Protein AF-A0A813T4E8-F1 (afdb_monomer_lite)

pLDDT: mean 73.03, std 14.96, range [23.84, 95.69]

Organism: NCBI:txid433720

Foldseek 3Di:
DPPVVVVVLVVLVVLLVVQLPDPPNVPDLVSVVSNLVSLLVCVVVPVVCVVSSLVSLLVLLLVLVVCLLVVHDDDPSSLVSLVVVLVSLLVVLLVDLVSLLVLLVSLLVSLLVSLVVCVPDPSNVVCPDPVSLLVSQVPRSSNVSSLSSNLSSLQRDDVSVLSSVVVNLVSLLPDPPSNLSSVLSSCVRNPLSNLLSLVVSLLPPDDPVCLVVSLSSCVSNVVSVVVVCVVPVPSNLVSLLVVLLVLLPDLDLSSLVSVVSVLVSLLPPDDDPVLQSNLVSVLVSDDPSSLLSSLVSVVVVPPDDPVVSLVSVLVSLQPHQAPNVVSLVRLVVLADPDDDPDDDPSSVVSNVSSLVSLVVSLVVLVVVQVVDPDDDQDDRRSLNNCPVVLVVLLVCLVPDPDPSVNVSSLSSLVSSLLRPDLVSVLVNLLSPLQDADDLVSLVCCVPRVCVRHNCSNLVSVVVNLVVPDLSSVLSNLVSLLSSLVVQPDDDDDDDDDSLNSVLVCLVSVLVCLVVLRPPVVSVLSSLLSHDDDDDDDDPVSLLSVLLSLLSQLLSLLQVPDPCSLVSLVSSLSSVLSVLVVPDLSSLLNNLLNNLVPQQPAAWQLDPPPPPPDPDDDDDDDDDDDDDDDDDPDDDDDDDPDDPPPPDPPPVRHRYDPNVCPVVVLVSVLVSNVSSLPDDPVSSLVSLLSNLVSLCCSLPVDDPDDLAQDPVCLADQPPSLVSNLVSVNRDVSSLSSLLSSLQDLVSNSSCSSSLNSPLSVLLVVLVVVPDQDALVVVVSSLVSLLSSLCSCVSSVVDDPPLSVCSVCRRQFGSVLSSLSSVLVSVSCNVCVVVSPDPPPVDDPPPPPDPSSVVSVLVRCVVRCVRCVVCLVVSLCRNVVDPVVPPPDDPVVLQLQQEEEEEALAQVSQQVLQVVLQCCPVPVCVVPVPRQHAYEYAHLAPWGHVVFDPVLRVVLVVVQVVDPRYHYHYNKHFPDDDCQWTAIPVRDIGGHSYYHYDDADAADPVLQPDQFDADPPRSAFEDALLQFGHNDPPDGDLPHGDFAPRHAHPVDGDDRDPLRRVQSVVLVVVQVPDPVSVVPPDDDPPVPPRDGRDRDDQWDKHDNHPCWIWTGGPVDTDIGNVSSVVVLVVVLVPDPDPVVSVVVVVQVVCCVPPNHDPSVD

Radius of gyration: 67.16 Å; chains: 1; bounding box: 134×65×212 Å

InterPro domains:
  IPR023753 FAD/NAD(P)-binding domain [PF07992] (893-1063)
  IPR029444 Integrator complex subunit 5, C-terminal [PF14838] (235-865)
  IPR029445 Integrator complex subunit 5, N-terminal [PF14837] (9-205)
  IPR036188 FAD/NAD(P)-binding domain superfamily [SSF51905] (895-1069)
  IPR045024 Alternative NADH dehydrogenase [PTHR43706] (884-1159)
  IPR054585 External alternative NADH-ubiquinone oxidoreductase-like, C-terminal domain [PF22366] (1096-1155)

Sequence (1159 aa):
MTSSSSNQLAQDFAFFIHHSTDSRTLTTPANIERTCSICLNLLTTFPSAREAIFDYFNSLISIGVHCFIQNVSLVASVSDLLITIESKLTSLAMQSNSWANILAHWSIDQLFDLTVRFANEANIKKCETLEDRIQLWTQCQAAMTLIKICSACILHDSTAADNALNKYLGASILSRPSFDWVTVSLTLRCGQTLISRLIQLSLQETNQSQIVHGVRRIYAVWSSLEVIAEQEPQIFSQVLMEQIQSLLISDDIQKHVSIISLIQMIFVVVTGPLCDIVYYSLYRSLNTLSLRRLCSSIRQTNTIDIEQLTNEFISGLMRIRTDAFQIIQFILSFIHDEISTDPDEIELTLRNCCKYVLQQLCHECHCKFRLHKDNQKPTIPILSALRTSFDHLLDLLNYTKSSEKIHLINDLCFNVALYNGDDTMIKYIQYIFTNKTSLDILQDIHLEFEYYHPNCLHDALNLIFEQNNSSKISICLENLLQLVLVDERPSLSNNHSIQSIIWSLIDHFSRLLSENCLHYDIILQIFLQLKCYEILPTYEQILQIASSFTDIHIKIIEDNENNLIENLLLWRDTLLNFIHFNNYDFHLFVIITLMDFLIPKLSPFDKVDDTNLTRRPIDNSGSLLEQNVNFNALNSNRVLSRSFRKTLTNDRFIKIPPEYIDQYTMLMTDVFNELIYNDNSQKQQLLICLVTTLIDNILPDSTVDVQFDDDQCKTPNERNLALIRRLDEQPLVWILLEIIATDNNAFQLCLPIIRCLLSALIVQWENVRGEDRATTYLKQLTLSTNLIILLKKARYLPLPLNEIYELFPFVTCYDCFTLLSNIWNYLKQNQQLLTTKLLTQQQTIIRDPLYFDPIRFVIQKNIANVGHIAEHFLHLQLQPTGSIAFISDDERKALTTFVIVGGGPTSIEFSGELHDFIVEDVAKWFPDVKTRVIVVESTDHILGTFDSKLTDYAMNILKSRSEITLKTNTHVKRVDENEVLLSNGEVIPCGLTVWSTGLSPTELTSTLSFLKEKRSGRIYTNDHLQVLIDDKTAINNIFALGDCATPIEHSIPATAQAAAQQAKYLAKRFNQKTFFLANSNEITNDKYPAFNFSNLGMLAYLGGYGGLADLKQTKISGFLSWLLWRSVYMTRLVSFKNRLLVAMFWFKSFVFGRDISRF

Structure (mmCIF, N/CA/C/O backbone):
data_AF-A0A813T4E8-F1
#
_entry.id   AF-A0A813T4E8-F1
#
loop_
_atom_site.group_PDB
_atom_site.id
_atom_site.type_symbol
_atom_site.label_atom_id
_atom_site.label_alt_id
_atom_site.label_comp_id
_atom_site.label_asym_id
_atom_site.label_entity_id
_atom_site.label_seq_id
_atom_site.pdbx_PDB_ins_code
_atom_site.Cartn_x
_atom_site.Cartn_y
_atom_site.Cartn_z
_atom_site.occupancy
_atom_site.B_iso_or_equiv
_atom_site.auth_seq_id
_atom_site.auth_comp_id
_atom_site.auth_asym_id
_atom_site.auth_atom_id
_atom_site.pdbx_PDB_model_num
ATOM 1 N N . MET A 1 1 ? -51.954 -5.482 122.987 1.00 41.09 1 MET A N 1
ATOM 2 C CA . MET A 1 1 ? -53.032 -4.491 123.182 1.00 41.09 1 MET A CA 1
ATOM 3 C C . MET A 1 1 ? -53.123 -4.165 124.664 1.00 41.09 1 MET A C 1
ATOM 5 O O . MET A 1 1 ? -53.452 -5.042 125.450 1.00 41.09 1 MET A O 1
ATOM 9 N N . THR A 1 2 ? -52.744 -2.950 125.052 1.00 39.12 2 THR A N 1
ATOM 10 C CA . THR A 1 2 ? -52.978 -2.378 126.389 1.00 39.12 2 THR A CA 1
ATOM 11 C C . THR A 1 2 ? -54.323 -1.645 126.371 1.00 39.12 2 THR A C 1
ATOM 13 O O . THR A 1 2 ? -54.705 -1.090 125.341 1.00 39.12 2 THR A O 1
ATOM 16 N N . SER A 1 3 ? -55.067 -1.650 127.476 1.00 46.97 3 SER A N 1
ATOM 17 C CA . SER A 1 3 ? -56.459 -1.165 127.575 1.00 46.97 3 SER A CA 1
ATOM 18 C C . SER A 1 3 ? -56.691 0.310 127.192 1.00 46.97 3 SER A C 1
ATOM 20 O O . SER A 1 3 ? -57.832 0.706 126.970 1.00 46.97 3 SER A O 1
ATOM 22 N N . SER A 1 4 ? -55.636 1.121 127.058 1.00 45.47 4 SER A N 1
ATOM 23 C CA . SER A 1 4 ? -55.697 2.485 126.509 1.00 45.47 4 SER A CA 1
ATOM 24 C C . SER A 1 4 ? -55.762 2.522 124.975 1.00 45.47 4 SER A C 1
ATOM 26 O O . SER A 1 4 ? -56.402 3.405 124.412 1.00 45.47 4 SER A O 1
ATOM 28 N N . SER A 1 5 ? -55.171 1.534 124.293 1.00 53.44 5 SER A N 1
ATOM 29 C CA . SER A 1 5 ? -55.161 1.437 122.825 1.00 53.44 5 SER A CA 1
ATOM 30 C C . SER A 1 5 ? -56.487 0.939 122.237 1.00 53.44 5 SER A C 1
ATOM 32 O O . SER A 1 5 ? -56.858 1.354 121.144 1.00 53.44 5 SER A O 1
ATOM 34 N N . SER A 1 6 ? -57.247 0.107 122.962 1.00 55.56 6 SER A N 1
ATOM 35 C CA . SER A 1 6 ? -58.536 -0.426 122.491 1.00 55.56 6 SER A CA 1
ATOM 36 C C . SER A 1 6 ? -59.653 0.621 122.488 1.00 55.56 6 SER A C 1
ATOM 38 O O . SER A 1 6 ? -60.474 0.621 121.578 1.00 55.56 6 SER A O 1
ATOM 40 N N . ASN A 1 7 ? -59.668 1.538 123.462 1.00 61.06 7 ASN A N 1
ATOM 41 C CA . ASN A 1 7 ? -60.633 2.644 123.483 1.00 61.06 7 ASN A CA 1
ATOM 42 C C . ASN A 1 7 ? -60.341 3.674 122.391 1.00 61.06 7 ASN A C 1
ATOM 44 O O . ASN A 1 7 ? -61.275 4.185 121.782 1.00 61.06 7 ASN A O 1
ATOM 48 N N . GLN A 1 8 ? -59.063 3.945 122.119 1.00 63.31 8 GLN A N 1
ATOM 49 C CA . GLN A 1 8 ? -58.662 4.858 121.053 1.00 63.31 8 GLN A CA 1
ATOM 50 C C . GLN A 1 8 ? -58.957 4.259 119.669 1.00 63.31 8 GLN A C 1
ATOM 52 O O . GLN A 1 8 ? -59.561 4.930 118.846 1.00 63.31 8 GLN A O 1
ATOM 57 N N . LEU A 1 9 ? -58.693 2.961 119.459 1.00 66.38 9 LEU A N 1
ATOM 58 C CA . LEU A 1 9 ? -59.090 2.243 118.238 1.00 66.38 9 LEU A CA 1
ATOM 59 C C . LEU A 1 9 ? -60.614 2.178 118.046 1.00 66.38 9 LEU A C 1
ATOM 61 O O . LEU A 1 9 ? -61.089 2.335 116.927 1.00 66.38 9 LEU A O 1
ATOM 65 N N . ALA A 1 10 ? -61.396 1.974 119.113 1.00 66.81 10 ALA A N 1
ATOM 66 C CA . ALA A 1 10 ? -62.859 1.989 119.032 1.00 66.81 10 ALA A CA 1
ATOM 67 C C . ALA A 1 10 ? -63.408 3.389 118.704 1.00 66.81 10 ALA A C 1
ATOM 69 O O . ALA A 1 10 ? -64.374 3.506 117.952 1.00 66.81 10 ALA A O 1
ATOM 70 N N . GLN A 1 11 ? -62.780 4.447 119.230 1.00 68.06 11 GLN A N 1
ATOM 71 C CA . GLN A 1 11 ? -63.108 5.838 118.908 1.00 68.06 11 GLN A CA 1
ATOM 72 C C . GLN A 1 11 ? -62.719 6.198 117.472 1.00 68.06 11 GLN A C 1
ATOM 74 O O . GLN A 1 11 ? -63.521 6.804 116.769 1.00 68.06 11 GLN A O 1
ATOM 79 N N . ASP A 1 12 ? -61.542 5.773 117.018 1.00 69.62 12 ASP A N 1
ATOM 80 C CA . ASP A 1 12 ? -61.061 5.964 115.650 1.00 69.62 12 ASP A CA 1
ATOM 81 C C . ASP A 1 12 ? -61.944 5.207 114.640 1.00 69.62 12 ASP A C 1
ATOM 83 O O . ASP A 1 12 ? -62.321 5.752 113.602 1.00 69.62 12 ASP A O 1
ATOM 87 N N . PHE A 1 13 ? -62.370 3.983 114.969 1.00 70.62 13 PHE A N 1
ATOM 88 C CA . PHE A 1 13 ? -63.276 3.186 114.139 1.00 70.62 13 PHE A CA 1
ATOM 89 C C . PHE A 1 13 ? -64.706 3.751 114.112 1.00 70.62 13 PHE A C 1
ATOM 91 O O . PHE A 1 13 ? -65.315 3.837 113.046 1.00 70.62 13 PHE A O 1
ATOM 98 N N . ALA A 1 14 ? -65.238 4.207 115.252 1.00 69.94 14 ALA A N 1
ATOM 99 C CA . ALA A 1 14 ? -66.534 4.888 115.309 1.00 69.94 14 ALA A CA 1
ATOM 100 C C . ALA A 1 14 ? -66.514 6.226 114.550 1.00 69.94 14 ALA A C 1
ATOM 102 O O . ALA A 1 14 ? -67.480 6.566 113.866 1.00 69.94 14 ALA A O 1
ATOM 103 N N . PHE A 1 15 ? -65.401 6.963 114.624 1.00 71.06 15 PHE A N 1
ATOM 104 C CA . PHE A 1 15 ? -65.196 8.197 113.870 1.00 71.06 15 PHE A CA 1
ATOM 105 C C . PHE A 1 15 ? -65.159 7.929 112.360 1.00 71.06 15 PHE A C 1
ATOM 107 O O . PHE A 1 15 ? -65.822 8.645 111.608 1.00 71.06 15 PHE A O 1
ATOM 114 N N . PHE A 1 16 ? -64.465 6.868 111.931 1.00 74.38 16 PHE A N 1
ATOM 115 C CA . PHE A 1 16 ? -64.435 6.423 110.538 1.00 74.38 16 PHE A CA 1
ATOM 116 C C . PHE A 1 16 ? -65.825 6.021 110.023 1.00 74.38 16 PHE A C 1
ATOM 118 O O . PHE A 1 16 ? -66.230 6.502 108.970 1.00 74.38 16 PHE A O 1
ATOM 125 N N . ILE A 1 17 ? -66.602 5.217 110.762 1.00 69.25 17 ILE A N 1
ATOM 126 C CA . ILE A 1 17 ? -67.960 4.816 110.340 1.00 69.25 17 ILE A CA 1
ATOM 127 C C . ILE A 1 17 ? -68.881 6.034 110.199 1.00 69.25 17 ILE A C 1
ATOM 129 O O . ILE A 1 17 ? -69.584 6.153 109.201 1.00 69.25 17 ILE A O 1
ATOM 133 N N . HIS A 1 18 ? -68.848 6.970 111.152 1.00 68.06 18 HIS A N 1
ATOM 134 C CA . HIS A 1 18 ? -69.711 8.154 111.103 1.00 68.06 18 HIS A CA 1
ATOM 135 C C . HIS A 1 18 ? -69.398 9.108 109.943 1.00 68.06 18 HIS A C 1
ATOM 137 O O . HIS A 1 18 ? -70.306 9.776 109.455 1.00 68.06 18 HIS A O 1
ATOM 143 N N . HIS A 1 19 ? -68.138 9.190 109.509 1.00 65.38 19 HIS A N 1
ATOM 144 C CA . HIS A 1 19 ? -67.709 10.146 108.481 1.00 65.38 19 HIS A CA 1
ATOM 145 C C . HIS A 1 19 ? -67.512 9.518 107.094 1.00 65.38 19 HIS A C 1
ATOM 147 O O . HIS A 1 19 ? -67.410 10.252 106.118 1.00 65.38 19 HIS A O 1
ATOM 153 N N . SER A 1 20 ? -67.493 8.185 106.982 1.00 60.28 20 SER A N 1
ATOM 154 C CA . SER A 1 20 ? -67.378 7.477 105.696 1.00 60.28 20 SER A CA 1
ATOM 155 C C . SER A 1 20 ? -68.718 7.284 104.976 1.00 60.28 20 SER A C 1
ATOM 157 O O . SER A 1 20 ? -68.725 7.152 103.756 1.00 60.28 20 SER A O 1
ATOM 159 N N . THR A 1 21 ? -69.856 7.296 105.685 1.00 57.22 21 THR A N 1
ATOM 160 C CA . THR A 1 21 ? -71.179 7.009 105.092 1.00 57.22 21 THR A CA 1
ATOM 161 C C . THR A 1 21 ? -71.963 8.241 104.628 1.00 57.22 21 THR A C 1
ATOM 163 O O . THR A 1 21 ? -72.899 8.100 103.842 1.00 57.22 21 THR A O 1
ATOM 166 N N . ASP A 1 22 ? -71.620 9.446 105.095 1.00 55.69 22 ASP A N 1
ATOM 167 C CA . ASP A 1 22 ? -72.389 10.667 104.816 1.00 55.69 22 ASP A CA 1
ATOM 168 C C . ASP A 1 22 ? -71.788 11.481 103.657 1.00 55.69 22 ASP A C 1
ATOM 170 O O . ASP A 1 22 ? -70.799 12.195 103.794 1.00 55.69 22 ASP A O 1
ATOM 174 N N . SER A 1 23 ? -72.444 11.448 102.494 1.00 51.09 23 SER A N 1
ATOM 175 C CA . SER A 1 23 ? -72.014 12.173 101.282 1.00 51.09 23 SER A CA 1
ATOM 176 C C . SER A 1 23 ? -72.004 13.708 101.413 1.00 51.09 23 SER A C 1
ATOM 178 O O . SER A 1 23 ? -71.457 14.399 100.556 1.00 51.09 23 SER A O 1
ATOM 180 N N . ARG A 1 24 ? -72.591 14.269 102.483 1.00 50.66 24 ARG A N 1
ATOM 181 C CA . ARG A 1 24 ? -72.700 15.722 102.727 1.00 50.66 24 ARG A CA 1
ATOM 182 C C . ARG A 1 24 ? -71.615 16.296 103.649 1.00 50.66 24 ARG A C 1
ATOM 184 O O . ARG A 1 24 ? -71.453 17.515 103.689 1.00 50.66 24 ARG A O 1
ATOM 191 N N . THR A 1 25 ? -70.861 15.462 104.369 1.00 50.25 25 THR A N 1
ATOM 192 C CA . THR A 1 25 ? -69.839 15.894 105.351 1.00 50.25 25 THR A CA 1
ATOM 193 C C . THR A 1 25 ? -68.425 15.998 104.768 1.00 50.25 25 THR A C 1
ATOM 195 O O . THR A 1 25 ? -67.516 16.480 105.440 1.00 50.25 25 THR A O 1
ATOM 198 N N . LEU A 1 26 ? -68.255 15.669 103.484 1.00 53.25 26 LEU A N 1
ATOM 199 C CA . LEU A 1 26 ? -67.022 15.813 102.694 1.00 53.25 26 LEU A CA 1
ATOM 200 C C . LEU A 1 26 ? -66.663 17.272 102.330 1.00 53.25 26 LEU A C 1
ATOM 202 O O . LEU A 1 26 ? -65.854 17.509 101.439 1.00 53.25 26 LEU A O 1
ATOM 206 N N . THR A 1 27 ? -67.265 18.271 102.978 1.00 52.09 27 THR A N 1
ATOM 207 C CA . THR A 1 27 ? -67.125 19.690 102.600 1.00 52.09 27 THR A CA 1
ATOM 208 C C . THR A 1 27 ? -66.197 20.494 103.511 1.00 52.09 27 THR A C 1
ATOM 210 O O . THR A 1 27 ? -65.829 21.614 103.157 1.00 52.09 27 THR A O 1
ATOM 213 N N . THR A 1 28 ? -65.764 19.948 104.655 1.00 58.53 28 THR A N 1
ATOM 214 C CA . THR A 1 28 ? -64.854 20.645 105.578 1.00 58.53 28 THR A CA 1
ATOM 215 C C . THR A 1 28 ? -63.428 20.063 105.525 1.00 58.53 28 THR A C 1
ATOM 217 O O . THR A 1 28 ? -63.228 18.897 105.874 1.00 58.53 28 THR A O 1
ATOM 220 N N . PRO A 1 29 ? -62.402 20.863 105.157 1.00 60.47 29 PRO A N 1
ATOM 221 C CA . PRO A 1 29 ? -61.014 20.403 104.988 1.00 60.47 29 PRO A CA 1
ATOM 222 C C . PRO A 1 29 ? -60.453 19.654 106.207 1.00 60.47 29 PRO A C 1
ATOM 224 O O . PRO A 1 29 ? -59.838 18.599 106.076 1.00 60.47 29 PRO A O 1
ATOM 227 N N . ALA A 1 30 ? -60.753 20.153 107.411 1.00 60.59 30 ALA A N 1
ATOM 228 C CA . ALA A 1 30 ? -60.254 19.605 108.671 1.00 60.59 30 ALA A CA 1
ATOM 229 C C . ALA A 1 30 ? -60.796 18.198 109.003 1.00 60.59 30 ALA A C 1
ATOM 231 O O . ALA A 1 30 ? -60.115 17.409 109.660 1.00 60.59 30 ALA A O 1
ATOM 232 N N . ASN A 1 31 ? -62.010 17.858 108.552 1.00 65.62 31 ASN A N 1
ATOM 233 C CA . ASN A 1 31 ? -62.593 16.533 108.791 1.00 65.62 31 ASN A CA 1
ATOM 234 C C . ASN A 1 31 ? -62.020 15.485 107.834 1.00 65.62 31 ASN A C 1
ATOM 236 O O . ASN A 1 31 ? -61.825 14.336 108.232 1.00 65.62 31 ASN A O 1
ATOM 240 N N . ILE A 1 32 ? -61.698 15.882 106.602 1.00 67.06 32 ILE A N 1
ATOM 241 C CA . ILE A 1 32 ? -61.084 15.002 105.604 1.00 67.06 32 ILE A CA 1
ATOM 242 C C . ILE A 1 32 ? -59.659 14.634 106.043 1.00 67.06 32 ILE A C 1
ATOM 244 O O . ILE A 1 32 ? -59.306 13.457 106.038 1.00 67.06 32 ILE A O 1
ATOM 248 N N . GLU A 1 33 ? -58.869 15.603 106.521 1.00 67.56 33 GLU A N 1
ATOM 249 C CA . GLU A 1 33 ? -57.507 15.353 107.025 1.00 67.56 33 GLU A CA 1
ATOM 250 C C . GLU A 1 33 ? -57.485 14.405 108.231 1.00 67.56 33 GLU A C 1
ATOM 252 O O . GLU A 1 33 ? -56.694 13.453 108.300 1.00 67.56 33 GLU A O 1
ATOM 257 N N . ARG A 1 34 ? -58.407 14.618 109.174 1.00 69.75 34 ARG A N 1
ATOM 258 C CA . ARG A 1 34 ? -58.539 13.771 110.361 1.00 69.75 34 ARG A CA 1
ATOM 259 C C . ARG A 1 34 ? -59.015 12.360 110.011 1.00 69.75 34 ARG A C 1
ATOM 261 O O . ARG A 1 34 ? -58.497 11.390 110.552 1.00 69.75 34 ARG A O 1
ATOM 268 N N . THR A 1 35 ? -59.945 12.226 109.068 1.00 71.88 35 THR A N 1
ATOM 269 C CA . THR A 1 35 ? -60.442 10.914 108.625 1.00 71.88 35 THR A CA 1
ATOM 270 C C . THR A 1 35 ? -59.377 10.148 107.835 1.00 71.88 35 THR A C 1
ATOM 272 O O . THR A 1 35 ? -59.191 8.959 108.071 1.00 71.88 35 THR A O 1
ATOM 275 N N . CYS A 1 36 ? -58.599 10.813 106.973 1.00 72.19 36 CYS A N 1
ATOM 276 C CA . CYS A 1 36 ? -57.500 10.189 106.227 1.00 72.19 36 CYS A CA 1
ATOM 277 C C . CYS A 1 36 ? -56.364 9.687 107.132 1.00 72.19 36 CYS A C 1
ATOM 279 O O . CYS A 1 36 ? -55.873 8.575 106.940 1.00 72.19 36 CYS A O 1
ATOM 281 N N . SER A 1 37 ? -55.959 10.469 108.139 1.00 71.81 37 SER A N 1
ATOM 282 C CA . SER A 1 37 ? -54.934 10.039 109.105 1.00 71.81 37 SER A CA 1
ATOM 283 C C . SER A 1 37 ? -55.394 8.844 109.951 1.00 71.81 37 SER A C 1
ATOM 285 O O . SER A 1 37 ? -54.611 7.922 110.187 1.00 71.81 37 SER A O 1
ATOM 287 N N . ILE A 1 38 ? -56.679 8.797 110.318 1.00 75.44 38 ILE A N 1
ATOM 288 C CA . ILE A 1 38 ? -57.302 7.642 110.980 1.00 75.44 38 ILE A CA 1
ATOM 289 C C . ILE A 1 38 ? -57.354 6.422 110.045 1.00 75.44 38 ILE A C 1
ATOM 291 O O . ILE A 1 38 ? -56.965 5.331 110.455 1.00 75.44 38 ILE A O 1
ATOM 295 N N . CYS A 1 39 ? -57.733 6.588 108.773 1.00 75.31 39 CYS A N 1
ATOM 296 C CA . CYS A 1 39 ? -57.749 5.508 107.776 1.00 75.31 39 CYS A CA 1
ATOM 297 C C . CYS A 1 39 ? -56.367 4.864 107.581 1.00 75.31 39 CYS A C 1
ATOM 299 O O . CYS A 1 39 ? -56.246 3.640 107.545 1.00 75.31 39 CYS A O 1
ATOM 301 N N . LEU A 1 40 ? -55.309 5.679 107.494 1.00 75.25 40 LEU A N 1
ATOM 302 C CA . LEU A 1 40 ? -53.932 5.196 107.337 1.00 75.25 40 LEU A CA 1
ATOM 303 C C . LEU A 1 40 ? -53.426 4.442 108.580 1.00 75.25 40 LEU A C 1
ATOM 305 O O . LEU A 1 40 ? -52.662 3.485 108.442 1.00 75.25 40 LEU A O 1
ATOM 309 N N . ASN A 1 41 ? -53.873 4.829 109.779 1.00 73.81 41 ASN A N 1
ATOM 310 C CA . ASN A 1 41 ? -53.575 4.114 111.025 1.00 73.81 41 ASN A CA 1
ATOM 311 C C . ASN A 1 41 ? -54.422 2.837 111.191 1.00 73.81 41 ASN A C 1
ATOM 313 O O . ASN A 1 41 ? -53.940 1.846 111.739 1.00 73.81 41 ASN A O 1
ATOM 317 N N . LEU A 1 42 ? -55.663 2.815 110.694 1.00 76.38 42 LEU A N 1
ATOM 318 C CA . LEU A 1 42 ? -56.525 1.628 110.714 1.00 76.38 42 LEU A CA 1
ATOM 319 C C . LEU A 1 42 ? -56.060 0.555 109.718 1.00 76.38 42 LEU A C 1
ATOM 321 O O . LEU A 1 42 ? -56.123 -0.628 110.039 1.00 76.38 42 LEU A O 1
ATOM 325 N N . LEU A 1 43 ? -55.503 0.938 108.563 1.00 76.06 43 LEU A N 1
ATOM 326 C CA . LEU A 1 43 ? -54.945 -0.008 107.582 1.00 76.06 43 LEU A CA 1
ATOM 327 C C . LEU A 1 43 ? -53.799 -0.868 108.136 1.00 76.06 43 LEU A C 1
ATOM 329 O O . LEU A 1 43 ? -53.643 -2.016 107.722 1.00 76.06 43 LEU A O 1
ATOM 333 N N . THR A 1 44 ? -53.003 -0.335 109.068 1.00 70.31 44 THR A N 1
ATOM 334 C CA . THR A 1 44 ? -51.880 -1.056 109.696 1.00 70.31 44 THR A CA 1
ATOM 335 C C . THR A 1 44 ? -52.298 -1.853 110.930 1.00 70.31 44 THR A C 1
ATOM 337 O O . THR A 1 44 ? -51.621 -2.814 111.291 1.00 70.31 44 THR A O 1
ATOM 340 N N . THR A 1 45 ? -53.401 -1.473 111.582 1.00 70.50 45 THR A N 1
ATOM 341 C CA . THR A 1 45 ? -53.827 -2.036 112.873 1.00 70.50 45 THR A CA 1
ATOM 342 C C . THR A 1 45 ? -55.020 -2.990 112.775 1.00 70.50 45 THR A C 1
ATOM 344 O O . THR A 1 45 ? -55.147 -3.867 113.631 1.00 70.50 45 THR A O 1
ATOM 347 N N . PHE A 1 46 ? -55.869 -2.877 111.743 1.00 75.31 46 PHE A N 1
ATOM 348 C CA . PHE A 1 46 ? -57.095 -3.669 111.599 1.00 75.31 46 PHE A CA 1
ATOM 349 C C . PHE A 1 46 ? -57.380 -4.098 110.137 1.00 75.31 46 PHE A C 1
ATOM 351 O O . PHE A 1 46 ? -58.045 -3.381 109.385 1.00 75.31 46 PHE A O 1
ATOM 358 N N . PRO A 1 47 ? -56.939 -5.304 109.721 1.00 68.31 47 PRO A N 1
ATOM 359 C CA . PRO A 1 47 ? -57.065 -5.782 108.338 1.00 68.31 47 PRO A CA 1
ATOM 360 C C . PRO A 1 47 ? -58.506 -5.916 107.827 1.00 68.31 47 PRO A C 1
ATOM 362 O O . PRO A 1 47 ? -58.744 -5.763 106.633 1.00 68.31 47 PRO A O 1
ATOM 365 N N . SER A 1 48 ? -59.479 -6.180 108.704 1.00 72.56 48 SER A N 1
ATOM 366 C CA . SER A 1 48 ? -60.877 -6.402 108.307 1.00 72.56 48 SER A CA 1
ATOM 367 C C . SER A 1 48 ? -61.599 -5.126 107.849 1.00 72.56 48 SER A C 1
ATOM 369 O O . SER A 1 48 ? -62.648 -5.222 107.227 1.00 72.56 48 SER A O 1
ATOM 371 N N . ALA A 1 49 ? -61.050 -3.935 108.128 1.00 72.25 49 ALA A N 1
ATOM 372 C CA . ALA A 1 49 ? -61.592 -2.656 107.649 1.00 72.25 49 ALA A CA 1
ATOM 373 C C . ALA A 1 49 ? -61.049 -2.241 106.271 1.00 72.25 49 ALA A C 1
ATOM 375 O O . ALA A 1 49 ? -61.404 -1.185 105.754 1.00 72.25 49 ALA A O 1
ATOM 376 N N . ARG A 1 50 ? -60.172 -3.053 105.675 1.00 79.06 50 ARG A N 1
ATOM 377 C CA . ARG A 1 50 ? -59.416 -2.710 104.470 1.00 79.06 50 ARG A CA 1
ATOM 378 C C . ARG A 1 50 ? -60.285 -2.346 103.268 1.00 79.06 50 ARG A C 1
ATOM 380 O O . ARG A 1 50 ? -59.982 -1.357 102.613 1.00 79.06 50 ARG A O 1
ATOM 387 N N . GLU A 1 51 ? -61.325 -3.125 102.977 1.00 77.44 51 GLU A N 1
ATOM 388 C CA . GLU A 1 51 ? -62.206 -2.871 101.825 1.00 77.44 51 GLU A CA 1
ATOM 389 C C . GLU A 1 51 ? -62.941 -1.538 101.980 1.00 77.44 51 GLU A C 1
ATOM 391 O O . GLU A 1 51 ? -62.866 -0.694 101.095 1.00 77.44 51 GLU A O 1
ATOM 396 N N . ALA A 1 52 ? -63.516 -1.284 103.157 1.00 75.31 52 ALA A N 1
ATOM 397 C CA . ALA A 1 52 ? -64.189 -0.021 103.451 1.00 75.31 52 ALA A CA 1
ATOM 398 C C . ALA A 1 52 ? -63.240 1.192 103.380 1.00 75.31 52 ALA A C 1
ATOM 400 O O . ALA A 1 52 ? -63.632 2.270 102.934 1.00 75.31 52 ALA A O 1
ATOM 401 N N . ILE A 1 53 ? -61.980 1.034 103.803 1.00 79.88 53 ILE A N 1
ATOM 402 C CA . ILE A 1 53 ? -60.971 2.100 103.707 1.00 79.88 53 ILE A CA 1
ATOM 403 C C . ILE A 1 53 ? -60.558 2.337 102.249 1.00 79.88 53 ILE A C 1
ATOM 405 O O . ILE A 1 53 ? -60.387 3.486 101.839 1.00 79.88 53 ILE A O 1
ATOM 409 N N . PHE A 1 54 ? -60.421 1.277 101.451 1.00 82.50 54 PHE A N 1
ATOM 410 C CA . PHE A 1 54 ? -60.168 1.412 100.020 1.00 82.50 54 PHE A CA 1
ATOM 411 C C . PHE A 1 54 ? -61.346 2.049 99.287 1.00 82.50 54 PHE A C 1
ATOM 413 O O . PHE A 1 54 ? -61.101 2.921 98.465 1.00 82.50 54 PHE A O 1
ATOM 420 N N . ASP A 1 55 ? -62.594 1.740 99.637 1.00 80.19 55 ASP A N 1
ATOM 421 C CA . ASP A 1 55 ? -63.770 2.423 99.083 1.00 80.19 55 ASP A CA 1
ATOM 422 C C . ASP A 1 55 ? -63.797 3.914 99.434 1.00 80.19 55 ASP A C 1
ATOM 424 O O . ASP A 1 55 ? -64.093 4.760 98.584 1.00 80.19 55 ASP A O 1
ATOM 428 N N . TYR A 1 56 ? -63.398 4.266 100.658 1.00 80.69 56 TYR A N 1
ATOM 429 C CA . TYR A 1 56 ? -63.221 5.663 101.042 1.00 80.69 56 TYR A CA 1
ATOM 430 C C . TYR A 1 56 ? -62.120 6.346 100.209 1.00 80.69 56 TYR A C 1
ATOM 432 O O . TYR A 1 56 ? -62.347 7.432 99.668 1.00 80.69 56 TYR A O 1
ATOM 440 N N . PHE A 1 57 ? -60.962 5.707 100.010 1.00 81.12 57 PHE A N 1
ATOM 441 C CA . PHE A 1 57 ? -59.915 6.234 99.124 1.00 81.12 57 PHE A CA 1
ATOM 442 C C . PHE A 1 57 ? -60.365 6.328 97.659 1.00 81.12 57 PHE A C 1
ATOM 444 O O . PHE A 1 57 ? -60.062 7.328 97.011 1.00 81.12 57 PHE A O 1
ATOM 451 N N . ASN A 1 58 ? -61.150 5.371 97.158 1.00 82.56 58 ASN A N 1
ATOM 452 C CA . ASN A 1 58 ? -61.737 5.408 95.816 1.00 82.56 58 ASN A CA 1
ATOM 453 C C . ASN A 1 58 ? -62.639 6.638 95.653 1.00 82.56 58 ASN A C 1
ATOM 455 O O . ASN A 1 58 ? -62.552 7.346 94.650 1.00 82.56 58 ASN A O 1
ATOM 459 N N . SER A 1 59 ? -63.464 6.939 96.662 1.00 79.06 59 SER A N 1
ATOM 460 C CA . SER A 1 59 ? -64.341 8.114 96.648 1.00 79.06 59 SER A CA 1
ATOM 461 C C . SER A 1 59 ? -63.550 9.429 96.626 1.00 79.06 59 SER A C 1
ATOM 463 O O . SER A 1 59 ? -63.849 10.309 95.819 1.00 79.06 59 SER A O 1
ATOM 465 N N . LEU A 1 60 ? -62.480 9.539 97.424 1.00 77.19 60 LEU A N 1
ATOM 466 C CA . LEU A 1 60 ? -61.601 10.713 97.444 1.00 77.19 60 LEU A CA 1
ATOM 467 C C . LEU A 1 60 ? -60.864 10.913 96.117 1.00 77.19 60 LEU A C 1
ATOM 469 O O . LEU A 1 60 ? -60.776 12.035 95.617 1.00 77.19 60 LEU A O 1
ATOM 473 N N . ILE A 1 61 ? -60.355 9.830 95.530 1.00 80.12 61 ILE A N 1
ATOM 474 C CA . ILE A 1 61 ? -59.659 9.874 94.242 1.00 80.12 61 ILE A CA 1
ATOM 475 C C . ILE A 1 61 ? -60.644 10.240 93.125 1.00 80.12 61 ILE A C 1
ATOM 477 O O . ILE A 1 61 ? -60.333 11.103 92.306 1.00 80.12 61 ILE A O 1
ATOM 481 N N . SER A 1 62 ? -61.854 9.671 93.124 1.00 78.50 62 SER A N 1
ATOM 482 C CA . SER A 1 62 ? -62.903 10.009 92.156 1.00 78.50 62 SER A CA 1
ATOM 483 C C . SER A 1 62 ? -63.319 11.480 92.239 1.00 78.50 62 SER A C 1
ATOM 485 O O . SER A 1 62 ? -63.553 12.093 91.201 1.00 78.50 62 SER A O 1
ATOM 487 N N . ILE A 1 63 ? -63.389 12.063 93.441 1.00 77.56 63 ILE A N 1
ATOM 488 C CA . ILE A 1 63 ? -63.646 13.501 93.627 1.00 77.56 63 ILE A CA 1
ATOM 489 C C . ILE A 1 63 ? -62.487 14.325 93.053 1.00 77.56 63 ILE A C 1
ATOM 491 O O . ILE A 1 63 ? -62.720 15.279 92.313 1.00 77.56 63 ILE A O 1
ATOM 495 N N . GLY A 1 64 ? -61.240 13.931 93.334 1.00 73.69 64 GLY A N 1
ATOM 496 C CA . GLY A 1 64 ? -60.054 14.603 92.799 1.00 73.69 64 GLY A CA 1
ATOM 497 C C . GLY A 1 64 ? -59.987 14.590 91.268 1.00 73.69 64 GLY A C 1
ATOM 498 O O . GLY A 1 64 ? -59.664 15.610 90.660 1.00 73.69 64 GLY A O 1
ATOM 499 N N . VAL A 1 65 ? -60.352 13.470 90.639 1.00 77.25 65 VAL A N 1
ATOM 500 C CA . VAL A 1 65 ? -60.436 13.348 89.174 1.00 77.25 65 VAL A CA 1
ATOM 501 C C . VAL A 1 65 ? -61.594 14.179 88.611 1.00 77.25 65 VAL A C 1
ATOM 503 O O . VAL A 1 65 ? -61.406 14.896 87.632 1.00 77.25 65 VAL A O 1
ATOM 506 N N . HIS A 1 66 ? -62.766 14.162 89.250 1.00 77.38 66 HIS A N 1
ATOM 507 C CA . HIS A 1 66 ? -63.929 14.932 88.797 1.00 77.38 66 HIS A CA 1
ATOM 508 C C . HIS A 1 66 ? -63.692 16.451 88.850 1.00 77.38 66 HIS A C 1
ATOM 510 O O . HIS A 1 66 ? -64.006 17.159 87.893 1.00 77.38 66 HIS A O 1
ATOM 516 N N . CYS A 1 67 ? -63.070 16.956 89.925 1.00 74.50 67 CYS A N 1
ATOM 517 C CA . CYS A 1 67 ? -62.679 18.365 90.023 1.00 74.50 67 CYS A CA 1
ATOM 518 C C . CYS A 1 67 ? -61.678 18.761 88.929 1.00 74.50 67 CYS A C 1
ATOM 520 O O . CYS A 1 67 ? -61.805 19.841 88.352 1.00 74.50 67 CYS A O 1
ATOM 522 N N . PHE A 1 68 ? -60.722 17.881 88.614 1.00 77.19 68 PHE A N 1
ATOM 523 C CA . PHE A 1 68 ? -59.749 18.107 87.548 1.00 77.19 68 PHE A CA 1
ATOM 524 C C . PHE A 1 68 ? -60.416 18.177 86.164 1.00 77.19 68 PHE A C 1
ATOM 526 O O . PHE A 1 68 ? -60.192 19.136 85.433 1.00 77.19 68 PHE A O 1
ATOM 533 N N . ILE A 1 69 ? -61.295 17.228 85.819 1.00 74.56 69 ILE A N 1
ATOM 534 C CA . ILE A 1 69 ? -61.937 17.192 84.492 1.00 74.56 69 ILE A CA 1
ATOM 535 C C . ILE A 1 69 ? -62.916 18.363 84.293 1.00 74.56 69 ILE A C 1
ATOM 537 O O . ILE A 1 69 ? -63.038 18.880 83.179 1.00 74.56 69 ILE A O 1
ATOM 541 N N . GLN A 1 70 ? -63.582 18.827 85.356 1.00 72.69 70 GLN A N 1
ATOM 542 C CA . GLN A 1 70 ? -64.483 19.987 85.308 1.00 72.69 70 GLN A CA 1
ATOM 543 C C . GLN A 1 70 ? -63.771 21.349 85.438 1.00 72.69 70 GLN A C 1
ATOM 545 O O . GLN A 1 70 ? -64.449 22.377 85.443 1.00 72.69 70 GLN A O 1
ATOM 550 N N . ASN A 1 71 ? -62.431 21.390 85.518 1.00 65.88 71 ASN A N 1
ATOM 551 C CA . ASN A 1 71 ? -61.639 22.606 85.771 1.00 65.88 71 ASN A CA 1
ATOM 552 C C . ASN A 1 71 ? -62.083 23.381 87.031 1.00 65.88 71 ASN A C 1
ATOM 554 O O . ASN A 1 71 ? -62.025 24.612 87.078 1.00 65.88 71 ASN A O 1
ATOM 558 N N . VAL A 1 72 ? -62.535 22.668 88.064 1.00 68.31 72 VAL A N 1
ATOM 559 C CA . VAL A 1 72 ? -62.899 23.259 89.357 1.00 68.31 72 VAL A CA 1
ATOM 560 C C . VAL A 1 72 ? -61.666 23.268 90.259 1.00 68.31 72 VAL A C 1
ATOM 562 O O . VAL A 1 72 ? -60.995 22.248 90.408 1.00 68.31 72 VAL A O 1
ATOM 565 N N . SER A 1 73 ? -61.366 24.413 90.883 1.00 57.19 73 SER A N 1
ATOM 566 C CA . SER A 1 73 ? -60.238 24.545 91.812 1.00 57.19 73 SER A CA 1
ATOM 567 C C . SER A 1 73 ? -60.347 23.523 92.945 1.00 57.19 73 SER A C 1
ATOM 569 O O . SER A 1 73 ? -61.237 23.627 93.796 1.00 57.19 73 SER A O 1
ATOM 571 N N . LEU A 1 74 ? -59.431 22.552 92.961 1.00 59.84 74 LEU A N 1
ATOM 572 C CA . LEU A 1 74 ? -59.285 21.628 94.077 1.00 59.84 74 LEU A CA 1
ATOM 573 C C . LEU A 1 74 ? -58.983 22.429 95.343 1.00 59.84 74 LEU A C 1
ATOM 575 O O . LEU A 1 74 ? -58.179 23.363 95.338 1.00 59.84 74 LEU A O 1
ATOM 579 N N . VAL A 1 75 ? -59.614 22.044 96.446 1.00 60.09 75 VAL A N 1
ATOM 580 C CA . VAL A 1 75 ? -59.240 22.558 97.762 1.00 60.09 75 VAL A CA 1
ATOM 581 C C . VAL A 1 75 ? -57.813 22.080 98.047 1.00 60.09 75 VAL A C 1
ATOM 583 O O . VAL A 1 75 ? -57.557 20.878 97.973 1.00 60.09 75 VAL A O 1
ATOM 586 N N . ALA A 1 76 ? -56.894 22.997 98.373 1.00 57.75 76 ALA A N 1
ATOM 587 C CA . ALA A 1 76 ? -55.469 22.703 98.600 1.00 57.75 76 ALA A CA 1
ATOM 588 C C . ALA A 1 76 ? -55.218 21.543 99.591 1.00 57.75 76 ALA A C 1
ATOM 590 O O . ALA A 1 76 ? -54.242 20.811 99.467 1.00 57.75 76 ALA A O 1
ATOM 591 N N . SER A 1 77 ? -56.147 21.300 100.521 1.00 63.16 77 SER A N 1
ATOM 592 C CA . SER A 1 77 ? -56.081 20.180 101.465 1.00 63.16 77 SER A CA 1
ATOM 593 C C . SER A 1 77 ? -56.161 18.799 100.798 1.00 63.16 77 SER A C 1
ATOM 595 O O . SER A 1 77 ? -55.569 17.843 101.285 1.00 63.16 77 SER A O 1
ATOM 597 N N . VAL A 1 78 ? -56.885 18.643 99.683 1.00 66.69 78 VAL A N 1
ATOM 598 C CA . VAL A 1 78 ? -57.080 17.331 99.033 1.00 66.69 78 VAL A CA 1
ATOM 599 C C . VAL A 1 78 ? -55.830 16.902 98.258 1.00 66.69 78 VAL A C 1
ATOM 601 O O . VAL A 1 78 ? -55.481 15.722 98.272 1.00 66.69 78 VAL A O 1
ATOM 604 N N . SER A 1 79 ? -55.106 17.836 97.632 1.00 68.19 79 SER A N 1
ATOM 605 C CA . SER A 1 79 ? -53.837 17.536 96.952 1.00 68.19 79 SER A CA 1
ATOM 606 C C . SER A 1 79 ? -52.746 17.091 97.926 1.00 68.19 79 SER A C 1
ATOM 608 O O . SER A 1 79 ? -52.056 16.106 97.655 1.00 68.19 79 SER A O 1
ATOM 610 N N . ASP A 1 80 ? -52.637 17.753 99.079 1.00 71.31 80 ASP A N 1
ATOM 611 C CA . ASP A 1 80 ? -51.652 17.413 100.114 1.00 71.31 80 ASP A CA 1
ATOM 612 C C . ASP A 1 80 ? -51.966 16.051 100.761 1.00 71.31 80 ASP A C 1
ATOM 614 O O . ASP A 1 80 ? -51.072 15.247 101.058 1.00 71.31 80 ASP A O 1
ATOM 618 N N . LEU A 1 81 ? -53.255 15.724 100.890 1.00 75.25 81 LEU A N 1
ATOM 619 C CA . LEU A 1 81 ? -53.705 14.414 101.354 1.00 75.25 81 LEU A CA 1
ATOM 620 C C . LEU A 1 81 ? -53.407 13.289 100.365 1.00 75.25 81 LEU A C 1
ATOM 622 O O . LEU A 1 81 ? -52.978 12.219 100.792 1.00 75.25 81 LEU A O 1
ATOM 626 N N . LEU A 1 82 ? -53.572 13.514 99.060 1.00 78.00 82 LEU A N 1
ATOM 627 C CA . LEU A 1 82 ? -53.224 12.520 98.039 1.00 78.00 82 LEU A CA 1
ATOM 628 C C . LEU A 1 82 ? -51.724 12.180 98.060 1.00 78.00 82 LEU A C 1
ATOM 630 O O . LEU A 1 82 ? -51.367 11.009 97.940 1.00 78.00 82 LEU A O 1
ATOM 634 N N . ILE A 1 83 ? -50.853 13.167 98.296 1.00 78.00 83 ILE A N 1
ATOM 635 C CA . ILE A 1 83 ? -49.401 12.958 98.463 1.00 78.00 83 ILE A CA 1
ATOM 636 C C . ILE A 1 83 ? -49.106 12.156 99.743 1.00 78.00 83 ILE A C 1
ATOM 638 O O . ILE A 1 83 ? -48.261 11.255 99.760 1.00 78.00 83 ILE A O 1
ATOM 642 N N . THR A 1 84 ? -49.837 12.441 100.821 1.00 78.94 84 THR A N 1
ATOM 643 C CA . THR A 1 84 ? -49.709 11.712 102.091 1.00 78.94 84 THR A CA 1
ATOM 644 C C . THR A 1 84 ? -50.152 10.249 101.947 1.00 78.94 84 THR A C 1
ATOM 646 O O . THR A 1 84 ? -49.462 9.343 102.417 1.00 78.94 84 THR A O 1
ATOM 649 N N . ILE A 1 85 ? -51.257 9.997 101.239 1.00 80.06 85 ILE A N 1
ATOM 650 C CA . ILE A 1 85 ? -51.750 8.649 100.920 1.00 80.06 85 ILE A CA 1
ATOM 651 C C . ILE A 1 85 ? -50.736 7.902 100.047 1.00 80.06 85 ILE A C 1
ATOM 653 O O . ILE A 1 85 ? -50.389 6.761 100.353 1.00 80.06 85 ILE A O 1
ATOM 657 N N . GLU A 1 86 ? -50.211 8.551 99.006 1.00 81.44 86 GLU A N 1
ATOM 658 C CA . GLU A 1 86 ? -49.192 7.985 98.121 1.00 81.44 86 GLU A CA 1
ATOM 659 C C . GLU A 1 86 ? -47.948 7.537 98.903 1.00 81.44 86 GLU A C 1
ATOM 661 O O . GLU A 1 86 ? -47.557 6.371 98.827 1.00 81.44 86 GLU A O 1
ATOM 666 N N . SER A 1 87 ? -47.348 8.426 99.701 1.00 80.88 87 SER A N 1
ATOM 667 C CA . SER A 1 87 ? -46.128 8.122 100.468 1.00 80.88 87 SER A CA 1
ATOM 668 C C . SER A 1 87 ? -46.329 6.995 101.489 1.00 80.88 87 SER A C 1
ATOM 670 O O . SER A 1 87 ? -45.453 6.148 101.679 1.00 80.88 87 SER A O 1
ATOM 672 N N . LYS A 1 88 ? -47.505 6.921 102.127 1.00 79.62 88 LYS A N 1
ATOM 673 C CA . LYS A 1 88 ? -47.776 5.887 103.127 1.00 79.62 88 LYS A CA 1
ATOM 674 C C . LYS A 1 88 ? -48.101 4.533 102.499 1.00 79.62 88 LYS A C 1
ATOM 676 O O . LYS A 1 88 ? -47.573 3.523 102.965 1.00 79.62 88 LYS A O 1
ATOM 681 N N . LEU A 1 89 ? -48.902 4.489 101.435 1.00 81.50 89 LEU A N 1
ATOM 682 C CA . LEU A 1 89 ? -49.224 3.241 100.734 1.00 81.50 89 LEU A CA 1
ATOM 683 C C . LEU A 1 89 ? -48.009 2.662 100.001 1.00 81.50 89 LEU A C 1
ATOM 685 O O . LEU A 1 89 ? -47.799 1.453 100.044 1.00 81.50 89 LEU A O 1
ATOM 689 N N . THR A 1 90 ? -47.160 3.505 99.409 1.00 80.94 90 THR A N 1
ATOM 690 C CA . THR A 1 90 ? -45.879 3.057 98.830 1.00 80.94 90 THR A CA 1
ATOM 691 C C . THR A 1 90 ? -44.955 2.475 99.899 1.00 80.94 90 THR A C 1
ATOM 693 O O . THR A 1 90 ? -44.392 1.403 99.692 1.00 80.94 90 THR A O 1
ATOM 696 N N . SER A 1 91 ? -44.873 3.091 101.087 1.00 80.25 91 SER A N 1
ATOM 697 C CA . SER A 1 91 ? -44.107 2.519 102.205 1.00 80.25 91 SER A CA 1
ATOM 698 C C . SER A 1 91 ? -44.635 1.152 102.670 1.00 80.25 91 SER A C 1
ATOM 700 O O . SER A 1 91 ? -43.844 0.309 103.079 1.00 80.25 91 SER A O 1
ATOM 702 N N . LEU A 1 92 ? -45.948 0.903 102.571 1.00 79.94 92 LEU A N 1
ATOM 703 C CA . LEU A 1 92 ? -46.566 -0.388 102.905 1.00 79.94 92 LEU A CA 1
ATOM 704 C C . LEU A 1 92 ? -46.325 -1.447 101.825 1.00 79.94 92 LEU A C 1
ATOM 706 O O . LEU A 1 92 ? -46.075 -2.607 102.154 1.00 79.94 92 LEU A O 1
ATOM 710 N N . ALA A 1 93 ? -46.355 -1.053 100.551 1.00 76.25 93 ALA A N 1
ATOM 711 C CA . ALA A 1 93 ? -45.999 -1.932 99.440 1.00 76.25 93 ALA A CA 1
ATOM 712 C C . ALA A 1 93 ? -44.559 -2.460 99.581 1.00 76.25 93 ALA A C 1
ATOM 714 O O . ALA A 1 93 ? -44.324 -3.646 99.371 1.00 76.25 93 ALA A O 1
ATOM 715 N N . MET A 1 94 ? -43.628 -1.608 100.028 1.00 77.19 94 MET A N 1
ATOM 716 C CA . MET A 1 94 ? -42.218 -1.964 100.257 1.00 77.19 94 MET A CA 1
ATOM 717 C C . MET A 1 94 ? -41.991 -2.866 101.485 1.00 77.19 94 MET A C 1
ATOM 719 O O . MET A 1 94 ? -40.914 -3.424 101.655 1.00 77.19 94 MET A O 1
ATOM 723 N N . GLN A 1 95 ? -42.974 -3.003 102.382 1.00 77.25 95 GLN A N 1
ATOM 724 C CA . GLN A 1 95 ? -42.825 -3.807 103.603 1.00 77.25 95 GLN A CA 1
ATOM 725 C C . GLN A 1 95 ? -43.159 -5.291 103.399 1.00 77.25 95 GLN A C 1
ATOM 727 O O . GLN A 1 95 ? -42.678 -6.123 104.166 1.00 77.25 95 GLN A O 1
ATOM 732 N N . SER A 1 96 ? -43.995 -5.650 102.413 1.00 76.06 96 SER A N 1
ATOM 733 C CA . SER A 1 96 ? -44.328 -7.059 102.141 1.00 76.06 96 SER A CA 1
ATOM 734 C C . SER A 1 96 ? -44.925 -7.303 100.750 1.00 76.06 96 SER A C 1
ATOM 736 O O . SER A 1 96 ? -45.731 -6.517 100.246 1.00 76.06 96 SER A O 1
ATOM 738 N N . ASN A 1 97 ? -44.624 -8.472 100.175 1.00 73.38 97 ASN A N 1
ATOM 739 C CA . ASN A 1 97 ? -45.051 -8.841 98.818 1.00 73.38 97 ASN A CA 1
ATOM 740 C C . ASN A 1 97 ? -46.571 -9.067 98.702 1.00 73.38 97 ASN A C 1
ATOM 742 O O . ASN A 1 97 ? -47.147 -8.910 97.624 1.00 73.38 97 ASN A O 1
ATOM 746 N N . SER A 1 98 ? -47.252 -9.405 99.802 1.00 76.31 98 SER A N 1
ATOM 747 C CA . SER A 1 98 ? -48.716 -9.524 99.829 1.00 76.31 98 SER A CA 1
ATOM 748 C C . SER A 1 98 ? -49.398 -8.157 99.727 1.00 76.31 98 SER A C 1
ATOM 750 O O . SER A 1 98 ? -50.386 -8.017 99.005 1.00 76.31 98 SER A O 1
ATOM 752 N N . TRP A 1 99 ? -48.855 -7.126 100.382 1.00 79.56 99 TRP A N 1
ATOM 753 C CA . TRP A 1 99 ? -49.339 -5.753 100.234 1.00 79.56 99 TRP A CA 1
ATOM 754 C C . TRP A 1 99 ? -49.040 -5.192 98.843 1.00 79.56 99 TRP A C 1
ATOM 756 O O . TRP A 1 99 ? -49.937 -4.587 98.261 1.00 79.56 99 TRP A O 1
ATOM 766 N N . ALA A 1 100 ? -47.860 -5.464 98.273 1.00 78.75 100 ALA A N 1
ATOM 767 C CA . ALA A 1 100 ? -47.527 -5.071 96.901 1.00 78.75 100 ALA A CA 1
ATOM 768 C C . ALA A 1 100 ? -48.508 -5.655 95.863 1.00 78.75 100 ALA A C 1
ATOM 770 O O . ALA A 1 100 ? -49.042 -4.916 95.040 1.00 78.75 100 ALA A O 1
ATOM 771 N N . ASN A 1 101 ? -48.825 -6.955 95.950 1.00 79.56 101 ASN A N 1
ATOM 772 C CA . ASN A 1 101 ? -49.795 -7.611 95.063 1.00 79.56 101 ASN A CA 1
ATOM 773 C C . ASN A 1 101 ? -51.179 -6.957 95.119 1.00 79.56 101 ASN A C 1
ATOM 775 O O . ASN A 1 101 ? -51.786 -6.659 94.090 1.00 79.56 101 ASN A O 1
ATOM 779 N N . ILE A 1 102 ? -51.686 -6.727 96.329 1.00 81.19 102 ILE A N 1
ATOM 780 C CA . ILE A 1 102 ? -53.056 -6.247 96.506 1.00 81.19 102 ILE A CA 1
ATOM 781 C C . ILE A 1 102 ? -53.164 -4.754 96.179 1.00 81.19 102 ILE A C 1
ATOM 783 O O . ILE A 1 102 ? -54.159 -4.338 95.596 1.00 81.19 102 ILE A O 1
ATOM 787 N N . LEU A 1 103 ? -52.146 -3.949 96.504 1.00 81.88 103 LEU A N 1
ATOM 788 C CA . LEU A 1 103 ? -52.110 -2.534 96.129 1.00 81.88 103 LEU A CA 1
ATOM 789 C C . LEU A 1 103 ? -51.979 -2.352 94.614 1.00 81.88 103 LEU A C 1
ATOM 791 O O . LEU A 1 103 ? -52.620 -1.454 94.079 1.00 81.88 103 LEU A O 1
ATOM 795 N N . ALA A 1 104 ? -51.231 -3.220 93.924 1.00 79.88 104 ALA A N 1
ATOM 796 C CA . ALA A 1 104 ? -51.169 -3.228 92.463 1.00 79.88 104 ALA A CA 1
ATOM 797 C C . ALA A 1 104 ? -52.508 -3.642 91.824 1.00 79.88 104 ALA A C 1
ATOM 799 O O . ALA A 1 104 ? -52.956 -3.023 90.864 1.00 79.88 104 ALA A O 1
ATOM 800 N N . HIS A 1 105 ? -53.189 -4.652 92.378 1.00 82.12 105 HIS A N 1
ATOM 801 C CA . HIS A 1 105 ? -54.518 -5.053 91.901 1.00 82.12 105 HIS A CA 1
ATOM 802 C C . HIS A 1 105 ? -55.557 -3.950 92.101 1.00 82.12 105 HIS A C 1
ATOM 804 O O . HIS A 1 105 ? -56.355 -3.698 91.202 1.00 82.12 105 HIS A O 1
ATOM 810 N N . TRP A 1 106 ? -55.540 -3.307 93.269 1.00 86.00 106 TRP A N 1
ATOM 811 C CA . TRP A 1 106 ? -56.445 -2.214 93.600 1.00 86.00 106 TRP A CA 1
ATOM 812 C C . TRP A 1 106 ? -56.186 -0.983 92.725 1.00 86.00 106 TRP A C 1
ATOM 814 O O . TRP A 1 106 ? -57.130 -0.420 92.180 1.00 86.00 106 TRP A O 1
ATOM 824 N N . SER A 1 107 ? -54.924 -0.590 92.525 1.00 84.25 107 SER A N 1
ATOM 825 C CA . SER A 1 107 ? -54.598 0.588 91.717 1.00 84.25 107 SER A CA 1
ATOM 826 C C . SER A 1 107 ? -54.979 0.418 90.246 1.00 84.25 107 SER A C 1
ATOM 828 O O . SER A 1 107 ? -55.508 1.358 89.656 1.00 84.25 107 SER A O 1
ATOM 830 N N . ILE A 1 108 ? -54.781 -0.772 89.665 1.00 82.25 108 ILE A N 1
ATOM 831 C CA . ILE A 1 108 ? -55.180 -1.073 88.281 1.00 82.25 108 ILE A CA 1
ATOM 832 C C . ILE A 1 108 ? -56.706 -1.090 88.138 1.00 82.25 108 ILE A C 1
ATOM 834 O O . ILE A 1 108 ? -57.217 -0.490 87.194 1.00 82.25 108 ILE A O 1
ATOM 838 N N . ASP A 1 109 ? -57.438 -1.707 89.074 1.00 82.75 109 ASP A N 1
ATOM 839 C CA . ASP A 1 109 ? -58.909 -1.725 89.042 1.00 82.75 109 ASP A CA 1
ATOM 840 C C . ASP A 1 109 ? -59.492 -0.316 89.129 1.00 82.75 109 ASP A C 1
ATOM 842 O O . ASP A 1 109 ? -60.421 0.020 88.398 1.00 82.75 109 ASP A O 1
ATOM 846 N N . GLN A 1 110 ? -58.926 0.530 89.991 1.00 84.88 110 GLN A N 1
ATOM 847 C CA . GLN A 1 110 ? -59.375 1.912 90.127 1.00 84.88 110 GLN A CA 1
ATOM 848 C C . GLN A 1 110 ? -59.013 2.760 88.913 1.00 84.88 110 GLN A C 1
ATOM 850 O O . GLN A 1 110 ? -59.844 3.532 88.446 1.00 84.88 110 GLN A O 1
ATOM 855 N N . LEU A 1 111 ? -57.814 2.604 88.346 1.00 83.50 111 LEU A N 1
ATOM 856 C CA . LEU A 1 111 ? -57.460 3.266 87.089 1.00 83.50 111 LEU A CA 1
ATOM 857 C C . LEU A 1 111 ? -58.405 2.837 85.957 1.00 83.50 111 LEU A C 1
ATOM 859 O O . LEU A 1 111 ? -58.840 3.677 85.170 1.00 83.50 111 LEU A O 1
ATOM 863 N N . PHE A 1 112 ? -58.757 1.553 85.882 1.00 82.06 112 PHE A N 1
ATOM 864 C CA . PHE A 1 112 ? -59.703 1.039 84.894 1.00 82.06 112 PHE A CA 1
ATOM 865 C C . PHE A 1 112 ? -61.106 1.624 85.092 1.00 82.06 112 PHE A C 1
ATOM 867 O O . PHE A 1 112 ? -61.693 2.155 84.155 1.00 82.06 112 PHE A O 1
ATOM 874 N N . ASP A 1 113 ? -61.627 1.605 86.315 1.00 81.75 113 ASP A N 1
ATOM 875 C CA . ASP A 1 113 ? -62.959 2.129 86.615 1.00 81.75 113 ASP A CA 1
ATOM 876 C C . ASP A 1 113 ? -63.044 3.649 86.379 1.00 81.75 113 ASP A C 1
ATOM 878 O O . ASP A 1 113 ? -63.982 4.133 85.747 1.00 81.75 113 ASP A O 1
ATOM 882 N N . LEU A 1 114 ? -62.023 4.417 86.779 1.00 79.69 114 LEU A N 1
ATOM 883 C CA . LEU A 1 114 ? -61.951 5.861 86.526 1.00 79.69 114 LEU A CA 1
ATOM 884 C C . LEU A 1 114 ? -61.905 6.173 85.027 1.00 79.69 114 LEU A C 1
ATOM 886 O O . LEU A 1 114 ? -62.650 7.025 84.547 1.00 79.69 114 LEU A O 1
ATOM 890 N N . THR A 1 115 ? -61.059 5.474 84.271 1.00 77.50 115 THR A N 1
ATOM 891 C CA . THR A 1 115 ? -60.954 5.704 82.824 1.00 77.50 115 THR A CA 1
ATOM 892 C C . THR A 1 115 ? -62.246 5.355 82.099 1.00 77.50 115 THR A C 1
ATOM 894 O O . THR A 1 115 ? -62.662 6.126 81.243 1.00 77.50 115 THR A O 1
ATOM 897 N N . VAL A 1 116 ? -62.932 4.272 82.477 1.00 79.81 116 VAL A N 1
ATOM 898 C CA . VAL A 1 116 ? -64.223 3.886 81.886 1.00 79.81 116 VAL A CA 1
ATOM 899 C C . VAL A 1 116 ? -65.339 4.866 82.266 1.00 79.81 116 VAL A C 1
ATOM 901 O O . VAL A 1 116 ? -66.100 5.288 81.393 1.00 79.81 116 VAL A O 1
ATOM 904 N N . ARG A 1 117 ? -65.433 5.274 83.539 1.00 77.38 117 ARG A N 1
ATOM 905 C CA . ARG A 1 117 ? -66.459 6.221 84.017 1.00 77.38 117 ARG A CA 1
ATOM 906 C C . ARG A 1 117 ? -66.338 7.591 83.356 1.00 77.38 117 ARG A C 1
ATOM 908 O O . ARG A 1 117 ? -67.351 8.176 82.981 1.00 77.38 117 ARG A O 1
ATOM 915 N N . PHE A 1 118 ? -65.112 8.081 83.188 1.00 72.31 118 PHE A N 1
ATOM 916 C CA . PHE A 1 118 ? -64.847 9.417 82.658 1.00 72.31 118 PHE A CA 1
ATOM 917 C C . PHE A 1 118 ? -64.587 9.446 81.139 1.00 72.31 118 PHE A C 1
ATOM 919 O O . PHE A 1 118 ? -64.588 10.524 80.549 1.00 72.31 118 PHE A O 1
ATOM 926 N N . ALA A 1 119 ? -64.463 8.294 80.460 1.00 67.88 119 ALA A N 1
ATOM 927 C CA . ALA A 1 119 ? -64.219 8.209 79.010 1.00 67.88 119 ALA A CA 1
ATOM 928 C C . ALA A 1 119 ? -65.239 8.975 78.147 1.00 67.88 119 ALA A C 1
ATOM 930 O O . ALA A 1 119 ? -64.903 9.452 77.064 1.00 67.88 119 ALA A O 1
ATOM 931 N N . ASN A 1 120 ? -66.487 9.096 78.610 1.00 66.50 120 ASN A N 1
ATOM 932 C CA . ASN A 1 120 ? -67.579 9.697 77.843 1.00 66.50 120 ASN A CA 1
ATOM 933 C C . ASN A 1 120 ? -67.797 11.200 78.105 1.00 66.50 120 ASN A C 1
ATOM 935 O O . ASN A 1 120 ? -68.682 11.792 77.475 1.00 66.50 120 ASN A O 1
ATOM 939 N N . GLU A 1 121 ? -67.012 11.825 78.990 1.00 71.56 121 GLU A N 1
ATOM 940 C CA . GLU A 1 121 ? -67.143 13.248 79.317 1.00 71.56 121 GLU A CA 1
ATOM 941 C C . GLU A 1 121 ? -66.601 14.174 78.208 1.00 71.56 121 GLU A C 1
ATOM 943 O O . GLU A 1 121 ? -65.669 13.854 77.467 1.00 71.56 121 GLU A O 1
ATOM 948 N N . ALA A 1 122 ? -67.208 15.359 78.078 1.00 56.47 122 ALA A N 1
ATOM 949 C CA . ALA A 1 122 ? -67.031 16.252 76.928 1.00 56.47 122 ALA A CA 1
ATOM 950 C C . ALA A 1 122 ? -65.597 16.786 76.732 1.00 56.47 122 ALA A C 1
ATOM 952 O O . ALA A 1 122 ? -65.214 17.075 75.599 1.00 56.47 122 ALA A O 1
ATOM 953 N N . ASN A 1 123 ? -64.802 16.907 77.801 1.00 63.25 123 ASN A N 1
ATOM 954 C CA . ASN A 1 123 ? -63.411 17.368 77.718 1.00 63.25 123 ASN A CA 1
ATOM 955 C C . ASN A 1 123 ? -62.455 16.276 77.219 1.00 63.25 123 ASN A C 1
ATOM 957 O O . ASN A 1 123 ? -61.490 16.591 76.533 1.00 63.25 123 ASN A O 1
ATOM 961 N N . ILE A 1 124 ? -62.760 15.003 77.480 1.00 63.94 124 ILE A N 1
ATOM 962 C CA . ILE A 1 124 ? -61.941 13.863 77.042 1.00 63.94 124 ILE A CA 1
ATOM 963 C C . ILE A 1 124 ? -62.246 13.505 75.578 1.00 63.94 124 ILE A C 1
ATOM 965 O O . ILE A 1 124 ? -61.346 13.115 74.841 1.00 63.94 124 ILE A O 1
ATOM 969 N N . LYS A 1 125 ? -63.478 13.748 75.104 1.00 61.47 125 LYS A N 1
ATOM 970 C CA . LYS A 1 125 ? -63.852 13.605 73.681 1.00 61.47 125 LYS A CA 1
ATOM 971 C C . LYS A 1 125 ? -63.127 14.563 72.726 1.00 61.47 125 LYS A C 1
ATOM 973 O O . LYS A 1 125 ? -63.131 14.303 71.529 1.00 61.47 125 LYS A O 1
ATOM 978 N N . LYS A 1 126 ? -62.546 15.663 73.221 1.00 62.41 126 LYS A N 1
ATOM 979 C CA . LYS A 1 126 ? -61.783 16.627 72.402 1.00 62.41 126 LYS A CA 1
ATOM 980 C C . LYS A 1 126 ? -60.356 16.167 72.089 1.00 62.41 126 LYS A C 1
ATOM 982 O O . LYS A 1 126 ? -59.736 16.734 71.199 1.00 62.41 126 LYS A O 1
ATOM 987 N N . CYS A 1 127 ? -59.838 15.174 72.808 1.00 63.84 127 CYS A N 1
ATOM 988 C CA . CYS A 1 127 ? -58.510 14.620 72.572 1.00 63.84 127 CYS A CA 1
ATOM 989 C C . CYS A 1 127 ? -58.591 13.550 71.473 1.00 63.84 127 CYS A C 1
ATOM 991 O O . CYS A 1 127 ? -58.932 12.397 71.750 1.00 63.84 127 CYS A O 1
ATOM 993 N N . GLU A 1 128 ? -58.304 13.928 70.226 1.00 60.81 128 GLU A N 1
ATOM 994 C CA . GLU A 1 128 ? -58.304 12.987 69.097 1.00 60.81 128 GLU A CA 1
ATOM 995 C C . GLU A 1 128 ? -57.095 12.040 69.167 1.00 60.81 128 GLU A C 1
ATOM 997 O O . GLU A 1 128 ? -57.236 10.830 68.961 1.00 60.81 128 GLU A O 1
ATOM 1002 N N . THR A 1 129 ? -55.926 12.556 69.561 1.00 69.25 129 THR A N 1
ATOM 1003 C CA . THR A 1 129 ? -54.679 11.781 69.607 1.00 69.25 129 THR A CA 1
ATOM 1004 C C . THR A 1 129 ? -54.436 11.109 70.966 1.00 69.25 129 THR A C 1
ATOM 1006 O O . THR A 1 129 ? -55.057 11.426 71.988 1.00 69.25 129 THR A O 1
ATOM 1009 N N . LEU A 1 130 ? -53.546 10.113 70.978 1.00 69.38 130 LEU A N 1
ATOM 1010 C CA . LEU A 1 130 ? -53.087 9.452 72.204 1.00 69.38 130 LEU A CA 1
ATOM 1011 C C . LEU A 1 130 ? -52.193 10.383 73.045 1.00 69.38 130 LEU A C 1
ATOM 1013 O O . LEU A 1 130 ? -52.277 10.352 74.273 1.00 69.38 130 LEU A O 1
ATOM 1017 N N . GLU A 1 131 ? -51.400 11.245 72.404 1.00 67.00 131 GLU A N 1
ATOM 1018 C CA . GLU A 1 131 ? -50.529 12.223 73.072 1.00 67.00 131 GLU A CA 1
ATOM 1019 C C . GLU A 1 131 ? -51.332 13.242 73.885 1.00 67.00 131 GLU A C 1
ATOM 1021 O O . GLU A 1 131 ? -51.036 13.452 75.063 1.00 67.00 131 GLU A O 1
ATOM 1026 N N . ASP A 1 132 ? -52.417 13.776 73.314 1.00 72.06 132 ASP A N 1
ATOM 1027 C CA . ASP A 1 132 ? -53.313 14.708 74.009 1.00 72.06 132 ASP A CA 1
ATOM 1028 C C . ASP A 1 132 ? -53.909 14.078 75.279 1.00 72.06 132 ASP A C 1
ATOM 1030 O O . ASP A 1 132 ? -54.040 14.724 76.322 1.00 72.06 132 ASP A O 1
ATOM 1034 N N . ARG A 1 133 ? -54.245 12.780 75.215 1.00 73.88 133 ARG A N 1
ATOM 1035 C CA . ARG A 1 133 ? -54.769 12.025 76.363 1.00 73.88 133 ARG A CA 1
ATOM 1036 C C . ARG A 1 133 ? -53.702 11.801 77.428 1.00 73.88 133 ARG A C 1
ATOM 1038 O O . ARG A 1 133 ? -53.996 11.963 78.611 1.00 73.88 133 ARG A O 1
ATOM 1045 N N . ILE A 1 134 ? -52.477 11.454 77.036 1.00 72.69 134 ILE A N 1
ATOM 1046 C CA . ILE A 1 134 ? -51.356 11.304 77.974 1.00 72.69 134 ILE A CA 1
ATOM 1047 C C . ILE A 1 134 ? -51.084 12.638 78.675 1.00 72.69 134 ILE A C 1
ATOM 1049 O O . ILE A 1 134 ? -50.974 12.675 79.902 1.00 72.69 134 ILE A O 1
ATOM 1053 N N . GLN A 1 135 ? -51.036 13.747 77.934 1.00 76.62 135 GLN A N 1
ATOM 1054 C CA . GLN A 1 135 ? -50.793 15.070 78.506 1.00 76.62 135 GLN A CA 1
ATOM 1055 C C . GLN A 1 135 ? -51.895 15.483 79.493 1.00 76.62 135 GLN A C 1
ATOM 1057 O O . GLN A 1 135 ? -51.596 16.008 80.565 1.00 76.62 135 GLN A O 1
ATOM 1062 N N . LEU A 1 136 ? -53.160 15.195 79.178 1.00 79.69 136 LEU A N 1
ATOM 1063 C CA . LEU A 1 136 ? -54.288 15.499 80.059 1.00 79.69 136 LEU A CA 1
ATOM 1064 C C . LEU A 1 136 ? -54.228 14.694 81.365 1.00 79.69 136 LEU A C 1
ATOM 1066 O O . LEU A 1 136 ? -54.333 15.259 82.452 1.00 79.69 136 LEU A O 1
ATOM 1070 N N . TRP A 1 137 ? -54.038 13.376 81.286 1.00 78.88 137 TRP A N 1
ATOM 1071 C CA . TRP A 1 137 ? -54.066 12.519 82.474 1.00 78.88 137 TRP A CA 1
ATOM 1072 C C . TRP A 1 137 ? -52.810 12.638 83.341 1.00 78.88 137 TRP A C 1
ATOM 1074 O O . TRP A 1 137 ? -52.904 12.518 84.562 1.00 78.88 137 TRP A O 1
ATOM 1084 N N . THR A 1 138 ? -51.650 12.944 82.751 1.00 77.56 138 THR A N 1
ATOM 1085 C CA . THR A 1 138 ? -50.413 13.194 83.515 1.00 77.56 138 THR A CA 1
ATOM 1086 C C . THR A 1 138 ? -50.475 14.467 84.360 1.00 77.56 138 THR A C 1
ATOM 1088 O O . THR A 1 138 ? -49.815 14.539 85.397 1.00 77.56 138 THR A O 1
ATOM 1091 N N . GLN A 1 139 ? -51.307 15.442 83.981 1.00 79.25 139 GLN A N 1
ATOM 1092 C CA . GLN A 1 139 ? -51.592 16.639 84.781 1.00 79.25 139 GLN A CA 1
ATOM 1093 C C . GLN A 1 139 ? -52.560 16.365 85.950 1.00 79.25 139 GLN A C 1
ATOM 1095 O O . GLN A 1 139 ? -52.630 17.156 86.894 1.00 79.25 139 GLN A O 1
ATOM 1100 N N . CYS A 1 140 ? -53.285 15.241 85.936 1.00 82.31 140 CYS A N 1
ATOM 1101 C CA . CYS A 1 140 ? -54.211 14.874 87.003 1.00 82.31 140 CYS A CA 1
ATOM 1102 C C . CYS A 1 140 ? -53.471 14.226 88.183 1.00 82.31 140 CYS A C 1
ATOM 1104 O O . CYS A 1 140 ? -53.151 13.036 88.167 1.00 82.31 140 CYS A O 1
ATOM 1106 N N . GLN A 1 141 ? -53.267 14.983 89.264 1.00 79.69 141 GLN A N 1
ATOM 1107 C CA . GLN A 1 141 ? -52.573 14.489 90.462 1.00 79.69 141 GLN A CA 1
ATOM 1108 C C . GLN A 1 141 ? -53.202 13.206 91.041 1.00 79.69 141 GLN A C 1
ATOM 1110 O O . GLN A 1 141 ? -52.476 12.306 91.452 1.00 79.69 141 GLN A O 1
ATOM 1115 N N . ALA A 1 142 ? -54.536 13.095 91.048 1.00 79.94 142 ALA A N 1
ATOM 1116 C CA . ALA A 1 142 ? -55.261 11.952 91.613 1.00 79.94 142 ALA A CA 1
ATOM 1117 C C . ALA A 1 142 ? -55.098 10.657 90.795 1.00 79.94 142 ALA A C 1
ATOM 1119 O O . ALA A 1 142 ? -54.997 9.575 91.365 1.00 79.94 142 ALA A O 1
ATOM 1120 N N . ALA A 1 143 ? -55.029 10.755 89.467 1.00 81.31 143 ALA A N 1
ATOM 1121 C CA . ALA A 1 143 ? -54.733 9.606 88.614 1.00 81.31 143 ALA A CA 1
ATOM 1122 C C . ALA A 1 143 ? -53.244 9.224 88.705 1.00 81.31 143 ALA A C 1
ATOM 1124 O O . ALA A 1 143 ? -52.882 8.044 88.744 1.00 81.31 143 ALA A O 1
ATOM 1125 N N . MET A 1 144 ? -52.371 10.228 88.822 1.00 84.25 144 MET A N 1
ATOM 1126 C CA . MET A 1 144 ? -50.935 10.010 88.943 1.00 84.25 144 MET A CA 1
ATOM 1127 C C . MET A 1 144 ? -50.528 9.371 90.269 1.00 84.25 144 MET A C 1
ATOM 1129 O O . MET A 1 144 ? -49.582 8.588 90.257 1.00 84.25 144 MET A O 1
ATOM 1133 N N . THR A 1 145 ? -51.220 9.617 91.387 1.00 82.81 145 THR A N 1
ATOM 1134 C CA . THR A 1 145 ? -50.934 8.923 92.659 1.00 82.81 145 THR A CA 1
ATOM 1135 C C . THR A 1 145 ? -51.152 7.412 92.547 1.00 82.81 145 THR A C 1
ATOM 1137 O O . THR A 1 145 ? -50.302 6.641 92.995 1.00 82.81 145 THR A O 1
ATOM 1140 N N . LEU A 1 146 ? -52.220 6.972 91.871 1.00 84.62 146 LEU A N 1
ATOM 1141 C CA . LEU A 1 146 ? -52.470 5.554 91.584 1.00 84.62 146 LEU A CA 1
ATOM 1142 C C . LEU A 1 146 ? -51.369 4.947 90.706 1.00 84.62 146 LEU A C 1
ATOM 1144 O O . LEU A 1 146 ? -50.882 3.854 91.000 1.00 84.62 146 LEU A O 1
ATOM 1148 N N . ILE A 1 147 ? -50.916 5.676 89.681 1.00 83.88 147 ILE A N 1
ATOM 1149 C CA . ILE A 1 147 ? -49.786 5.260 88.837 1.00 83.88 147 ILE A CA 1
ATOM 1150 C C . ILE A 1 147 ? -48.494 5.166 89.651 1.00 83.88 147 ILE A C 1
ATOM 1152 O O . ILE A 1 147 ? -47.753 4.196 89.490 1.00 83.88 147 ILE A O 1
ATOM 1156 N N . LYS A 1 148 ? -48.219 6.119 90.554 1.00 82.31 148 LYS A N 1
ATOM 1157 C CA . LYS A 1 148 ? -47.022 6.084 91.414 1.00 82.31 148 LYS A CA 1
ATOM 1158 C C . LYS A 1 148 ? -47.041 4.845 92.312 1.00 82.31 148 LYS A C 1
ATOM 1160 O O . LYS A 1 148 ? -46.051 4.117 92.349 1.00 82.31 148 LYS A O 1
ATOM 1165 N N . ILE A 1 149 ? -48.176 4.556 92.954 1.00 82.31 149 ILE A N 1
ATOM 1166 C CA . ILE A 1 149 ? -48.357 3.363 93.796 1.00 82.31 149 ILE A CA 1
ATOM 1167 C C . ILE A 1 149 ? -48.169 2.085 92.969 1.00 82.31 149 ILE A C 1
ATOM 1169 O O . ILE A 1 149 ? -47.414 1.202 93.373 1.00 82.31 149 ILE A O 1
ATOM 1173 N N . CYS A 1 150 ? -48.796 2.000 91.791 1.00 82.69 150 CYS A N 1
ATOM 1174 C CA . CYS A 1 150 ? -48.664 0.852 90.895 1.00 82.69 150 CYS A CA 1
ATOM 1175 C C . CYS A 1 150 ? -47.211 0.639 90.439 1.00 82.69 150 CYS A C 1
ATOM 1177 O O . CYS A 1 150 ? -46.698 -0.475 90.520 1.00 82.69 150 CYS A O 1
ATOM 1179 N N . SER A 1 151 ? -46.520 1.707 90.027 1.00 79.69 151 SER A N 1
ATOM 1180 C CA . SER A 1 151 ? -45.119 1.641 89.588 1.00 79.69 151 SER A CA 1
ATOM 1181 C C . SER A 1 151 ? -44.176 1.189 90.708 1.00 79.69 151 SER A C 1
ATOM 1183 O O . SER A 1 151 ? -43.324 0.333 90.489 1.00 79.69 151 SER A O 1
ATOM 1185 N N . ALA A 1 152 ? -44.385 1.674 91.937 1.00 79.56 152 ALA A N 1
ATOM 1186 C CA . ALA A 1 152 ? -43.616 1.252 93.103 1.00 79.56 152 ALA A CA 1
ATOM 1187 C C . ALA A 1 152 ? -43.821 -0.240 93.427 1.00 79.56 152 ALA A C 1
ATOM 1189 O O . ALA A 1 152 ? -42.876 -0.908 93.840 1.00 79.56 152 ALA A O 1
ATOM 1190 N N . CYS A 1 153 ? -45.027 -0.777 93.204 1.00 79.06 153 CYS A N 1
ATOM 1191 C CA . CYS A 1 153 ? -45.312 -2.201 93.401 1.00 79.06 153 CYS A CA 1
ATOM 1192 C C . CYS A 1 153 ? -44.648 -3.083 92.330 1.00 79.06 153 CYS A C 1
ATOM 1194 O O . CYS A 1 153 ? -44.100 -4.131 92.665 1.00 79.06 153 CYS A O 1
ATOM 1196 N N . ILE A 1 154 ? -44.661 -2.655 91.061 1.00 76.25 154 ILE A N 1
ATOM 1197 C CA . ILE A 1 154 ? -44.057 -3.389 89.932 1.00 76.25 154 ILE A CA 1
ATOM 1198 C C . ILE A 1 154 ? -42.527 -3.474 90.068 1.00 76.25 154 ILE A C 1
ATOM 1200 O O . ILE A 1 154 ? -41.931 -4.504 89.743 1.00 76.25 154 ILE A O 1
ATOM 1204 N N . LEU A 1 155 ? -41.896 -2.408 90.571 1.00 76.38 155 LEU A N 1
ATOM 1205 C CA . LEU A 1 155 ? -40.445 -2.338 90.766 1.00 76.38 155 LEU A CA 1
ATOM 1206 C C . LEU A 1 155 ? -39.944 -3.159 91.969 1.00 76.38 155 LEU A C 1
ATOM 1208 O O . LEU A 1 155 ? -38.769 -3.514 91.998 1.00 76.38 155 LEU A O 1
ATOM 1212 N N . HIS A 1 156 ? -40.801 -3.468 92.950 1.00 71.94 156 HIS A N 1
ATOM 1213 C CA . HIS A 1 156 ? -40.392 -4.119 94.201 1.00 71.94 156 HIS A CA 1
ATOM 1214 C C . HIS A 1 156 ? -40.214 -5.647 94.090 1.00 71.94 156 HIS A C 1
ATOM 1216 O O . HIS A 1 156 ? -39.249 -6.176 94.634 1.00 71.94 156 HIS A O 1
ATOM 1222 N N . ASP A 1 157 ? -41.113 -6.371 93.404 1.00 68.69 157 ASP A N 1
ATOM 1223 C CA . ASP A 1 157 ? -41.013 -7.837 93.254 1.00 68.69 157 ASP A CA 1
ATOM 1224 C C . ASP A 1 157 ? -41.558 -8.352 91.906 1.00 68.69 157 ASP A C 1
ATOM 1226 O O . ASP A 1 157 ? -42.536 -7.843 91.361 1.00 68.69 157 ASP A O 1
ATOM 1230 N N . SER A 1 158 ? -40.921 -9.405 91.386 1.00 64.06 158 SER A N 1
ATOM 1231 C CA . SER A 1 158 ? -41.239 -10.088 90.123 1.00 64.06 158 SER A CA 1
ATOM 1232 C C . SER A 1 158 ? -42.612 -10.764 90.126 1.00 64.06 158 SER A C 1
ATOM 1234 O O . SER A 1 158 ? -43.418 -10.516 89.237 1.00 64.06 158 SER A O 1
ATOM 1236 N N . THR A 1 159 ? -42.931 -11.531 91.172 1.00 67.69 159 THR A N 1
ATOM 1237 C CA . THR A 1 159 ? -44.201 -12.275 91.250 1.00 67.69 159 THR A CA 1
ATOM 1238 C C . THR A 1 159 ? -45.414 -11.354 91.372 1.00 67.69 159 THR A C 1
ATOM 1240 O O . THR A 1 159 ? -46.482 -11.629 90.822 1.00 67.69 159 THR A O 1
ATOM 1243 N N . ALA A 1 160 ? -45.245 -10.230 92.077 1.00 62.53 160 ALA A N 1
ATOM 1244 C CA . ALA A 1 160 ? -46.280 -9.218 92.212 1.00 62.53 160 ALA A CA 1
ATOM 1245 C C . ALA A 1 160 ? -46.493 -8.429 90.918 1.00 62.53 160 ALA A C 1
ATOM 1247 O O . ALA A 1 160 ? -47.629 -8.083 90.586 1.00 62.53 160 ALA A O 1
ATOM 1248 N N . ALA A 1 161 ? -45.417 -8.194 90.167 1.00 65.31 161 ALA A N 1
ATOM 1249 C CA . ALA A 1 161 ? -45.491 -7.579 88.854 1.00 65.31 161 ALA A CA 1
ATOM 1250 C C . ALA A 1 161 ? -46.212 -8.474 87.840 1.00 65.31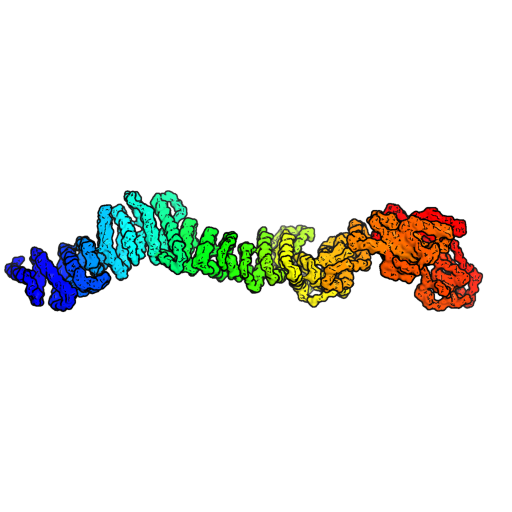 161 ALA A C 1
ATOM 1252 O O . ALA A 1 161 ? -47.073 -7.966 87.137 1.00 65.31 161 ALA A O 1
ATOM 1253 N N . ASP A 1 162 ? -45.941 -9.780 87.794 1.00 68.25 162 ASP A N 1
ATOM 1254 C CA . ASP A 1 162 ? -46.558 -10.672 86.800 1.00 68.25 162 ASP A CA 1
ATOM 1255 C C . ASP A 1 162 ? -48.078 -10.789 86.991 1.00 68.25 162 ASP A C 1
ATOM 1257 O O . ASP A 1 162 ? -48.850 -10.691 86.034 1.00 68.25 162 ASP A O 1
ATOM 1261 N N . ASN A 1 163 ? -48.540 -10.904 88.241 1.00 70.81 163 ASN A N 1
ATOM 1262 C CA . ASN A 1 163 ? -49.975 -10.931 88.538 1.00 70.81 163 ASN A CA 1
ATOM 1263 C C . ASN A 1 163 ? -50.649 -9.580 88.247 1.00 70.81 163 ASN A C 1
ATOM 1265 O O . ASN A 1 163 ? -51.757 -9.543 87.707 1.00 70.81 163 ASN A O 1
ATOM 1269 N N . ALA A 1 164 ? -49.983 -8.467 88.571 1.00 70.25 164 ALA A N 1
ATOM 1270 C CA . ALA A 1 164 ? -50.476 -7.130 88.251 1.00 70.25 164 ALA A CA 1
ATOM 1271 C C . ALA A 1 164 ? -50.538 -6.893 86.732 1.00 70.25 164 ALA A C 1
ATOM 1273 O O . ALA A 1 164 ? -51.536 -6.380 86.230 1.00 70.25 164 ALA A O 1
ATOM 1274 N N . LEU A 1 165 ? -49.515 -7.318 85.988 1.00 71.69 165 LEU A N 1
ATOM 1275 C CA . LEU A 1 165 ? -49.422 -7.178 84.535 1.00 71.69 165 LEU A CA 1
ATOM 1276 C C . LEU A 1 165 ? -50.449 -8.054 83.805 1.00 71.69 165 LEU A C 1
ATOM 1278 O O . LEU A 1 165 ? -51.067 -7.588 82.851 1.00 71.69 165 LEU A O 1
ATOM 1282 N N . ASN A 1 166 ? -50.721 -9.274 84.276 1.00 70.50 166 ASN A N 1
ATOM 1283 C CA . ASN A 1 166 ? -51.790 -10.112 83.720 1.00 70.50 166 ASN A CA 1
ATOM 1284 C C . ASN A 1 166 ? -53.173 -9.470 83.882 1.00 70.50 166 ASN A C 1
ATOM 1286 O O . ASN A 1 166 ? -53.989 -9.480 82.957 1.00 70.50 166 ASN A O 1
ATOM 1290 N N . LYS A 1 167 ? -53.432 -8.857 85.039 1.00 71.81 167 LYS A N 1
ATOM 1291 C CA . LYS A 1 167 ? -54.681 -8.131 85.280 1.00 71.81 167 LYS A CA 1
ATOM 1292 C C . LYS A 1 167 ? -54.771 -6.848 84.451 1.00 71.81 167 LYS A C 1
ATOM 1294 O O . LYS A 1 167 ? -55.823 -6.550 83.889 1.00 71.81 167 LYS A O 1
ATOM 1299 N N . TYR A 1 168 ? -53.653 -6.142 84.310 1.00 76.00 168 TYR A N 1
ATOM 1300 C CA . TYR A 1 168 ? -53.508 -4.991 83.428 1.00 76.00 168 TYR A CA 1
ATOM 1301 C C . TYR A 1 168 ? -53.809 -5.333 81.957 1.00 76.00 168 TYR A C 1
ATOM 1303 O O . TYR A 1 168 ? -54.578 -4.622 81.315 1.00 76.00 168 TYR A O 1
ATOM 1311 N N . LEU A 1 169 ? -53.273 -6.445 81.439 1.00 70.12 169 LEU A N 1
ATOM 1312 C CA . LEU A 1 169 ? -53.550 -6.931 80.081 1.00 70.12 169 LEU A CA 1
ATOM 1313 C C . LEU A 1 169 ? -55.029 -7.299 79.892 1.00 70.12 169 LEU A C 1
ATOM 1315 O O . LEU A 1 169 ? -55.605 -7.042 78.838 1.00 70.12 169 LEU A O 1
ATOM 1319 N N . GLY A 1 170 ? -55.671 -7.871 80.915 1.00 69.38 170 GLY A N 1
ATOM 1320 C CA . GLY A 1 170 ? -57.116 -8.111 80.904 1.00 69.38 170 GLY A CA 1
ATOM 1321 C C . GLY A 1 170 ? -57.928 -6.814 80.808 1.00 69.38 170 GLY A C 1
ATOM 1322 O O . GLY A 1 170 ? -58.889 -6.740 80.043 1.00 69.38 170 GLY A O 1
ATOM 1323 N N . ALA A 1 171 ? -57.509 -5.777 81.537 1.00 69.75 171 ALA A N 1
ATOM 1324 C CA . ALA A 1 171 ? -58.134 -4.458 81.525 1.00 69.75 171 ALA A CA 1
ATOM 1325 C C . ALA A 1 171 ? -57.927 -3.714 80.189 1.00 69.75 171 ALA A C 1
ATOM 1327 O O . ALA A 1 171 ? -58.883 -3.156 79.651 1.00 69.75 171 ALA A O 1
ATOM 1328 N N . SER A 1 172 ? -56.724 -3.756 79.602 1.00 71.25 172 SER A N 1
ATOM 1329 C CA . SER A 1 172 ? -56.420 -3.070 78.335 1.00 71.25 172 SER A CA 1
ATOM 1330 C C . SER A 1 172 ? -57.197 -3.626 77.140 1.00 71.25 172 SER A C 1
ATOM 1332 O O . SER A 1 172 ? -57.590 -2.867 76.256 1.00 71.25 172 SER A O 1
ATOM 1334 N N . ILE A 1 173 ? -57.494 -4.929 77.130 1.00 68.88 173 ILE A N 1
ATOM 1335 C CA . ILE A 1 173 ? -58.334 -5.551 76.094 1.00 68.88 173 ILE A CA 1
ATOM 1336 C C . ILE A 1 173 ? -59.774 -5.015 76.141 1.00 68.88 173 ILE A C 1
ATOM 1338 O O . ILE A 1 173 ? -60.407 -4.880 75.096 1.00 68.88 173 ILE A O 1
ATOM 1342 N N . LEU A 1 174 ? -60.302 -4.719 77.334 1.00 68.12 174 LEU A N 1
ATOM 1343 C CA . LEU A 1 174 ? -61.715 -4.381 77.538 1.00 68.12 174 LEU A CA 1
ATOM 1344 C C . LEU A 1 174 ? -62.048 -2.896 77.316 1.00 68.12 174 LEU A C 1
ATOM 1346 O O . LEU A 1 174 ? -63.188 -2.594 76.969 1.00 68.12 174 LEU A O 1
ATOM 1350 N N . SER A 1 175 ? -61.102 -1.970 77.513 1.00 66.44 175 SER A N 1
ATOM 1351 C CA . SER A 1 175 ? -61.374 -0.515 77.549 1.00 66.44 175 SER A CA 1
ATOM 1352 C C . SER A 1 175 ? -60.514 0.331 76.600 1.00 66.44 175 SER A C 1
ATOM 1354 O O . SER A 1 175 ? -60.275 1.523 76.829 1.00 66.44 175 SER A O 1
ATOM 1356 N N . ARG A 1 176 ? -60.059 -0.255 75.492 1.00 65.69 176 ARG A N 1
ATOM 1357 C CA . ARG A 1 176 ? -59.377 0.474 74.415 1.00 65.69 176 ARG A CA 1
ATOM 1358 C C . ARG A 1 176 ? -60.334 1.328 73.582 1.00 65.69 176 ARG A C 1
ATOM 1360 O O . ARG A 1 176 ? -61.440 0.872 73.297 1.00 65.69 176 ARG A O 1
ATOM 1367 N N . PRO A 1 177 ? -59.929 2.544 73.152 1.00 61.66 177 PRO A N 1
ATOM 1368 C CA . PRO A 1 177 ? -58.607 3.194 73.271 1.00 61.66 177 PRO A CA 1
ATOM 1369 C C . PRO A 1 177 ? -58.437 4.104 74.511 1.00 61.66 177 PRO A C 1
ATOM 1371 O O . PRO A 1 177 ? -57.489 4.881 74.608 1.00 61.66 177 PRO A O 1
ATOM 1374 N N . SER A 1 178 ? -59.381 4.101 75.456 1.00 66.94 178 SER A N 1
ATOM 1375 C CA . SER A 1 178 ? -59.376 5.019 76.612 1.00 66.94 178 SER A CA 1
ATOM 1376 C C . SER A 1 178 ? -58.341 4.686 77.693 1.00 66.94 178 SER A C 1
ATOM 1378 O O . SER A 1 178 ? -58.025 5.554 78.504 1.00 66.94 178 SER A O 1
ATOM 1380 N N . PHE A 1 179 ? -57.797 3.466 77.702 1.00 75.69 179 PHE A N 1
ATOM 1381 C CA . PHE A 1 179 ? -56.866 2.980 78.732 1.00 75.69 179 PHE A CA 1
ATOM 1382 C C . PHE A 1 179 ? -55.383 2.981 78.312 1.00 75.69 179 PHE A C 1
ATOM 1384 O O . PHE A 1 179 ? -54.509 2.773 79.151 1.00 75.69 179 PHE A O 1
ATOM 1391 N N . ASP A 1 180 ? -55.075 3.267 77.040 1.00 71.25 180 ASP A N 1
ATOM 1392 C CA . ASP A 1 180 ? -53.711 3.176 76.483 1.00 71.25 180 ASP A CA 1
ATOM 1393 C C . ASP A 1 180 ? -52.722 4.183 77.116 1.00 71.25 180 ASP A C 1
ATOM 1395 O O . ASP A 1 180 ? -51.522 3.920 77.217 1.00 71.25 180 ASP A O 1
ATOM 1399 N N . TRP A 1 181 ? -53.207 5.319 77.636 1.00 77.81 181 TRP A N 1
ATOM 1400 C CA . TRP A 1 181 ? -52.363 6.298 78.340 1.00 77.81 181 TRP A CA 1
ATOM 1401 C C . TRP A 1 181 ? -51.753 5.728 79.633 1.00 77.81 181 TRP A C 1
ATOM 1403 O O . TRP A 1 181 ? -50.655 6.131 80.027 1.00 77.81 181 TRP A O 1
ATOM 1413 N N . VAL A 1 182 ? -52.429 4.767 80.279 1.00 76.56 182 VAL A N 1
ATOM 1414 C CA . VAL A 1 182 ? -51.924 4.080 81.478 1.00 76.56 182 VAL A CA 1
ATOM 1415 C C . VAL A 1 182 ? -50.718 3.218 81.113 1.00 76.56 182 VAL A C 1
ATOM 1417 O O . VAL A 1 182 ? -49.752 3.192 81.875 1.00 76.56 182 VAL A O 1
ATOM 1420 N N . THR A 1 183 ? -50.726 2.578 79.933 1.00 71.88 183 THR A N 1
ATOM 1421 C CA . THR A 1 183 ? -49.573 1.813 79.425 1.00 71.88 183 THR A CA 1
ATOM 1422 C C . THR A 1 183 ? -48.345 2.701 79.330 1.00 71.88 183 THR A C 1
ATOM 1424 O O . THR A 1 183 ? -47.295 2.386 79.891 1.00 71.88 183 THR A O 1
ATOM 1427 N N . VAL A 1 184 ? -48.485 3.830 78.633 1.00 71.25 184 VAL A N 1
ATOM 1428 C CA . VAL A 1 184 ? -47.368 4.729 78.340 1.00 71.25 184 VAL A CA 1
ATOM 1429 C C . VAL A 1 184 ? -46.850 5.354 79.635 1.00 71.25 184 VAL A C 1
ATOM 1431 O O . VAL A 1 184 ? -45.649 5.353 79.888 1.00 71.25 184 VAL A O 1
ATOM 1434 N N . SER A 1 185 ? -47.751 5.766 80.531 1.00 73.69 185 SER A N 1
ATOM 1435 C CA . SER A 1 185 ? -47.394 6.377 81.817 1.00 73.69 185 SER A CA 1
ATOM 1436 C C . SER A 1 185 ? -46.699 5.411 82.783 1.00 73.69 185 SER A C 1
ATOM 1438 O O . SER A 1 185 ? -45.788 5.815 83.510 1.00 73.69 185 SER A O 1
ATOM 1440 N N . LEU A 1 186 ? -47.110 4.137 82.811 1.00 74.75 186 LEU A N 1
ATOM 1441 C CA . LEU A 1 186 ? -46.426 3.099 83.588 1.00 74.75 186 LEU A CA 1
ATOM 1442 C C . LEU A 1 186 ? -45.064 2.758 82.980 1.00 74.75 186 LEU A C 1
ATOM 1444 O O . LEU A 1 186 ? -44.103 2.576 83.728 1.00 74.75 186 LEU A O 1
ATOM 1448 N N . THR A 1 187 ? -44.961 2.720 81.650 1.00 67.88 187 THR A N 1
ATOM 1449 C CA . THR A 1 187 ? -43.706 2.396 80.960 1.00 67.88 187 THR A CA 1
ATOM 1450 C C . THR A 1 187 ? -42.660 3.492 81.138 1.00 67.88 187 THR A C 1
ATOM 1452 O O . THR A 1 187 ? -41.535 3.179 81.511 1.00 67.88 187 THR A O 1
ATOM 1455 N N . LEU A 1 188 ? -43.042 4.770 81.028 1.00 72.19 188 LEU A N 1
ATOM 1456 C CA . LEU A 1 188 ? -42.160 5.916 81.302 1.00 72.19 188 LEU A CA 1
ATOM 1457 C C . LEU A 1 188 ? -41.572 5.911 82.726 1.00 72.19 188 LEU A C 1
ATOM 1459 O O . LEU A 1 188 ? -40.540 6.525 82.976 1.00 72.19 188 LEU A O 1
ATOM 1463 N N . ARG A 1 189 ? -42.227 5.238 83.682 1.00 70.94 189 ARG A N 1
ATOM 1464 C CA . ARG A 1 189 ? -41.797 5.169 85.090 1.00 70.94 189 ARG A CA 1
ATOM 1465 C C . ARG A 1 189 ? -41.063 3.881 85.451 1.00 70.94 189 ARG A C 1
ATOM 1467 O O . ARG A 1 189 ? -40.183 3.916 86.303 1.00 70.94 189 ARG A O 1
ATOM 1474 N N . CYS A 1 190 ? -41.439 2.754 84.850 1.00 68.81 190 CYS A N 1
ATOM 1475 C CA . CYS A 1 190 ? -40.839 1.444 85.131 1.00 68.81 190 CYS A CA 1
ATOM 1476 C C . CYS A 1 190 ? -39.702 1.086 84.151 1.00 68.81 190 CYS A C 1
ATOM 1478 O O . CYS A 1 190 ? -38.935 0.153 84.409 1.00 68.81 190 CYS A O 1
ATOM 1480 N N . GLY A 1 191 ? -39.586 1.814 83.035 1.00 68.31 191 GLY A N 1
ATOM 1481 C CA . GLY A 1 191 ? -38.544 1.664 82.021 1.00 68.31 191 GLY A CA 1
ATOM 1482 C C . GLY A 1 191 ? -38.453 0.246 81.447 1.00 68.31 191 GLY A C 1
ATOM 1483 O O . GLY A 1 191 ? -39.458 -0.403 81.145 1.00 68.31 191 GLY A O 1
ATOM 1484 N N . GLN A 1 192 ? -37.218 -0.256 81.354 1.00 64.94 192 GLN A N 1
ATOM 1485 C CA . GLN A 1 192 ? -36.858 -1.569 80.799 1.00 64.94 192 GLN A CA 1
ATOM 1486 C C . GLN A 1 192 ? -37.571 -2.760 81.448 1.00 64.94 192 GLN A C 1
ATOM 1488 O O . GLN A 1 192 ? -37.845 -3.750 80.773 1.00 64.94 192 GLN A O 1
ATOM 1493 N N . THR A 1 193 ? -37.878 -2.683 82.747 1.00 66.75 193 THR A N 1
ATOM 1494 C CA . THR A 1 193 ? -38.437 -3.818 83.505 1.00 66.75 193 THR A CA 1
ATOM 1495 C C . THR A 1 193 ? -39.860 -4.178 83.087 1.00 66.75 193 THR A C 1
ATOM 1497 O O . THR A 1 193 ? -40.246 -5.342 83.159 1.00 66.75 193 THR A O 1
ATOM 1500 N N . LEU A 1 194 ? -40.639 -3.195 82.629 1.00 69.44 194 LEU A N 1
ATOM 1501 C CA . LEU A 1 194 ? -42.012 -3.407 82.184 1.00 69.44 194 LEU A CA 1
ATOM 1502 C C . LEU A 1 194 ? -42.050 -3.860 80.722 1.00 69.44 194 LEU A C 1
ATOM 1504 O O . LEU A 1 194 ? -42.801 -4.771 80.396 1.00 69.44 194 LEU A O 1
ATOM 1508 N N . ILE A 1 195 ? -41.185 -3.299 79.870 1.00 66.75 195 ILE A N 1
ATOM 1509 C CA . ILE A 1 195 ? -41.045 -3.709 78.464 1.00 66.75 195 ILE A CA 1
ATOM 1510 C C . ILE A 1 195 ? -40.587 -5.171 78.378 1.00 66.75 195 ILE A C 1
ATOM 1512 O O . ILE A 1 195 ? -41.218 -5.969 77.687 1.00 66.75 195 ILE A O 1
ATOM 1516 N N . SER A 1 196 ? -39.544 -5.551 79.127 1.00 66.44 196 SER A N 1
ATOM 1517 C CA . SER A 1 196 ? -39.022 -6.924 79.120 1.00 66.44 196 SER A CA 1
ATOM 1518 C C . SER A 1 196 ? -40.053 -7.936 79.615 1.00 66.44 196 SER A C 1
ATOM 1520 O O . SER A 1 196 ? -40.238 -8.974 78.985 1.00 66.44 196 SER A O 1
ATOM 1522 N N . ARG A 1 197 ? -40.785 -7.615 80.689 1.00 67.50 197 ARG A N 1
ATOM 1523 C CA . ARG A 1 197 ? -41.813 -8.498 81.259 1.00 67.50 197 ARG A CA 1
ATOM 1524 C C . ARG A 1 197 ? -43.081 -8.571 80.417 1.00 67.50 197 ARG A C 1
ATOM 1526 O O . ARG A 1 197 ? -43.650 -9.650 80.307 1.00 67.50 197 ARG A O 1
ATOM 1533 N N . LEU A 1 198 ? -43.513 -7.476 79.788 1.00 66.44 198 LEU A N 1
ATOM 1534 C CA . LEU A 1 198 ? -44.636 -7.502 78.844 1.00 66.44 198 LEU A CA 1
ATOM 1535 C C . LEU A 1 198 ? -44.319 -8.391 77.639 1.00 66.44 198 LEU A C 1
ATOM 1537 O O . LEU A 1 198 ? -45.152 -9.213 77.261 1.00 66.44 198 LEU A O 1
ATOM 1541 N N . ILE A 1 199 ? -43.106 -8.279 77.085 1.00 65.19 199 ILE A N 1
ATOM 1542 C CA . ILE A 1 199 ? -42.638 -9.158 76.007 1.00 65.19 199 ILE A CA 1
ATOM 1543 C C . ILE A 1 199 ? -42.567 -10.608 76.512 1.00 65.19 199 ILE A C 1
ATOM 1545 O O . ILE A 1 199 ? -43.114 -11.503 75.875 1.00 65.19 199 ILE A O 1
ATOM 1549 N N . GLN A 1 200 ? -41.992 -10.855 77.688 1.00 64.25 200 GLN A N 1
ATOM 1550 C CA . GLN A 1 200 ? -41.850 -12.203 78.244 1.00 64.25 200 GLN A CA 1
ATOM 1551 C C . GLN A 1 200 ? -43.199 -12.886 78.538 1.00 64.25 200 GLN A C 1
ATOM 1553 O O . GLN A 1 200 ? -43.398 -14.033 78.144 1.00 64.25 200 GLN A O 1
ATOM 1558 N N . LEU A 1 201 ? -44.150 -12.193 79.171 1.00 62.44 201 LEU A N 1
ATOM 1559 C CA . LEU A 1 201 ? -45.497 -12.712 79.450 1.00 62.44 201 LEU A CA 1
ATOM 1560 C C . LEU A 1 201 ? -46.274 -12.990 78.165 1.00 62.44 201 LEU A C 1
ATOM 1562 O O . LEU A 1 201 ? -47.020 -13.963 78.081 1.00 62.44 201 LEU A O 1
ATOM 1566 N N . SER A 1 202 ? -46.061 -12.167 77.140 1.00 59.66 202 SER A N 1
ATOM 1567 C CA . SER A 1 202 ? -46.676 -12.384 75.837 1.00 59.66 202 SER A CA 1
ATOM 1568 C C . SER A 1 202 ? -46.171 -13.642 75.118 1.00 59.66 202 SER A C 1
ATOM 1570 O O . SER A 1 202 ? -46.871 -14.187 74.267 1.00 59.66 202 SER A O 1
ATOM 1572 N N . LEU A 1 203 ? -44.992 -14.137 75.512 1.00 57.69 203 LEU A N 1
ATOM 1573 C CA . LEU A 1 203 ? -44.338 -15.322 74.958 1.00 57.69 203 LEU A CA 1
ATOM 1574 C C . LEU A 1 203 ? -44.553 -16.598 75.789 1.00 57.69 203 LEU A C 1
ATOM 1576 O O . LEU A 1 203 ? -44.280 -17.688 75.293 1.00 57.69 203 LEU A O 1
ATOM 1580 N N . GLN A 1 204 ? -45.029 -16.494 77.037 1.00 56.56 204 GLN A N 1
ATOM 1581 C CA . GLN A 1 204 ? -45.155 -17.629 77.966 1.00 56.56 204 GLN A CA 1
ATOM 1582 C C . GLN A 1 204 ? -46.422 -18.493 77.777 1.00 56.56 204 GLN A C 1
ATOM 1584 O O . GLN A 1 204 ? -46.448 -19.625 78.257 1.00 56.56 204 GLN A O 1
ATOM 1589 N N . GLU A 1 205 ? -47.460 -18.030 77.071 1.00 52.47 205 GLU A N 1
ATOM 1590 C CA . GLU A 1 205 ? -48.694 -18.807 76.826 1.00 52.47 205 GLU A CA 1
ATOM 1591 C C . GLU A 1 205 ? -48.683 -19.487 75.441 1.00 52.47 205 GLU A C 1
ATOM 1593 O O . GLU A 1 205 ? -49.347 -19.052 74.501 1.00 52.47 205 GLU A O 1
ATOM 1598 N N . THR A 1 206 ? -47.928 -20.581 75.295 1.00 50.06 206 THR A N 1
ATOM 1599 C CA . THR A 1 206 ? -47.767 -21.312 74.020 1.00 50.06 206 THR A CA 1
ATOM 1600 C C . THR A 1 206 ? -48.399 -22.706 74.033 1.00 50.06 206 THR A C 1
ATOM 1602 O O . THR A 1 206 ? -47.738 -23.725 73.855 1.00 50.06 206 THR A O 1
ATOM 1605 N N . ASN A 1 207 ? -49.729 -22.757 74.162 1.00 50.47 207 ASN A N 1
ATOM 1606 C CA . ASN A 1 207 ? -50.520 -23.886 73.657 1.00 50.47 207 ASN A CA 1
ATOM 1607 C C . ASN A 1 207 ? -51.208 -23.482 72.342 1.00 50.47 207 ASN A C 1
ATOM 1609 O O . ASN A 1 207 ? -51.722 -22.371 72.226 1.00 50.47 207 ASN A O 1
ATOM 1613 N N . GLN A 1 208 ? -51.241 -24.385 71.351 1.00 46.22 208 GLN A N 1
ATOM 1614 C CA . GLN A 1 208 ? -51.681 -24.115 69.966 1.00 46.22 208 GLN A CA 1
ATOM 1615 C C . GLN A 1 208 ? -53.069 -23.447 69.841 1.00 46.22 208 GLN A C 1
ATOM 1617 O O . GLN A 1 208 ? -53.304 -22.699 68.897 1.00 46.22 208 GLN A O 1
ATOM 1622 N N . SER A 1 209 ? -53.979 -23.643 70.803 1.00 46.09 209 SER A N 1
ATOM 1623 C CA . SER A 1 209 ? -55.311 -23.015 70.818 1.00 46.09 209 SER A CA 1
ATOM 1624 C C . SER A 1 209 ? -55.347 -21.589 71.395 1.00 46.09 209 SER A C 1
ATOM 1626 O O . SER A 1 209 ? -56.387 -20.937 71.343 1.00 46.09 209 SER A O 1
ATOM 1628 N N . GLN A 1 210 ? -54.239 -21.092 71.954 1.00 48.62 210 GLN A N 1
ATOM 1629 C CA . GLN A 1 210 ? -54.133 -19.788 72.626 1.00 48.62 210 GLN A CA 1
ATOM 1630 C C . GLN A 1 210 ? -53.191 -18.796 71.924 1.00 48.62 210 GLN A C 1
ATOM 1632 O O . GLN A 1 210 ? -53.146 -17.637 72.328 1.00 48.62 210 GLN A O 1
ATOM 1637 N N . ILE A 1 211 ? -52.536 -19.175 70.817 1.00 50.56 211 ILE A N 1
ATOM 1638 C CA . ILE A 1 211 ? -51.688 -18.262 70.018 1.00 50.56 211 ILE A CA 1
ATOM 1639 C C . ILE A 1 211 ? -52.485 -17.018 69.585 1.00 50.56 211 ILE A C 1
ATOM 1641 O O . ILE A 1 211 ? -52.000 -15.897 69.693 1.00 50.56 211 ILE A O 1
ATOM 1645 N N . VAL A 1 212 ? -53.761 -17.185 69.217 1.00 48.91 212 VAL A N 1
ATOM 1646 C CA . VAL A 1 212 ? -54.672 -16.070 68.889 1.00 48.91 212 VAL A CA 1
ATOM 1647 C C . VAL A 1 212 ? -54.910 -15.141 70.089 1.00 48.91 212 VAL A C 1
ATOM 1649 O O . VAL A 1 212 ? -55.048 -13.931 69.915 1.00 48.91 212 VAL A O 1
ATOM 1652 N N . HIS A 1 213 ? -54.948 -15.676 71.314 1.00 50.28 213 HIS A N 1
ATOM 1653 C CA . HIS A 1 213 ? -55.077 -14.877 72.536 1.00 50.28 213 HIS A CA 1
ATOM 1654 C C . HIS A 1 213 ? -53.782 -14.123 72.870 1.00 50.28 213 HIS A C 1
ATOM 1656 O O . HIS A 1 213 ? -53.869 -12.960 73.265 1.00 50.28 213 HIS A O 1
ATOM 1662 N N . GLY A 1 214 ? -52.612 -14.725 72.634 1.00 52.66 214 GLY A N 1
ATOM 1663 C CA . GLY A 1 214 ? -51.306 -14.059 72.721 1.00 52.66 214 GLY A CA 1
ATOM 1664 C C . GLY A 1 214 ? -51.156 -12.922 71.704 1.00 52.66 214 GLY A C 1
ATOM 1665 O O . GLY A 1 214 ? -50.853 -11.792 72.085 1.00 52.66 214 GLY A O 1
ATOM 1666 N N . VAL A 1 215 ? -51.502 -13.167 70.433 1.00 52.69 215 VAL A N 1
ATOM 1667 C CA . VAL A 1 215 ? -51.498 -12.144 69.367 1.00 52.69 215 VAL A CA 1
ATOM 1668 C C . VAL A 1 215 ? -52.460 -11.003 69.700 1.00 52.69 215 VAL A C 1
ATOM 1670 O O . VAL A 1 215 ? -52.099 -9.838 69.573 1.00 52.69 215 VAL A O 1
ATOM 1673 N N . ARG A 1 216 ? -53.667 -11.303 70.204 1.00 56.00 216 ARG A N 1
ATOM 1674 C CA . ARG A 1 216 ? -54.624 -10.275 70.656 1.00 56.00 216 ARG A CA 1
ATOM 1675 C C . ARG A 1 216 ? -54.126 -9.486 71.868 1.00 56.00 216 ARG A C 1
ATOM 1677 O O . ARG A 1 216 ? -54.430 -8.301 71.950 1.00 56.00 216 ARG A O 1
ATOM 1684 N N . ARG A 1 217 ? -53.368 -10.101 72.785 1.00 58.38 217 ARG A N 1
ATOM 1685 C CA . ARG A 1 217 ? -52.739 -9.434 73.943 1.00 58.38 217 ARG A CA 1
ATOM 1686 C C . ARG A 1 217 ? -51.557 -8.552 73.551 1.00 58.38 217 ARG A C 1
ATOM 1688 O O . ARG A 1 217 ? -51.374 -7.521 74.175 1.00 58.38 217 ARG A O 1
ATOM 1695 N N . ILE A 1 218 ? -50.787 -8.905 72.526 1.00 56.78 218 ILE A N 1
ATOM 1696 C CA . ILE A 1 218 ? -49.700 -8.051 72.018 1.00 56.78 218 ILE A CA 1
ATOM 1697 C C . ILE A 1 218 ? -50.266 -6.940 71.151 1.00 56.78 218 ILE A C 1
ATOM 1699 O O . ILE A 1 218 ? -49.923 -5.783 71.361 1.00 56.78 218 ILE A O 1
ATOM 1703 N N . TYR A 1 219 ? -51.219 -7.251 70.268 1.00 57.53 219 TYR A N 1
ATOM 1704 C CA . TYR A 1 219 ? -52.016 -6.241 69.572 1.00 57.53 219 TYR A CA 1
ATOM 1705 C C . TYR A 1 219 ? -52.646 -5.282 70.592 1.00 57.53 219 TYR A C 1
ATOM 1707 O O . TYR A 1 219 ? -52.608 -4.071 70.389 1.00 57.53 219 TYR A O 1
ATOM 1715 N N . ALA A 1 220 ? -53.103 -5.842 71.728 1.00 60.16 220 ALA A N 1
ATOM 1716 C CA . ALA A 1 220 ? -53.391 -5.287 73.067 1.00 60.16 220 ALA A CA 1
ATOM 1717 C C . ALA A 1 220 ? -52.574 -4.070 73.543 1.00 60.16 220 ALA A C 1
ATOM 1719 O O . ALA A 1 220 ? -53.062 -3.191 74.245 1.00 60.16 220 ALA A O 1
ATOM 1720 N N . VAL A 1 221 ? -51.295 -4.073 73.192 1.00 61.06 221 VAL A N 1
ATOM 1721 C CA . VAL A 1 221 ? -50.275 -3.158 73.713 1.00 61.06 221 VAL A CA 1
ATOM 1722 C C . VAL A 1 221 ? -49.466 -2.546 72.559 1.00 61.06 221 VAL A C 1
ATOM 1724 O O . VAL A 1 221 ? -48.698 -1.621 72.774 1.00 61.06 221 VAL A O 1
ATOM 1727 N N . TRP A 1 222 ? -49.670 -3.008 71.319 1.00 65.56 222 TRP A N 1
ATOM 1728 C CA . TRP A 1 222 ? -48.881 -2.655 70.137 1.00 65.56 222 TRP A CA 1
ATOM 1729 C C . TRP A 1 222 ? -48.851 -1.152 69.852 1.00 65.56 222 TRP A C 1
ATOM 1731 O O . TRP A 1 222 ? -47.774 -0.577 69.771 1.00 65.56 222 TRP A O 1
ATOM 1741 N N . SER A 1 223 ? -50.018 -0.499 69.801 1.00 61.66 223 SER A N 1
ATOM 1742 C CA . SER A 1 223 ? -50.118 0.961 69.621 1.00 61.66 223 SER A CA 1
ATOM 1743 C C . SER A 1 223 ? -49.375 1.739 70.710 1.00 61.66 223 SER A C 1
ATOM 1745 O O . SER A 1 223 ? -48.844 2.815 70.469 1.00 61.66 223 SER A O 1
ATOM 1747 N N . SER A 1 224 ? -49.331 1.190 71.922 1.00 65.12 224 SER A N 1
ATOM 1748 C CA . SER A 1 224 ? -48.628 1.778 73.055 1.00 65.12 224 SER A CA 1
ATOM 1749 C C . SER A 1 224 ? -47.116 1.556 72.944 1.00 65.12 224 SER A C 1
ATOM 1751 O O . SER A 1 224 ? -46.346 2.472 73.215 1.00 65.12 224 SER A O 1
ATOM 1753 N N . LEU A 1 225 ? -46.688 0.358 72.523 1.00 66.00 225 LEU A N 1
ATOM 1754 C CA . LEU A 1 225 ? -45.286 0.010 72.257 1.00 66.00 225 LEU A CA 1
ATOM 1755 C C . LEU A 1 225 ? -44.707 0.810 71.087 1.00 66.00 225 LEU A C 1
ATOM 1757 O O . LEU A 1 225 ? -43.521 1.113 71.109 1.00 66.00 225 LEU A O 1
ATOM 1761 N N . GLU A 1 226 ? -45.530 1.186 70.110 1.00 64.12 226 GLU A N 1
ATOM 1762 C CA . GLU A 1 226 ? -45.146 2.049 68.990 1.00 64.12 226 GLU A CA 1
ATOM 1763 C C . GLU A 1 226 ? -44.734 3.445 69.456 1.00 64.12 226 GLU A C 1
ATOM 1765 O O . GLU A 1 226 ? -43.615 3.868 69.176 1.00 64.12 226 GLU A O 1
ATOM 1770 N N . VAL A 1 227 ? -45.549 4.090 70.296 1.00 66.31 227 VAL A N 1
ATOM 1771 C CA . VAL A 1 227 ? -45.191 5.379 70.916 1.00 66.31 227 VAL A CA 1
ATOM 1772 C C . VAL A 1 227 ? -43.930 5.263 71.783 1.00 66.31 227 VAL A C 1
ATOM 1774 O O . VAL A 1 227 ? -43.093 6.163 71.799 1.00 66.31 227 VAL A O 1
ATOM 1777 N N . ILE A 1 228 ? -43.754 4.144 72.494 1.00 65.81 228 ILE A N 1
ATOM 1778 C CA . ILE A 1 228 ? -42.561 3.905 73.325 1.00 65.81 228 ILE A CA 1
ATOM 1779 C C . ILE A 1 228 ? -41.310 3.726 72.458 1.00 65.81 228 ILE A C 1
ATOM 1781 O O . ILE A 1 228 ? -40.252 4.258 72.787 1.00 65.81 228 ILE A O 1
ATOM 1785 N N . ALA A 1 229 ? -41.415 2.987 71.358 1.00 64.19 229 ALA A N 1
ATOM 1786 C CA . ALA A 1 229 ? -40.301 2.766 70.451 1.00 64.19 229 ALA A CA 1
ATOM 1787 C C . ALA A 1 229 ? -39.904 4.032 69.681 1.00 64.19 229 ALA A C 1
ATOM 1789 O O . ALA A 1 229 ? -38.730 4.180 69.351 1.00 64.19 229 ALA A O 1
ATOM 1790 N N . GLU A 1 230 ? -40.837 4.956 69.439 1.00 65.75 230 GLU A N 1
ATOM 1791 C CA . GLU A 1 230 ? -40.521 6.291 68.918 1.00 65.75 230 GLU A CA 1
ATOM 1792 C C . GLU A 1 230 ? -39.784 7.163 69.949 1.00 65.75 230 GLU A C 1
ATOM 1794 O O . GLU A 1 230 ? -38.865 7.894 69.581 1.00 65.75 230 GLU A O 1
ATOM 1799 N N . GLN A 1 231 ? -40.132 7.067 71.239 1.00 67.19 231 GLN A N 1
ATOM 1800 C CA . GLN A 1 231 ? -39.512 7.869 72.304 1.00 67.19 231 GLN A CA 1
ATOM 1801 C C . GLN A 1 231 ? -38.146 7.329 72.774 1.00 67.19 231 GLN A C 1
ATOM 1803 O O . GLN A 1 231 ? -37.225 8.117 72.988 1.00 67.19 231 GLN A O 1
ATOM 1808 N N . GLU A 1 232 ? -37.982 6.005 72.916 1.00 67.56 232 GLU A N 1
ATOM 1809 C CA . GLU A 1 232 ? -36.733 5.349 73.353 1.00 67.56 232 GLU A CA 1
ATOM 1810 C C . GLU A 1 232 ? -36.369 4.103 72.500 1.00 67.56 232 GLU A C 1
ATOM 1812 O O . GLU A 1 232 ? -36.351 2.967 72.996 1.00 67.56 232 GLU A O 1
ATOM 1817 N N . PRO A 1 233 ? -36.003 4.275 71.213 1.00 66.31 233 PRO A N 1
ATOM 1818 C CA . PRO A 1 233 ? -35.753 3.162 70.286 1.00 66.31 233 PRO A CA 1
ATOM 1819 C C . PRO A 1 233 ? -34.577 2.264 70.702 1.00 66.31 233 PRO A C 1
ATOM 1821 O O . PRO A 1 233 ? -34.607 1.049 70.504 1.00 66.31 233 PRO A O 1
ATOM 1824 N N . GLN A 1 234 ? -33.536 2.845 71.308 1.00 67.56 234 GLN A N 1
ATOM 1825 C CA . GLN A 1 234 ? -32.325 2.117 71.706 1.00 67.56 234 GLN A CA 1
ATOM 1826 C C . GLN A 1 234 ? -32.616 1.101 72.813 1.00 67.56 234 GLN A C 1
ATOM 1828 O O . GLN A 1 234 ? -32.236 -0.064 72.701 1.00 67.56 234 GLN A O 1
ATOM 1833 N N . ILE A 1 235 ? -33.345 1.525 73.845 1.00 69.19 235 ILE A N 1
ATOM 1834 C CA . ILE A 1 235 ? -33.711 0.680 74.982 1.00 69.19 235 ILE A CA 1
ATOM 1835 C C . ILE A 1 235 ? -34.649 -0.442 74.535 1.00 69.19 235 ILE A C 1
ATOM 1837 O O . ILE A 1 235 ? -34.440 -1.598 74.906 1.00 69.19 235 ILE A O 1
ATOM 1841 N N . PHE A 1 236 ? -35.631 -0.122 73.690 1.00 69.94 236 PHE A N 1
ATOM 1842 C CA . PHE A 1 236 ? -36.530 -1.119 73.121 1.00 69.94 236 PHE A CA 1
ATOM 1843 C C . PHE A 1 236 ? -35.764 -2.172 72.305 1.00 69.94 236 PHE A C 1
ATOM 1845 O O . PHE A 1 236 ? -35.947 -3.370 72.519 1.00 69.94 236 PHE A O 1
ATOM 1852 N N . SER A 1 237 ? -34.840 -1.739 71.437 1.00 68.69 237 SER A N 1
ATOM 1853 C CA . SER A 1 237 ? -34.017 -2.647 70.627 1.00 68.69 237 SER A CA 1
ATOM 1854 C C . SER A 1 237 ? -33.124 -3.560 71.475 1.00 68.69 237 SER A C 1
ATOM 1856 O O . SER A 1 237 ? -33.032 -4.753 71.191 1.00 68.69 237 SER A O 1
ATOM 1858 N N . GLN A 1 238 ? -32.513 -3.037 72.545 1.00 71.56 238 GLN A N 1
ATOM 1859 C CA . GLN A 1 238 ? -31.633 -3.808 73.422 1.00 71.56 238 GLN A CA 1
ATOM 1860 C C . GLN A 1 238 ? -32.410 -4.885 74.186 1.00 71.56 238 GLN A C 1
ATOM 1862 O O . GLN A 1 238 ? -31.991 -6.041 74.220 1.00 71.56 238 GLN A O 1
ATOM 1867 N N . VAL A 1 239 ? -33.568 -4.531 74.749 1.00 68.88 239 VAL A N 1
ATOM 1868 C CA . VAL A 1 239 ? -34.422 -5.484 75.470 1.00 68.88 239 VAL A CA 1
ATOM 1869 C C . VAL A 1 239 ? -34.946 -6.567 74.526 1.00 68.88 239 VAL A C 1
ATOM 1871 O O . VAL A 1 239 ? -34.935 -7.746 74.881 1.00 68.88 239 VAL A O 1
ATOM 1874 N N . LEU A 1 240 ? -35.366 -6.196 73.312 1.00 69.75 240 LEU A N 1
ATOM 1875 C CA . LEU A 1 240 ? -35.831 -7.158 72.312 1.00 69.75 240 LEU A CA 1
ATOM 1876 C C . LEU A 1 240 ? -34.703 -8.119 71.896 1.00 69.75 240 LEU A C 1
ATOM 1878 O O . LEU A 1 240 ? -34.916 -9.328 71.845 1.00 69.75 240 LEU A O 1
ATOM 1882 N N . MET A 1 241 ? -33.490 -7.598 71.677 1.00 69.69 241 MET A N 1
ATOM 1883 C CA . MET A 1 241 ? -32.291 -8.388 71.374 1.00 69.69 241 MET A CA 1
ATOM 1884 C C . MET A 1 241 ? -31.961 -9.398 72.475 1.00 69.69 241 MET A C 1
ATOM 1886 O O . MET A 1 241 ? -31.764 -10.575 72.177 1.00 69.69 241 MET A O 1
ATOM 1890 N N . GLU A 1 242 ? -31.913 -8.959 73.735 1.00 71.50 242 GLU A N 1
ATOM 1891 C CA . GLU A 1 242 ? -31.613 -9.826 74.881 1.00 71.50 242 GLU A CA 1
ATOM 1892 C C . GLU A 1 242 ? -32.656 -10.947 75.021 1.00 71.50 242 GLU A C 1
ATOM 1894 O O . GLU A 1 242 ? -32.300 -12.106 75.247 1.00 71.50 242 GLU A O 1
ATOM 1899 N N . GLN A 1 243 ? -33.940 -10.635 74.811 1.00 69.38 243 GLN A N 1
ATOM 1900 C CA . GLN A 1 243 ? -35.016 -11.629 74.844 1.00 69.38 243 GLN A CA 1
ATOM 1901 C C . GLN A 1 243 ? -34.907 -12.626 73.684 1.00 69.38 243 GLN A C 1
ATOM 1903 O O . GLN A 1 243 ? -34.921 -13.834 73.927 1.00 69.38 243 GLN A O 1
ATOM 1908 N N . ILE A 1 244 ? -34.725 -12.159 72.444 1.00 67.25 244 ILE A N 1
ATOM 1909 C CA . ILE A 1 244 ? -34.572 -13.038 71.274 1.00 67.25 244 ILE A CA 1
ATOM 1910 C C . ILE A 1 244 ? -33.342 -13.942 71.436 1.00 67.25 244 ILE A C 1
ATOM 1912 O O . ILE A 1 244 ? -33.437 -15.151 71.231 1.00 67.25 244 ILE A O 1
ATOM 1916 N N . GLN A 1 245 ? -32.205 -13.400 71.880 1.00 67.62 245 GLN A N 1
ATOM 1917 C CA . GLN A 1 245 ? -31.004 -14.196 72.144 1.00 67.62 245 GLN A CA 1
ATOM 1918 C C . GLN A 1 245 ? -31.233 -15.239 73.243 1.00 67.62 245 GLN A C 1
ATOM 1920 O O . GLN A 1 245 ? -30.823 -16.388 73.080 1.00 67.62 245 GLN A O 1
ATOM 1925 N N . SER A 1 246 ? -31.928 -14.885 74.330 1.00 70.38 246 SER A N 1
ATOM 1926 C CA . SER A 1 246 ? -32.239 -15.837 75.405 1.00 70.38 246 SER A CA 1
ATOM 1927 C C . SER A 1 246 ? -33.084 -17.026 74.922 1.00 70.38 246 SER A C 1
ATOM 1929 O O . SER A 1 246 ? -32.864 -18.156 75.361 1.00 70.38 246 SER A O 1
ATOM 1931 N N . LEU A 1 247 ? -33.993 -16.792 73.968 1.00 65.75 247 LEU A N 1
ATOM 1932 C CA . LEU A 1 247 ? -34.829 -17.827 73.353 1.00 65.75 247 LEU A CA 1
ATOM 1933 C C . LEU A 1 247 ? -34.042 -18.689 72.359 1.00 65.75 247 LEU A C 1
ATOM 1935 O O . LEU A 1 247 ? -34.265 -19.894 72.275 1.00 65.75 247 LEU A O 1
ATOM 1939 N N . LEU A 1 248 ? -33.109 -18.089 71.616 1.00 64.25 248 LEU A N 1
ATOM 1940 C CA . LEU A 1 248 ? -32.275 -18.786 70.630 1.00 64.25 248 LEU A CA 1
ATOM 1941 C C . LEU A 1 248 ? -31.219 -19.706 71.268 1.00 64.25 248 LEU A C 1
ATOM 1943 O O . LEU A 1 248 ? -30.761 -20.654 70.628 1.00 64.25 248 LEU A O 1
ATOM 1947 N N . ILE A 1 249 ? -30.812 -19.431 72.512 1.00 64.50 249 ILE A N 1
ATOM 1948 C CA . ILE A 1 249 ? -29.771 -20.192 73.221 1.00 64.50 249 ILE A CA 1
ATOM 1949 C C . ILE A 1 249 ? -30.321 -21.476 73.868 1.00 64.50 249 ILE A C 1
ATOM 1951 O O . ILE A 1 249 ? -29.560 -22.431 74.030 1.00 64.50 249 ILE A O 1
ATOM 1955 N N . SER A 1 250 ? -31.607 -21.524 74.230 1.00 60.94 250 SER A N 1
ATOM 1956 C CA . SER A 1 250 ? -32.212 -22.668 74.928 1.00 60.94 250 SER A CA 1
ATOM 1957 C C . SER A 1 250 ? -32.540 -23.846 74.005 1.00 60.94 250 SER A C 1
ATOM 1959 O O . SER A 1 250 ? -33.090 -23.613 72.938 1.00 60.94 250 SER A O 1
ATOM 1961 N N . ASP A 1 251 ? -32.317 -25.086 74.459 1.00 56.22 251 ASP A N 1
ATOM 1962 C CA . ASP A 1 251 ? -32.627 -26.328 73.715 1.00 56.22 251 ASP A CA 1
ATOM 1963 C C . ASP A 1 251 ? -34.095 -26.814 73.878 1.00 56.22 251 ASP A C 1
ATOM 1965 O O . ASP A 1 251 ? -34.458 -27.903 73.429 1.00 56.22 251 ASP A O 1
ATOM 1969 N N . ASP A 1 252 ? -34.966 -26.036 74.537 1.00 59.53 252 ASP A N 1
ATOM 1970 C CA . ASP A 1 252 ? -36.370 -26.411 74.769 1.00 59.53 252 ASP A CA 1
ATOM 1971 C C . ASP A 1 252 ? -37.220 -26.256 73.494 1.00 59.53 252 ASP A C 1
ATOM 1973 O O . ASP A 1 252 ? -37.416 -25.150 72.985 1.00 59.53 252 ASP A O 1
ATOM 1977 N N . ILE A 1 253 ? -37.855 -27.346 73.050 1.00 56.94 253 ILE A N 1
ATOM 1978 C CA . ILE A 1 253 ? -38.750 -27.373 71.873 1.00 56.94 253 ILE A CA 1
ATOM 1979 C C . ILE A 1 253 ? -39.891 -26.342 71.996 1.00 56.94 253 ILE A C 1
ATOM 1981 O O . ILE A 1 253 ? -40.236 -25.676 71.021 1.00 56.94 253 ILE A O 1
ATOM 1985 N N . GLN A 1 254 ? -40.443 -26.143 73.200 1.00 56.72 254 GLN A N 1
ATOM 1986 C CA . GLN A 1 254 ? -41.490 -25.139 73.450 1.00 56.72 254 GLN A CA 1
ATOM 1987 C C . GLN A 1 254 ? -40.997 -23.700 73.237 1.00 56.72 254 GLN A C 1
ATOM 1989 O O . GLN A 1 254 ? -41.755 -22.871 72.734 1.00 56.72 254 GLN A O 1
ATOM 1994 N N . LYS A 1 255 ? -39.724 -23.413 73.549 1.00 58.56 255 LYS A N 1
ATOM 1995 C CA . LYS A 1 255 ? -39.119 -22.089 73.343 1.00 58.56 255 LYS A CA 1
ATOM 1996 C C . LYS A 1 255 ? -38.847 -21.808 71.860 1.00 58.56 255 LYS A C 1
ATOM 1998 O O . LYS A 1 255 ? -38.985 -20.668 71.410 1.00 58.56 255 LYS A O 1
ATOM 2003 N N . HIS A 1 256 ? -38.574 -22.844 71.069 1.00 58.38 256 HIS A N 1
ATOM 2004 C CA . HIS A 1 256 ? -38.447 -22.733 69.613 1.00 58.38 256 HIS A CA 1
ATOM 2005 C C . HIS A 1 256 ? -39.789 -22.509 68.897 1.00 58.38 256 HIS A C 1
ATOM 2007 O O . HIS A 1 256 ? -39.851 -21.711 67.963 1.00 58.38 256 HIS A O 1
ATOM 2013 N N . VAL A 1 257 ? -40.888 -23.110 69.373 1.00 56.97 257 VAL A N 1
ATOM 2014 C CA . VAL A 1 257 ? -42.244 -22.812 68.864 1.00 56.97 257 VAL A CA 1
ATOM 2015 C C . VAL A 1 257 ? -42.633 -21.354 69.137 1.00 56.97 257 VAL A C 1
ATOM 2017 O O . VAL A 1 257 ? -43.204 -20.706 68.259 1.00 56.97 257 VAL A O 1
ATOM 2020 N N . SER A 1 258 ? -42.253 -20.793 70.293 1.00 58.03 258 SER A N 1
ATOM 2021 C CA . SER A 1 258 ? -42.435 -19.357 70.553 1.00 58.03 258 SER A CA 1
ATOM 2022 C C . SER A 1 258 ? -41.680 -18.476 69.558 1.00 58.03 258 SER A C 1
ATOM 2024 O O . SER A 1 258 ? -42.253 -17.485 69.124 1.00 58.03 258 SER A O 1
ATOM 2026 N N . ILE A 1 259 ? -40.465 -18.839 69.124 1.00 58.50 259 ILE A N 1
ATOM 2027 C CA . ILE A 1 259 ? -39.705 -18.075 68.112 1.00 58.50 259 ILE A CA 1
ATOM 2028 C C . ILE A 1 259 ? -40.436 -18.058 66.764 1.00 58.50 259 ILE A C 1
ATOM 2030 O O . ILE A 1 259 ? -40.548 -17.006 66.143 1.00 58.50 259 ILE A O 1
ATOM 2034 N N . ILE A 1 260 ? -40.992 -19.192 66.337 1.00 57.34 260 ILE A N 1
ATOM 2035 C CA . ILE A 1 260 ? -41.767 -19.288 65.089 1.00 57.34 260 ILE A CA 1
ATOM 2036 C C . ILE A 1 260 ? -43.032 -18.427 65.178 1.00 57.34 260 ILE A C 1
ATOM 2038 O O . ILE A 1 260 ? -43.339 -17.685 64.248 1.00 57.34 260 ILE A O 1
ATOM 2042 N N . SER A 1 261 ? -43.727 -18.456 66.320 1.00 56.66 261 SER A N 1
ATOM 2043 C CA . SER A 1 261 ? -44.884 -17.584 66.551 1.00 56.66 261 SER A CA 1
ATOM 2044 C C . SER A 1 261 ? -44.507 -16.099 66.642 1.00 56.66 261 SER A C 1
ATOM 2046 O O . SER A 1 261 ? -45.296 -15.251 66.240 1.00 56.66 261 SER A O 1
ATOM 2048 N N . LEU A 1 262 ? -43.291 -15.780 67.105 1.00 59.00 262 LEU A N 1
ATOM 2049 C CA . LEU A 1 262 ? -42.717 -14.431 67.120 1.00 59.00 262 LEU A CA 1
ATOM 2050 C C . LEU A 1 262 ? -42.464 -13.941 65.689 1.00 59.00 262 LEU A C 1
ATOM 2052 O O . LEU A 1 262 ? -42.865 -12.834 65.353 1.00 59.00 262 LEU A O 1
ATOM 2056 N N . ILE A 1 263 ? -41.878 -14.786 64.834 1.00 57.97 263 ILE A N 1
ATOM 2057 C CA . ILE A 1 263 ? -41.625 -14.493 63.415 1.00 57.97 263 ILE A CA 1
ATOM 2058 C C . ILE A 1 263 ? -42.949 -14.288 62.666 1.00 57.97 263 ILE A C 1
ATOM 2060 O O . ILE A 1 263 ? -43.114 -13.266 62.007 1.00 57.97 263 ILE A O 1
ATOM 2064 N N . GLN A 1 264 ? -43.927 -15.184 62.843 1.00 55.84 264 GLN A N 1
ATOM 2065 C CA . GLN A 1 264 ? -45.265 -15.042 62.251 1.00 55.84 264 GLN A CA 1
ATOM 2066 C C . GLN A 1 264 ? -46.012 -13.800 62.782 1.00 55.84 264 GLN A C 1
ATOM 2068 O O . GLN A 1 264 ? -46.695 -13.113 62.025 1.00 55.84 264 GLN A O 1
ATOM 2073 N N . MET A 1 265 ? -45.864 -13.449 64.068 1.00 55.06 265 MET A N 1
ATOM 2074 C CA . MET A 1 265 ? -46.460 -12.231 64.639 1.00 55.06 265 MET A CA 1
ATOM 2075 C C . MET A 1 265 ? -45.835 -10.936 64.125 1.00 55.06 265 MET A C 1
ATOM 2077 O O . MET A 1 265 ? -46.566 -9.990 63.829 1.00 55.06 265 MET A O 1
ATOM 2081 N N . ILE A 1 266 ? -44.505 -10.888 64.013 1.00 57.03 266 ILE A N 1
ATOM 2082 C CA . ILE A 1 266 ? -43.769 -9.747 63.443 1.00 57.03 266 ILE A CA 1
ATOM 2083 C C . ILE A 1 266 ? -44.172 -9.530 61.979 1.00 57.03 266 ILE A C 1
ATOM 2085 O O . ILE A 1 266 ? -44.126 -8.414 61.465 1.00 57.03 266 ILE A O 1
ATOM 2089 N N . PHE A 1 267 ? -44.639 -10.583 61.320 1.00 54.19 267 PHE A N 1
ATOM 2090 C CA . PHE A 1 267 ? -45.072 -10.519 59.941 1.00 54.19 267 PHE A CA 1
ATOM 2091 C C . PHE A 1 267 ? -46.490 -9.963 59.748 1.00 54.19 267 PHE A C 1
ATOM 2093 O O . PHE A 1 267 ? -46.727 -9.154 58.851 1.00 54.19 267 PHE A O 1
ATOM 2100 N N . VAL A 1 268 ? -47.432 -10.357 60.613 1.00 54.31 268 VAL A N 1
ATOM 2101 C CA . VAL A 1 268 ? -48.857 -9.995 60.491 1.00 54.31 268 VAL A CA 1
ATOM 2102 C C . VAL A 1 268 ? -49.176 -8.602 61.055 1.00 54.31 268 VAL A C 1
ATOM 2104 O O . VAL A 1 268 ? -50.107 -7.956 60.579 1.00 54.31 268 VAL A O 1
ATOM 2107 N N . VAL A 1 269 ? -48.440 -8.128 62.069 1.00 53.50 269 VAL A N 1
ATOM 2108 C CA . VAL A 1 269 ? -48.841 -6.947 62.867 1.00 53.50 269 VAL A CA 1
ATOM 2109 C C . VAL A 1 269 ? -48.086 -5.661 62.499 1.00 53.50 269 VAL A C 1
ATOM 2111 O O . VAL A 1 269 ? -48.584 -4.564 62.746 1.00 53.50 269 VAL A O 1
ATOM 2114 N N . VAL A 1 270 ? -46.897 -5.752 61.901 1.00 57.25 270 VAL A N 1
ATOM 2115 C CA . VAL A 1 270 ? -45.967 -4.614 61.849 1.00 57.25 270 VAL A CA 1
ATOM 2116 C C . VAL A 1 270 ? -46.110 -3.840 60.532 1.00 57.25 270 VAL A C 1
ATOM 2118 O O . VAL A 1 270 ? -45.583 -4.217 59.484 1.00 57.25 270 VAL A O 1
ATOM 2121 N N . THR A 1 271 ? -46.833 -2.722 60.587 1.00 52.38 271 THR A N 1
ATOM 2122 C CA . THR A 1 271 ? -46.875 -1.699 59.531 1.00 52.38 271 THR A CA 1
ATOM 2123 C C . THR A 1 271 ? -46.467 -0.353 60.130 1.00 52.38 271 THR A C 1
ATOM 2125 O O . THR A 1 271 ? -47.322 0.367 60.629 1.00 52.38 271 THR A O 1
ATOM 2128 N N . GLY A 1 272 ? -45.171 -0.016 60.122 1.00 59.84 272 GLY A N 1
ATOM 2129 C CA . GLY A 1 272 ? -44.690 1.252 60.693 1.00 59.84 272 GLY A CA 1
ATOM 2130 C C . GLY A 1 272 ? -43.162 1.352 60.846 1.00 59.84 272 GLY A C 1
ATOM 2131 O O . GLY A 1 272 ? -42.454 0.418 60.461 1.00 59.84 272 GLY A O 1
ATOM 2132 N N . PRO A 1 273 ? -42.632 2.458 61.412 1.00 57.88 273 PRO A N 1
ATOM 2133 C CA . PRO A 1 273 ? -41.193 2.680 61.659 1.00 57.88 273 PRO A CA 1
ATOM 2134 C C . PRO A 1 273 ? -40.567 1.645 62.612 1.00 57.88 273 PRO A C 1
ATOM 2136 O O . PRO A 1 273 ? -39.366 1.386 62.568 1.00 57.88 273 PRO A O 1
ATOM 2139 N N . LEU A 1 274 ? -41.397 0.981 63.419 1.00 62.59 274 LEU A N 1
ATOM 2140 C CA . LEU A 1 274 ? -41.026 -0.154 64.263 1.00 62.59 274 LEU A CA 1
ATOM 2141 C C . LEU A 1 274 ? -40.532 -1.387 63.485 1.00 62.59 274 LEU A C 1
ATOM 2143 O O . LEU A 1 274 ? -39.758 -2.171 64.036 1.00 62.59 274 LEU A O 1
ATOM 2147 N N . CYS A 1 275 ? -40.947 -1.556 62.220 1.00 63.72 275 CYS A N 1
ATOM 2148 C CA . CYS A 1 275 ? -40.474 -2.638 61.348 1.00 63.72 275 CYS A CA 1
ATOM 2149 C C . CYS A 1 275 ? -38.954 -2.698 61.317 1.00 63.72 275 CYS A C 1
ATOM 2151 O O . CYS A 1 275 ? -38.385 -3.761 61.543 1.00 63.72 275 CYS A O 1
ATOM 2153 N N . ASP A 1 276 ? -38.304 -1.564 61.063 1.00 61.00 276 ASP A N 1
ATOM 2154 C CA . ASP A 1 276 ? -36.858 -1.530 60.873 1.00 61.00 276 ASP A CA 1
ATOM 2155 C C . ASP A 1 276 ? -36.129 -1.977 62.142 1.00 61.00 276 ASP A C 1
ATOM 2157 O O . ASP A 1 276 ? -35.225 -2.798 62.059 1.00 61.00 276 ASP A O 1
ATOM 2161 N N . ILE A 1 277 ? -36.575 -1.533 63.323 1.00 65.69 277 ILE A N 1
ATOM 2162 C CA . ILE A 1 277 ? -35.957 -1.884 64.613 1.00 65.69 277 ILE A CA 1
ATOM 2163 C C . ILE A 1 277 ? -36.120 -3.379 64.916 1.00 65.69 277 ILE A C 1
ATOM 2165 O O . ILE A 1 277 ? -35.175 -4.034 65.367 1.00 65.69 277 ILE A O 1
ATOM 2169 N N . VAL A 1 278 ? -37.307 -3.933 64.664 1.00 67.50 278 VAL A N 1
ATOM 2170 C CA . VAL A 1 278 ? -37.624 -5.341 64.942 1.00 67.50 278 VAL A CA 1
ATOM 2171 C C . VAL A 1 278 ? -36.920 -6.276 63.959 1.00 67.50 278 VAL A C 1
ATOM 2173 O O . VAL A 1 278 ? -36.299 -7.251 64.377 1.00 67.50 278 VAL A O 1
ATOM 2176 N N . TYR A 1 279 ? -36.947 -5.968 62.661 1.00 66.69 279 TYR A N 1
ATOM 2177 C CA . TYR A 1 279 ? -36.202 -6.739 61.668 1.00 66.69 279 TYR A CA 1
ATOM 2178 C C . TYR A 1 279 ? -34.697 -6.642 61.929 1.00 66.69 279 TYR A C 1
ATOM 2180 O O . TYR A 1 279 ? -34.026 -7.667 61.987 1.00 66.69 279 TYR A O 1
ATOM 2188 N N . TYR A 1 280 ? -34.167 -5.444 62.181 1.00 65.88 280 TYR A N 1
ATOM 2189 C CA . TYR A 1 280 ? -32.751 -5.244 62.491 1.00 65.88 280 TYR A CA 1
ATOM 2190 C C . TYR A 1 280 ? -32.276 -6.077 63.691 1.00 65.88 280 TYR A C 1
ATOM 2192 O O . TYR A 1 280 ? -31.239 -6.740 63.626 1.00 65.88 280 TYR A O 1
ATOM 2200 N N . SER A 1 281 ? -33.051 -6.096 64.777 1.00 67.19 281 SER A N 1
ATOM 2201 C CA . SER A 1 281 ? -32.730 -6.883 65.975 1.00 67.19 281 SER A CA 1
ATOM 2202 C C . SER A 1 281 ? -32.881 -8.396 65.756 1.00 67.19 281 SER A C 1
ATOM 2204 O O . SER A 1 281 ? -32.034 -9.184 66.184 1.00 67.19 281 SER A O 1
ATOM 2206 N N . LEU A 1 282 ? -33.885 -8.843 65.001 1.00 68.31 282 LEU A N 1
ATOM 2207 C CA . LEU A 1 282 ? -33.956 -10.242 64.574 1.00 68.31 282 LEU A CA 1
ATOM 2208 C C . LEU A 1 282 ? -32.709 -10.651 63.779 1.00 68.31 282 LEU A C 1
ATOM 2210 O O . LEU A 1 282 ? -32.051 -11.628 64.124 1.00 68.31 282 LEU A O 1
ATOM 2214 N N . TYR A 1 283 ? -32.330 -9.888 62.755 1.00 67.75 283 TYR A N 1
ATOM 2215 C CA . TYR A 1 283 ? -31.204 -10.257 61.897 1.00 67.75 283 TYR A CA 1
ATOM 2216 C C . TYR A 1 283 ? -29.862 -10.242 62.630 1.00 67.75 283 TYR A C 1
ATOM 2218 O O . TYR A 1 283 ? -29.032 -11.114 62.391 1.00 67.75 283 TYR A O 1
ATOM 2226 N N . ARG A 1 284 ? -29.662 -9.320 63.578 1.00 68.38 284 ARG A N 1
ATOM 2227 C CA . ARG A 1 284 ? -28.431 -9.249 64.380 1.00 68.38 284 ARG A CA 1
ATOM 2228 C C . ARG A 1 284 ? -28.318 -10.350 65.440 1.00 68.38 284 ARG A C 1
ATOM 2230 O O . ARG A 1 284 ? -27.222 -10.612 65.933 1.00 68.38 284 ARG A O 1
ATOM 2237 N N . SER A 1 285 ? -29.430 -10.967 65.836 1.00 69.12 285 SER A N 1
ATOM 2238 C CA . SER A 1 285 ? -29.444 -12.064 66.816 1.00 69.12 285 SER A CA 1
ATOM 2239 C C . SER A 1 285 ? -29.325 -13.454 66.176 1.00 69.12 285 SER A C 1
ATOM 2241 O O . SER A 1 285 ? -29.009 -14.428 66.868 1.00 69.12 285 SER A O 1
ATOM 2243 N N . LEU A 1 286 ? -29.521 -13.556 64.857 1.00 67.88 286 LEU A N 1
ATOM 2244 C CA . LEU A 1 286 ? -29.344 -14.785 64.090 1.00 67.88 286 LEU A CA 1
ATOM 2245 C C . LEU A 1 286 ? -27.859 -15.040 63.797 1.00 67.88 286 LEU A C 1
ATOM 2247 O O . LEU A 1 286 ? -27.235 -14.337 63.012 1.00 67.88 286 LEU A O 1
ATOM 2251 N N . ASN A 1 287 ? -27.317 -16.112 64.378 1.00 67.56 287 ASN A N 1
ATOM 2252 C CA . ASN A 1 287 ? -25.974 -16.618 64.102 1.00 67.56 287 ASN A CA 1
ATOM 2253 C C . ASN A 1 287 ? -26.061 -18.043 63.525 1.00 67.56 287 ASN A C 1
ATOM 2255 O O . ASN A 1 287 ? -27.094 -18.714 63.605 1.00 67.56 287 ASN A O 1
ATOM 2259 N N . THR A 1 288 ? -24.949 -18.542 62.981 1.00 65.12 288 THR A N 1
ATOM 2260 C CA . THR A 1 288 ? -24.822 -19.889 62.386 1.00 65.12 288 THR A CA 1
ATOM 2261 C C . THR A 1 288 ? -25.312 -21.010 63.312 1.00 65.12 288 THR A C 1
ATOM 2263 O O . THR A 1 288 ? -26.060 -21.892 62.891 1.00 65.12 288 THR A O 1
ATOM 2266 N N . LEU A 1 289 ? -24.950 -20.953 64.595 1.00 64.62 289 LEU A N 1
ATOM 2267 C CA . LEU A 1 289 ? -25.375 -21.914 65.618 1.00 64.62 289 LEU A CA 1
ATOM 2268 C C . LEU A 1 289 ? -26.877 -21.827 65.928 1.00 64.62 289 LEU A C 1
ATOM 2270 O O . LEU A 1 289 ? -27.527 -22.861 66.080 1.00 64.62 289 LEU A O 1
ATOM 2274 N N . SER A 1 290 ? -27.437 -20.616 65.987 1.00 66.81 290 SER A N 1
ATOM 2275 C CA . SER A 1 290 ? -28.861 -20.388 66.259 1.00 66.81 290 SER A CA 1
ATOM 2276 C C . SER A 1 290 ? -29.737 -20.922 65.125 1.00 66.81 290 SER A C 1
ATOM 2278 O O . SER A 1 290 ? -30.740 -21.585 65.382 1.00 66.81 290 SER A O 1
ATOM 2280 N N . LEU A 1 291 ? -29.331 -20.703 63.869 1.00 66.50 291 LEU A N 1
ATOM 2281 C CA . LEU A 1 291 ? -30.047 -21.206 62.692 1.00 66.50 291 LEU A CA 1
ATOM 2282 C C . LEU A 1 291 ? -30.026 -22.734 62.595 1.00 66.50 291 LEU A C 1
ATOM 2284 O O . LEU A 1 291 ? -31.052 -23.333 62.279 1.00 66.50 291 LEU A O 1
ATOM 2288 N N . ARG A 1 292 ? -28.896 -23.380 62.919 1.00 66.56 292 ARG A N 1
ATOM 2289 C CA . ARG A 1 292 ? -28.810 -24.851 62.953 1.00 66.56 292 ARG A CA 1
ATOM 2290 C C . ARG A 1 292 ? -29.772 -25.452 63.987 1.00 66.56 292 ARG A C 1
ATOM 2292 O O . ARG A 1 292 ? -30.469 -26.413 63.670 1.00 66.56 292 ARG A O 1
ATOM 2299 N N . ARG A 1 293 ? -29.859 -24.858 65.184 1.00 67.56 293 ARG A N 1
ATOM 2300 C CA . ARG A 1 293 ? -30.791 -25.277 66.255 1.00 67.56 293 ARG A CA 1
ATOM 2301 C C . ARG A 1 293 ? -32.261 -25.015 65.910 1.00 67.56 293 ARG A C 1
ATOM 2303 O O . ARG A 1 293 ? -33.136 -25.821 66.225 1.00 67.56 293 ARG A O 1
ATOM 2310 N N . LEU A 1 294 ? -32.548 -23.914 65.218 1.00 66.06 294 LEU A N 1
ATOM 2311 C CA . LEU A 1 294 ? -33.892 -23.642 64.704 1.00 66.06 294 LEU A CA 1
ATOM 2312 C C . LEU A 1 294 ? -34.298 -24.643 63.616 1.00 66.06 294 LEU A C 1
ATOM 2314 O O . LEU A 1 294 ? -35.397 -25.184 63.656 1.00 66.06 294 LEU A O 1
ATOM 2318 N N . CYS A 1 295 ? -33.409 -24.955 62.673 1.00 63.56 295 CYS A N 1
ATOM 2319 C CA . CYS A 1 295 ? -33.714 -25.907 61.604 1.00 63.56 295 CYS A CA 1
ATOM 2320 C C . CYS A 1 295 ? -33.942 -27.330 62.132 1.00 63.56 295 CYS A C 1
ATOM 2322 O O . CYS A 1 295 ? -34.839 -28.025 61.649 1.00 63.56 295 CYS A O 1
ATOM 2324 N N . SER A 1 296 ? -33.172 -27.768 63.135 1.00 64.25 296 SER A N 1
ATOM 2325 C CA . SER A 1 296 ? -33.365 -29.087 63.749 1.00 64.25 296 SER A CA 1
ATOM 2326 C C . SER A 1 296 ? -34.688 -29.190 64.515 1.00 64.25 296 SER A C 1
ATOM 2328 O O . SER A 1 296 ? -35.350 -30.225 64.440 1.00 64.25 296 SER A O 1
ATOM 2330 N N . SER A 1 297 ? -35.114 -28.122 65.195 1.00 60.22 297 SER A N 1
ATOM 2331 C CA . SER A 1 297 ? -36.387 -28.084 65.929 1.00 60.22 297 SER A CA 1
ATOM 2332 C C . SER A 1 297 ? -37.612 -27.954 65.013 1.00 60.22 297 SER A C 1
ATOM 2334 O O . SER A 1 297 ? -38.626 -28.599 65.271 1.00 60.22 297 SER A O 1
ATOM 2336 N N . ILE A 1 298 ? -37.522 -27.213 63.900 1.00 61.91 298 ILE A N 1
ATOM 2337 C CA . ILE A 1 298 ? -38.605 -27.097 62.901 1.00 61.91 298 ILE A CA 1
ATOM 2338 C C . ILE A 1 298 ? -38.875 -28.438 62.196 1.00 61.91 298 ILE A C 1
ATOM 2340 O O . ILE A 1 298 ? -40.031 -28.805 61.992 1.00 61.91 298 ILE A O 1
ATOM 2344 N N . ARG A 1 299 ? -37.836 -29.226 61.877 1.00 59.88 299 ARG A N 1
ATOM 2345 C CA . ARG A 1 299 ? -38.022 -30.570 61.287 1.00 59.88 299 ARG A CA 1
ATOM 2346 C C . ARG A 1 299 ? -38.763 -31.538 62.220 1.00 59.88 299 ARG A C 1
ATOM 2348 O O . ARG A 1 299 ? -39.417 -32.456 61.740 1.00 59.88 299 ARG A O 1
ATOM 2355 N N . GLN A 1 300 ? -38.681 -31.346 63.537 1.00 58.66 300 GLN A N 1
ATOM 2356 C CA . GLN A 1 300 ? -39.383 -32.193 64.508 1.00 58.66 300 GLN A CA 1
ATOM 2357 C C . GLN A 1 300 ? -40.875 -31.853 64.634 1.00 58.66 300 GLN A C 1
ATOM 2359 O O . GLN A 1 300 ? -41.646 -32.701 65.081 1.00 58.66 300 GLN A O 1
ATOM 2364 N N . THR A 1 301 ? -41.297 -30.644 64.247 1.00 56.56 301 THR A N 1
ATOM 2365 C CA . THR A 1 301 ? -42.682 -30.185 64.426 1.00 56.56 301 THR A CA 1
ATOM 2366 C C . THR A 1 301 ? -43.577 -30.411 63.206 1.00 56.56 301 THR A C 1
ATOM 2368 O O . THR A 1 301 ? -44.784 -30.429 63.392 1.00 56.56 301 THR A O 1
ATOM 2371 N N . ASN A 1 302 ? -43.038 -30.665 62.001 1.00 51.53 302 ASN A N 1
ATOM 2372 C CA . ASN A 1 302 ? -43.750 -31.105 60.776 1.00 51.53 302 ASN A CA 1
ATOM 2373 C C . ASN A 1 302 ? -45.015 -30.308 60.354 1.00 51.53 302 ASN A C 1
ATOM 2375 O O . ASN A 1 302 ? -45.769 -30.766 59.498 1.00 51.53 302 ASN A O 1
ATOM 2379 N N . THR A 1 303 ? -45.273 -29.127 60.924 1.00 49.69 303 THR A N 1
ATOM 2380 C CA . THR A 1 303 ? -46.568 -28.423 60.806 1.00 49.69 303 THR A CA 1
ATOM 2381 C C . THR A 1 303 ? -46.506 -27.072 60.087 1.00 49.69 303 THR A C 1
ATOM 2383 O O . THR A 1 303 ? -47.477 -26.325 60.158 1.00 49.69 303 THR A O 1
ATOM 2386 N N . ILE A 1 304 ? -45.387 -26.700 59.453 1.00 57.34 304 ILE A N 1
ATOM 2387 C CA . ILE A 1 304 ? -45.189 -25.335 58.930 1.00 57.34 304 ILE A CA 1
ATOM 2388 C C . ILE A 1 304 ? -44.750 -25.362 57.462 1.00 57.34 304 ILE A C 1
ATOM 2390 O O . ILE A 1 304 ? -43.739 -25.981 57.133 1.00 57.34 304 ILE A O 1
ATOM 2394 N N . ASP A 1 305 ? -45.488 -24.649 56.604 1.00 59.75 305 ASP A N 1
ATOM 2395 C CA . ASP A 1 305 ? -45.141 -24.438 55.195 1.00 59.75 305 ASP A CA 1
ATOM 2396 C C . ASP A 1 305 ? -43.900 -23.542 55.079 1.00 59.75 305 ASP A C 1
ATOM 2398 O O . ASP A 1 305 ? -43.945 -22.328 55.298 1.00 59.75 305 ASP A O 1
ATOM 2402 N N . ILE A 1 306 ? -42.773 -24.156 54.717 1.00 60.25 306 ILE A N 1
ATOM 2403 C CA . ILE A 1 306 ? -41.480 -23.479 54.542 1.00 60.25 306 ILE A CA 1
ATOM 2404 C C . ILE A 1 306 ? -41.569 -22.420 53.432 1.00 60.25 306 ILE A C 1
ATOM 2406 O O . ILE A 1 306 ? -40.992 -21.347 53.576 1.00 60.25 306 ILE A O 1
ATOM 2410 N N . GLU A 1 307 ? -42.339 -22.672 52.368 1.00 60.25 307 GLU A N 1
ATOM 2411 C CA . GLU A 1 307 ? -42.502 -21.733 51.248 1.00 60.25 307 GLU A CA 1
ATOM 2412 C C . GLU A 1 307 ? -43.179 -20.421 51.665 1.00 60.25 307 GLU A C 1
ATOM 2414 O O . GLU A 1 307 ? -42.715 -19.340 51.292 1.00 60.25 307 GLU A O 1
ATOM 2419 N N . GLN A 1 308 ? -44.234 -20.496 52.484 1.00 65.12 308 GLN A N 1
ATOM 2420 C CA . GLN A 1 308 ? -44.900 -19.301 53.007 1.00 65.12 308 GLN A CA 1
ATOM 2421 C C . GLN A 1 308 ? -43.929 -18.485 53.856 1.00 65.12 308 GLN A C 1
ATOM 2423 O O . GLN A 1 308 ? -43.738 -17.306 53.577 1.00 65.12 308 GLN A O 1
ATOM 2428 N N . LEU A 1 309 ? -43.215 -19.123 54.787 1.00 64.38 309 LEU A N 1
ATOM 2429 C CA . LEU A 1 309 ? -42.195 -18.444 55.589 1.00 64.38 309 LEU A CA 1
ATOM 2430 C C . LEU A 1 309 ? -41.078 -17.825 54.738 1.00 64.38 309 LEU A C 1
ATOM 2432 O O . LEU A 1 309 ? -40.608 -16.739 55.065 1.00 64.38 309 LEU A O 1
ATOM 2436 N N . THR A 1 310 ? -40.644 -18.474 53.651 1.00 64.44 310 THR A N 1
ATOM 2437 C CA . THR A 1 310 ? -39.615 -17.903 52.766 1.00 64.44 310 THR A CA 1
ATOM 2438 C C . THR A 1 310 ? -40.115 -16.686 51.994 1.00 64.44 310 THR A C 1
ATOM 2440 O O . THR A 1 310 ? -39.395 -15.693 51.916 1.00 64.44 310 THR A O 1
ATOM 2443 N N . ASN A 1 311 ? -41.347 -16.714 51.478 1.00 66.00 311 ASN A N 1
ATOM 2444 C CA . ASN A 1 311 ? -41.946 -15.570 50.783 1.00 66.00 311 ASN A CA 1
ATOM 2445 C C . ASN A 1 311 ? -42.198 -14.411 51.748 1.00 66.00 311 ASN A C 1
ATOM 2447 O O . ASN A 1 311 ? -41.963 -13.247 51.419 1.00 66.00 311 ASN A O 1
ATOM 2451 N N . GLU A 1 312 ? -42.621 -14.734 52.969 1.00 66.81 312 GLU A N 1
ATOM 2452 C CA . GLU A 1 312 ? -42.748 -13.761 54.038 1.00 66.81 312 GLU A CA 1
ATOM 2453 C C . GLU A 1 312 ? -41.377 -13.119 54.326 1.00 66.81 312 GLU A C 1
ATOM 2455 O O . GLU A 1 312 ? -41.198 -11.906 54.194 1.00 66.81 312 GLU A O 1
ATOM 2460 N N . PHE A 1 313 ? -40.354 -13.932 54.577 1.00 70.06 313 PHE A N 1
ATOM 2461 C CA . PHE A 1 313 ? -38.986 -13.471 54.808 1.00 70.06 313 PHE A CA 1
ATOM 2462 C C . PHE A 1 313 ? -38.454 -12.547 53.696 1.00 70.06 313 PHE A C 1
ATOM 2464 O O . PHE A 1 313 ? -37.900 -11.487 53.998 1.00 70.06 313 PHE A O 1
ATOM 2471 N N . ILE A 1 314 ? -38.683 -12.886 52.420 1.00 70.50 314 ILE A N 1
ATOM 2472 C CA . ILE A 1 314 ? -38.308 -12.051 51.265 1.00 70.50 314 ILE A CA 1
ATOM 2473 C C . ILE A 1 314 ? -39.011 -10.687 51.325 1.00 70.50 314 ILE A C 1
ATOM 2475 O O . ILE A 1 314 ? -38.360 -9.647 51.205 1.00 70.50 314 ILE A O 1
ATOM 2479 N N . SER A 1 315 ? -40.318 -10.655 51.598 1.00 68.81 315 SER A N 1
ATOM 2480 C CA . SER A 1 315 ? -41.054 -9.391 51.714 1.00 68.81 315 SER A CA 1
ATOM 2481 C C . SER A 1 315 ? -40.575 -8.534 52.901 1.00 68.81 315 SER A C 1
ATOM 2483 O O . SER A 1 315 ? -40.573 -7.303 52.815 1.00 68.81 315 SER A O 1
ATOM 2485 N N . GLY A 1 316 ? -40.136 -9.172 53.994 1.00 67.94 316 GLY A N 1
ATOM 2486 C CA . GLY A 1 316 ? -39.515 -8.504 55.139 1.00 67.94 316 GLY A CA 1
ATOM 2487 C C . GLY A 1 316 ? -38.174 -7.863 54.773 1.00 67.94 316 GLY A C 1
ATOM 2488 O O . GLY A 1 316 ? -37.959 -6.686 55.061 1.00 67.94 316 GLY A O 1
ATOM 2489 N N . LEU A 1 317 ? -37.307 -8.596 54.065 1.00 70.94 317 LEU A N 1
ATOM 2490 C CA . LEU A 1 317 ? -36.035 -8.071 53.553 1.00 70.94 317 LEU A CA 1
ATOM 2491 C C . LEU A 1 317 ? -36.240 -6.848 52.646 1.00 70.94 317 LEU A C 1
ATOM 2493 O O . LEU A 1 317 ? -35.527 -5.856 52.784 1.00 70.94 317 LEU A O 1
ATOM 2497 N N . MET A 1 318 ? -37.266 -6.861 51.789 1.00 70.75 318 MET A N 1
ATOM 2498 C CA . MET A 1 318 ? -37.587 -5.740 50.894 1.00 70.75 318 MET A CA 1
ATOM 2499 C C . MET A 1 318 ? -37.925 -4.425 51.621 1.00 70.75 318 MET A C 1
ATOM 2501 O O . MET A 1 318 ? -37.917 -3.367 50.990 1.00 70.75 318 MET A O 1
ATOM 2505 N N . ARG A 1 319 ? -38.227 -4.460 52.928 1.00 71.00 319 ARG A N 1
ATOM 2506 C CA . ARG A 1 319 ? -38.612 -3.282 53.726 1.00 71.00 319 ARG A CA 1
ATOM 2507 C C . ARG A 1 319 ? -37.464 -2.653 54.522 1.00 71.00 319 ARG A C 1
ATOM 2509 O O . ARG A 1 319 ? -37.654 -1.546 55.016 1.00 71.00 319 ARG A O 1
ATOM 2516 N N . ILE A 1 320 ? -36.304 -3.307 54.613 1.00 70.94 320 ILE A N 1
ATOM 2517 C CA . ILE A 1 320 ? -35.176 -2.885 55.461 1.00 70.94 320 ILE A CA 1
ATOM 2518 C C . ILE A 1 320 ? -34.563 -1.566 54.978 1.00 70.94 320 ILE A C 1
ATOM 2520 O O . ILE A 1 320 ? -34.219 -1.433 53.803 1.00 70.94 320 ILE A O 1
ATOM 2524 N N . ARG A 1 321 ? -34.365 -0.615 55.903 1.00 64.50 321 ARG A N 1
ATOM 2525 C CA . ARG A 1 321 ? -33.741 0.697 55.628 1.00 64.50 321 ARG A CA 1
ATOM 2526 C C . ARG A 1 321 ? -32.290 0.858 56.094 1.00 64.50 321 ARG A C 1
ATOM 2528 O O . ARG A 1 321 ? -31.616 1.767 55.617 1.00 64.50 321 ARG A O 1
ATOM 2535 N N . THR A 1 322 ? -31.794 0.019 57.005 1.00 66.31 322 THR A N 1
ATOM 2536 C CA . THR A 1 322 ? -30.466 0.178 57.641 1.00 66.31 322 THR A CA 1
ATOM 2537 C C . THR A 1 322 ? -29.682 -1.136 57.698 1.00 66.31 322 THR A C 1
ATOM 2539 O O . THR A 1 322 ? -30.274 -2.195 57.882 1.00 66.31 322 THR A O 1
ATOM 2542 N N . ASP A 1 323 ? -28.349 -1.069 57.561 1.00 67.81 323 ASP A N 1
ATOM 2543 C CA . ASP A 1 323 ? -27.394 -2.192 57.693 1.00 67.81 323 ASP A CA 1
ATOM 2544 C C . ASP A 1 323 ? -27.654 -3.426 56.795 1.00 67.81 323 ASP A C 1
ATOM 2546 O O . ASP A 1 323 ? -27.172 -4.528 57.069 1.00 67.81 323 ASP A O 1
ATOM 2550 N N . ALA A 1 324 ? -28.350 -3.244 55.666 1.00 72.88 324 ALA A N 1
ATOM 2551 C CA . ALA A 1 324 ? -28.678 -4.314 54.714 1.00 72.88 324 ALA A CA 1
ATOM 2552 C C . ALA A 1 324 ? -27.448 -5.112 54.227 1.00 72.88 324 ALA A C 1
ATOM 2554 O O . ALA A 1 324 ? -27.544 -6.315 53.982 1.00 72.88 324 ALA A O 1
ATOM 2555 N N . PHE A 1 325 ? -26.276 -4.474 54.145 1.00 76.00 325 PHE A N 1
ATOM 2556 C CA . PHE A 1 325 ? -25.027 -5.120 53.738 1.00 76.00 325 PHE A CA 1
ATOM 2557 C C . PHE A 1 325 ? -24.587 -6.245 54.682 1.00 76.00 325 PHE A C 1
ATOM 2559 O O . PHE A 1 325 ? -24.217 -7.316 54.211 1.00 76.00 325 PHE A O 1
ATOM 2566 N N . GLN A 1 326 ? -24.667 -6.048 56.004 1.00 74.25 326 GLN A N 1
ATOM 2567 C CA . GLN A 1 326 ? -24.265 -7.075 56.979 1.00 74.25 326 GLN A CA 1
ATOM 2568 C C . GLN A 1 326 ? -25.170 -8.308 56.891 1.00 74.25 326 GLN A C 1
ATOM 2570 O O . GLN A 1 326 ? -24.706 -9.439 57.031 1.00 74.25 326 GLN A O 1
ATOM 2575 N N . ILE A 1 327 ? -26.453 -8.089 56.603 1.00 74.19 327 ILE A N 1
ATOM 2576 C CA . ILE A 1 327 ? -27.450 -9.149 56.433 1.00 74.19 327 ILE A CA 1
ATOM 2577 C C . ILE A 1 327 ? -27.159 -9.940 55.155 1.00 74.19 327 ILE A C 1
ATOM 2579 O O . ILE A 1 327 ? -27.108 -11.168 55.187 1.00 74.19 327 ILE A O 1
ATOM 2583 N N . ILE A 1 328 ? -26.899 -9.254 54.040 1.00 76.12 328 ILE A N 1
ATOM 2584 C CA . ILE A 1 328 ? -26.528 -9.908 52.780 1.00 76.12 328 ILE A CA 1
ATOM 2585 C C . ILE A 1 328 ? -25.201 -10.661 52.925 1.00 76.12 328 ILE A C 1
ATOM 2587 O O . ILE A 1 328 ? -25.108 -11.808 52.495 1.00 76.12 328 ILE A O 1
ATOM 2591 N N . GLN A 1 329 ? -24.205 -10.087 53.603 1.00 75.38 329 GLN A N 1
ATOM 2592 C CA . GLN A 1 329 ? -22.934 -10.754 53.891 1.00 75.38 329 GLN A CA 1
ATOM 2593 C C . GLN A 1 329 ? -23.130 -12.015 54.747 1.00 75.38 329 GLN A C 1
ATOM 2595 O O . GLN A 1 329 ? -22.507 -13.045 54.480 1.00 75.38 329 GLN A O 1
ATOM 2600 N N . PHE A 1 330 ? -24.023 -11.964 55.738 1.00 76.31 330 PHE A N 1
ATOM 2601 C CA . PHE A 1 330 ? -24.390 -13.125 56.542 1.00 76.31 330 PHE A CA 1
ATOM 2602 C C . PHE A 1 330 ? -25.054 -14.218 55.694 1.00 76.31 330 PHE A C 1
ATOM 2604 O O . PHE A 1 330 ? -24.634 -15.370 55.769 1.00 76.31 330 PHE A O 1
ATOM 2611 N N . ILE A 1 331 ? -26.010 -13.882 54.820 1.00 75.06 331 ILE A N 1
ATOM 2612 C CA . ILE A 1 331 ? -26.656 -14.861 53.924 1.00 75.06 331 ILE A CA 1
ATOM 2613 C C . ILE A 1 331 ? -25.635 -15.464 52.941 1.00 75.06 331 ILE A C 1
ATOM 2615 O O . ILE A 1 331 ? -25.594 -16.680 52.746 1.00 75.06 331 ILE A O 1
ATOM 2619 N N . LEU A 1 332 ? -24.744 -14.639 52.382 1.00 73.56 332 LEU A N 1
ATOM 2620 C CA . LEU A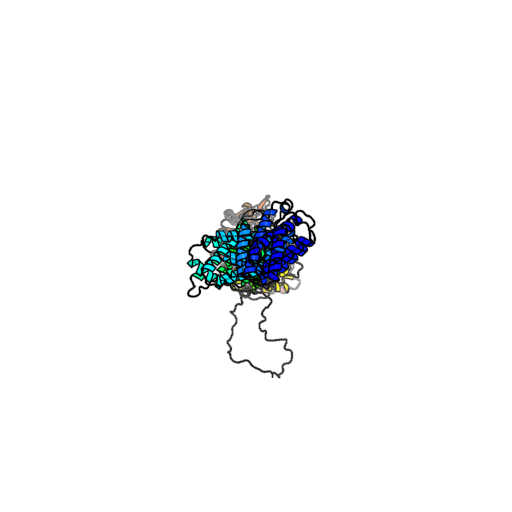 1 332 ? -23.662 -15.075 51.492 1.00 73.56 332 LEU A CA 1
ATOM 2621 C C . LEU A 1 332 ? -22.625 -15.967 52.193 1.00 73.56 332 LEU A C 1
ATOM 2623 O O . LEU A 1 332 ? -21.924 -16.722 51.512 1.00 73.56 332 LEU A O 1
ATOM 2627 N N . SER A 1 333 ? -22.509 -15.907 53.525 1.00 72.38 333 SER A N 1
ATOM 2628 C CA . SER A 1 333 ? -21.590 -16.753 54.298 1.00 72.38 333 SER A CA 1
ATOM 2629 C C . SER A 1 333 ? -21.997 -18.229 54.334 1.00 72.38 333 SER A C 1
ATOM 2631 O O . SER A 1 333 ? -21.146 -19.061 54.600 1.00 72.38 333 SER A O 1
ATOM 2633 N N . PHE A 1 334 ? -23.249 -18.575 54.011 1.00 71.56 334 PHE A N 1
ATOM 2634 C CA . PHE A 1 334 ? -23.716 -19.972 53.952 1.00 71.56 334 PHE A CA 1
ATOM 2635 C C . PHE A 1 334 ? -23.637 -20.594 52.556 1.00 71.56 334 PHE A C 1
ATOM 2637 O O . PHE A 1 334 ? -23.811 -21.800 52.388 1.00 71.56 334 PHE A O 1
ATOM 2644 N N . ILE A 1 335 ? -23.397 -19.777 51.536 1.00 67.25 335 ILE A N 1
ATOM 2645 C CA . ILE A 1 335 ? -23.216 -20.239 50.163 1.00 67.25 335 ILE A CA 1
ATOM 2646 C C . ILE A 1 335 ? -21.731 -20.598 50.035 1.00 67.25 335 ILE A C 1
ATOM 2648 O O . ILE A 1 335 ? -20.895 -19.772 50.360 1.00 67.25 335 ILE A O 1
ATOM 2652 N N . HIS A 1 336 ? -21.349 -21.800 49.617 1.00 65.44 336 HIS A N 1
ATOM 2653 C CA . HIS A 1 336 ? -19.941 -22.185 49.407 1.00 65.44 336 HIS A CA 1
ATOM 2654 C C . HIS A 1 336 ? -19.872 -23.276 48.344 1.00 65.44 336 HIS A C 1
ATOM 2656 O O . HIS A 1 336 ? -20.695 -24.175 48.397 1.00 65.44 336 HIS A O 1
ATOM 2662 N N . ASP A 1 337 ? -18.906 -23.244 47.422 1.00 52.59 337 ASP A N 1
ATOM 2663 C CA . ASP A 1 337 ? -18.828 -24.241 46.338 1.00 52.59 337 ASP A CA 1
ATOM 2664 C C . ASP A 1 337 ? -18.291 -25.606 46.812 1.00 52.59 337 ASP A C 1
ATOM 2666 O O . ASP A 1 337 ? -18.732 -26.643 46.318 1.00 52.59 337 ASP A O 1
ATOM 2670 N N . GLU A 1 338 ? -17.390 -25.629 47.801 1.00 49.78 338 GLU A N 1
ATOM 2671 C CA . GLU A 1 338 ? -16.777 -26.860 48.310 1.00 49.78 338 GLU A CA 1
ATOM 2672 C C . GLU A 1 338 ? -17.738 -27.628 49.227 1.00 49.78 338 GLU A C 1
ATOM 2674 O O . GLU A 1 338 ? -18.070 -27.199 50.331 1.00 49.78 338 GLU A O 1
ATOM 2679 N N . ILE A 1 339 ? -18.182 -28.792 48.751 1.00 50.91 339 ILE A N 1
ATOM 2680 C CA . ILE A 1 339 ? -18.858 -29.801 49.563 1.00 50.91 339 ILE A CA 1
ATOM 2681 C C . ILE A 1 339 ? -17.799 -30.378 50.507 1.00 50.91 339 ILE A C 1
ATOM 2683 O O . ILE A 1 339 ? -16.902 -31.099 50.066 1.00 50.91 339 ILE A O 1
ATOM 2687 N N . SER A 1 340 ? -17.874 -30.052 51.798 1.00 46.84 340 SER A N 1
ATOM 2688 C CA . SER A 1 340 ? -17.140 -30.798 52.820 1.00 46.84 340 SER A CA 1
ATOM 2689 C C . SER A 1 340 ? -17.523 -32.276 52.721 1.00 46.84 340 SER A C 1
ATOM 2691 O O . SER A 1 340 ? -18.679 -32.618 52.485 1.00 46.84 340 SER A O 1
ATOM 2693 N N . THR A 1 341 ? -16.542 -33.164 52.859 1.00 48.72 341 THR A N 1
ATOM 2694 C CA . THR A 1 341 ? -16.759 -34.613 52.928 1.00 48.72 341 THR A CA 1
ATOM 2695 C C . THR A 1 341 ? -17.767 -34.920 54.042 1.00 48.72 341 THR A C 1
ATOM 2697 O O . THR A 1 341 ? -17.451 -34.692 55.208 1.00 48.72 341 THR A O 1
ATOM 2700 N N . ASP A 1 342 ? -18.953 -35.387 53.640 1.00 49.00 342 ASP A N 1
ATOM 2701 C CA . ASP A 1 342 ? -20.201 -35.563 54.406 1.00 49.00 342 ASP A CA 1
ATOM 2702 C C . ASP A 1 342 ? -20.815 -34.267 54.985 1.00 49.00 342 ASP A C 1
ATOM 2704 O O . ASP A 1 342 ? -20.633 -33.963 56.165 1.00 49.00 342 ASP A O 1
ATOM 2708 N N . PRO A 1 343 ? -21.588 -33.494 54.190 1.00 53.84 343 PRO A N 1
ATOM 2709 C CA . PRO A 1 343 ? -22.355 -32.378 54.726 1.00 53.84 343 PRO A CA 1
ATOM 2710 C C . PRO A 1 343 ? -23.576 -32.906 55.490 1.00 53.84 343 PRO A C 1
ATOM 2712 O O . PRO A 1 343 ? -24.343 -33.723 54.970 1.00 53.84 343 PRO A O 1
ATOM 2715 N N . ASP A 1 344 ? -23.799 -32.403 56.706 1.00 60.56 344 ASP A N 1
ATOM 2716 C CA . ASP A 1 344 ? -25.060 -32.610 57.417 1.00 60.56 344 ASP A CA 1
ATOM 2717 C C . ASP A 1 344 ? -26.224 -32.196 56.497 1.00 60.56 344 ASP A C 1
ATOM 2719 O O . ASP A 1 344 ? -26.220 -31.114 55.907 1.00 60.56 344 ASP A O 1
ATOM 2723 N N . GLU A 1 345 ? -27.270 -33.020 56.394 1.00 61.34 345 GLU A N 1
ATOM 2724 C CA . GLU A 1 345 ? -28.441 -32.772 55.532 1.00 61.34 345 GLU A CA 1
ATOM 2725 C C . GLU A 1 345 ? -29.118 -31.408 55.822 1.00 61.34 345 GLU A C 1
ATOM 2727 O O . GLU A 1 345 ? -29.813 -30.838 54.980 1.00 61.34 345 GLU A O 1
ATOM 2732 N N . ILE A 1 346 ? -28.894 -30.864 57.024 1.00 61.44 346 ILE A N 1
ATOM 2733 C CA . ILE A 1 346 ? -29.338 -29.538 57.472 1.00 61.44 346 ILE A CA 1
ATOM 2734 C C . ILE A 1 346 ? -28.553 -28.414 56.772 1.00 61.44 346 ILE A C 1
ATOM 2736 O O . ILE A 1 346 ? -29.142 -27.407 56.374 1.00 61.44 346 ILE A O 1
ATOM 2740 N N . GLU A 1 347 ? -27.245 -28.582 56.584 1.00 67.25 347 GLU A N 1
ATOM 2741 C CA . GLU A 1 347 ? -26.363 -27.600 55.946 1.00 67.25 347 GLU A CA 1
ATOM 2742 C C . GLU A 1 347 ? -26.664 -27.467 54.448 1.00 67.25 347 GLU A C 1
ATOM 2744 O O . GLU A 1 347 ? -26.732 -26.352 53.928 1.00 67.25 347 GLU A O 1
ATOM 2749 N N . LEU A 1 348 ? -26.988 -28.583 53.783 1.00 68.50 348 LEU A N 1
ATOM 2750 C CA . LEU A 1 348 ? -27.458 -28.578 52.395 1.00 68.50 348 LEU A CA 1
ATOM 2751 C C . LEU A 1 348 ? -28.794 -27.826 52.247 1.00 68.50 348 LEU A C 1
ATOM 2753 O O . LEU A 1 348 ? -28.955 -27.017 51.331 1.00 68.50 348 LEU A O 1
ATOM 2757 N N . THR A 1 349 ? -29.747 -28.048 53.164 1.00 68.00 349 THR A N 1
ATOM 2758 C CA . THR A 1 349 ? -31.027 -27.321 53.136 1.00 68.00 349 THR A CA 1
ATOM 2759 C C . THR A 1 349 ? -30.860 -25.827 53.397 1.00 68.00 349 THR A C 1
ATOM 2761 O O . THR A 1 349 ? -31.473 -25.023 52.701 1.00 68.00 349 THR A O 1
ATOM 2764 N N . LEU A 1 350 ? -29.986 -25.438 54.332 1.00 71.38 350 LEU A N 1
ATOM 2765 C CA . LEU A 1 350 ? -29.681 -24.031 54.602 1.00 71.38 350 LEU A CA 1
ATOM 2766 C C . LEU A 1 350 ? -29.047 -23.349 53.386 1.00 71.38 350 LEU A C 1
ATOM 2768 O O . LEU A 1 350 ? -29.496 -22.274 52.991 1.00 71.38 350 LEU A O 1
ATOM 2772 N N . ARG A 1 351 ? -28.071 -24.000 52.742 1.00 72.12 351 ARG A N 1
ATOM 2773 C CA . ARG A 1 351 ? -27.431 -23.493 51.521 1.00 72.12 351 ARG A CA 1
ATOM 2774 C C . ARG A 1 351 ? -28.453 -23.240 50.407 1.00 72.12 351 ARG A C 1
ATOM 2776 O O . ARG A 1 351 ? -28.451 -22.162 49.813 1.00 72.12 351 ARG A O 1
ATOM 2783 N N . ASN A 1 352 ? -29.344 -24.200 50.150 1.00 72.75 352 ASN A N 1
ATOM 2784 C CA . ASN A 1 352 ? -30.360 -24.083 49.098 1.00 72.75 352 ASN A CA 1
ATOM 2785 C C . ASN A 1 352 ? -31.394 -22.988 49.403 1.00 72.75 352 ASN A C 1
ATOM 2787 O O . ASN A 1 352 ? -31.741 -22.215 48.510 1.00 72.75 352 ASN A O 1
ATOM 2791 N N . CYS A 1 353 ? -31.840 -22.867 50.656 1.00 72.94 353 CYS A N 1
ATOM 2792 C CA . CYS A 1 353 ? -32.771 -21.814 51.063 1.00 72.94 353 CYS A CA 1
ATOM 2793 C C . CYS A 1 353 ? -32.142 -20.418 50.961 1.00 72.94 353 CYS A C 1
ATOM 2795 O O . CYS A 1 353 ? -32.757 -19.517 50.398 1.00 72.94 353 CYS A O 1
ATOM 2797 N N . CYS A 1 354 ? -30.908 -20.227 51.441 1.00 75.25 354 CYS A N 1
ATOM 2798 C CA . CYS A 1 354 ? -30.203 -18.944 51.330 1.00 75.25 354 CYS A CA 1
ATOM 2799 C C . CYS A 1 354 ? -29.988 -18.530 49.866 1.00 75.25 354 CYS A C 1
ATOM 2801 O O . CYS A 1 354 ? -30.151 -17.355 49.531 1.00 75.25 354 CYS A O 1
ATOM 2803 N N . LYS A 1 355 ? -29.688 -19.495 48.985 1.00 75.94 355 LYS A N 1
ATOM 2804 C CA . LYS A 1 355 ? -29.603 -19.274 47.535 1.00 75.94 355 LYS A CA 1
ATOM 2805 C C . LYS A 1 355 ? -30.948 -18.826 46.954 1.00 75.94 355 LYS A C 1
ATOM 2807 O O . LYS A 1 355 ? -30.999 -17.797 46.286 1.00 75.94 355 LYS A O 1
ATOM 2812 N N . TYR A 1 356 ? -32.028 -19.551 47.249 1.00 79.50 356 TYR A N 1
ATOM 2813 C CA . TYR A 1 356 ? -33.375 -19.223 46.771 1.00 79.50 356 TYR A CA 1
ATOM 2814 C C . TYR A 1 356 ? -33.836 -17.834 47.232 1.00 79.50 356 TYR A C 1
ATOM 2816 O O . TYR A 1 356 ? -34.353 -17.058 46.432 1.00 79.50 356 TYR A O 1
ATOM 2824 N N . VAL A 1 357 ? -33.589 -17.485 48.499 1.00 78.94 357 VAL A N 1
ATOM 2825 C CA . VAL A 1 357 ? -33.954 -16.177 49.060 1.00 78.94 357 VAL A CA 1
ATOM 2826 C C . VAL A 1 357 ? -33.247 -15.035 48.329 1.00 78.94 357 VAL A C 1
ATOM 2828 O O . VAL A 1 357 ? -33.905 -14.064 47.970 1.00 78.94 357 VAL A O 1
ATOM 2831 N N . LEU A 1 358 ? -31.936 -15.138 48.070 1.00 80.12 358 LEU A N 1
ATOM 2832 C CA . LEU A 1 358 ? -31.212 -14.092 47.333 1.00 80.12 358 LEU A CA 1
ATOM 2833 C C . LEU A 1 358 ? -31.667 -13.988 45.873 1.00 80.12 358 LEU A C 1
ATOM 2835 O O . LEU A 1 358 ? -31.828 -12.875 45.375 1.00 80.12 358 LEU A O 1
ATOM 2839 N N . GLN A 1 359 ? -31.918 -15.119 45.207 1.00 81.56 359 GLN A N 1
ATOM 2840 C CA . GLN A 1 359 ? -32.432 -15.135 43.833 1.00 81.56 359 GLN A CA 1
ATOM 2841 C C . GLN A 1 359 ? -33.798 -14.457 43.735 1.00 81.56 359 GLN A C 1
ATOM 2843 O O . GLN A 1 359 ? -33.991 -13.574 42.901 1.00 81.56 359 GLN A O 1
ATOM 2848 N N . GLN A 1 360 ? -34.730 -14.822 44.616 1.00 81.31 360 GLN A N 1
ATOM 2849 C CA . GLN A 1 360 ? -36.060 -14.220 44.632 1.00 81.31 360 GLN A CA 1
ATOM 2850 C C . GLN A 1 360 ? -36.035 -12.755 45.059 1.00 81.31 360 GLN A C 1
ATOM 2852 O O . GLN A 1 360 ? -36.786 -11.955 44.514 1.00 81.31 360 GLN A O 1
ATOM 2857 N N . LEU A 1 361 ? -35.144 -12.365 45.973 1.00 81.56 361 LEU A N 1
ATOM 2858 C CA . LEU A 1 361 ? -34.972 -10.963 46.344 1.00 81.56 361 LEU A CA 1
ATOM 2859 C C . LEU A 1 361 ? -34.493 -10.119 45.157 1.00 81.56 361 LEU A C 1
ATOM 2861 O O . LEU A 1 361 ? -35.043 -9.044 44.922 1.00 81.56 361 LEU A O 1
ATOM 2865 N N . CYS A 1 362 ? -33.513 -10.605 44.389 1.00 80.56 362 CYS A N 1
ATOM 2866 C CA . CYS A 1 362 ? -33.055 -9.924 43.175 1.00 80.56 362 CYS A CA 1
ATOM 2867 C C . CYS A 1 362 ? -34.175 -9.864 42.126 1.00 80.56 362 CYS A C 1
ATOM 2869 O O . CYS A 1 362 ? -34.417 -8.805 41.548 1.00 80.56 362 CYS A O 1
ATOM 2871 N N . HIS A 1 363 ? -34.914 -10.962 41.940 1.00 81.94 363 HIS A N 1
ATOM 2872 C CA . HIS A 1 363 ? -36.050 -11.025 41.021 1.00 81.94 363 HIS A CA 1
ATOM 2873 C C . HIS A 1 363 ? -37.173 -10.048 41.405 1.00 81.94 363 HIS A C 1
ATOM 2875 O O . HIS A 1 363 ? -37.631 -9.279 40.564 1.00 81.94 363 HIS A O 1
ATOM 2881 N N . GLU A 1 364 ? -37.585 -10.002 42.675 1.00 78.19 364 GLU A N 1
ATOM 2882 C CA . GLU A 1 364 ? -38.609 -9.066 43.148 1.00 78.19 364 GLU A CA 1
ATOM 2883 C C . GLU A 1 364 ? -38.167 -7.604 43.041 1.00 78.19 364 GLU A C 1
ATOM 2885 O O . GLU A 1 364 ? -38.980 -6.753 42.664 1.00 78.19 364 GLU A O 1
ATOM 2890 N N . CYS A 1 365 ? -36.903 -7.298 43.365 1.00 78.44 365 CYS A N 1
ATOM 2891 C CA . CYS A 1 365 ? -36.324 -5.968 43.161 1.00 78.44 365 CYS A CA 1
ATOM 2892 C C . CYS A 1 365 ? -36.453 -5.545 41.695 1.00 78.44 365 CYS A C 1
ATOM 2894 O O . CYS A 1 365 ? -36.983 -4.473 41.396 1.00 78.44 365 CYS A O 1
ATOM 2896 N N . HIS A 1 366 ? -36.024 -6.425 40.794 1.00 78.06 366 HIS A N 1
ATOM 2897 C CA . HIS A 1 366 ? -36.018 -6.192 39.360 1.00 78.06 366 HIS A CA 1
ATOM 2898 C C . HIS A 1 366 ? -37.442 -6.046 38.783 1.00 78.06 366 HIS A C 1
ATOM 2900 O O . HIS A 1 366 ? -37.741 -5.098 38.054 1.00 78.06 366 HIS A O 1
ATOM 2906 N N . CYS A 1 367 ? -38.376 -6.923 39.172 1.00 76.88 367 CYS A N 1
ATOM 2907 C CA . CYS A 1 367 ? -39.779 -6.853 38.753 1.00 76.88 367 CYS A CA 1
ATOM 2908 C C . CYS A 1 367 ? -40.486 -5.589 39.259 1.00 76.88 367 CYS A C 1
ATOM 2910 O O . CYS A 1 367 ? -41.210 -4.953 38.490 1.00 76.88 367 CYS A O 1
ATOM 2912 N N . LYS A 1 368 ? -40.276 -5.190 40.523 1.00 73.38 368 LYS A N 1
ATOM 2913 C CA . LYS A 1 368 ? -40.851 -3.944 41.068 1.00 73.38 368 LYS A CA 1
ATOM 2914 C C . LYS A 1 368 ? -40.329 -2.707 40.349 1.00 73.38 368 LYS A C 1
ATOM 2916 O O . LYS A 1 368 ? -41.078 -1.744 40.208 1.00 73.38 368 LYS A O 1
ATOM 2921 N N . PHE A 1 369 ? -39.087 -2.741 39.876 1.00 71.69 369 PHE A N 1
ATOM 2922 C CA . PHE A 1 369 ? -38.525 -1.659 39.080 1.00 71.69 369 PHE A CA 1
ATOM 2923 C C . PHE A 1 369 ? -39.182 -1.570 37.689 1.00 71.69 369 PHE A C 1
ATOM 2925 O O . PHE A 1 369 ? -39.702 -0.517 37.330 1.00 71.69 369 PHE A O 1
ATOM 2932 N N . ARG A 1 370 ? -39.269 -2.683 36.940 1.00 69.50 370 ARG A N 1
ATOM 2933 C CA . ARG A 1 370 ? -39.839 -2.710 35.573 1.00 69.50 370 ARG A CA 1
ATOM 2934 C C . ARG A 1 370 ? -41.354 -2.470 35.493 1.00 69.50 370 ARG A C 1
ATOM 2936 O O . ARG A 1 370 ? -41.845 -2.002 34.465 1.00 69.50 370 ARG A O 1
ATOM 2943 N N . LEU A 1 371 ? -42.117 -2.810 36.536 1.00 63.84 371 LEU A N 1
ATOM 2944 C CA . LEU A 1 371 ? -43.578 -2.625 36.558 1.00 63.84 371 LEU A CA 1
ATOM 2945 C C . LEU A 1 371 ? -44.002 -1.143 36.611 1.00 63.84 371 LEU A C 1
ATOM 2947 O O . LEU A 1 371 ? -45.130 -0.827 36.231 1.00 63.84 371 LEU A O 1
ATOM 2951 N N . HIS A 1 372 ? -43.115 -0.232 37.024 1.00 61.81 372 HIS A N 1
ATOM 2952 C CA . HIS A 1 372 ? -43.379 1.206 37.044 1.00 61.81 372 HIS A CA 1
ATOM 2953 C C . HIS A 1 372 ? -42.824 1.884 35.781 1.00 61.81 372 HIS A C 1
ATOM 2955 O O . HIS A 1 372 ? -41.635 2.162 35.675 1.00 61.81 372 HIS A O 1
ATOM 2961 N N . LYS A 1 373 ? -43.710 2.151 34.811 1.00 51.75 373 LYS A N 1
ATOM 2962 C CA . LYS A 1 373 ? -43.398 2.818 33.529 1.00 51.75 373 LYS A CA 1
ATOM 2963 C C . LYS A 1 373 ? -43.475 4.357 33.558 1.00 51.75 373 LYS A C 1
ATOM 2965 O O . LYS A 1 373 ? -43.186 4.977 32.542 1.00 51.75 373 LYS A O 1
ATOM 2970 N N . ASP A 1 374 ? -43.837 4.967 34.688 1.00 45.44 374 ASP A N 1
ATOM 2971 C CA . ASP A 1 374 ? -44.028 6.420 34.821 1.00 45.44 374 ASP A CA 1
ATOM 2972 C C . ASP A 1 374 ? -42.987 7.057 35.760 1.00 45.44 374 ASP A C 1
ATOM 2974 O O . ASP A 1 374 ? -42.567 6.431 36.729 1.00 45.44 374 ASP A O 1
ATOM 2978 N N . ASN A 1 375 ? -42.621 8.317 35.479 1.00 51.06 375 ASN A N 1
ATOM 2979 C CA . ASN A 1 375 ? -41.539 9.173 36.024 1.00 51.06 375 ASN A CA 1
ATOM 2980 C C . ASN A 1 375 ? -41.371 9.313 37.567 1.00 51.06 375 ASN A C 1
ATOM 2982 O O . ASN A 1 375 ? -40.690 10.233 38.026 1.00 51.06 375 ASN A O 1
ATOM 2986 N N . GLN A 1 376 ? -41.956 8.454 38.402 1.00 55.91 376 GLN A N 1
ATOM 2987 C CA . GLN A 1 376 ? -41.755 8.432 39.854 1.00 55.91 376 GLN A CA 1
ATOM 2988 C C . GLN A 1 376 ? -41.001 7.162 40.267 1.00 55.91 376 GLN A C 1
ATOM 2990 O O . GLN A 1 376 ? -41.533 6.057 40.182 1.00 55.91 376 GLN A O 1
ATOM 2995 N N . LYS A 1 377 ? -39.752 7.324 40.732 1.00 60.25 377 LYS A N 1
ATOM 2996 C CA . LYS A 1 377 ? -38.900 6.216 41.200 1.00 60.25 377 LYS A CA 1
ATOM 2997 C C . LYS A 1 377 ? -39.612 5.440 42.328 1.00 60.25 377 LYS A C 1
ATOM 2999 O O . LYS A 1 377 ? -39.945 6.060 43.343 1.00 60.25 377 LYS A O 1
ATOM 3004 N N . PRO A 1 378 ? -39.841 4.118 42.200 1.00 64.94 378 PRO A N 1
ATOM 3005 C CA . PRO A 1 378 ? -40.498 3.337 43.248 1.00 64.94 378 PRO A CA 1
ATOM 3006 C C . PRO A 1 378 ? -39.608 3.292 44.488 1.00 64.94 378 PRO A C 1
ATOM 3008 O O . PRO A 1 378 ? -38.481 2.848 44.385 1.00 64.94 378 PRO A O 1
ATOM 3011 N N . THR A 1 379 ? -40.054 3.711 45.674 1.00 64.75 379 THR A N 1
ATOM 3012 C CA . THR A 1 379 ? -39.179 3.658 46.859 1.00 64.75 379 THR A CA 1
ATOM 3013 C C . THR A 1 379 ? -38.920 2.207 47.273 1.00 64.75 379 THR A C 1
ATOM 3015 O O . THR A 1 379 ? -39.777 1.604 47.918 1.00 64.75 379 THR A O 1
ATOM 3018 N N . ILE A 1 380 ? -37.756 1.655 46.914 1.00 74.81 380 ILE A N 1
ATOM 3019 C CA . ILE A 1 380 ? -37.271 0.337 47.348 1.00 74.81 380 ILE A CA 1
ATOM 3020 C C . ILE A 1 380 ? -36.246 0.546 48.483 1.00 74.81 380 ILE A C 1
ATOM 3022 O O . ILE A 1 380 ? -35.094 0.902 48.213 1.00 74.81 380 ILE A O 1
ATOM 3026 N N . PRO A 1 381 ? -36.640 0.347 49.760 1.00 72.81 381 PRO A N 1
ATOM 3027 C CA . PRO A 1 381 ? -35.804 0.620 50.931 1.00 72.81 381 PRO A CA 1
ATOM 3028 C C . PRO A 1 381 ? -34.452 -0.092 50.918 1.00 72.81 381 PRO A C 1
ATOM 3030 O O . PRO A 1 381 ? -33.423 0.555 51.111 1.00 72.81 381 PRO A O 1
ATOM 3033 N N . ILE A 1 382 ? -34.438 -1.392 50.607 1.00 77.25 382 ILE A N 1
ATOM 3034 C CA . ILE A 1 382 ? -33.216 -2.200 50.662 1.00 77.25 382 ILE A CA 1
ATOM 3035 C C . ILE A 1 382 ? -32.157 -1.724 49.658 1.00 77.25 382 ILE A C 1
ATOM 3037 O O . ILE A 1 382 ? -30.987 -1.597 50.011 1.00 77.25 382 ILE A O 1
ATOM 3041 N N . LEU A 1 383 ? -32.562 -1.368 48.434 1.00 78.06 383 LEU A N 1
ATOM 3042 C CA . LEU A 1 383 ? -31.642 -0.856 47.414 1.00 78.06 383 LEU A CA 1
ATOM 3043 C C . LEU A 1 383 ? -31.102 0.527 47.798 1.00 78.06 383 LEU A C 1
ATOM 3045 O O . LEU A 1 383 ? -29.920 0.797 47.591 1.00 78.06 383 LEU A O 1
ATOM 3049 N N . SER A 1 384 ? -31.927 1.375 48.427 1.00 78.06 384 SER A N 1
ATOM 3050 C CA . SER A 1 384 ? -31.474 2.674 48.945 1.00 78.06 384 SER A CA 1
ATOM 3051 C C . SER A 1 384 ? -30.483 2.539 50.108 1.00 78.06 384 SER A C 1
ATOM 3053 O O . SER A 1 384 ? -29.507 3.285 50.173 1.00 78.06 384 SER A O 1
ATOM 3055 N N . ALA A 1 385 ? -30.679 1.546 50.982 1.00 75.75 385 ALA A N 1
ATOM 3056 C CA . ALA A 1 385 ? -29.784 1.252 52.099 1.00 75.75 385 ALA A CA 1
ATOM 3057 C C . ALA A 1 385 ? -28.420 0.724 51.623 1.00 75.75 385 ALA A C 1
ATOM 3059 O O . ALA A 1 385 ? -27.387 1.018 52.222 1.00 75.75 385 ALA A O 1
ATOM 3060 N N . LEU A 1 386 ? -28.404 -0.030 50.520 1.00 79.06 386 LEU A N 1
ATOM 3061 C CA . LEU A 1 386 ? -27.182 -0.583 49.934 1.00 79.06 386 LEU A CA 1
ATOM 3062 C C . LEU A 1 386 ? -26.345 0.445 49.167 1.00 79.06 386 LEU A C 1
ATOM 3064 O O . LEU A 1 386 ? -25.184 0.176 48.870 1.00 79.06 386 LEU A O 1
ATOM 3068 N N . ARG A 1 387 ? -26.871 1.650 48.911 1.00 79.94 387 ARG A N 1
ATOM 3069 C CA . ARG A 1 387 ? -26.124 2.720 48.234 1.00 79.94 387 ARG A CA 1
ATOM 3070 C C . ARG A 1 387 ? -24.822 3.076 48.956 1.00 79.94 387 ARG A C 1
ATOM 3072 O O . ARG A 1 387 ? -23.796 3.254 48.310 1.00 79.94 387 ARG A O 1
ATOM 3079 N N . THR A 1 388 ? -24.849 3.179 50.286 1.00 79.75 388 THR A N 1
ATOM 3080 C CA . THR A 1 388 ? -23.680 3.569 51.102 1.00 79.75 388 THR A CA 1
ATOM 3081 C C . THR A 1 388 ? -22.626 2.470 51.213 1.00 79.75 388 THR A C 1
ATOM 3083 O O . THR A 1 388 ? -21.478 2.757 51.531 1.00 79.75 388 THR A O 1
ATOM 3086 N N . SER A 1 389 ? -23.005 1.220 50.943 1.00 80.38 389 SER A N 1
ATOM 3087 C CA . SER A 1 389 ? -22.144 0.033 51.017 1.00 80.38 389 SER A CA 1
ATOM 3088 C C . SER A 1 389 ? -21.824 -0.551 49.640 1.00 80.38 389 SER A C 1
ATOM 3090 O O . SER A 1 389 ? -21.244 -1.631 49.547 1.00 80.38 389 SER A O 1
ATOM 3092 N N . PHE A 1 390 ? -22.164 0.167 48.566 1.00 82.25 390 PHE A N 1
ATOM 3093 C CA . PHE A 1 390 ? -21.968 -0.294 47.197 1.00 82.25 390 PHE A CA 1
ATOM 3094 C C . PHE A 1 390 ? -20.495 -0.574 46.877 1.00 82.25 390 PHE A C 1
ATOM 3096 O O . PHE A 1 390 ? -20.184 -1.607 46.294 1.00 82.25 390 PHE A O 1
ATOM 3103 N N . ASP A 1 391 ? -19.579 0.277 47.349 1.00 78.56 391 ASP A N 1
ATOM 3104 C CA . ASP A 1 391 ? -18.138 0.071 47.154 1.00 78.56 391 ASP A CA 1
ATOM 3105 C C . ASP A 1 391 ? -17.665 -1.244 47.819 1.00 78.56 391 ASP A C 1
ATOM 3107 O O . ASP A 1 391 ? -16.911 -2.010 47.227 1.00 78.56 391 ASP A O 1
ATOM 3111 N N . HIS A 1 392 ? -18.208 -1.591 48.993 1.00 80.25 392 HIS A N 1
ATOM 3112 C CA . HIS A 1 392 ? -17.915 -2.865 49.661 1.00 80.25 392 HIS A CA 1
ATOM 3113 C C . HIS A 1 392 ? -18.526 -4.086 48.950 1.00 80.25 392 HIS A C 1
ATOM 3115 O O . HIS A 1 392 ? -17.974 -5.184 49.039 1.00 80.25 392 HIS A O 1
ATOM 3121 N N . LEU A 1 393 ? -19.652 -3.927 48.244 1.00 80.25 393 LEU A N 1
ATOM 3122 C CA . LEU A 1 393 ? -20.221 -4.987 47.400 1.00 80.25 393 LEU A CA 1
ATOM 3123 C C . LEU A 1 393 ? -19.345 -5.255 46.171 1.00 80.25 393 LEU A C 1
ATOM 3125 O O . LEU A 1 393 ? -19.115 -6.415 45.827 1.00 80.25 393 LEU A O 1
ATOM 3129 N N . LEU A 1 394 ? -18.811 -4.201 45.549 1.00 79.69 394 LEU A N 1
ATOM 3130 C CA . LEU A 1 394 ? -17.851 -4.326 44.450 1.00 79.69 394 LEU A CA 1
ATOM 3131 C C . LEU A 1 394 ? -16.542 -4.987 44.916 1.00 79.69 394 LEU A C 1
ATOM 3133 O O . LEU A 1 394 ? -16.008 -5.852 44.221 1.00 79.69 394 LEU A O 1
ATOM 3137 N N . ASP A 1 395 ? -16.060 -4.663 46.120 1.00 79.12 395 ASP A N 1
ATOM 3138 C CA . ASP A 1 395 ? -14.902 -5.342 46.716 1.00 79.12 395 ASP A CA 1
ATOM 3139 C C . ASP A 1 395 ? -15.164 -6.843 46.925 1.00 79.12 395 ASP A C 1
ATOM 3141 O O . ASP A 1 395 ? -14.307 -7.677 46.622 1.00 79.12 395 ASP A O 1
ATOM 3145 N N . LEU A 1 396 ? -16.360 -7.222 47.391 1.00 76.94 396 LEU A N 1
ATOM 3146 C CA . LEU A 1 396 ? -16.732 -8.632 47.553 1.00 76.94 396 LEU A CA 1
ATOM 3147 C C . LEU A 1 396 ? -16.706 -9.400 46.225 1.00 76.94 396 LEU A C 1
ATOM 3149 O O . LEU A 1 396 ? -16.287 -10.561 46.215 1.00 76.94 396 LEU A O 1
ATOM 3153 N N . LEU A 1 397 ? -17.090 -8.777 45.108 1.00 77.12 397 LEU A N 1
ATOM 3154 C CA . LEU A 1 397 ? -16.967 -9.398 43.784 1.00 77.12 397 LEU A CA 1
ATOM 3155 C C . LEU A 1 397 ? -15.501 -9.675 43.417 1.00 77.12 397 LEU A C 1
ATOM 3157 O O . LEU A 1 397 ? -15.198 -10.747 42.906 1.00 77.12 397 LEU A O 1
ATOM 3161 N N . ASN A 1 398 ? -14.571 -8.777 43.758 1.00 72.12 398 ASN A N 1
ATOM 3162 C CA . ASN A 1 398 ? -13.143 -8.973 43.475 1.00 72.12 398 ASN A CA 1
ATOM 3163 C C . ASN A 1 398 ? -12.503 -10.118 44.277 1.00 72.12 398 ASN A C 1
ATOM 3165 O O . ASN A 1 398 ? -11.597 -10.790 43.783 1.00 72.12 398 ASN A O 1
ATOM 3169 N N . TYR A 1 399 ? -12.935 -10.336 45.523 1.00 72.56 399 TYR A N 1
ATOM 3170 C CA . TYR A 1 399 ? -12.330 -11.339 46.412 1.00 72.56 399 TYR A CA 1
ATOM 3171 C C . TYR A 1 399 ? -13.016 -12.713 46.372 1.00 72.56 399 TYR A C 1
ATOM 3173 O O . TYR A 1 399 ? -12.459 -13.695 46.876 1.00 72.56 399 TYR A O 1
ATOM 3181 N N . THR A 1 400 ? -14.220 -12.815 45.803 1.00 71.00 400 THR A N 1
ATOM 3182 C CA . THR A 1 400 ? -14.978 -14.073 45.768 1.00 71.00 400 THR A CA 1
ATOM 3183 C C . THR A 1 400 ? -14.502 -14.981 44.633 1.00 71.00 400 THR A C 1
ATOM 3185 O O . THR A 1 400 ? -14.374 -14.569 43.490 1.00 71.00 400 THR A O 1
ATOM 3188 N N . LYS A 1 401 ? -14.224 -16.255 44.950 1.00 64.38 401 LYS A N 1
ATOM 3189 C CA . LYS A 1 401 ? -13.786 -17.270 43.966 1.00 64.38 401 LYS A CA 1
ATOM 3190 C C . LYS A 1 401 ? -14.909 -18.188 43.478 1.00 64.38 401 LYS A C 1
ATOM 3192 O O . LYS A 1 401 ? -14.721 -18.918 42.513 1.00 64.38 401 LYS A O 1
ATOM 3197 N N . SER A 1 402 ? -16.045 -18.195 44.171 1.00 72.44 402 SER A N 1
ATOM 3198 C CA . SER A 1 402 ? -17.159 -19.104 43.895 1.00 72.44 402 SER A CA 1
ATOM 3199 C C . SER A 1 402 ? -18.063 -18.565 42.792 1.00 72.44 402 SER A C 1
ATOM 3201 O O . SER A 1 402 ? -18.639 -17.485 42.960 1.00 72.44 402 SER A O 1
ATOM 3203 N N . SER A 1 403 ? -18.240 -19.340 41.723 1.00 71.12 403 SER A N 1
ATOM 3204 C CA . SER A 1 403 ? -19.027 -18.949 40.542 1.00 71.12 403 SER A CA 1
ATOM 3205 C C . SER A 1 403 ? -20.478 -18.589 40.888 1.00 71.12 403 SER A C 1
ATOM 3207 O O . SER A 1 403 ? -21.003 -17.590 40.399 1.00 71.12 403 SER A O 1
ATOM 3209 N N . GLU A 1 404 ? -21.099 -19.331 41.812 1.00 71.62 404 GLU A N 1
ATOM 3210 C CA . GLU A 1 404 ? -22.490 -19.102 42.217 1.00 71.62 404 GLU A CA 1
ATOM 3211 C C . GLU A 1 404 ? -22.674 -17.785 42.986 1.00 71.62 404 GLU A C 1
ATOM 3213 O O . GLU A 1 404 ? -23.672 -17.091 42.792 1.00 71.62 404 GLU A O 1
ATOM 3218 N N . LYS A 1 405 ? -21.717 -17.410 43.849 1.00 76.62 405 LYS A N 1
ATOM 3219 C CA . LYS A 1 405 ? -21.792 -16.122 44.561 1.00 76.62 405 LYS A CA 1
ATOM 3220 C C . LYS A 1 405 ? -21.573 -14.951 43.626 1.00 76.62 405 LYS A C 1
ATOM 3222 O O . LYS A 1 405 ? -22.231 -13.936 43.803 1.00 76.62 405 LYS A O 1
ATOM 3227 N N . ILE A 1 406 ? -20.659 -15.091 42.666 1.00 75.75 406 ILE A N 1
ATOM 3228 C CA . ILE A 1 406 ? -20.352 -14.023 41.713 1.00 75.75 406 ILE A CA 1
ATOM 3229 C C . ILE A 1 406 ? -21.622 -13.651 40.945 1.00 75.75 406 ILE A C 1
ATOM 3231 O O . ILE A 1 406 ? -21.957 -12.475 40.904 1.00 75.75 406 ILE A O 1
ATOM 3235 N N . HIS A 1 407 ? -22.385 -14.633 40.450 1.00 78.50 407 HIS A N 1
ATOM 3236 C CA . HIS A 1 407 ? -23.655 -14.373 39.760 1.00 78.50 407 HIS A CA 1
ATOM 3237 C C . HIS A 1 407 ? -24.665 -13.629 40.648 1.00 78.50 407 HIS A C 1
ATOM 3239 O O . HIS A 1 407 ? -25.191 -12.596 40.254 1.00 78.50 407 HIS A O 1
ATOM 3245 N N . LEU A 1 408 ? -24.906 -14.111 41.872 1.00 77.88 408 LEU A N 1
ATOM 3246 C CA . LEU A 1 408 ? -25.897 -13.511 42.778 1.00 77.88 408 LEU A CA 1
ATOM 3247 C C . LEU A 1 408 ? -25.512 -12.103 43.241 1.00 77.88 408 LEU A C 1
ATOM 3249 O O . LEU A 1 408 ? -26.367 -11.228 43.352 1.00 77.88 408 LEU A O 1
ATOM 3253 N N . ILE A 1 409 ? -24.230 -11.884 43.545 1.00 79.94 409 ILE A N 1
ATOM 3254 C CA . ILE A 1 409 ? -23.737 -10.561 43.934 1.00 79.94 409 ILE A CA 1
ATOM 3255 C C . ILE A 1 409 ? -23.797 -9.624 42.725 1.00 79.94 409 ILE A C 1
ATOM 3257 O O . ILE A 1 409 ? -24.148 -8.459 42.889 1.00 79.94 409 ILE A O 1
ATOM 3261 N N . ASN A 1 410 ? -23.521 -10.124 41.518 1.00 81.31 410 ASN A N 1
ATOM 3262 C CA . ASN A 1 410 ? -23.617 -9.331 40.303 1.00 81.31 410 ASN A CA 1
ATOM 3263 C C . ASN A 1 410 ? -25.063 -8.894 40.015 1.00 81.31 410 ASN A C 1
ATOM 3265 O O . ASN A 1 410 ? -25.280 -7.708 39.790 1.00 81.31 410 ASN A O 1
ATOM 3269 N N . ASP A 1 411 ? -26.049 -9.790 40.139 1.00 79.75 411 ASP A N 1
ATOM 3270 C CA . ASP A 1 411 ? -27.480 -9.456 40.004 1.00 79.75 411 ASP A CA 1
ATOM 3271 C C . ASP A 1 411 ? -27.925 -8.409 41.038 1.00 79.75 411 ASP A C 1
ATOM 3273 O O . ASP A 1 411 ? -28.729 -7.513 40.761 1.00 79.75 411 ASP A O 1
ATOM 3277 N N . LEU A 1 412 ? -27.397 -8.498 42.259 1.00 81.62 412 LEU A N 1
ATOM 3278 C CA . LEU A 1 412 ? -27.687 -7.538 43.316 1.00 81.62 412 LEU A CA 1
ATOM 3279 C C . LEU A 1 412 ? -27.043 -6.176 43.021 1.00 81.62 412 LEU A C 1
ATOM 3281 O O . LEU A 1 412 ? -27.720 -5.154 43.120 1.00 81.62 412 LEU A O 1
ATOM 3285 N N . CYS A 1 413 ? -25.777 -6.147 42.598 1.00 82.44 413 CYS A N 1
ATOM 3286 C CA . CYS A 1 413 ? -25.095 -4.926 42.167 1.00 82.44 413 CYS A CA 1
ATOM 3287 C C . CYS A 1 413 ? -25.792 -4.274 40.965 1.00 82.44 413 CYS A C 1
ATOM 3289 O O . CYS A 1 413 ? -25.983 -3.059 40.981 1.00 82.44 413 CYS A O 1
ATOM 3291 N N . PHE A 1 414 ? -26.239 -5.069 39.989 1.00 81.19 414 PHE A N 1
ATOM 3292 C CA . PHE A 1 414 ? -27.022 -4.625 38.834 1.00 81.19 414 PHE A CA 1
ATOM 3293 C C . PHE A 1 414 ? -28.290 -3.886 39.279 1.00 81.19 414 PHE A C 1
ATOM 3295 O O . PHE A 1 414 ? -28.518 -2.738 38.898 1.00 81.19 414 PHE A O 1
ATOM 3302 N N . ASN A 1 415 ? -29.082 -4.494 40.167 1.00 80.00 415 ASN A N 1
ATOM 3303 C CA . ASN A 1 415 ? -30.315 -3.884 40.672 1.00 80.00 415 ASN A CA 1
ATOM 3304 C C . ASN A 1 415 ? -30.055 -2.624 41.522 1.00 80.00 415 ASN A C 1
ATOM 3306 O O . ASN A 1 415 ? -30.816 -1.658 41.451 1.00 80.00 415 ASN A O 1
ATOM 3310 N N . VAL A 1 416 ? -28.977 -2.602 42.315 1.00 80.69 416 VAL A N 1
ATOM 3311 C CA . VAL A 1 416 ? -28.580 -1.431 43.120 1.00 80.69 416 VAL A CA 1
ATOM 3312 C C . VAL A 1 416 ? -28.128 -0.271 42.226 1.00 80.69 416 VAL A C 1
ATOM 3314 O O . VAL A 1 416 ? -28.515 0.873 42.485 1.00 80.69 416 VAL A O 1
ATOM 3317 N N . ALA A 1 417 ? -27.347 -0.558 41.181 1.00 80.38 417 ALA A N 1
ATOM 3318 C CA . ALA A 1 417 ? -26.857 0.422 40.215 1.00 80.38 417 ALA A CA 1
ATOM 3319 C C . ALA A 1 417 ? -27.999 1.025 39.384 1.00 80.38 417 ALA A C 1
ATOM 3321 O O . ALA A 1 417 ? -28.083 2.245 39.256 1.00 80.38 417 ALA A O 1
ATOM 3322 N N . LEU A 1 418 ? -28.927 0.187 38.909 1.00 79.00 418 LEU A N 1
ATOM 3323 C CA . LEU A 1 418 ? -30.111 0.613 38.159 1.00 79.00 418 LEU A CA 1
ATOM 3324 C C . LEU A 1 418 ? -31.002 1.575 38.970 1.00 79.00 418 LEU A C 1
ATOM 3326 O O . LEU A 1 418 ? -31.557 2.536 38.433 1.00 79.00 418 LEU A O 1
ATOM 3330 N N . TYR A 1 419 ? -31.107 1.343 40.282 1.00 78.94 419 TYR A N 1
ATOM 3331 C CA . TYR A 1 419 ? -32.012 2.067 41.172 1.00 78.94 419 TYR A CA 1
ATOM 3332 C C . TYR A 1 419 ? -31.466 3.407 41.707 1.00 78.94 419 TYR A C 1
ATOM 3334 O O . TYR A 1 419 ? -32.188 4.410 41.743 1.00 78.94 419 TYR A O 1
ATOM 3342 N N . ASN A 1 420 ? -30.205 3.443 42.154 1.00 73.38 420 ASN A N 1
ATOM 3343 C CA . ASN A 1 420 ? -29.657 4.559 42.941 1.00 73.38 420 ASN A CA 1
ATOM 3344 C C . ASN A 1 420 ? -29.157 5.763 42.116 1.00 73.38 420 ASN A C 1
ATOM 3346 O O . ASN A 1 420 ? -28.870 6.808 42.710 1.00 73.38 420 ASN A O 1
ATOM 3350 N N . GLY A 1 421 ? -29.144 5.657 40.782 1.00 74.56 421 GLY A N 1
ATOM 3351 C CA . GLY A 1 421 ? -28.816 6.733 39.837 1.00 74.56 421 GLY A CA 1
ATOM 3352 C C . GLY A 1 421 ? -27.424 6.633 39.205 1.00 74.56 421 GLY A C 1
ATOM 3353 O O . GLY A 1 421 ? -26.677 5.683 39.453 1.00 74.56 421 GLY A O 1
ATOM 3354 N N . ASP A 1 422 ? -27.097 7.650 38.409 1.00 76.81 422 ASP A N 1
ATOM 3355 C CA . ASP A 1 422 ? -25.959 7.702 37.481 1.00 76.81 422 ASP A CA 1
ATOM 3356 C C . ASP A 1 422 ? -24.608 7.421 38.165 1.00 76.81 422 ASP A C 1
ATOM 3358 O O . ASP A 1 422 ? -23.828 6.615 37.672 1.00 76.81 422 ASP A O 1
ATOM 3362 N N . ASP A 1 423 ? -24.356 7.967 39.364 1.00 79.44 423 ASP A N 1
ATOM 3363 C CA . ASP A 1 423 ? -23.086 7.769 40.094 1.00 79.44 423 ASP A CA 1
ATOM 3364 C C . ASP A 1 423 ? -22.780 6.290 40.394 1.00 79.44 423 ASP A C 1
ATOM 3366 O O . ASP A 1 423 ? -21.650 5.819 40.243 1.00 79.44 423 ASP A O 1
ATOM 3370 N N . THR A 1 424 ? -23.782 5.538 40.862 1.00 80.94 424 THR A N 1
ATOM 3371 C CA . THR A 1 424 ? -23.625 4.104 41.158 1.00 80.94 424 THR A CA 1
ATOM 3372 C C . THR A 1 424 ? -23.545 3.277 39.884 1.00 80.94 424 THR A C 1
ATOM 3374 O O . THR A 1 424 ? -22.843 2.267 39.855 1.00 80.94 424 THR A O 1
ATOM 3377 N N . MET A 1 425 ? -24.216 3.730 38.823 1.00 81.06 425 MET A N 1
ATOM 3378 C CA . MET A 1 425 ? -24.170 3.094 37.514 1.00 81.06 425 MET A CA 1
ATOM 3379 C C . MET A 1 425 ? -22.797 3.252 36.858 1.00 81.06 425 MET A C 1
ATOM 3381 O O . MET A 1 425 ? -22.225 2.256 36.423 1.00 81.06 425 MET A O 1
ATOM 3385 N N . ILE A 1 426 ? -22.212 4.450 36.883 1.00 82.19 426 ILE A N 1
ATOM 3386 C CA . ILE A 1 426 ? -20.860 4.713 36.378 1.00 82.19 426 ILE A CA 1
ATOM 3387 C C . ILE A 1 426 ? -19.839 3.815 37.086 1.00 82.19 426 ILE A C 1
ATOM 3389 O O . ILE A 1 426 ? -19.044 3.148 36.426 1.00 82.19 426 ILE A O 1
ATOM 3393 N N . LYS A 1 427 ? -19.899 3.718 38.421 1.00 82.19 427 LYS A N 1
ATOM 3394 C CA . LYS A 1 427 ? -19.013 2.836 39.205 1.00 82.19 427 LYS A CA 1
ATOM 3395 C C . LYS A 1 427 ? -19.166 1.355 38.844 1.00 82.19 427 LYS A C 1
ATOM 3397 O O . LYS A 1 427 ? -18.179 0.624 38.798 1.00 82.19 427 LYS A O 1
ATOM 3402 N N . TYR A 1 428 ? -20.393 0.902 38.595 1.00 84.25 428 TYR A N 1
ATOM 3403 C CA . TYR A 1 428 ? -20.659 -0.482 38.204 1.00 84.25 428 TYR A CA 1
ATOM 3404 C C . TYR A 1 428 ? -20.145 -0.792 36.794 1.00 84.25 428 TYR A C 1
ATOM 3406 O O . TYR A 1 428 ? -19.486 -1.808 36.588 1.00 84.25 428 TYR A O 1
ATOM 3414 N N . ILE A 1 429 ? -20.372 0.115 35.840 1.00 81.50 429 ILE A N 1
ATOM 3415 C CA . ILE A 1 429 ? -19.847 0.000 34.475 1.00 81.50 429 ILE A CA 1
ATOM 3416 C C . ILE A 1 429 ? -18.311 0.000 34.507 1.00 81.50 429 ILE A C 1
ATOM 3418 O O . ILE A 1 429 ? -17.691 -0.856 33.883 1.00 81.50 429 ILE A O 1
ATOM 3422 N N . GLN A 1 430 ? -17.683 0.865 35.311 1.00 81.94 430 GLN A N 1
ATOM 3423 C CA . GLN A 1 430 ? -16.232 0.842 35.535 1.00 81.94 430 GLN A CA 1
ATOM 3424 C C . GLN A 1 430 ? -15.738 -0.510 36.051 1.00 81.94 430 GLN A C 1
ATOM 3426 O O . GLN A 1 430 ? -14.730 -1.026 35.571 1.00 81.94 430 GLN A O 1
ATOM 3431 N N . TYR A 1 431 ? -16.447 -1.115 37.003 1.00 83.50 431 TYR A N 1
ATOM 3432 C CA . TYR A 1 431 ? -16.105 -2.439 37.511 1.00 83.50 431 TYR A CA 1
ATOM 3433 C C . TYR A 1 431 ? -16.182 -3.516 36.420 1.00 83.50 431 TYR A C 1
ATOM 3435 O O . TYR A 1 431 ? -15.242 -4.292 36.250 1.00 83.50 431 TYR A O 1
ATOM 3443 N N . ILE A 1 432 ? -17.281 -3.545 35.664 1.00 82.38 432 ILE A N 1
ATOM 3444 C CA . ILE A 1 432 ? -17.521 -4.543 34.616 1.00 82.38 432 ILE A CA 1
ATOM 3445 C C . ILE A 1 432 ? -16.492 -4.431 33.502 1.00 82.38 432 ILE A C 1
ATOM 3447 O O . ILE A 1 432 ? -15.915 -5.436 33.105 1.00 82.38 432 ILE A O 1
ATOM 3451 N N . PHE A 1 433 ? -16.224 -3.218 33.024 1.00 79.56 433 PHE A N 1
ATOM 3452 C CA . PHE A 1 433 ? -15.297 -3.023 31.916 1.00 79.56 433 PHE A CA 1
ATOM 3453 C C . PHE A 1 433 ? -13.836 -3.221 32.331 1.00 79.56 433 PHE A C 1
ATOM 3455 O O . PHE A 1 433 ? -13.023 -3.579 31.491 1.00 79.56 433 PHE A O 1
ATOM 3462 N N . THR A 1 434 ? -13.482 -3.072 33.611 1.00 82.25 434 THR A N 1
ATOM 3463 C CA . THR A 1 434 ? -12.102 -3.317 34.072 1.00 82.25 434 THR A CA 1
ATOM 3464 C C . THR A 1 434 ? -11.807 -4.772 34.450 1.00 82.25 434 THR A C 1
ATOM 3466 O O . THR A 1 434 ? -10.637 -5.117 34.622 1.00 82.25 434 THR A O 1
ATOM 3469 N N . ASN A 1 435 ? -12.828 -5.631 34.539 1.00 81.38 435 ASN A N 1
ATOM 3470 C CA . ASN A 1 435 ? -12.708 -7.045 34.899 1.00 81.38 435 ASN A CA 1
ATOM 3471 C C . ASN A 1 435 ? -13.225 -7.964 33.778 1.00 81.38 435 ASN A C 1
ATOM 3473 O O . ASN A 1 435 ? -13.994 -7.555 32.914 1.00 81.38 435 ASN A O 1
ATOM 3477 N N . LYS A 1 436 ? -12.804 -9.236 33.766 1.00 72.31 436 LYS A N 1
ATOM 3478 C CA . LYS A 1 436 ? -13.321 -10.208 32.786 1.00 72.31 436 LYS A CA 1
ATOM 3479 C C . LYS A 1 436 ? -14.784 -10.516 33.089 1.00 72.31 436 LYS A C 1
ATOM 3481 O O . LYS A 1 436 ? -15.084 -11.009 34.177 1.00 72.31 436 LYS A O 1
ATOM 3486 N N . THR A 1 437 ? -15.670 -10.253 32.135 1.00 72.19 437 THR A N 1
ATOM 3487 C CA . THR A 1 437 ? -17.120 -10.425 32.293 1.00 72.19 437 THR A CA 1
ATOM 3488 C C . THR A 1 437 ? -17.715 -11.279 31.173 1.00 72.19 437 THR A C 1
ATOM 3490 O O . THR A 1 437 ? -17.047 -11.571 30.182 1.00 72.19 437 THR A O 1
ATOM 3493 N N . SER A 1 438 ? -18.932 -11.794 31.380 1.00 73.44 438 SER A N 1
ATOM 3494 C CA . SER A 1 438 ? -19.646 -12.599 30.383 1.00 73.44 438 SER A CA 1
ATOM 3495 C C . SER A 1 438 ? -20.522 -11.729 29.480 1.00 73.44 438 SER A C 1
ATOM 3497 O O . SER A 1 438 ? -21.034 -10.688 29.894 1.00 73.44 438 SER A O 1
ATOM 3499 N N . LEU A 1 439 ? -20.731 -12.205 28.251 1.00 71.31 439 LEU A N 1
ATOM 3500 C CA . LEU A 1 439 ? -21.496 -11.521 27.206 1.00 71.31 439 LEU A CA 1
ATOM 3501 C C . LEU A 1 439 ? -22.950 -11.217 27.613 1.00 71.31 439 LEU A C 1
ATOM 3503 O O . LEU A 1 439 ? -23.467 -10.162 27.260 1.00 71.31 439 LEU A O 1
ATOM 3507 N N . ASP A 1 440 ? -23.584 -12.100 28.389 1.00 68.50 440 ASP A N 1
ATOM 3508 C CA . ASP A 1 440 ? -24.971 -11.928 28.851 1.00 68.50 440 ASP A CA 1
ATOM 3509 C C . ASP A 1 440 ? -25.128 -10.660 29.712 1.00 68.50 440 ASP A C 1
ATOM 3511 O O . ASP A 1 440 ? -26.039 -9.865 29.503 1.00 68.50 440 ASP A O 1
ATOM 3515 N N . ILE A 1 441 ? -24.165 -10.399 30.607 1.00 72.38 441 ILE A N 1
ATOM 3516 C CA . ILE A 1 441 ? -24.170 -9.215 31.483 1.00 72.38 441 ILE A CA 1
ATOM 3517 C C . ILE A 1 441 ? -23.982 -7.937 30.652 1.00 72.38 441 ILE A C 1
ATOM 3519 O O . ILE A 1 441 ? -24.623 -6.921 30.910 1.00 72.38 441 ILE A O 1
ATOM 3523 N N . LEU A 1 442 ? -23.112 -7.983 29.639 1.00 71.25 442 LEU A N 1
ATOM 3524 C CA . LEU A 1 442 ? -22.867 -6.857 28.732 1.00 71.25 442 LEU A CA 1
ATOM 3525 C C . LEU A 1 442 ? -24.101 -6.529 27.870 1.00 71.25 442 LEU A C 1
ATOM 3527 O O . LEU A 1 442 ? -24.363 -5.358 27.598 1.00 71.25 442 LEU A O 1
ATOM 3531 N N . GLN A 1 443 ? -24.885 -7.539 27.479 1.00 70.25 443 GLN A N 1
ATOM 3532 C CA . GLN A 1 443 ? -26.152 -7.350 26.763 1.00 70.25 443 GLN A CA 1
ATOM 3533 C C . GLN A 1 443 ? -27.232 -6.720 27.641 1.00 70.25 443 GLN A C 1
ATOM 3535 O O . GLN A 1 443 ? -27.909 -5.787 27.199 1.00 70.25 443 GLN A O 1
ATOM 3540 N N . ASP A 1 444 ? -27.365 -7.196 28.879 1.00 68.12 444 ASP A N 1
ATOM 3541 C CA . ASP A 1 444 ? -28.325 -6.653 29.842 1.00 68.12 444 ASP A CA 1
ATOM 3542 C C . ASP A 1 444 ? -28.011 -5.183 30.171 1.00 68.12 444 ASP A C 1
ATOM 3544 O O . ASP A 1 444 ? -28.922 -4.354 30.241 1.00 68.12 444 ASP A O 1
ATOM 3548 N N . ILE A 1 445 ? -26.721 -4.825 30.272 1.00 68.31 445 ILE A N 1
ATOM 3549 C CA . ILE A 1 445 ? -26.267 -3.430 30.391 1.00 68.31 445 ILE A CA 1
ATOM 3550 C C . ILE A 1 445 ? -26.784 -2.582 29.227 1.00 68.31 445 ILE A C 1
ATOM 3552 O O . ILE A 1 445 ? -27.401 -1.547 29.458 1.00 68.31 445 ILE A O 1
ATOM 3556 N N . HIS A 1 446 ? -26.543 -2.988 27.980 1.00 67.62 446 HIS A N 1
ATOM 3557 C CA . HIS A 1 446 ? -26.905 -2.160 26.828 1.00 67.62 446 HIS A CA 1
ATOM 3558 C C . HIS A 1 446 ? -28.427 -1.996 26.683 1.00 67.62 446 HIS A C 1
ATOM 3560 O O . HIS A 1 446 ? -28.915 -0.884 26.493 1.00 67.62 446 HIS A O 1
ATOM 3566 N N . LEU A 1 447 ? -29.196 -3.081 26.829 1.00 67.19 447 LEU A N 1
ATOM 3567 C CA . LEU A 1 447 ? -30.644 -3.049 26.605 1.00 67.19 447 LEU A CA 1
ATOM 3568 C C . LEU A 1 447 ? -31.412 -2.308 27.706 1.00 67.19 447 LEU A C 1
ATOM 3570 O O . LEU A 1 447 ? -32.399 -1.632 27.410 1.00 67.19 447 LEU A O 1
ATOM 3574 N N . GLU A 1 448 ? -31.003 -2.451 28.970 1.00 67.81 448 GLU A N 1
ATOM 3575 C CA . GLU A 1 448 ? -31.740 -1.871 30.096 1.00 67.81 448 GLU A CA 1
ATOM 3576 C C . GLU A 1 448 ? -31.143 -0.563 30.601 1.00 67.81 448 GLU A C 1
ATOM 3578 O O . GLU A 1 448 ? -31.894 0.359 30.915 1.00 67.81 448 GLU A O 1
ATOM 3583 N N . PHE A 1 449 ? -29.817 -0.436 30.689 1.00 71.75 449 PHE A N 1
ATOM 3584 C CA . PHE A 1 449 ? -29.224 0.746 31.320 1.00 71.75 449 PHE A CA 1
ATOM 3585 C C . PHE A 1 449 ? -29.336 1.979 30.440 1.00 71.75 449 PHE A C 1
ATOM 3587 O O . PHE A 1 449 ? -29.674 3.044 30.948 1.00 71.75 449 PHE A O 1
ATOM 3594 N N . GLU A 1 450 ? -29.152 1.834 29.129 1.00 66.50 450 GLU A N 1
ATOM 3595 C CA . GLU A 1 450 ? -29.254 2.951 28.186 1.00 66.50 450 GLU A CA 1
ATOM 3596 C C . GLU A 1 450 ? -30.697 3.468 28.052 1.00 66.50 450 GLU A C 1
ATOM 3598 O O . GLU A 1 450 ? -30.917 4.656 27.819 1.00 66.50 450 GLU A O 1
ATOM 3603 N N . TYR A 1 451 ? -31.692 2.604 28.296 1.00 70.00 451 TYR A N 1
ATOM 3604 C CA . TYR A 1 451 ? -33.103 2.994 28.335 1.00 70.00 451 TYR A CA 1
ATOM 3605 C C . TYR A 1 451 ? -33.445 3.874 29.548 1.00 70.00 451 TYR A C 1
ATOM 3607 O O . TYR A 1 451 ? -34.220 4.823 29.420 1.00 70.00 451 TYR A O 1
ATOM 3615 N N . TYR A 1 452 ? -32.896 3.560 30.729 1.00 69.25 452 TYR A N 1
ATOM 3616 C CA . TYR A 1 452 ? -33.236 4.255 31.977 1.00 69.25 452 TYR A CA 1
ATOM 3617 C C . TYR A 1 452 ? -32.299 5.424 32.316 1.00 69.25 452 TYR A C 1
ATOM 3619 O O . TYR A 1 452 ? -32.773 6.424 32.857 1.00 69.25 452 TYR A O 1
ATOM 3627 N N . HIS A 1 453 ? -31.005 5.320 31.999 1.00 73.31 453 HIS A N 1
ATOM 3628 C CA . HIS A 1 453 ? -29.986 6.336 32.286 1.00 73.31 453 HIS A CA 1
ATOM 3629 C C . HIS A 1 453 ? -29.109 6.576 31.042 1.00 73.31 453 HIS A C 1
ATOM 3631 O O . HIS A 1 453 ? -28.083 5.912 30.855 1.00 73.31 453 HIS A O 1
ATOM 3637 N N . PRO A 1 454 ? -29.497 7.516 30.160 1.00 68.50 454 PRO A N 1
ATOM 3638 C CA . PRO A 1 454 ? -28.737 7.802 28.948 1.00 68.50 454 PRO A CA 1
ATOM 3639 C C . PRO A 1 454 ? -27.345 8.367 29.285 1.00 68.50 454 PRO A C 1
ATOM 3641 O O . PRO A 1 454 ? -27.174 9.068 30.278 1.00 68.50 454 PRO A O 1
ATOM 3644 N N . ASN A 1 455 ? -26.351 8.088 28.437 1.00 74.25 455 ASN A N 1
ATOM 3645 C CA . ASN A 1 455 ? -24.954 8.560 28.519 1.00 74.25 455 ASN A CA 1
ATOM 3646 C C . ASN A 1 455 ? -24.079 8.029 29.674 1.00 74.25 455 ASN A C 1
ATOM 3648 O O . ASN A 1 455 ? -22.868 8.237 29.635 1.00 74.25 455 ASN A O 1
ATOM 3652 N N . CYS A 1 456 ? -24.606 7.267 30.638 1.00 78.25 456 CYS A N 1
ATOM 3653 C CA . CYS A 1 456 ? -23.783 6.706 31.723 1.00 78.25 456 CYS A CA 1
ATOM 3654 C C . CYS A 1 456 ? -22.646 5.796 31.218 1.00 78.25 456 CYS A C 1
ATOM 3656 O O . CYS A 1 456 ? -21.566 5.765 31.809 1.00 78.25 456 CYS A O 1
ATOM 3658 N N . LEU A 1 457 ? -22.864 5.075 30.109 1.00 79.12 457 LEU A N 1
ATOM 3659 C CA . LEU A 1 457 ? -21.827 4.271 29.453 1.00 79.12 457 LEU A CA 1
ATOM 3660 C C . LEU A 1 457 ? -20.690 5.149 28.905 1.00 79.12 457 LEU A C 1
ATOM 3662 O O . LEU A 1 457 ? -19.521 4.816 29.086 1.00 79.12 457 LEU A O 1
ATOM 3666 N N . HIS A 1 458 ? -21.024 6.284 28.287 1.00 80.75 458 HIS A N 1
ATOM 3667 C CA . HIS A 1 458 ? -20.045 7.242 27.771 1.00 80.75 458 HIS A CA 1
ATOM 3668 C C . HIS A 1 458 ? -19.191 7.835 28.901 1.00 80.75 458 HIS A C 1
ATOM 3670 O O . HIS A 1 458 ? -17.963 7.781 28.840 1.00 80.75 458 HIS A O 1
ATOM 3676 N N . ASP A 1 459 ? -19.831 8.329 29.964 1.00 81.00 459 ASP A N 1
ATOM 3677 C CA . ASP A 1 459 ? -19.142 8.957 31.098 1.00 81.00 459 ASP A CA 1
ATOM 3678 C C . ASP A 1 459 ? -18.244 7.963 31.849 1.00 81.00 459 ASP A C 1
ATOM 3680 O O . ASP A 1 459 ? -17.117 8.289 32.233 1.00 81.00 459 ASP A O 1
ATOM 3684 N N . ALA A 1 460 ? -18.704 6.718 32.011 1.00 81.56 460 ALA A N 1
ATOM 3685 C CA . ALA A 1 460 ? -17.906 5.662 32.617 1.00 81.56 460 ALA A CA 1
ATOM 3686 C C . ALA A 1 460 ? -16.667 5.324 31.783 1.00 81.56 460 ALA A C 1
ATOM 3688 O O . ALA A 1 460 ? -15.573 5.248 32.344 1.00 81.56 460 ALA A O 1
ATOM 3689 N N . LEU A 1 461 ? -16.817 5.158 30.464 1.00 82.31 461 LEU A N 1
ATOM 3690 C CA . LEU A 1 461 ? -15.702 4.862 29.565 1.00 82.31 461 LEU A CA 1
ATOM 3691 C C . LEU A 1 461 ? -14.686 6.012 29.526 1.00 82.31 461 LEU A C 1
ATOM 3693 O O . LEU A 1 461 ? -13.491 5.745 29.647 1.00 82.31 461 LEU A O 1
ATOM 3697 N N . ASN A 1 462 ? -15.132 7.274 29.462 1.00 83.31 462 ASN A N 1
ATOM 3698 C CA . ASN A 1 462 ? -14.246 8.445 29.549 1.00 83.31 462 ASN A CA 1
ATOM 3699 C C . ASN A 1 462 ? -13.375 8.402 30.810 1.00 83.31 462 ASN A C 1
ATOM 3701 O O . ASN A 1 462 ? -12.154 8.510 30.731 1.00 83.31 462 ASN A O 1
ATOM 3705 N N . LEU A 1 463 ? -13.984 8.163 31.974 1.00 82.06 463 LEU A N 1
ATOM 3706 C CA . LEU A 1 463 ? -13.250 8.084 33.238 1.00 82.06 463 LEU A CA 1
ATOM 3707 C C . LEU A 1 463 ? -12.260 6.908 33.286 1.00 82.06 463 LEU A C 1
ATOM 3709 O O . LEU A 1 463 ? -11.209 7.029 33.912 1.00 82.06 463 LEU A O 1
ATOM 3713 N N . ILE A 1 464 ? -12.566 5.770 32.649 1.00 81.69 464 ILE A N 1
ATOM 3714 C CA . ILE A 1 464 ? -11.625 4.639 32.553 1.00 81.69 464 ILE A CA 1
ATOM 3715 C C . ILE A 1 464 ? -10.422 5.028 31.694 1.00 81.69 464 ILE A C 1
ATOM 3717 O O . ILE A 1 464 ? -9.284 4.758 32.087 1.00 81.69 464 ILE A O 1
ATOM 3721 N N . PHE A 1 465 ? -10.665 5.667 30.547 1.00 79.00 465 PHE A N 1
ATOM 3722 C CA . PHE A 1 465 ? -9.605 6.083 29.636 1.00 79.00 465 PHE A CA 1
ATOM 3723 C C . PHE A 1 465 ? -8.742 7.216 30.208 1.00 79.00 465 PHE A C 1
ATOM 3725 O O . PHE A 1 465 ? -7.545 7.225 29.952 1.00 79.00 465 PHE A O 1
ATOM 3732 N N . GLU A 1 466 ? -9.277 8.104 31.053 1.00 79.50 466 GLU A N 1
ATOM 3733 C CA . GLU A 1 466 ? -8.480 9.122 31.763 1.00 79.50 466 GLU A CA 1
ATOM 3734 C C . GLU A 1 466 ? -7.576 8.542 32.872 1.00 79.50 466 GLU A C 1
ATOM 3736 O O . GLU A 1 466 ? -6.545 9.126 33.211 1.00 79.50 466 GLU A O 1
ATOM 3741 N N . GLN A 1 467 ? -7.933 7.392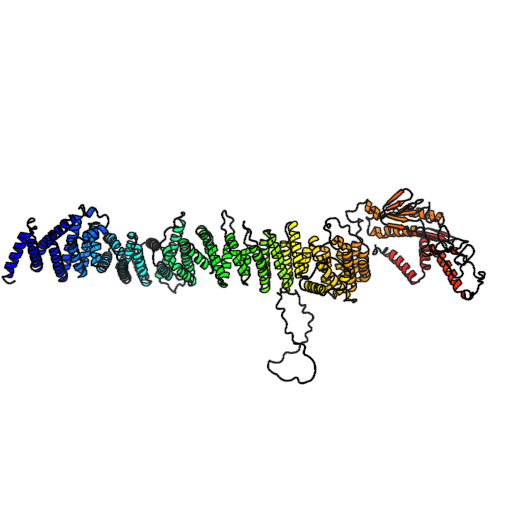 33.458 1.00 75.69 467 GLN A N 1
ATOM 3742 C CA . GLN A 1 467 ? -7.212 6.802 34.598 1.00 75.69 467 GLN A CA 1
ATOM 3743 C C . GLN A 1 467 ? -5.928 6.026 34.220 1.00 75.69 467 GLN A C 1
ATOM 3745 O O . GLN A 1 467 ? -5.232 5.556 35.122 1.00 75.69 467 GLN A O 1
ATOM 3750 N N . ASN A 1 468 ? -5.594 5.893 32.927 1.00 62.22 468 ASN A N 1
ATOM 3751 C CA . ASN A 1 468 ? -4.303 5.418 32.385 1.00 62.22 468 ASN A CA 1
ATOM 3752 C C . ASN A 1 468 ? -3.682 4.155 33.041 1.00 62.22 468 ASN A C 1
ATOM 3754 O O . ASN A 1 468 ? -2.471 4.075 33.249 1.00 62.22 468 ASN A O 1
ATOM 3758 N N . ASN A 1 469 ? -4.480 3.121 33.341 1.00 68.50 469 ASN A N 1
ATOM 3759 C CA . ASN A 1 469 ? -3.972 1.817 33.806 1.00 68.50 469 ASN A CA 1
ATOM 3760 C C . ASN A 1 469 ? -3.941 0.785 32.664 1.00 68.50 469 ASN A C 1
ATOM 3762 O O . ASN A 1 469 ? -4.975 0.216 32.315 1.00 68.50 469 ASN A O 1
ATOM 3766 N N . SER A 1 470 ? -2.754 0.485 32.125 1.00 65.38 470 SER A N 1
ATOM 3767 C CA . SER A 1 470 ? -2.578 -0.334 30.909 1.00 65.38 470 SER A CA 1
ATOM 3768 C C . SER A 1 470 ? -3.226 -1.728 30.951 1.00 65.38 470 SER A C 1
ATOM 3770 O O . SER A 1 470 ? -3.800 -2.158 29.954 1.00 65.38 470 SER A O 1
ATOM 3772 N N . SER A 1 471 ? -3.200 -2.423 32.095 1.00 69.62 471 SER A N 1
ATOM 3773 C CA . SER A 1 471 ? -3.809 -3.758 32.246 1.00 69.62 471 SER A CA 1
ATOM 3774 C C . SER A 1 471 ? -5.334 -3.743 32.356 1.00 69.62 471 SER A C 1
ATOM 3776 O O . SER A 1 471 ? -5.986 -4.730 32.037 1.00 69.62 471 SER A O 1
ATOM 3778 N N . LYS A 1 472 ? -5.912 -2.636 32.828 1.00 74.44 472 LYS A N 1
ATOM 3779 C CA . LYS A 1 472 ? -7.367 -2.460 32.915 1.00 74.44 472 LYS A CA 1
ATOM 3780 C C . LYS A 1 472 ? -7.945 -1.995 31.583 1.00 74.44 472 LYS A C 1
ATOM 3782 O O . LYS A 1 472 ? -9.065 -2.358 31.245 1.00 74.44 472 LYS A O 1
ATOM 3787 N N . ILE A 1 473 ? -7.165 -1.223 30.825 1.00 78.50 473 ILE A N 1
ATOM 3788 C CA . ILE A 1 473 ? -7.539 -0.751 29.491 1.00 78.50 473 ILE A CA 1
ATOM 3789 C C . ILE A 1 473 ? -7.642 -1.926 28.513 1.00 78.50 473 ILE A C 1
ATOM 3791 O O . ILE A 1 473 ? -8.585 -1.955 27.735 1.00 78.50 473 ILE A O 1
ATOM 3795 N N . SER A 1 474 ? -6.756 -2.927 28.578 1.00 76.62 474 SER A N 1
ATOM 3796 C CA . SER A 1 474 ? -6.850 -4.095 27.686 1.00 76.62 474 SER A CA 1
ATOM 3797 C C . SER A 1 474 ? -8.152 -4.876 27.871 1.00 76.62 474 SER A C 1
ATOM 3799 O O . SER A 1 474 ? -8.854 -5.144 26.903 1.00 76.62 474 SER A O 1
ATOM 3801 N N . ILE A 1 475 ? -8.523 -5.159 29.121 1.00 80.50 475 ILE A N 1
ATOM 3802 C CA . ILE A 1 475 ? -9.773 -5.851 29.460 1.00 80.50 475 ILE A CA 1
ATOM 3803 C C . ILE A 1 475 ? -10.989 -4.999 29.059 1.00 80.50 475 ILE A C 1
ATOM 3805 O O . ILE A 1 475 ? -11.969 -5.525 28.536 1.00 80.50 475 ILE A O 1
ATOM 3809 N N . CYS A 1 476 ? -10.905 -3.676 29.233 1.00 82.94 476 CYS A N 1
ATOM 3810 C CA . CYS A 1 476 ? -11.936 -2.742 28.780 1.00 82.94 476 CYS A CA 1
ATOM 3811 C C . CYS A 1 476 ? -12.142 -2.815 27.265 1.00 82.94 476 CYS A C 1
ATOM 3813 O O . CYS A 1 476 ? -13.280 -2.905 26.810 1.00 82.94 476 CYS A O 1
ATOM 3815 N N . LEU A 1 477 ? -11.055 -2.844 26.490 1.00 81.38 477 LEU A N 1
ATOM 3816 C CA . LEU A 1 477 ? -11.105 -2.973 25.035 1.00 81.38 477 LEU A CA 1
ATOM 3817 C C . LEU A 1 477 ? -11.682 -4.329 24.596 1.00 81.38 477 LEU A C 1
ATOM 3819 O O . LEU A 1 477 ? -12.508 -4.356 23.687 1.00 81.38 477 LEU A O 1
ATOM 3823 N N . GLU A 1 478 ? -11.317 -5.436 25.256 1.00 82.00 478 GLU A N 1
ATOM 3824 C CA . GLU A 1 478 ? -11.892 -6.768 24.986 1.00 82.00 478 GLU A CA 1
ATOM 3825 C C . GLU A 1 478 ? -13.411 -6.794 25.226 1.00 82.00 478 GLU A C 1
ATOM 3827 O O . GLU A 1 478 ? -14.175 -7.265 24.381 1.00 82.00 478 GLU A O 1
ATOM 3832 N N . ASN A 1 479 ? -13.860 -6.255 26.362 1.00 82.81 479 ASN A N 1
ATOM 3833 C CA . ASN A 1 479 ? -15.279 -6.193 26.710 1.00 82.81 479 ASN A CA 1
ATOM 3834 C C . ASN A 1 479 ? -16.054 -5.257 25.764 1.00 82.81 479 ASN A C 1
ATOM 3836 O O . ASN A 1 479 ? -17.176 -5.567 25.361 1.00 82.81 479 ASN A O 1
ATOM 3840 N N . LEU A 1 480 ? -15.451 -4.131 25.364 1.00 81.44 480 LEU A N 1
ATOM 3841 C CA . LEU A 1 480 ? -16.045 -3.199 24.405 1.00 81.44 480 LEU A CA 1
ATOM 3842 C C . LEU A 1 480 ? -16.183 -3.842 23.021 1.00 81.44 480 LEU A C 1
ATOM 3844 O O . LEU A 1 480 ? -17.239 -3.724 22.407 1.00 81.44 480 LEU A O 1
ATOM 3848 N N . LEU A 1 481 ? -15.173 -4.585 22.560 1.00 79.94 481 LEU A N 1
ATOM 3849 C CA . LEU A 1 481 ? -15.247 -5.342 21.310 1.00 79.94 481 LEU A CA 1
ATOM 3850 C C . LEU A 1 481 ? -16.394 -6.363 21.333 1.00 79.94 481 LEU A C 1
ATOM 3852 O O . LEU A 1 481 ? -17.159 -6.440 20.374 1.00 79.94 481 LEU A O 1
ATOM 3856 N N . GLN A 1 482 ? -16.552 -7.119 22.424 1.00 78.31 482 GLN A N 1
ATOM 3857 C CA . GLN A 1 482 ? -17.662 -8.070 22.563 1.00 78.31 482 GLN A CA 1
ATOM 3858 C C . GLN A 1 482 ? -19.028 -7.387 22.463 1.00 78.31 482 GLN A C 1
ATOM 3860 O O . GLN A 1 482 ? -19.936 -7.922 21.831 1.00 78.31 482 GLN A O 1
ATOM 3865 N N . LEU A 1 483 ? -19.165 -6.199 23.051 1.00 76.88 483 LEU A N 1
ATOM 3866 C CA . LEU A 1 483 ? -20.403 -5.429 23.020 1.00 76.88 483 LEU A CA 1
ATOM 3867 C C . LEU A 1 483 ? -20.694 -4.871 21.612 1.00 76.88 483 LEU A C 1
ATOM 3869 O O . LEU A 1 483 ? -21.833 -4.933 21.156 1.00 76.88 483 LEU A O 1
ATOM 3873 N N . VAL A 1 484 ? -19.664 -4.430 20.880 1.00 75.69 484 VAL A N 1
ATOM 3874 C CA . VAL A 1 484 ? -19.779 -3.983 19.477 1.00 75.69 484 VAL A CA 1
ATOM 3875 C C . VAL A 1 484 ? -20.176 -5.118 18.537 1.00 75.69 484 VAL A C 1
ATOM 3877 O O . VAL A 1 484 ? -21.032 -4.925 17.679 1.00 75.69 484 VAL A O 1
ATOM 3880 N N . LEU A 1 485 ? -19.595 -6.309 18.708 1.00 71.56 485 LEU A N 1
ATOM 3881 C CA . LEU A 1 485 ? -19.901 -7.481 17.877 1.00 71.56 485 LEU A CA 1
ATOM 3882 C C . LEU A 1 485 ? -21.348 -7.972 18.035 1.00 71.56 485 LEU A C 1
ATOM 3884 O O . LEU A 1 485 ? -21.865 -8.662 17.160 1.00 71.56 485 LEU A O 1
ATOM 3888 N N . VAL A 1 486 ? -22.006 -7.641 19.146 1.00 68.88 486 VAL A N 1
ATOM 3889 C CA . VAL A 1 486 ? -23.400 -8.019 19.407 1.00 68.88 486 VAL A CA 1
ATOM 3890 C C . VAL A 1 486 ? -24.403 -7.038 18.781 1.00 68.88 486 VAL A C 1
ATOM 3892 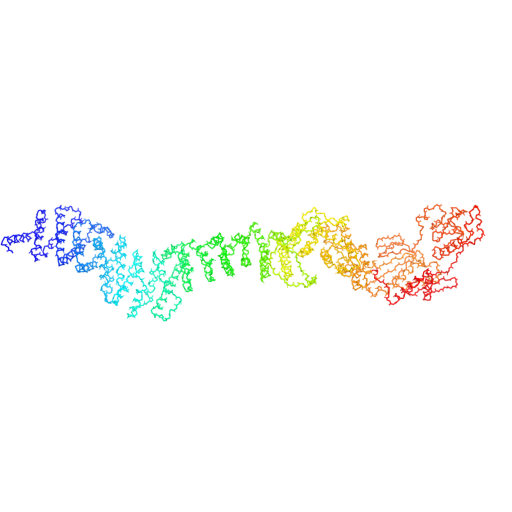O O . VAL A 1 486 ? -25.536 -7.436 18.492 1.00 68.88 486 VAL A O 1
ATOM 3895 N N . ASP A 1 487 ? -24.011 -5.787 18.520 1.00 66.12 487 ASP A N 1
ATOM 3896 C CA . ASP A 1 487 ? -24.888 -4.696 18.054 1.00 66.12 487 ASP A CA 1
ATOM 3897 C C . ASP A 1 487 ? -25.260 -4.773 16.550 1.00 66.12 487 ASP A C 1
ATOM 3899 O O . ASP A 1 487 ? -25.439 -3.776 15.854 1.00 66.12 487 ASP A O 1
ATOM 3903 N N . GLU A 1 488 ? -25.414 -5.978 15.992 1.00 51.75 488 GLU A N 1
ATOM 3904 C CA . GLU A 1 488 ? -25.757 -6.178 14.574 1.00 51.75 488 GLU A CA 1
ATOM 3905 C C . GLU A 1 488 ? -27.244 -5.919 14.232 1.00 51.75 488 GLU A C 1
ATOM 3907 O O . GLU A 1 488 ? -27.688 -6.223 13.119 1.00 51.75 488 GLU A O 1
ATOM 3912 N N . ARG A 1 489 ? -28.062 -5.363 15.141 1.00 49.44 489 ARG A N 1
ATOM 3913 C CA . ARG A 1 489 ? -29.513 -5.219 14.907 1.00 49.44 489 ARG A CA 1
ATOM 3914 C C . ARG A 1 489 ? -29.875 -3.888 14.234 1.00 49.44 489 ARG A C 1
ATOM 3916 O O . ARG A 1 489 ? -29.732 -2.829 14.836 1.00 49.44 489 ARG A O 1
ATOM 3923 N N . PRO A 1 490 ? -30.478 -3.908 13.030 1.00 44.53 490 PRO A N 1
ATOM 3924 C CA . PRO A 1 490 ? -31.048 -2.716 12.430 1.00 44.53 490 PRO A CA 1
ATOM 3925 C C . PRO A 1 490 ? -32.453 -2.518 13.005 1.00 44.53 490 PRO A C 1
ATOM 3927 O O . PRO A 1 490 ? -33.426 -3.055 12.475 1.00 44.53 490 PRO A O 1
ATOM 3930 N N . SER A 1 491 ? -32.607 -1.765 14.092 1.00 35.09 491 SER A N 1
ATOM 3931 C CA . SER A 1 491 ? -33.953 -1.376 14.523 1.00 35.09 491 SER A CA 1
ATOM 3932 C C . SER A 1 491 ? -34.031 0.034 15.087 1.00 35.09 491 SER A C 1
ATOM 3934 O O . SER A 1 491 ? -33.758 0.273 16.252 1.00 35.09 491 SER A O 1
ATOM 3936 N N . LEU A 1 492 ? -34.508 0.915 14.202 1.00 36.03 492 LEU A N 1
ATOM 3937 C CA . LEU A 1 492 ? -35.551 1.915 14.430 1.00 36.03 492 LEU A CA 1
ATOM 3938 C C . LEU A 1 492 ? -35.388 2.830 15.654 1.00 36.03 492 LEU A C 1
ATOM 3940 O O . LEU A 1 492 ? -35.821 2.524 16.758 1.00 36.03 492 LEU A O 1
ATOM 3944 N N . SER A 1 493 ? -34.989 4.056 15.316 1.00 35.66 493 SER A N 1
ATOM 3945 C CA . SER A 1 493 ? -35.233 5.325 16.007 1.00 35.66 493 SER A CA 1
ATOM 3946 C C . SER A 1 493 ? -34.293 5.728 17.151 1.00 35.66 493 SER A C 1
ATOM 3948 O O . SER A 1 493 ? -34.275 5.136 18.220 1.00 35.66 493 SER A O 1
ATOM 3950 N N . ASN A 1 494 ? -33.660 6.879 16.889 1.00 36.44 494 ASN A N 1
ATOM 3951 C CA . ASN A 1 494 ? -33.146 7.902 17.801 1.00 36.44 494 ASN A CA 1
ATOM 3952 C C . ASN A 1 494 ? -31.756 7.680 18.426 1.00 36.44 494 ASN A C 1
ATOM 3954 O O . ASN A 1 494 ? -31.626 7.146 19.516 1.00 36.44 494 ASN A O 1
ATOM 3958 N N . ASN A 1 495 ? -30.749 8.254 17.754 1.00 42.12 495 ASN A N 1
ATOM 3959 C CA . ASN A 1 495 ? -29.589 8.997 18.286 1.00 42.12 495 ASN A CA 1
ATOM 3960 C C . ASN A 1 495 ? -28.632 8.372 19.322 1.00 42.12 495 ASN A C 1
ATOM 3962 O O . ASN A 1 495 ? -27.615 9.000 19.601 1.00 42.12 495 ASN A O 1
ATOM 3966 N N . HIS A 1 496 ? -28.878 7.176 19.848 1.00 53.12 496 HIS A N 1
ATOM 3967 C CA . HIS A 1 496 ? -28.040 6.557 20.880 1.00 53.12 496 HIS A CA 1
ATOM 3968 C C . HIS A 1 496 ? -27.767 5.099 20.511 1.00 53.12 496 HIS A C 1
ATOM 3970 O O . HIS A 1 496 ? -28.449 4.183 20.952 1.00 53.12 496 HIS A O 1
ATOM 3976 N N . SER A 1 497 ? -26.824 4.903 19.590 1.00 63.53 497 SER A N 1
ATOM 3977 C CA . SER A 1 497 ? -26.255 3.584 19.290 1.00 63.53 497 SER A CA 1
ATOM 3978 C C . SER A 1 497 ? -24.867 3.494 19.912 1.00 63.53 497 SER A C 1
ATOM 3980 O O . SER A 1 497 ? -24.164 4.507 19.995 1.00 63.53 497 SER A O 1
ATOM 3982 N N . ILE A 1 498 ? -24.428 2.290 20.281 1.00 70.00 498 ILE A N 1
ATOM 3983 C CA . ILE A 1 498 ? -23.062 2.018 20.762 1.00 70.00 498 ILE A CA 1
ATOM 3984 C C . ILE A 1 498 ? -22.023 2.634 19.816 1.00 70.00 498 ILE A C 1
ATOM 3986 O O . ILE A 1 498 ? -21.024 3.205 20.251 1.00 70.00 498 ILE A O 1
ATOM 3990 N N . GLN A 1 499 ? -22.311 2.612 18.513 1.00 70.75 499 GLN A N 1
ATOM 3991 C CA . GLN A 1 499 ? -21.496 3.249 17.484 1.00 70.75 499 GLN A CA 1
ATOM 3992 C C . GLN A 1 499 ? -21.294 4.752 17.741 1.00 70.75 499 GLN A C 1
ATOM 3994 O O . GLN A 1 499 ? -20.161 5.222 17.695 1.00 70.75 499 GLN A O 1
ATOM 3999 N N . SER A 1 500 ? -22.347 5.509 18.075 1.00 71.44 500 SER A N 1
ATOM 4000 C CA . SER A 1 500 ? -22.246 6.947 18.393 1.00 71.44 500 SER A CA 1
ATOM 4001 C C . SER A 1 500 ? -21.375 7.234 19.626 1.00 71.44 500 SER A C 1
ATOM 4003 O O . SER A 1 500 ? -20.595 8.189 19.628 1.00 71.44 500 SER A O 1
ATOM 4005 N N . ILE A 1 501 ? -21.435 6.363 20.640 1.00 73.31 501 ILE A N 1
ATOM 4006 C CA . ILE A 1 501 ? -20.592 6.455 21.838 1.00 73.31 501 ILE A CA 1
ATOM 4007 C C . ILE A 1 501 ? -19.131 6.190 21.465 1.00 73.31 501 ILE A C 1
ATOM 4009 O O . ILE A 1 501 ? -18.245 6.924 21.895 1.00 73.31 501 ILE A O 1
ATOM 4013 N N . ILE A 1 502 ? -18.857 5.213 20.602 1.00 74.88 502 ILE A N 1
ATOM 4014 C CA . ILE A 1 502 ? -17.489 4.941 20.143 1.00 74.88 502 ILE A CA 1
ATOM 4015 C C . ILE A 1 502 ? -16.932 6.112 19.330 1.00 74.88 502 ILE A C 1
ATOM 4017 O O . ILE A 1 502 ? -15.792 6.509 19.562 1.00 74.88 502 ILE A O 1
ATOM 4021 N N . TRP A 1 503 ? -17.741 6.734 18.463 1.00 73.31 503 TRP A N 1
ATOM 4022 C CA . TRP A 1 503 ? -17.344 7.948 17.737 1.00 73.31 503 TRP A CA 1
ATOM 4023 C C . TRP A 1 503 ? -16.983 9.103 18.682 1.00 73.31 503 TRP A C 1
ATOM 4025 O O . TRP A 1 503 ? -16.012 9.814 18.441 1.00 73.31 503 TRP A O 1
ATOM 4035 N N . SER A 1 504 ? -17.702 9.262 19.797 1.00 74.56 504 SER A N 1
ATOM 4036 C CA . SER A 1 504 ? -17.370 10.281 20.806 1.00 74.56 504 SER A CA 1
ATOM 4037 C C . SER A 1 504 ? -16.074 9.996 21.585 1.00 74.56 504 SER A C 1
ATOM 4039 O O . SER A 1 504 ? -15.485 10.914 22.150 1.00 74.56 504 SER A O 1
ATOM 4041 N N . LEU A 1 505 ? -15.604 8.744 21.594 1.00 76.38 505 LEU A N 1
ATOM 4042 C CA . LEU A 1 505 ? -14.398 8.299 22.301 1.00 76.38 505 LEU A CA 1
ATOM 4043 C C . LEU A 1 505 ? -13.144 8.267 21.412 1.00 76.38 505 LEU A C 1
ATOM 4045 O O . LEU A 1 505 ? -12.073 7.877 21.877 1.00 76.38 505 LEU A O 1
ATOM 4049 N N . ILE A 1 506 ? -13.242 8.688 20.149 1.00 73.62 506 ILE A N 1
ATOM 4050 C CA . ILE A 1 506 ? -12.146 8.630 19.168 1.00 73.62 506 ILE A CA 1
ATOM 4051 C C . ILE A 1 506 ? -10.866 9.314 19.641 1.00 73.62 506 ILE A C 1
ATOM 4053 O O . ILE A 1 506 ? -9.787 8.766 19.431 1.00 73.62 506 ILE A O 1
ATOM 4057 N N . ASP A 1 507 ? -10.971 10.449 20.332 1.00 73.44 507 ASP A N 1
ATOM 4058 C CA . ASP A 1 507 ? -9.806 11.169 20.860 1.00 73.44 507 ASP A CA 1
ATOM 4059 C C . ASP A 1 507 ? -9.037 10.346 21.911 1.00 73.44 507 ASP A C 1
ATOM 4061 O O . ASP A 1 507 ? -7.825 10.494 22.066 1.00 73.44 507 ASP A O 1
ATOM 4065 N N . HIS A 1 508 ? -9.720 9.465 22.648 1.00 77.44 508 HIS A N 1
ATOM 4066 C CA . HIS A 1 508 ? -9.069 8.553 23.591 1.00 77.44 508 HIS A CA 1
ATOM 4067 C C . HIS A 1 508 ? -8.390 7.399 22.853 1.00 77.44 508 HIS A C 1
ATOM 4069 O O . HIS A 1 508 ? -7.247 7.067 23.166 1.00 77.44 508 HIS A O 1
ATOM 4075 N N . PHE A 1 509 ? -9.045 6.829 21.835 1.00 75.62 509 PHE A N 1
ATOM 4076 C CA . PHE A 1 509 ? -8.433 5.802 20.990 1.00 75.62 509 PHE A CA 1
ATOM 4077 C C . PHE A 1 509 ? -7.195 6.335 20.254 1.00 75.62 509 PHE A C 1
ATOM 4079 O O . PHE A 1 509 ? -6.166 5.666 20.257 1.00 75.62 509 PHE A O 1
ATOM 4086 N N . SER A 1 510 ? -7.236 7.552 19.698 1.00 69.12 510 SER A N 1
ATOM 4087 C CA . SER A 1 510 ? -6.087 8.159 19.009 1.00 69.12 510 SER A CA 1
ATOM 4088 C C . SER A 1 510 ? -4.896 8.372 19.953 1.00 69.12 510 SER A C 1
ATOM 4090 O O . SER A 1 510 ? -3.762 8.038 19.601 1.00 69.12 510 SER A O 1
ATOM 4092 N N . ARG A 1 511 ? -5.141 8.833 21.190 1.00 74.06 511 ARG A N 1
ATOM 4093 C CA . ARG A 1 511 ? -4.101 8.952 22.229 1.00 74.06 511 ARG A CA 1
ATOM 4094 C C . ARG A 1 511 ? -3.513 7.599 22.616 1.00 74.06 511 ARG A C 1
ATOM 4096 O O . ARG A 1 511 ? -2.292 7.468 22.637 1.00 74.06 511 ARG A O 1
ATOM 4103 N N . LEU A 1 512 ? -4.347 6.586 22.859 1.00 73.25 512 LEU A N 1
ATOM 4104 C CA . LEU A 1 512 ? -3.877 5.236 23.195 1.00 73.25 512 LEU A CA 1
ATOM 4105 C C . LEU A 1 512 ? -2.988 4.652 22.095 1.00 73.25 512 LEU A C 1
ATOM 4107 O O . LEU A 1 512 ? -1.956 4.044 22.381 1.00 73.25 512 LEU A O 1
ATOM 4111 N N . LEU A 1 513 ? -3.355 4.874 20.835 1.00 66.44 513 LEU A N 1
ATOM 4112 C CA . LEU A 1 513 ? -2.564 4.441 19.689 1.00 66.44 513 LEU A CA 1
ATOM 4113 C C . LEU A 1 513 ? -1.205 5.156 19.623 1.00 66.44 513 LEU A C 1
ATOM 4115 O O . LEU A 1 513 ? -0.205 4.512 19.316 1.00 66.44 513 LEU A O 1
ATOM 4119 N N . SER A 1 514 ? -1.140 6.438 20.003 1.00 64.25 514 SER A N 1
ATOM 4120 C CA . SER A 1 514 ? 0.120 7.196 20.066 1.00 64.25 514 SER A CA 1
ATOM 4121 C C . SER A 1 514 ? 1.058 6.783 21.217 1.00 64.25 514 SER A C 1
ATOM 4123 O O . SER A 1 514 ? 2.274 6.930 21.105 1.00 64.25 514 SER A O 1
ATOM 4125 N N . GLU A 1 515 ? 0.537 6.227 22.319 1.00 64.81 515 GLU A N 1
ATOM 4126 C CA . GLU A 1 515 ? 1.309 5.886 23.531 1.00 64.81 515 GLU A CA 1
ATOM 4127 C C . GLU A 1 515 ? 1.976 4.488 23.498 1.00 64.81 515 GLU A C 1
ATOM 4129 O O . GLU A 1 515 ? 2.284 3.910 24.541 1.00 64.81 515 GLU A O 1
ATOM 4134 N N . ASN A 1 516 ? 2.251 3.921 22.317 1.00 57.97 516 ASN A N 1
ATOM 4135 C CA . ASN A 1 516 ? 2.812 2.568 22.159 1.00 57.97 516 ASN A CA 1
ATOM 4136 C C . ASN A 1 516 ? 1.950 1.459 22.812 1.00 57.97 516 ASN A C 1
ATOM 4138 O O . ASN A 1 516 ? 2.487 0.514 23.398 1.00 57.97 516 ASN A O 1
ATOM 4142 N N . CYS A 1 517 ? 0.623 1.476 22.655 1.00 61.41 517 CYS A N 1
ATOM 4143 C CA . CYS A 1 517 ? -0.256 0.424 23.197 1.00 61.41 517 CYS A CA 1
ATOM 4144 C C . CYS A 1 517 ? -0.034 -0.960 22.557 1.00 61.41 517 CYS A C 1
ATOM 4146 O O . CYS A 1 517 ? -0.079 -1.096 21.338 1.00 61.41 517 CYS A O 1
ATOM 4148 N N . LEU A 1 518 ? 0.200 -2.003 23.367 1.00 63.88 518 LEU A N 1
ATOM 4149 C CA . LEU A 1 518 ? 0.369 -3.408 22.929 1.00 63.88 518 LEU A CA 1
ATOM 4150 C C . LEU A 1 518 ? -0.899 -4.035 22.303 1.00 63.88 518 LEU A C 1
ATOM 4152 O O . LEU A 1 518 ? -0.805 -5.112 21.738 1.00 63.88 518 LEU A O 1
ATOM 4156 N N . HIS A 1 519 ? -2.058 -3.374 22.393 1.00 73.69 519 HIS A N 1
ATOM 4157 C CA . HIS A 1 519 ? -3.379 -3.926 22.039 1.00 73.69 519 HIS A CA 1
ATOM 4158 C C . HIS A 1 519 ? -4.011 -3.222 20.822 1.00 73.69 519 HIS A C 1
ATOM 4160 O O . HIS A 1 519 ? -5.205 -2.914 20.811 1.00 73.69 519 HIS A O 1
ATOM 4166 N N . TYR A 1 520 ? -3.197 -2.856 19.826 1.00 76.00 520 TYR A N 1
ATOM 4167 C CA . TYR A 1 520 ? -3.681 -2.180 18.614 1.00 76.00 520 TYR A CA 1
ATOM 4168 C C . TYR A 1 520 ? -4.600 -3.081 17.771 1.00 76.00 520 TYR A C 1
ATOM 4170 O O . TYR A 1 520 ? -5.475 -2.581 17.074 1.00 76.00 520 TYR A O 1
ATOM 4178 N N . ASP A 1 521 ? -4.435 -4.399 17.863 1.00 75.75 521 ASP A N 1
ATOM 4179 C CA . ASP A 1 521 ? -5.245 -5.430 17.216 1.00 75.75 521 ASP A CA 1
ATOM 4180 C C . ASP A 1 521 ? -6.725 -5.346 17.616 1.00 75.75 521 ASP A C 1
ATOM 4182 O O . ASP A 1 521 ? -7.601 -5.321 16.751 1.00 75.75 521 ASP A O 1
ATOM 4186 N N . ILE A 1 522 ? -7.010 -5.210 18.914 1.00 78.06 522 ILE A N 1
ATOM 4187 C CA . ILE A 1 522 ? -8.377 -5.083 19.437 1.00 78.06 522 ILE A CA 1
ATOM 4188 C C . ILE A 1 522 ? -9.006 -3.763 18.973 1.00 78.06 522 ILE A C 1
ATOM 4190 O O . ILE A 1 522 ? -10.168 -3.734 18.569 1.00 78.06 522 ILE A O 1
ATOM 4194 N N . ILE A 1 523 ? -8.234 -2.670 18.974 1.00 78.31 523 ILE A N 1
ATOM 4195 C CA . ILE A 1 523 ? -8.705 -1.354 18.510 1.00 78.31 523 ILE A CA 1
ATOM 4196 C C . ILE A 1 523 ? -9.041 -1.398 17.013 1.00 78.31 523 ILE A C 1
ATOM 4198 O O . ILE A 1 523 ? -10.098 -0.914 16.609 1.00 78.31 523 ILE A O 1
ATOM 4202 N N . LEU A 1 524 ? -8.192 -2.029 16.196 1.00 78.25 524 LEU A N 1
ATOM 4203 C CA . LEU A 1 524 ? -8.466 -2.242 14.775 1.00 78.25 524 LEU A CA 1
ATOM 4204 C C . LEU A 1 524 ? -9.738 -3.080 14.573 1.00 78.25 524 LEU A C 1
ATOM 4206 O O . LEU A 1 524 ? -10.581 -2.716 13.758 1.00 78.25 524 LEU A O 1
ATOM 4210 N N . GLN A 1 525 ? -9.938 -4.157 15.338 1.00 79.31 525 GLN A N 1
ATOM 4211 C CA . GLN A 1 525 ? -11.166 -4.959 15.254 1.00 79.31 525 GLN A CA 1
ATOM 4212 C C . GLN A 1 525 ? -12.421 -4.157 15.624 1.00 79.31 525 GLN A C 1
ATOM 4214 O O . GLN A 1 525 ? -13.440 -4.303 14.952 1.00 79.31 525 GLN A O 1
ATOM 4219 N N . ILE A 1 526 ? -12.349 -3.278 16.632 1.00 77.81 526 ILE A N 1
ATOM 4220 C CA . ILE A 1 526 ? -13.447 -2.360 16.972 1.00 77.81 526 ILE A CA 1
ATOM 4221 C C . ILE A 1 526 ? -13.735 -1.432 15.785 1.00 77.81 526 ILE A C 1
ATOM 4223 O O . ILE A 1 526 ? -14.881 -1.326 15.352 1.00 77.81 526 ILE A O 1
ATOM 4227 N N . PHE A 1 527 ? -12.703 -0.801 15.219 1.00 77.25 527 PHE A N 1
ATOM 4228 C CA . PHE A 1 527 ? -12.838 0.106 14.077 1.00 77.25 527 PHE A CA 1
ATOM 4229 C C . PHE A 1 527 ? -13.358 -0.578 12.809 1.00 77.25 527 PHE A C 1
ATOM 4231 O O . PHE A 1 527 ? -14.106 0.046 12.060 1.00 77.25 527 PHE A O 1
ATOM 4238 N N . LEU A 1 528 ? -13.042 -1.857 12.589 1.00 79.19 528 LEU A N 1
ATOM 4239 C CA . LEU A 1 528 ? -13.553 -2.628 11.452 1.00 79.19 528 LEU A CA 1
ATOM 4240 C C . LEU A 1 528 ? -15.084 -2.748 11.477 1.00 79.19 528 LEU A C 1
ATOM 4242 O O . LEU A 1 528 ? -15.714 -2.753 10.421 1.00 79.19 528 LEU A O 1
ATOM 4246 N N . GLN A 1 529 ? -15.671 -2.848 12.672 1.00 76.25 529 GLN A N 1
ATOM 4247 C CA . GLN A 1 529 ? -17.107 -3.063 12.876 1.00 76.25 529 GLN A CA 1
ATOM 4248 C C . GLN A 1 529 ? -17.923 -1.761 12.892 1.00 76.25 529 GLN A C 1
ATOM 4250 O O . GLN A 1 529 ? -19.157 -1.800 12.864 1.00 76.25 529 GLN A O 1
ATOM 4255 N N . LEU A 1 530 ? -17.266 -0.596 12.924 1.00 70.56 530 LEU A N 1
ATOM 4256 C CA . LEU A 1 530 ? -17.950 0.694 12.930 1.00 70.56 530 LEU A CA 1
ATOM 4257 C C . LEU A 1 530 ? -18.581 1.000 11.568 1.00 70.56 530 LEU A C 1
ATOM 4259 O O . LEU A 1 530 ? -17.930 0.963 10.525 1.00 70.56 530 LEU A O 1
ATOM 4263 N N . LYS A 1 531 ? -19.860 1.386 11.593 1.00 63.81 531 LYS A N 1
ATOM 4264 C CA . LYS A 1 531 ? -20.572 1.955 10.445 1.00 63.81 531 LYS A CA 1
ATOM 4265 C C . LYS A 1 531 ? -20.749 3.454 10.684 1.00 63.81 531 LYS A C 1
ATOM 4267 O O . LYS A 1 531 ? -21.179 3.871 11.756 1.00 63.81 531 LYS A O 1
ATOM 4272 N N . CYS A 1 532 ? -20.409 4.282 9.701 1.00 55.06 532 CYS A N 1
ATOM 4273 C CA . CYS A 1 532 ? -20.647 5.723 9.790 1.00 55.06 532 CYS A CA 1
ATOM 4274 C C . CYS A 1 532 ? -22.138 6.026 9.582 1.00 55.06 532 CYS A C 1
ATOM 4276 O O . CYS A 1 532 ? -22.649 5.874 8.472 1.00 55.06 532 CYS A O 1
ATOM 4278 N N . TYR A 1 533 ? -22.819 6.499 10.629 1.00 51.09 533 TYR A N 1
ATOM 4279 C CA . TYR A 1 533 ? -24.147 7.109 10.537 1.00 51.09 533 TYR A CA 1
ATOM 4280 C C . TYR A 1 533 ? -24.052 8.621 10.799 1.00 51.09 533 TYR A C 1
ATOM 4282 O O . TYR A 1 533 ? -23.663 9.044 11.881 1.00 51.09 533 TYR A O 1
ATOM 4290 N N . GLU A 1 534 ? -24.423 9.405 9.781 1.00 46.50 534 GLU A N 1
ATOM 4291 C CA . GLU A 1 534 ? -24.816 10.832 9.762 1.00 46.50 534 GLU A CA 1
ATOM 4292 C C . GLU A 1 534 ? -23.866 11.920 10.323 1.00 46.50 534 GLU A C 1
ATOM 4294 O O . GLU A 1 534 ? -23.959 13.061 9.867 1.00 46.50 534 GLU A O 1
ATOM 4299 N N . ILE A 1 535 ? -22.925 11.626 11.225 1.00 54.09 535 ILE A N 1
ATOM 4300 C CA . ILE A 1 535 ? -21.999 12.619 11.795 1.00 54.09 535 ILE A CA 1
ATOM 4301 C C . ILE A 1 535 ? -20.642 12.505 11.100 1.00 54.09 535 ILE A C 1
ATOM 4303 O O . ILE A 1 535 ? -19.897 11.550 11.308 1.00 54.09 535 ILE A O 1
ATOM 4307 N N . LEU A 1 536 ? -20.315 13.490 10.260 1.00 55.59 536 LEU A N 1
ATOM 4308 C CA . LEU A 1 536 ? -18.977 13.602 9.683 1.00 55.59 536 LEU A CA 1
ATOM 4309 C C . LEU A 1 536 ? -17.962 13.959 10.786 1.00 55.59 536 LEU A C 1
ATOM 4311 O O . LEU A 1 536 ? -18.209 14.914 11.531 1.00 55.59 536 LEU A O 1
ATOM 4315 N N . PRO A 1 537 ? -16.824 13.246 10.886 1.00 64.31 537 PRO A N 1
ATOM 4316 C CA . PRO A 1 537 ? -15.755 13.601 11.814 1.00 64.31 537 PRO A CA 1
ATOM 4317 C C . PRO A 1 537 ? -15.203 14.996 11.499 1.00 64.31 537 PRO A C 1
ATOM 4319 O O . PRO A 1 537 ? -15.190 15.436 10.344 1.00 64.31 537 PRO A O 1
ATOM 4322 N N . THR A 1 538 ? -14.739 15.710 12.526 1.00 67.38 538 THR A N 1
ATOM 4323 C CA . THR A 1 538 ? -14.094 17.015 12.330 1.00 67.38 538 THR A CA 1
ATOM 4324 C C . THR A 1 538 ? -12.747 16.854 11.622 1.00 67.38 538 THR A C 1
ATOM 4326 O O . THR A 1 538 ? -12.126 15.793 11.651 1.00 67.38 538 THR A O 1
ATOM 4329 N N . TYR A 1 539 ? -12.253 17.924 10.997 1.00 66.25 539 TYR A N 1
ATOM 4330 C CA . TYR A 1 539 ? -10.955 17.907 10.315 1.00 66.25 539 TYR A CA 1
ATOM 4331 C C . TYR A 1 539 ? -9.789 17.504 11.243 1.00 66.25 539 TYR A C 1
ATOM 4333 O O . TYR A 1 539 ? -8.901 16.763 10.831 1.00 66.25 539 TYR A O 1
ATOM 4341 N N . GLU A 1 540 ? -9.807 17.933 12.511 1.00 69.25 540 GLU A N 1
ATOM 4342 C CA . GLU A 1 540 ? -8.794 17.532 13.502 1.00 69.25 540 GLU A CA 1
ATOM 4343 C C . GLU A 1 540 ? -8.868 16.036 13.831 1.00 69.25 540 GLU A C 1
ATOM 4345 O O . GLU A 1 540 ? -7.830 15.381 13.927 1.00 69.25 540 GLU A O 1
ATOM 4350 N N . GLN A 1 541 ? -10.079 15.480 13.933 1.00 69.56 541 GLN A N 1
ATOM 4351 C CA . GLN A 1 541 ? -10.285 14.047 14.152 1.00 69.56 541 GLN A CA 1
ATOM 4352 C C . GLN A 1 541 ? -9.802 13.224 12.955 1.00 69.56 541 GLN A C 1
ATOM 4354 O O . GLN A 1 541 ? -9.106 12.232 13.140 1.00 69.56 541 GLN A O 1
ATOM 4359 N N . ILE A 1 542 ? -10.093 13.664 11.726 1.00 69.06 542 ILE A N 1
ATOM 4360 C CA . ILE A 1 542 ? -9.605 13.034 10.486 1.00 69.06 542 ILE A CA 1
ATOM 4361 C C . ILE A 1 542 ? -8.073 12.969 10.481 1.00 69.06 542 ILE A C 1
ATOM 4363 O O . ILE A 1 542 ? -7.503 11.923 10.173 1.00 69.06 542 ILE A O 1
ATOM 4367 N N . LEU A 1 543 ? -7.407 14.063 10.860 1.00 69.62 543 LEU A N 1
ATOM 4368 C CA . LEU A 1 543 ? -5.948 14.152 10.883 1.00 69.62 543 LEU A CA 1
ATOM 4369 C C . LEU A 1 543 ? -5.335 13.246 11.960 1.00 69.62 543 LEU A C 1
ATOM 4371 O O . LEU A 1 543 ? -4.370 12.532 11.685 1.00 69.62 543 LEU A O 1
ATOM 4375 N N . GLN A 1 544 ? -5.910 13.224 13.166 1.00 70.50 544 GLN A N 1
ATOM 4376 C CA . GLN A 1 544 ? -5.456 12.336 14.241 1.00 70.50 544 GLN A CA 1
ATOM 4377 C C . GLN A 1 544 ? -5.659 10.859 13.896 1.00 70.50 544 GLN A C 1
ATOM 4379 O O . GLN A 1 544 ? -4.749 10.059 14.103 1.00 70.50 544 GLN A O 1
ATOM 4384 N N . ILE A 1 545 ? -6.816 10.497 13.331 1.00 72.25 545 ILE A N 1
ATOM 4385 C CA . ILE A 1 545 ? -7.102 9.127 12.896 1.00 72.25 545 ILE A CA 1
ATOM 4386 C C . ILE A 1 545 ? -6.108 8.716 11.804 1.00 72.25 545 ILE A C 1
ATOM 4388 O O . ILE A 1 545 ? -5.464 7.675 11.931 1.00 72.25 545 ILE A O 1
ATOM 4392 N N . ALA A 1 546 ? -5.911 9.549 10.777 1.00 70.25 546 ALA A N 1
ATOM 4393 C CA . ALA A 1 546 ? -4.957 9.276 9.703 1.00 70.25 546 ALA A CA 1
ATOM 4394 C C . ALA A 1 546 ? -3.519 9.096 10.229 1.00 70.25 546 ALA A C 1
ATOM 4396 O O . ALA A 1 546 ? -2.841 8.153 9.825 1.00 70.25 546 ALA A O 1
ATOM 4397 N N . SER A 1 547 ? -3.066 9.938 11.169 1.00 72.31 547 SER A N 1
ATOM 4398 C CA . SER A 1 547 ? -1.765 9.770 11.839 1.00 72.31 547 SER A CA 1
ATOM 4399 C C . SER A 1 547 ? -1.698 8.455 12.615 1.00 72.31 547 SER A C 1
ATOM 4401 O O . SER A 1 547 ? -0.739 7.699 12.470 1.00 72.31 547 SER A O 1
ATOM 4403 N N . SER A 1 548 ? -2.742 8.129 13.377 1.00 74.81 548 SER A N 1
ATOM 4404 C CA . SER A 1 548 ? -2.773 6.915 14.195 1.00 74.81 548 SER A CA 1
ATOM 4405 C C . SER A 1 548 ? -2.723 5.634 13.356 1.00 74.81 548 SER A C 1
ATOM 4407 O O . SER A 1 548 ? -2.026 4.696 13.729 1.00 74.81 548 SER A O 1
ATOM 4409 N N . PHE A 1 549 ? -3.362 5.602 12.177 1.00 77.38 549 PHE A N 1
ATOM 4410 C CA . PHE A 1 549 ? -3.236 4.479 11.242 1.00 77.38 549 PHE A CA 1
ATOM 4411 C C . PHE A 1 549 ? -1.799 4.299 10.761 1.00 77.38 549 PHE A C 1
ATOM 4413 O O . PHE A 1 549 ? -1.356 3.160 10.602 1.00 77.38 549 PHE A O 1
ATOM 4420 N N . THR A 1 550 ? -1.063 5.394 10.552 1.00 74.50 550 THR A N 1
ATOM 4421 C CA . THR A 1 550 ? 0.356 5.291 10.212 1.00 74.50 550 THR A CA 1
ATOM 4422 C C . THR A 1 550 ? 1.162 4.758 11.380 1.00 74.50 550 THR A C 1
ATOM 4424 O O . THR A 1 550 ? 1.862 3.775 11.179 1.00 74.50 550 THR A O 1
ATOM 4427 N N . ASP A 1 551 ? 0.987 5.288 12.592 1.00 75.81 551 ASP A N 1
ATOM 4428 C CA . ASP A 1 551 ? 1.701 4.841 13.795 1.00 75.81 551 ASP A CA 1
ATOM 4429 C C . ASP A 1 551 ? 1.441 3.358 14.115 1.00 75.81 551 ASP A C 1
ATOM 4431 O O . ASP A 1 551 ? 2.377 2.618 14.425 1.00 75.81 551 ASP A O 1
ATOM 4435 N N . ILE A 1 552 ? 0.200 2.880 13.946 1.00 76.56 552 ILE A N 1
ATOM 4436 C CA . ILE A 1 552 ? -0.143 1.452 14.053 1.00 76.56 552 ILE A CA 1
ATOM 4437 C C . ILE A 1 552 ? 0.645 0.633 13.038 1.00 76.56 552 ILE A C 1
ATOM 4439 O O . ILE A 1 552 ? 1.224 -0.394 13.382 1.00 76.56 552 ILE A O 1
ATOM 4443 N N . HIS A 1 553 ? 0.677 1.080 11.786 1.00 79.31 553 HIS A N 1
ATOM 4444 C CA . HIS A 1 553 ? 1.404 0.390 10.734 1.00 79.31 553 HIS A CA 1
ATOM 4445 C C . HIS A 1 553 ? 2.913 0.327 11.033 1.00 79.31 553 HIS A C 1
ATOM 4447 O O . HIS A 1 553 ? 3.520 -0.726 10.846 1.00 79.31 553 HIS A O 1
ATOM 4453 N N . ILE A 1 554 ? 3.517 1.403 11.565 1.00 75.44 554 ILE A N 1
ATOM 4454 C CA . ILE A 1 554 ? 4.908 1.388 12.068 1.00 75.44 554 ILE A CA 1
ATOM 4455 C C . ILE A 1 554 ? 5.066 0.281 13.107 1.00 75.44 554 ILE A C 1
ATOM 4457 O O . ILE A 1 554 ? 5.965 -0.554 13.005 1.00 75.44 554 ILE A O 1
ATOM 4461 N N . LYS A 1 555 ? 4.170 0.273 14.091 1.00 75.81 555 LYS A N 1
ATOM 4462 C CA . LYS A 1 555 ? 4.264 -0.603 15.246 1.00 75.81 555 LYS A CA 1
ATOM 4463 C C . LYS A 1 555 ? 4.083 -2.079 14.897 1.00 75.81 555 LYS A C 1
ATOM 4465 O O . LYS A 1 555 ? 4.847 -2.906 15.381 1.00 75.81 555 LYS A O 1
ATOM 4470 N N . ILE A 1 556 ? 3.145 -2.403 14.005 1.00 77.75 556 ILE A N 1
ATOM 4471 C CA . ILE A 1 556 ? 2.961 -3.767 13.486 1.00 77.75 556 ILE A CA 1
ATOM 4472 C C . ILE A 1 556 ? 4.275 -4.292 12.891 1.00 77.75 556 ILE A C 1
ATOM 4474 O O . ILE A 1 556 ? 4.634 -5.448 13.110 1.00 77.75 556 ILE A O 1
ATOM 4478 N N . ILE A 1 557 ? 5.015 -3.441 12.173 1.00 75.44 557 ILE A N 1
ATOM 4479 C CA . ILE A 1 557 ? 6.302 -3.819 11.582 1.00 75.44 557 ILE A CA 1
ATOM 4480 C C . ILE A 1 557 ? 7.411 -3.909 12.648 1.00 75.44 557 ILE A C 1
ATOM 4482 O O . ILE A 1 557 ? 8.275 -4.781 12.554 1.00 75.44 557 ILE A O 1
ATOM 4486 N N . GLU A 1 558 ? 7.414 -3.038 13.661 1.00 73.31 558 GLU A N 1
ATOM 4487 C CA . GLU A 1 558 ? 8.401 -3.077 14.751 1.00 73.31 558 GLU A CA 1
ATOM 4488 C C . GLU A 1 558 ? 8.256 -4.320 15.645 1.00 73.31 558 GLU A C 1
ATOM 4490 O O . GLU A 1 558 ? 9.271 -4.948 15.966 1.00 73.31 558 GLU A O 1
ATOM 4495 N N . ASP A 1 559 ? 7.024 -4.711 15.985 1.00 71.81 559 ASP A N 1
ATOM 4496 C CA . ASP A 1 559 ? 6.737 -5.791 16.938 1.00 71.81 559 ASP A CA 1
ATOM 4497 C C . ASP A 1 559 ? 7.145 -7.192 16.415 1.00 71.81 559 ASP A C 1
ATOM 4499 O O . ASP A 1 559 ? 7.385 -8.087 17.222 1.00 71.81 559 ASP A O 1
ATOM 4503 N N . ASN A 1 560 ? 7.339 -7.382 15.096 1.00 62.66 560 ASN A N 1
ATOM 4504 C CA . ASN A 1 560 ? 7.946 -8.581 14.470 1.00 62.66 560 ASN A CA 1
ATOM 4505 C C . ASN A 1 560 ? 7.457 -9.949 15.022 1.00 62.66 560 ASN A C 1
ATOM 4507 O O . ASN A 1 560 ? 8.242 -10.894 15.154 1.00 62.66 560 ASN A O 1
ATOM 4511 N N . GLU A 1 561 ? 6.169 -10.083 15.349 1.00 61.19 561 GLU A N 1
ATOM 4512 C CA . GLU A 1 561 ? 5.598 -11.335 15.869 1.00 61.19 561 GLU A CA 1
ATOM 4513 C C . GLU A 1 561 ? 5.191 -12.324 14.753 1.00 61.19 561 GLU A C 1
ATOM 4515 O O . GLU A 1 561 ? 5.132 -11.981 13.570 1.00 61.19 561 GLU A O 1
ATOM 4520 N N . ASN A 1 562 ? 4.869 -13.573 15.133 1.00 56.94 562 ASN A N 1
ATOM 4521 C CA . ASN A 1 562 ? 4.512 -14.685 14.229 1.00 56.94 562 ASN A CA 1
ATOM 4522 C C . ASN A 1 562 ? 3.308 -14.410 13.289 1.00 56.94 562 ASN A C 1
ATOM 4524 O O . ASN A 1 562 ? 3.087 -15.200 12.375 1.00 56.94 562 ASN A O 1
ATOM 4528 N N . ASN A 1 563 ? 2.585 -13.294 13.462 1.00 72.38 563 ASN A N 1
ATOM 4529 C CA . ASN A 1 563 ? 1.370 -12.924 12.723 1.00 72.38 563 ASN A CA 1
ATOM 4530 C C . ASN A 1 563 ? 1.465 -11.553 12.011 1.00 72.38 563 ASN A C 1
ATOM 4532 O O . ASN A 1 563 ? 0.446 -10.899 11.788 1.00 72.38 563 ASN A O 1
ATOM 4536 N N . LEU A 1 564 ? 2.670 -11.107 11.625 1.00 80.00 564 LEU A N 1
ATOM 4537 C CA . LEU A 1 564 ? 2.898 -9.813 10.950 1.00 80.00 564 LEU A CA 1
ATOM 4538 C C . LEU A 1 564 ? 1.892 -9.528 9.814 1.00 80.00 564 LEU A C 1
ATOM 4540 O O . LEU A 1 564 ? 1.309 -8.450 9.753 1.00 80.00 564 LEU A O 1
ATOM 4544 N N . ILE A 1 565 ? 1.662 -10.497 8.923 1.00 81.38 565 ILE A N 1
ATOM 4545 C CA . ILE A 1 565 ? 0.774 -10.312 7.764 1.00 81.38 565 ILE A CA 1
ATOM 4546 C C . ILE A 1 565 ? -0.698 -10.290 8.151 1.00 81.38 565 ILE A C 1
ATOM 4548 O O . ILE A 1 565 ? -1.441 -9.495 7.588 1.00 81.38 565 ILE A O 1
ATOM 4552 N N . GLU A 1 566 ? -1.133 -11.118 9.099 1.00 82.25 566 GLU A N 1
ATOM 4553 C CA . GLU A 1 566 ? -2.527 -11.103 9.558 1.00 82.25 566 GLU A CA 1
ATOM 4554 C C . GLU A 1 566 ? -2.878 -9.741 10.171 1.00 82.25 566 GLU A C 1
ATOM 4556 O O . GLU A 1 566 ? -3.917 -9.167 9.845 1.00 82.25 566 GLU A O 1
ATOM 4561 N N . ASN A 1 567 ? -1.963 -9.167 10.959 1.00 81.81 567 ASN A N 1
ATOM 4562 C CA . ASN A 1 567 ? -2.132 -7.837 11.545 1.00 81.81 567 ASN A CA 1
ATOM 4563 C C . ASN A 1 567 ? -2.123 -6.728 10.480 1.00 81.81 567 ASN A C 1
ATOM 4565 O O . ASN A 1 567 ? -2.931 -5.803 10.549 1.00 81.81 567 ASN A O 1
ATOM 4569 N N . LEU A 1 568 ? -1.258 -6.828 9.463 1.00 83.75 568 LEU A N 1
ATOM 4570 C CA . LEU A 1 568 ? -1.251 -5.890 8.335 1.00 83.75 568 LEU A CA 1
ATOM 4571 C C . LEU A 1 568 ? -2.509 -6.002 7.461 1.00 83.75 568 LEU A C 1
ATOM 4573 O O . LEU A 1 568 ? -2.986 -4.989 6.956 1.00 83.75 568 LEU A O 1
ATOM 4577 N N . LEU A 1 569 ? -3.067 -7.203 7.285 1.00 84.88 569 LEU A N 1
ATOM 4578 C CA . LEU A 1 569 ? -4.330 -7.410 6.569 1.00 84.88 569 LEU A CA 1
ATOM 4579 C C . LEU A 1 569 ? -5.507 -6.811 7.345 1.00 84.88 569 LEU A C 1
ATOM 4581 O O . LEU A 1 569 ? -6.330 -6.122 6.752 1.00 84.88 569 LEU A O 1
ATOM 4585 N N . LEU A 1 570 ? -5.545 -6.995 8.667 1.00 83.94 570 LEU A N 1
ATOM 4586 C CA . LEU A 1 570 ? -6.538 -6.356 9.533 1.00 83.94 570 LEU A CA 1
ATOM 4587 C C . LEU A 1 570 ? -6.432 -4.822 9.473 1.00 83.94 570 LEU A C 1
ATOM 4589 O O . LEU A 1 570 ? -7.439 -4.123 9.342 1.00 83.94 570 LEU A O 1
ATOM 4593 N N . TRP A 1 571 ? -5.210 -4.288 9.516 1.00 87.50 571 TRP A N 1
ATOM 4594 C CA . TRP A 1 571 ? -4.949 -2.861 9.324 1.00 87.50 571 TRP A CA 1
ATOM 4595 C C . TRP A 1 571 ? -5.397 -2.365 7.939 1.00 87.50 571 TRP A C 1
ATOM 4597 O O . TRP A 1 571 ? -6.008 -1.306 7.828 1.00 87.50 571 TRP A O 1
ATOM 4607 N N . ARG A 1 572 ? -5.157 -3.141 6.876 1.00 86.75 572 ARG A N 1
ATOM 4608 C CA . ARG A 1 572 ? -5.627 -2.809 5.526 1.00 86.75 572 ARG A CA 1
ATOM 4609 C C . ARG A 1 572 ? -7.151 -2.740 5.487 1.00 86.75 572 ARG A C 1
ATOM 4611 O O . ARG A 1 572 ? -7.694 -1.744 5.030 1.00 86.75 572 ARG A O 1
ATOM 4618 N N . ASP A 1 573 ? -7.836 -3.783 5.944 1.00 84.19 573 ASP A N 1
ATOM 4619 C CA . ASP A 1 573 ? -9.294 -3.896 5.816 1.00 84.19 573 ASP A CA 1
ATOM 4620 C C . ASP A 1 573 ? -10.021 -2.814 6.627 1.00 84.19 573 ASP A C 1
ATOM 4622 O O . ASP A 1 573 ? -11.004 -2.234 6.166 1.00 84.19 573 ASP A O 1
ATOM 4626 N N . THR A 1 574 ? -9.486 -2.467 7.799 1.00 81.50 574 THR A N 1
ATOM 4627 C CA . THR A 1 574 ? -9.971 -1.321 8.584 1.00 81.50 574 THR A CA 1
ATOM 4628 C C . THR A 1 574 ? -9.770 -0.002 7.849 1.00 81.50 574 THR A C 1
ATOM 4630 O O . THR A 1 574 ? -10.711 0.778 7.733 1.00 81.50 574 THR A O 1
ATOM 4633 N N . LEU A 1 575 ? -8.582 0.245 7.298 1.00 82.75 575 LEU A N 1
ATOM 4634 C CA . LEU A 1 575 ? -8.291 1.459 6.541 1.00 82.75 575 LEU A CA 1
ATOM 4635 C C . LEU A 1 575 ? -9.165 1.572 5.277 1.00 82.75 575 LEU A C 1
ATOM 4637 O O . LEU A 1 575 ? -9.690 2.648 4.997 1.00 82.75 575 LEU A O 1
ATOM 4641 N N . LEU A 1 576 ? -9.402 0.467 4.564 1.00 80.12 576 LEU A N 1
ATOM 4642 C CA . LEU A 1 576 ? -10.300 0.414 3.404 1.00 80.12 576 LEU A CA 1
ATOM 4643 C C . LEU A 1 576 ? -11.756 0.722 3.779 1.00 80.12 576 LEU A C 1
ATOM 4645 O O . LEU A 1 576 ? -12.412 1.491 3.075 1.00 80.12 576 LEU A O 1
ATOM 4649 N N . ASN A 1 577 ? -12.247 0.208 4.914 1.00 77.81 577 ASN A N 1
ATOM 4650 C CA . ASN A 1 577 ? -13.567 0.586 5.425 1.00 77.81 577 ASN A CA 1
ATOM 4651 C C . ASN A 1 577 ? -13.676 2.105 5.618 1.00 77.81 577 ASN A C 1
ATOM 4653 O O . ASN A 1 577 ? -14.694 2.685 5.245 1.00 77.81 577 ASN A O 1
ATOM 4657 N N . PHE A 1 578 ? -12.620 2.762 6.118 1.00 74.88 578 PHE A N 1
ATOM 4658 C CA . PHE A 1 578 ? -12.597 4.218 6.279 1.00 74.88 578 PHE A CA 1
ATOM 4659 C C . PHE A 1 578 ? -12.526 4.992 4.948 1.00 74.88 578 PHE A C 1
ATOM 4661 O O . PHE A 1 578 ? -13.151 6.044 4.811 1.00 74.88 578 PHE A O 1
ATOM 4668 N N . ILE A 1 579 ? -11.811 4.462 3.954 1.00 71.56 579 ILE A N 1
ATOM 4669 C CA . ILE A 1 579 ? -11.694 5.030 2.597 1.00 71.56 579 ILE A CA 1
ATOM 4670 C C . ILE A 1 579 ? -13.038 5.005 1.860 1.00 71.56 579 ILE A C 1
ATOM 4672 O O . ILE A 1 579 ? -13.419 5.987 1.221 1.00 71.56 579 ILE A O 1
ATOM 4676 N N . HIS A 1 580 ? -13.816 3.927 1.991 1.00 67.75 580 HIS A N 1
ATOM 4677 C CA . HIS A 1 580 ? -15.132 3.818 1.351 1.00 67.75 580 HIS A CA 1
ATOM 4678 C C . HIS A 1 580 ? -16.153 4.872 1.826 1.00 67.75 580 HIS A C 1
ATOM 4680 O O . HIS A 1 580 ? -17.197 5.038 1.192 1.00 67.75 580 HIS A O 1
ATOM 4686 N N . PHE A 1 581 ? -15.855 5.638 2.883 1.00 67.56 581 PHE A N 1
ATOM 4687 C CA . PHE A 1 581 ? -16.669 6.775 3.322 1.00 67.56 581 PHE A CA 1
ATOM 4688 C C . PHE A 1 581 ? -16.463 8.064 2.492 1.00 67.56 581 PHE A C 1
ATOM 4690 O O . PHE A 1 581 ? -17.095 9.077 2.792 1.00 67.56 581 PHE A O 1
ATOM 4697 N N . ASN A 1 582 ? -15.653 8.034 1.421 1.00 60.12 582 ASN A N 1
ATOM 4698 C CA . ASN A 1 582 ? -15.554 9.076 0.383 1.00 60.12 582 ASN A CA 1
ATOM 4699 C C . ASN A 1 582 ? -15.193 10.491 0.886 1.00 60.12 582 ASN A C 1
ATOM 4701 O O . ASN A 1 582 ? -15.715 11.494 0.391 1.00 60.12 582 ASN A O 1
ATOM 4705 N N . ASN A 1 583 ? -14.264 10.600 1.840 1.00 70.31 583 ASN A N 1
ATOM 4706 C CA . ASN A 1 583 ? -13.713 11.894 2.244 1.00 70.31 583 ASN A CA 1
ATOM 4707 C C . ASN A 1 583 ? -12.347 12.147 1.586 1.00 70.31 583 ASN A C 1
ATOM 4709 O O . ASN A 1 583 ? -11.342 11.547 1.964 1.00 70.31 583 ASN A O 1
ATOM 4713 N N . TYR A 1 584 ? -12.309 13.076 0.628 1.00 72.56 584 TYR A N 1
ATOM 4714 C CA . TYR A 1 584 ? -11.092 13.464 -0.091 1.00 72.56 584 TYR A CA 1
ATOM 4715 C C . TYR A 1 584 ? -9.943 13.878 0.848 1.00 72.56 584 TYR A C 1
ATOM 4717 O O . TYR A 1 584 ? -8.801 13.480 0.619 1.00 72.56 584 TYR A O 1
ATOM 4725 N N . ASP A 1 585 ? -10.237 14.617 1.924 1.00 70.50 585 ASP A N 1
ATOM 4726 C CA . ASP A 1 585 ? -9.209 15.095 2.857 1.00 70.50 585 ASP A CA 1
ATOM 4727 C C . ASP A 1 585 ? -8.570 13.931 3.624 1.00 70.50 585 ASP A C 1
ATOM 4729 O O . ASP A 1 585 ? -7.357 13.911 3.818 1.00 70.50 585 ASP A O 1
ATOM 4733 N N . PHE A 1 586 ? -9.353 12.912 3.993 1.00 74.81 586 PHE A N 1
ATOM 4734 C CA . PHE A 1 586 ? -8.823 11.710 4.643 1.00 74.81 586 PHE A CA 1
ATOM 4735 C C . PHE A 1 586 ? -7.853 10.958 3.723 1.00 74.81 586 PHE A C 1
ATOM 4737 O O . PHE A 1 586 ? -6.753 10.612 4.149 1.00 74.81 586 PHE A O 1
ATOM 4744 N N . HIS A 1 587 ? -8.212 10.774 2.446 1.00 77.19 587 HIS A N 1
ATOM 4745 C CA . HIS A 1 587 ? -7.335 10.128 1.462 1.00 77.19 587 HIS A CA 1
ATOM 4746 C C . HIS A 1 587 ? -6.029 10.915 1.290 1.00 77.19 587 HIS A C 1
ATOM 4748 O O . HIS A 1 587 ? -4.949 10.327 1.271 1.00 77.19 587 HIS A O 1
ATOM 4754 N N . LEU A 1 588 ? -6.122 12.247 1.206 1.00 74.88 588 LEU A N 1
ATOM 4755 C CA . LEU A 1 588 ? -4.971 13.137 1.081 1.00 74.88 588 LEU A CA 1
ATOM 4756 C C . LEU A 1 588 ? -4.020 13.003 2.281 1.00 74.88 588 LEU A C 1
ATOM 4758 O O . LEU A 1 588 ? -2.819 12.811 2.098 1.00 74.88 588 LEU A O 1
ATOM 4762 N N . PHE A 1 589 ? -4.557 13.068 3.503 1.00 74.50 589 PHE A N 1
ATOM 4763 C CA . PHE A 1 589 ? -3.760 12.978 4.725 1.00 74.50 589 PHE A CA 1
ATOM 4764 C C . PHE A 1 589 ? -3.092 11.622 4.889 1.00 74.50 589 PHE A C 1
ATOM 4766 O O . PHE A 1 589 ? -1.901 11.586 5.178 1.00 74.50 589 PHE A O 1
ATOM 4773 N N . VAL A 1 590 ? -3.824 10.529 4.653 1.00 77.44 590 VAL A N 1
ATOM 4774 C CA . VAL A 1 590 ? -3.277 9.168 4.722 1.00 77.44 590 VAL A CA 1
ATOM 4775 C C . VAL A 1 590 ? -2.145 8.981 3.708 1.00 77.44 590 VAL A C 1
ATOM 4777 O O . VAL A 1 590 ? -1.123 8.390 4.047 1.00 77.44 590 VAL A O 1
ATOM 4780 N N . ILE A 1 591 ? -2.275 9.520 2.489 1.00 78.31 591 ILE A N 1
ATOM 4781 C CA . ILE A 1 591 ? -1.196 9.484 1.489 1.00 78.31 591 ILE A CA 1
ATOM 4782 C C . ILE A 1 591 ? 0.044 10.231 1.997 1.00 78.31 591 ILE A C 1
ATOM 4784 O O . ILE A 1 591 ? 1.140 9.677 1.942 1.00 78.31 591 ILE A O 1
ATOM 4788 N N . ILE A 1 592 ? -0.112 11.458 2.506 1.00 74.44 592 ILE A N 1
ATOM 4789 C CA . ILE A 1 592 ? 1.012 12.272 2.997 1.00 74.44 592 ILE A CA 1
ATOM 4790 C C . ILE A 1 592 ? 1.720 11.570 4.163 1.00 74.44 592 ILE A C 1
ATOM 4792 O O . ILE A 1 592 ? 2.928 11.347 4.103 1.00 74.44 592 ILE A O 1
ATOM 4796 N N . THR A 1 593 ? 0.977 11.169 5.199 1.00 75.06 593 THR A N 1
ATOM 4797 C CA . THR A 1 593 ? 1.556 10.574 6.413 1.00 75.06 593 THR A CA 1
ATOM 4798 C C . THR A 1 593 ? 2.195 9.214 6.140 1.00 75.06 593 THR A C 1
ATOM 4800 O O . THR A 1 593 ? 3.286 8.941 6.648 1.00 75.06 593 THR A O 1
ATOM 4803 N N . LEU A 1 594 ? 1.579 8.370 5.299 1.00 77.94 594 LEU A N 1
ATOM 4804 C CA . LEU A 1 594 ? 2.184 7.096 4.903 1.00 77.94 594 LEU A CA 1
ATOM 4805 C C . LEU A 1 594 ? 3.455 7.324 4.085 1.00 77.94 594 LEU A C 1
ATOM 4807 O O . LEU A 1 594 ? 4.444 6.634 4.313 1.00 77.94 594 LEU A O 1
ATOM 4811 N N . MET A 1 595 ? 3.477 8.284 3.157 1.00 74.69 595 MET A N 1
ATOM 4812 C CA . MET A 1 595 ? 4.661 8.551 2.330 1.00 74.69 595 MET A CA 1
ATOM 4813 C C . MET A 1 595 ? 5.835 9.122 3.122 1.00 74.69 595 MET A C 1
ATOM 4815 O O . MET A 1 595 ? 6.959 8.636 2.960 1.00 74.69 595 MET A O 1
ATOM 4819 N N . ASP A 1 596 ? 5.569 10.059 4.031 1.00 72.69 596 ASP A N 1
ATOM 4820 C CA . ASP A 1 596 ? 6.577 10.636 4.927 1.00 72.69 596 ASP A CA 1
ATOM 4821 C C . ASP A 1 596 ? 7.154 9.605 5.911 1.00 72.69 596 ASP A C 1
ATOM 4823 O O . ASP A 1 596 ? 8.266 9.771 6.417 1.00 72.69 596 ASP A O 1
ATOM 4827 N N . PHE A 1 597 ? 6.436 8.509 6.176 1.00 71.25 597 PHE A N 1
ATOM 4828 C CA . PHE A 1 597 ? 6.960 7.381 6.943 1.00 71.25 597 PHE A CA 1
ATOM 4829 C C . PHE A 1 597 ? 7.715 6.367 6.070 1.00 71.25 597 PHE A C 1
ATOM 4831 O O . PHE A 1 597 ? 8.858 6.010 6.373 1.00 71.25 597 PHE A O 1
ATOM 4838 N N . LEU A 1 598 ? 7.079 5.882 5.000 1.00 72.00 598 LEU A N 1
ATOM 4839 C CA . LEU A 1 598 ? 7.548 4.733 4.225 1.00 72.00 598 LEU A CA 1
ATOM 4840 C C . LEU A 1 598 ? 8.894 5.006 3.548 1.00 72.00 598 LEU A C 1
ATOM 4842 O O . LEU A 1 598 ? 9.790 4.163 3.581 1.00 72.00 598 LEU A O 1
ATOM 4846 N N . ILE A 1 599 ? 9.055 6.202 2.977 1.00 68.50 599 ILE A N 1
ATOM 4847 C CA . ILE A 1 599 ? 10.232 6.545 2.174 1.00 68.50 599 ILE A CA 1
ATOM 4848 C C . ILE A 1 599 ? 11.482 6.795 3.048 1.00 68.50 599 ILE A C 1
ATOM 4850 O O . ILE A 1 599 ? 12.555 6.300 2.696 1.00 68.50 599 ILE A O 1
ATOM 4854 N N . PRO A 1 600 ? 11.414 7.509 4.194 1.00 62.50 600 PRO A N 1
ATOM 4855 C CA . PRO A 1 600 ? 12.609 7.810 4.990 1.00 62.50 600 PRO A CA 1
ATOM 4856 C C . PRO A 1 600 ? 13.005 6.739 6.020 1.00 62.50 600 PRO A C 1
ATOM 4858 O O . PRO A 1 600 ? 14.181 6.687 6.387 1.00 62.50 600 PRO A O 1
ATOM 4861 N N . LYS A 1 601 ? 12.060 5.937 6.547 1.00 60.84 601 LYS A N 1
ATOM 4862 C CA . LYS A 1 601 ? 12.277 5.093 7.749 1.00 60.84 601 LYS A CA 1
ATOM 4863 C C . LYS A 1 601 ? 12.366 3.580 7.496 1.00 60.84 601 LYS A C 1
ATOM 4865 O O . LYS A 1 601 ? 12.856 2.862 8.374 1.00 60.84 601 LYS A O 1
ATOM 4870 N N . LEU A 1 602 ? 11.957 3.072 6.331 1.00 57.91 602 LEU A N 1
ATOM 4871 C CA . LEU A 1 602 ? 12.129 1.651 5.989 1.00 57.91 602 LEU A CA 1
ATOM 4872 C C . LEU A 1 602 ? 13.550 1.337 5.510 1.00 57.91 602 LEU A C 1
ATOM 4874 O O . LEU A 1 602 ? 14.138 2.073 4.717 1.00 57.91 602 LEU A O 1
ATOM 4878 N N . SER A 1 603 ? 14.112 0.231 6.007 1.00 51.66 603 SER A N 1
ATOM 4879 C CA . SER A 1 603 ? 15.456 -0.213 5.627 1.00 51.66 603 SER A CA 1
ATOM 4880 C C . SER A 1 603 ? 15.531 -0.641 4.164 1.00 51.66 603 SER A C 1
ATOM 4882 O O . SER A 1 603 ? 14.525 -1.121 3.640 1.00 51.66 603 SER A O 1
ATOM 4884 N N . PRO A 1 604 ? 16.734 -0.621 3.558 1.00 51.03 604 PRO A N 1
ATOM 4885 C CA . PRO A 1 604 ? 16.994 -1.336 2.320 1.00 51.03 604 PRO A CA 1
ATOM 4886 C C . PRO A 1 604 ? 16.494 -2.777 2.401 1.00 51.03 604 PRO A C 1
ATOM 4888 O O . PRO A 1 604 ? 16.880 -3.512 3.315 1.00 51.03 604 PRO A O 1
ATOM 4891 N N . PHE A 1 605 ? 15.660 -3.185 1.452 1.00 46.22 605 PHE A N 1
ATOM 4892 C CA . PHE A 1 605 ? 15.181 -4.559 1.315 1.00 46.22 605 PHE A CA 1
ATOM 4893 C C . PHE A 1 605 ? 16.282 -5.469 0.735 1.00 46.22 605 PHE A C 1
ATOM 4895 O O . PHE A 1 605 ? 16.118 -6.089 -0.311 1.00 46.22 605 PHE A O 1
ATOM 4902 N N . ASP A 1 606 ? 17.450 -5.534 1.377 1.00 36.03 606 ASP A N 1
ATOM 4903 C CA . ASP A 1 606 ? 18.535 -6.398 0.914 1.00 36.03 606 ASP A CA 1
ATOM 4904 C C . ASP A 1 606 ? 18.263 -7.857 1.321 1.00 36.03 606 ASP A C 1
ATOM 4906 O O . ASP A 1 606 ?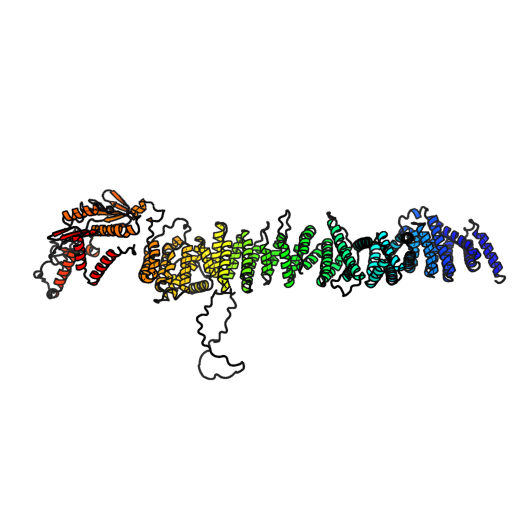 18.385 -8.241 2.488 1.00 36.03 606 ASP A O 1
ATOM 4910 N N . LYS A 1 607 ? 17.988 -8.708 0.323 1.00 37.09 607 LYS A N 1
ATOM 4911 C CA . LYS A 1 607 ? 18.376 -10.124 0.376 1.00 37.09 607 LYS A CA 1
ATOM 4912 C C . LYS A 1 607 ? 19.903 -10.153 0.426 1.00 37.09 607 LYS A C 1
ATOM 4914 O O . LYS A 1 607 ? 20.567 -9.936 -0.584 1.00 37.09 607 LYS A O 1
ATOM 4919 N N . VAL A 1 608 ? 20.480 -10.379 1.603 1.00 34.00 608 VAL A N 1
ATOM 4920 C CA . VAL A 1 608 ? 21.908 -10.696 1.697 1.00 34.00 608 VAL A CA 1
ATOM 4921 C C . VAL A 1 608 ? 22.108 -12.057 1.030 1.00 34.00 608 VAL A C 1
ATOM 4923 O O . VAL A 1 608 ? 21.789 -13.092 1.610 1.00 34.00 608 VAL A O 1
ATOM 4926 N N . ASP A 1 609 ? 22.607 -12.053 -0.205 1.00 30.25 609 ASP A N 1
ATOM 4927 C CA . ASP A 1 609 ? 23.117 -13.250 -0.868 1.00 30.25 609 ASP A CA 1
ATOM 4928 C C . ASP A 1 609 ? 24.328 -13.773 -0.080 1.00 30.25 609 ASP A C 1
ATOM 4930 O O . ASP A 1 609 ? 25.461 -13.315 -0.237 1.00 30.25 609 ASP A O 1
ATOM 4934 N N . ASP A 1 610 ? 24.094 -14.767 0.773 1.00 29.47 610 ASP A N 1
ATOM 4935 C CA . ASP A 1 610 ? 25.101 -15.413 1.625 1.00 29.47 610 ASP A CA 1
ATOM 4936 C C . ASP A 1 610 ? 26.091 -16.319 0.847 1.00 29.47 610 ASP A C 1
ATOM 4938 O O . ASP A 1 610 ? 26.794 -17.148 1.425 1.00 29.47 610 ASP A O 1
ATOM 4942 N N . THR A 1 611 ? 26.194 -16.195 -0.481 1.00 30.14 611 THR A N 1
ATOM 4943 C CA . THR A 1 611 ? 26.922 -17.173 -1.315 1.00 30.14 611 THR A CA 1
ATOM 4944 C C . THR A 1 611 ? 28.366 -16.809 -1.668 1.00 30.14 611 THR A C 1
ATOM 4946 O O . THR A 1 611 ? 29.052 -17.632 -2.264 1.00 30.14 611 THR A O 1
ATOM 4949 N N . ASN A 1 612 ? 28.903 -15.661 -1.235 1.00 28.09 612 ASN A N 1
ATOM 4950 C CA . ASN A 1 612 ? 30.304 -15.287 -1.508 1.00 28.09 612 ASN A CA 1
ATOM 4951 C C . ASN A 1 612 ? 31.127 -14.910 -0.264 1.00 28.09 612 ASN A C 1
ATOM 4953 O O . ASN A 1 612 ? 32.003 -14.046 -0.313 1.00 28.09 612 ASN A O 1
ATOM 4957 N N . LEU A 1 613 ? 30.916 -15.607 0.855 1.00 29.75 613 LEU A N 1
ATOM 4958 C CA . LEU A 1 613 ? 31.873 -15.628 1.963 1.00 29.75 613 LEU A CA 1
ATOM 4959 C C . LEU A 1 613 ? 32.607 -16.970 1.986 1.00 29.75 613 LEU A C 1
ATOM 4961 O O . LEU A 1 613 ? 32.251 -17.892 2.716 1.00 29.75 613 LEU A O 1
ATOM 4965 N N . THR A 1 614 ? 33.699 -17.065 1.227 1.00 28.27 614 THR A N 1
ATOM 4966 C CA . THR A 1 614 ? 34.725 -18.090 1.452 1.00 28.27 614 THR A CA 1
ATOM 4967 C C . THR A 1 614 ? 35.355 -17.878 2.834 1.00 28.27 614 THR A C 1
ATOM 4969 O O . THR A 1 614 ? 36.399 -17.236 2.970 1.00 28.27 614 THR A O 1
ATOM 4972 N N . ARG A 1 615 ? 34.720 -18.401 3.888 1.00 27.27 615 ARG A N 1
ATOM 4973 C CA . ARG A 1 615 ? 35.329 -18.556 5.212 1.00 27.27 615 ARG A CA 1
ATOM 4974 C C . ARG A 1 615 ? 36.276 -19.754 5.166 1.00 27.27 615 ARG A C 1
ATOM 4976 O O . ARG A 1 615 ? 35.841 -20.900 5.120 1.00 27.27 615 ARG A O 1
ATOM 4983 N N . ARG A 1 616 ? 37.586 -19.492 5.197 1.00 23.84 616 ARG A N 1
ATOM 4984 C CA . ARG A 1 616 ? 38.559 -20.477 5.695 1.00 23.84 616 ARG A CA 1
ATOM 4985 C C . ARG A 1 616 ? 38.305 -20.671 7.198 1.00 23.84 616 ARG A C 1
ATOM 4987 O O . ARG A 1 616 ? 38.151 -19.660 7.885 1.00 23.84 616 ARG A O 1
ATOM 4994 N N . PRO A 1 617 ? 38.268 -21.906 7.721 1.00 27.34 617 PRO A N 1
ATOM 4995 C CA . PRO A 1 617 ? 38.152 -22.127 9.151 1.00 27.34 617 PRO A CA 1
ATOM 4996 C C . PRO A 1 617 ? 39.528 -21.884 9.779 1.00 27.34 617 PRO A C 1
ATOM 4998 O O . PRO A 1 617 ? 40.532 -22.395 9.284 1.00 27.34 617 PRO A O 1
ATOM 5001 N N . ILE A 1 618 ? 39.588 -21.087 10.843 1.00 26.77 618 ILE A N 1
ATOM 5002 C CA . ILE A 1 618 ? 40.713 -21.130 11.777 1.00 26.77 618 ILE A CA 1
ATOM 5003 C C . ILE A 1 618 ? 40.134 -21.342 13.170 1.00 26.77 618 ILE A C 1
ATOM 5005 O O . ILE A 1 618 ? 39.140 -20.727 13.553 1.00 26.77 618 ILE A O 1
ATOM 5009 N N . ASP A 1 619 ? 40.769 -22.290 13.841 1.00 25.78 619 ASP A N 1
ATOM 5010 C CA . ASP A 1 619 ? 40.378 -23.007 15.037 1.00 25.78 619 ASP A CA 1
ATOM 5011 C C . ASP A 1 619 ? 40.034 -22.156 16.263 1.00 25.78 619 ASP A C 1
ATOM 5013 O O . ASP A 1 619 ? 40.647 -21.133 16.571 1.00 25.78 619 ASP A O 1
ATOM 5017 N N . ASN A 1 620 ? 39.075 -22.690 17.019 1.00 28.77 620 ASN A N 1
ATOM 5018 C CA . ASN A 1 620 ? 38.796 -22.344 18.402 1.00 28.77 620 ASN A CA 1
ATOM 5019 C C . ASN A 1 620 ? 39.957 -22.769 19.313 1.00 28.77 620 ASN A C 1
ATOM 5021 O O . ASN A 1 620 ? 40.170 -23.964 19.509 1.00 28.77 620 ASN A O 1
ATOM 5025 N N . SER A 1 621 ? 40.597 -21.815 19.992 1.00 25.81 621 SER A N 1
ATOM 5026 C CA . SER A 1 621 ? 41.168 -22.041 21.328 1.00 25.81 621 SER A CA 1
ATOM 5027 C C . SER A 1 621 ? 41.525 -20.721 22.021 1.00 25.81 621 SER A C 1
ATOM 5029 O O . SER A 1 621 ? 42.300 -19.945 21.469 1.00 25.81 621 SER A O 1
ATOM 5031 N N . GLY A 1 622 ? 41.048 -20.517 23.257 1.00 25.69 622 GLY A N 1
ATOM 5032 C CA . GLY A 1 622 ? 41.754 -19.682 24.245 1.00 25.69 622 GLY A CA 1
ATOM 5033 C C . GLY A 1 622 ? 41.007 -18.477 24.827 1.00 25.69 622 GLY A C 1
ATOM 5034 O O . GLY A 1 622 ? 41.143 -17.363 24.343 1.00 25.69 622 GLY A O 1
ATOM 5035 N N . SER A 1 623 ? 40.259 -18.738 25.902 1.00 25.53 623 SER A N 1
ATOM 5036 C CA . SER A 1 623 ? 40.086 -17.946 27.139 1.00 25.53 623 SER A CA 1
ATOM 5037 C C . SER A 1 623 ? 40.431 -16.442 27.193 1.00 25.53 623 SER A C 1
ATOM 5039 O O . SER A 1 623 ? 41.569 -16.022 27.003 1.00 25.53 623 SER A O 1
ATOM 5041 N N . LEU A 1 624 ? 39.443 -15.687 27.686 1.00 31.30 624 LEU A N 1
ATOM 5042 C CA . LEU A 1 624 ? 39.560 -14.429 28.432 1.00 31.30 624 LEU A CA 1
ATOM 5043 C C . LEU A 1 624 ? 40.700 -14.446 29.471 1.00 31.30 624 LEU A C 1
ATOM 5045 O O . LEU A 1 624 ? 40.700 -15.324 30.329 1.00 31.30 624 LEU A O 1
ATOM 5049 N N . LEU A 1 625 ? 41.579 -13.437 29.443 1.00 26.67 625 LEU A N 1
ATOM 5050 C CA . LEU A 1 625 ? 41.978 -12.558 30.564 1.00 26.67 625 LEU A CA 1
ATOM 5051 C C . LEU A 1 625 ? 43.304 -11.844 30.252 1.00 26.67 625 LEU A C 1
ATOM 5053 O O . LEU A 1 625 ? 44.247 -12.468 29.792 1.00 26.67 625 LEU A O 1
ATOM 5057 N N . GLU A 1 626 ? 43.320 -10.544 30.566 1.00 28.52 626 GLU A N 1
ATOM 5058 C CA . GLU A 1 626 ? 44.478 -9.682 30.854 1.00 28.52 626 GLU A CA 1
ATOM 5059 C C . GLU A 1 626 ? 45.635 -9.619 29.837 1.00 28.52 626 GLU A C 1
ATOM 5061 O O . GLU A 1 626 ? 46.355 -10.581 29.618 1.00 28.52 626 GLU A O 1
ATOM 5066 N N . GLN A 1 627 ? 45.940 -8.413 29.341 1.00 26.16 627 GLN A N 1
ATOM 5067 C CA . GLN A 1 627 ? 47.171 -7.708 29.737 1.00 26.16 627 GLN A CA 1
ATOM 5068 C C . GLN A 1 627 ? 47.368 -6.402 28.957 1.00 26.16 627 GLN A C 1
ATOM 5070 O O . GLN A 1 627 ? 47.440 -6.352 27.731 1.00 26.16 627 GLN A O 1
ATOM 5075 N N . ASN A 1 628 ? 47.501 -5.332 29.740 1.00 29.12 628 ASN A N 1
ATOM 5076 C CA . ASN A 1 628 ? 48.277 -4.152 29.394 1.00 29.12 628 ASN A CA 1
ATOM 5077 C C . ASN A 1 628 ? 49.734 -4.539 29.066 1.00 29.12 628 ASN A C 1
ATOM 5079 O O . ASN A 1 628 ? 50.260 -5.497 29.623 1.00 29.12 628 ASN A O 1
ATOM 5083 N N . VAL A 1 629 ? 50.406 -3.651 28.325 1.00 30.91 629 VAL A N 1
ATOM 5084 C CA . VAL A 1 629 ? 51.872 -3.537 28.166 1.00 30.91 629 VAL A CA 1
ATOM 5085 C C . VAL A 1 629 ? 52.501 -4.402 27.061 1.00 30.91 629 VAL A C 1
ATOM 5087 O O . VAL A 1 629 ? 52.962 -5.508 27.307 1.00 30.91 629 VAL A O 1
ATOM 5090 N N . ASN A 1 630 ? 52.604 -3.834 25.849 1.00 29.38 630 ASN A N 1
ATOM 5091 C CA . ASN A 1 630 ? 53.853 -3.666 25.074 1.00 29.38 630 ASN A CA 1
ATOM 5092 C C . ASN A 1 630 ? 53.570 -3.527 23.572 1.00 29.38 630 ASN A C 1
ATOM 5094 O O . ASN A 1 630 ? 53.314 -4.517 22.904 1.00 29.38 630 ASN A O 1
ATOM 5098 N N . PHE A 1 631 ? 53.745 -2.323 23.020 1.00 29.33 631 PHE A N 1
ATOM 5099 C CA . PHE A 1 631 ? 54.292 -2.165 21.667 1.00 29.33 631 PHE A CA 1
ATOM 5100 C C . PHE A 1 631 ? 55.116 -0.872 21.601 1.00 29.33 631 PHE A C 1
ATOM 5102 O O . PHE A 1 631 ? 54.669 0.175 21.142 1.00 29.33 631 PHE A O 1
ATOM 5109 N N . ASN A 1 632 ? 56.351 -0.966 22.098 1.00 33.22 632 ASN A N 1
ATOM 5110 C CA . ASN A 1 632 ? 57.452 -0.101 21.687 1.00 33.22 632 ASN A CA 1
ATOM 5111 C C . ASN A 1 632 ? 58.090 -0.723 20.438 1.00 33.22 632 ASN A C 1
ATOM 5113 O O . ASN A 1 632 ? 58.880 -1.651 20.574 1.00 33.22 632 ASN A O 1
ATOM 5117 N N . ALA A 1 633 ? 57.754 -0.224 19.246 1.00 34.84 633 ALA A N 1
ATOM 5118 C CA . ALA A 1 633 ? 58.620 -0.249 18.061 1.00 34.84 633 ALA A CA 1
ATOM 5119 C C . ALA A 1 633 ? 57.979 0.565 16.923 1.00 34.84 633 ALA A C 1
ATOM 5121 O O . ALA A 1 633 ? 57.067 0.107 16.244 1.00 34.84 633 ALA A O 1
ATOM 5122 N N . LEU A 1 634 ? 58.464 1.800 16.777 1.00 40.94 634 LEU A N 1
ATOM 5123 C CA . LEU A 1 634 ? 58.578 2.597 15.550 1.00 40.94 634 LEU A CA 1
ATOM 5124 C C . LEU A 1 634 ? 57.705 2.184 14.347 1.00 40.94 634 LEU A C 1
ATOM 5126 O O . LEU A 1 634 ? 58.120 1.393 13.508 1.00 40.94 634 LEU A O 1
ATOM 5130 N N . ASN A 1 635 ? 56.577 2.874 14.186 1.00 36.09 635 ASN A N 1
ATOM 5131 C CA . ASN A 1 635 ? 56.275 3.557 12.930 1.00 36.09 635 ASN A CA 1
ATOM 5132 C C . ASN A 1 635 ? 55.510 4.845 13.240 1.00 36.09 635 ASN A C 1
ATOM 5134 O O . ASN A 1 635 ? 54.493 4.859 13.931 1.00 36.09 635 ASN A O 1
ATOM 5138 N N . SER A 1 636 ? 56.081 5.952 12.789 1.00 40.66 636 SER A N 1
ATOM 5139 C CA . SER A 1 636 ? 55.560 7.296 12.954 1.00 40.66 636 SER A CA 1
ATOM 5140 C C . SER A 1 636 ? 54.300 7.510 12.111 1.00 40.66 636 SER A C 1
ATOM 5142 O O . SER A 1 636 ? 54.225 7.109 10.955 1.00 40.66 636 SER A O 1
ATOM 5144 N N . ASN A 1 637 ? 53.371 8.259 12.711 1.00 36.16 637 ASN A N 1
ATOM 5145 C CA . ASN A 1 637 ? 52.238 8.977 12.118 1.00 36.16 637 ASN A CA 1
ATOM 5146 C C . ASN A 1 637 ? 50.881 8.250 12.019 1.00 36.16 637 ASN A C 1
ATOM 5148 O O . ASN A 1 637 ? 50.519 7.661 11.010 1.00 36.16 637 ASN A O 1
ATOM 5152 N N . ARG A 1 638 ? 50.079 8.525 13.062 1.00 40.47 638 ARG A N 1
ATOM 5153 C CA . ARG A 1 638 ? 48.607 8.643 13.106 1.00 40.47 638 ARG A CA 1
ATOM 5154 C C . ARG A 1 638 ? 47.790 7.368 12.868 1.00 40.47 638 ARG A C 1
ATOM 5156 O O . ARG A 1 638 ? 47.417 7.034 11.752 1.00 40.47 638 ARG A O 1
ATOM 5163 N N . VAL A 1 639 ? 47.325 6.783 13.971 1.00 42.84 639 VAL A N 1
ATOM 5164 C CA . VAL A 1 639 ? 46.094 5.980 13.981 1.00 42.84 639 VAL A CA 1
ATOM 5165 C C . VAL A 1 639 ? 44.909 6.920 13.722 1.00 42.84 639 VAL A C 1
ATOM 5167 O O . VAL A 1 639 ? 44.480 7.657 14.609 1.00 42.84 639 VAL A O 1
ATOM 5170 N N . LEU A 1 640 ? 44.384 6.914 12.497 1.00 46.91 640 LEU A N 1
ATOM 5171 C CA . LEU A 1 640 ? 43.162 7.623 12.100 1.00 46.91 640 LEU A CA 1
ATOM 5172 C C . LEU A 1 640 ? 41.914 6.804 12.507 1.00 46.91 640 LEU A C 1
ATOM 5174 O O . LEU A 1 640 ? 41.161 6.351 11.660 1.00 46.91 640 LEU A O 1
ATOM 5178 N N . SER A 1 641 ? 41.689 6.619 13.815 1.00 40.44 641 SER A N 1
ATOM 5179 C CA . SER A 1 641 ? 40.479 6.030 14.443 1.00 40.44 641 SER A CA 1
ATOM 5180 C C . SER A 1 641 ? 40.161 4.522 14.218 1.00 40.44 641 SER A C 1
ATOM 5182 O O . SER A 1 641 ? 40.299 3.971 13.135 1.00 40.44 641 SER A O 1
ATOM 5184 N N . ARG A 1 642 ? 39.738 3.859 15.313 1.00 38.69 642 ARG A N 1
ATOM 5185 C CA . ARG A 1 642 ? 39.229 2.473 15.511 1.00 38.69 642 ARG A CA 1
ATOM 5186 C C . ARG A 1 642 ? 39.106 1.545 14.277 1.00 38.69 642 ARG A C 1
ATOM 5188 O O . ARG A 1 642 ? 38.048 1.440 13.660 1.00 38.69 642 ARG A O 1
ATOM 5195 N N . SER A 1 643 ? 40.117 0.707 14.057 1.00 38.25 643 SER A N 1
ATOM 5196 C CA . SER A 1 643 ? 40.061 -0.491 13.206 1.00 38.25 643 SER A CA 1
ATOM 5197 C C . SER A 1 643 ? 39.512 -1.708 13.970 1.00 38.25 643 SER A C 1
ATOM 5199 O O . SER A 1 643 ? 40.253 -2.624 14.291 1.00 38.25 643 SER A O 1
ATOM 5201 N N . PHE A 1 644 ? 38.224 -1.678 14.313 1.00 31.97 644 PHE A N 1
ATOM 5202 C CA . PHE A 1 644 ? 37.372 -2.828 14.661 1.00 31.97 644 PHE A CA 1
ATOM 5203 C C . PHE A 1 644 ? 35.938 -2.284 14.649 1.00 31.97 644 PHE A C 1
ATOM 5205 O O . PHE A 1 644 ? 35.395 -1.902 15.687 1.00 31.97 644 PHE A O 1
ATOM 5212 N N . ARG A 1 645 ? 35.323 -2.170 13.463 1.00 29.06 645 ARG A N 1
ATOM 5213 C CA . ARG A 1 645 ? 33.869 -1.977 13.379 1.00 29.06 645 ARG A CA 1
ATOM 5214 C C . ARG A 1 645 ? 33.225 -3.278 13.865 1.00 29.06 645 ARG A C 1
ATOM 5216 O O . ARG A 1 645 ? 32.944 -4.165 13.068 1.00 29.06 645 ARG A O 1
ATOM 5223 N N . LYS A 1 646 ? 33.015 -3.398 15.184 1.00 30.05 646 LYS A N 1
ATOM 5224 C CA . LYS A 1 646 ? 31.857 -4.137 15.699 1.00 30.05 646 LYS A CA 1
ATOM 5225 C C . LYS A 1 646 ? 30.665 -3.587 14.927 1.00 30.05 646 LYS A C 1
ATOM 5227 O O . LYS A 1 646 ? 30.516 -2.369 14.867 1.00 30.05 646 LYS A O 1
ATOM 5232 N N . THR A 1 647 ? 29.949 -4.482 14.259 1.00 35.19 647 THR A N 1
ATOM 5233 C CA . THR A 1 647 ? 28.692 -4.252 13.544 1.00 35.19 647 THR A CA 1
ATOM 5234 C C . THR A 1 647 ? 27.967 -3.017 14.072 1.00 35.19 647 THR A C 1
ATOM 5236 O O . THR A 1 647 ? 27.395 -3.055 15.158 1.00 35.19 647 THR A O 1
ATOM 5239 N N . LEU A 1 648 ? 28.042 -1.917 13.318 1.00 30.97 648 LEU A N 1
ATOM 5240 C CA . LEU A 1 648 ? 27.063 -0.844 13.414 1.00 30.97 648 LEU A CA 1
ATOM 5241 C C . LEU A 1 648 ? 25.766 -1.483 12.933 1.00 30.97 648 LEU A C 1
ATOM 5243 O O . LEU A 1 648 ? 25.552 -1.636 11.732 1.00 30.97 648 LEU A O 1
ATOM 5247 N N . THR A 1 649 ? 24.969 -1.976 13.872 1.00 34.41 649 THR A N 1
ATOM 5248 C CA . THR A 1 649 ? 23.554 -2.188 13.625 1.00 34.41 649 THR A CA 1
ATOM 5249 C C . THR A 1 649 ? 22.999 -0.839 13.176 1.00 34.41 649 THR A C 1
ATOM 5251 O O . THR A 1 649 ? 23.265 0.202 13.778 1.00 34.41 649 THR A O 1
ATOM 5254 N N . ASN A 1 650 ? 22.353 -0.839 12.013 1.00 33.88 650 ASN A N 1
ATOM 5255 C CA . ASN A 1 650 ? 21.633 0.307 11.477 1.00 33.88 650 ASN A CA 1
ATOM 5256 C C . ASN A 1 650 ? 20.435 0.592 12.403 1.00 33.88 650 ASN A C 1
ATOM 5258 O O . ASN A 1 650 ? 19.313 0.228 12.075 1.00 33.88 650 ASN A O 1
ATOM 5262 N N . ASP A 1 651 ? 20.668 1.222 13.555 1.00 34.06 651 ASP A N 1
ATOM 5263 C CA . ASP A 1 651 ? 19.670 1.499 14.607 1.00 34.06 651 ASP A CA 1
ATOM 5264 C C . ASP A 1 651 ? 18.669 2.615 14.223 1.00 34.06 651 ASP A C 1
ATOM 5266 O O . ASP A 1 651 ? 18.178 3.349 15.077 1.00 34.06 651 ASP A O 1
ATOM 5270 N N . ARG A 1 652 ? 18.393 2.819 12.930 1.00 47.91 652 ARG A N 1
ATOM 5271 C CA . ARG A 1 652 ? 17.443 3.845 12.457 1.00 47.91 652 ARG A CA 1
ATOM 5272 C C . ARG A 1 652 ? 16.426 3.361 11.437 1.00 47.91 652 ARG A C 1
ATOM 5274 O O . ARG A 1 652 ? 15.532 4.131 11.107 1.00 47.91 652 ARG A O 1
ATOM 5281 N N . PHE A 1 653 ? 16.561 2.138 10.936 1.00 55.53 653 PHE A N 1
ATOM 5282 C CA . PHE A 1 653 ? 15.678 1.635 9.896 1.00 55.53 653 PHE A CA 1
ATOM 5283 C C . PHE A 1 653 ? 14.914 0.410 10.374 1.00 55.53 653 PHE A C 1
ATOM 5285 O O . PHE A 1 653 ? 15.513 -0.543 10.876 1.00 55.53 653 PHE A O 1
ATOM 5292 N N . ILE A 1 654 ? 13.602 0.440 10.171 1.00 58.78 654 ILE A N 1
ATOM 5293 C CA . ILE A 1 654 ? 12.707 -0.671 10.480 1.00 58.78 654 ILE A CA 1
ATOM 5294 C C . ILE A 1 654 ? 12.896 -1.738 9.396 1.00 58.78 654 ILE A C 1
ATOM 5296 O O . ILE A 1 654 ? 12.849 -1.428 8.201 1.00 58.78 654 ILE A O 1
ATOM 5300 N N . LYS A 1 655 ? 13.173 -2.980 9.812 1.00 63.69 655 LYS A N 1
ATOM 5301 C CA . LYS A 1 655 ? 13.478 -4.105 8.918 1.00 63.69 655 LYS A CA 1
ATOM 5302 C C . LYS A 1 655 ? 12.280 -5.032 8.787 1.00 63.69 655 LYS A C 1
ATOM 5304 O O . LYS A 1 655 ? 11.885 -5.646 9.769 1.00 63.69 655 LYS A O 1
ATOM 5309 N N . ILE A 1 656 ? 11.784 -5.195 7.564 1.00 69.56 656 ILE A N 1
ATOM 5310 C CA . ILE A 1 656 ? 10.826 -6.252 7.224 1.00 69.56 656 ILE A CA 1
ATOM 5311 C C . ILE A 1 656 ? 11.612 -7.540 6.921 1.00 69.56 656 ILE A C 1
ATOM 5313 O O . ILE A 1 656 ? 12.595 -7.478 6.172 1.00 69.56 656 ILE A O 1
ATOM 5317 N N . PRO A 1 657 ? 11.219 -8.707 7.469 1.00 70.06 657 PRO A N 1
ATOM 5318 C CA . PRO A 1 657 ? 11.860 -9.978 7.147 1.00 70.06 657 PRO A CA 1
ATOM 5319 C C . PRO A 1 657 ? 11.816 -10.273 5.638 1.00 70.06 657 PRO A C 1
ATOM 5321 O O . PRO A 1 657 ? 10.779 -10.052 5.007 1.00 70.06 657 PRO A O 1
ATOM 5324 N N . PRO A 1 658 ? 12.892 -10.821 5.039 1.00 68.25 658 PRO A N 1
ATOM 5325 C CA . PRO A 1 658 ? 12.997 -10.989 3.589 1.00 68.25 658 PRO A CA 1
ATOM 5326 C C . PRO A 1 658 ? 11.928 -11.903 2.974 1.00 68.25 658 PRO A C 1
ATOM 5328 O O . PRO A 1 658 ? 11.642 -11.795 1.785 1.00 68.25 658 PRO A O 1
ATOM 5331 N N . GLU A 1 659 ? 11.333 -12.781 3.781 1.00 75.62 659 GLU A N 1
ATOM 5332 C CA . GLU A 1 659 ? 10.273 -13.714 3.386 1.00 75.62 659 GLU A CA 1
ATOM 5333 C C . GLU A 1 659 ? 8.918 -13.019 3.160 1.00 75.62 659 GLU A C 1
ATOM 5335 O O . GLU A 1 659 ? 8.113 -13.504 2.370 1.00 75.62 659 GLU A O 1
ATOM 5340 N N . TYR A 1 660 ? 8.685 -11.858 3.787 1.00 76.56 660 TYR A N 1
ATOM 5341 C CA . TYR A 1 660 ? 7.401 -11.144 3.754 1.00 76.56 660 TYR A CA 1
ATOM 5342 C C . TYR A 1 660 ? 7.393 -9.904 2.849 1.00 76.56 660 TYR A C 1
ATOM 5344 O O . TYR A 1 660 ? 6.354 -9.266 2.694 1.00 76.56 660 TYR A O 1
ATOM 5352 N N . ILE A 1 661 ? 8.522 -9.561 2.221 1.00 75.00 661 ILE A N 1
ATOM 5353 C CA . ILE A 1 661 ? 8.664 -8.356 1.382 1.00 75.00 661 ILE A CA 1
ATOM 5354 C C . ILE A 1 661 ? 7.669 -8.363 0.217 1.00 75.00 661 ILE A C 1
ATOM 5356 O O . ILE A 1 661 ? 6.996 -7.364 -0.028 1.00 75.00 661 ILE A O 1
ATOM 5360 N N . ASP A 1 662 ? 7.550 -9.487 -0.488 1.00 75.31 662 ASP A N 1
ATOM 5361 C CA . ASP A 1 662 ? 6.681 -9.595 -1.666 1.00 75.31 662 ASP A CA 1
ATOM 5362 C C . ASP A 1 662 ? 5.195 -9.473 -1.272 1.00 75.31 662 ASP A C 1
ATOM 5364 O O . ASP A 1 662 ? 4.409 -8.806 -1.940 1.00 75.31 662 ASP A O 1
ATOM 5368 N N . GLN A 1 663 ? 4.809 -10.052 -0.132 1.00 81.56 663 GLN A N 1
ATOM 5369 C CA . GLN A 1 663 ? 3.439 -9.967 0.384 1.00 81.56 663 GLN A CA 1
ATOM 5370 C C . GLN A 1 663 ? 3.112 -8.560 0.902 1.00 81.56 663 GLN A C 1
ATOM 5372 O O . GLN A 1 663 ? 2.034 -8.037 0.629 1.00 81.56 663 GLN A O 1
ATOM 5377 N N . TYR A 1 664 ? 4.060 -7.919 1.586 1.00 82.94 664 TYR A N 1
ATOM 5378 C CA . TYR A 1 664 ? 3.933 -6.542 2.052 1.00 82.94 664 TYR A CA 1
ATOM 5379 C C . TYR A 1 664 ? 3.836 -5.541 0.891 1.00 82.94 664 TYR A C 1
ATOM 5381 O O . TYR A 1 664 ? 2.978 -4.662 0.890 1.00 82.94 664 TYR A O 1
ATOM 5389 N N . THR A 1 665 ? 4.683 -5.684 -0.131 1.00 79.44 665 THR A N 1
ATOM 5390 C CA . THR A 1 665 ? 4.646 -4.817 -1.320 1.00 79.44 665 THR A CA 1
ATOM 5391 C C . THR A 1 665 ? 3.335 -4.966 -2.091 1.00 79.44 665 THR A C 1
ATOM 5393 O O . THR A 1 665 ? 2.771 -3.954 -2.510 1.00 79.44 665 THR A O 1
ATOM 5396 N N . MET A 1 666 ? 2.798 -6.184 -2.215 1.00 83.81 666 MET A N 1
ATOM 5397 C CA . MET A 1 666 ? 1.474 -6.418 -2.802 1.00 83.81 666 MET A CA 1
ATOM 5398 C C . MET A 1 666 ? 0.363 -5.746 -1.981 1.00 83.81 666 MET A C 1
ATOM 5400 O O . MET A 1 666 ? -0.444 -5.011 -2.541 1.00 83.81 666 MET A O 1
ATOM 5404 N N . LEU A 1 667 ? 0.382 -5.901 -0.653 1.00 85.69 667 LEU A N 1
ATOM 5405 C CA . LEU A 1 667 ? -0.584 -5.267 0.249 1.00 85.69 667 LEU A CA 1
ATOM 5406 C C . LEU A 1 667 ? -0.570 -3.738 0.123 1.00 85.69 667 LEU A C 1
ATOM 5408 O O . LEU A 1 667 ? -1.623 -3.121 -0.017 1.00 85.69 667 LEU A O 1
ATOM 5412 N N . MET A 1 668 ? 0.614 -3.122 0.112 1.00 84.81 668 MET A N 1
ATOM 5413 C CA . MET A 1 668 ? 0.740 -1.674 -0.069 1.00 84.81 668 MET A CA 1
ATOM 5414 C C . MET A 1 668 ? 0.275 -1.220 -1.456 1.00 84.81 668 MET A C 1
ATOM 5416 O O . MET A 1 668 ? -0.310 -0.146 -1.580 1.00 84.81 668 MET A O 1
ATOM 5420 N N . THR A 1 669 ? 0.494 -2.034 -2.493 1.00 83.81 669 THR A N 1
ATOM 5421 C CA . THR A 1 669 ? -0.012 -1.755 -3.847 1.00 83.81 669 THR A CA 1
ATOM 5422 C C . THR A 1 669 ? -1.537 -1.678 -3.851 1.00 83.81 669 THR A C 1
ATOM 5424 O O . THR A 1 669 ? -2.097 -0.735 -4.410 1.00 83.81 669 THR A O 1
ATOM 5427 N N . ASP A 1 670 ? -2.204 -2.626 -3.191 1.00 83.94 670 ASP A N 1
ATOM 5428 C CA . ASP A 1 670 ? -3.664 -2.651 -3.073 1.00 83.94 670 ASP A CA 1
ATOM 5429 C C . ASP A 1 670 ? -4.182 -1.424 -2.304 1.00 83.94 670 ASP A C 1
ATOM 5431 O O . ASP A 1 670 ? -5.093 -0.746 -2.777 1.00 83.94 670 ASP A O 1
ATOM 5435 N N . VAL A 1 671 ? -3.543 -1.071 -1.179 1.00 85.44 671 VAL A N 1
ATOM 5436 C CA . VAL A 1 671 ? -3.890 0.122 -0.380 1.00 85.44 671 VAL A CA 1
ATOM 5437 C C . VAL A 1 671 ? -3.797 1.404 -1.210 1.00 85.44 671 VAL A C 1
ATOM 5439 O O . VAL A 1 671 ? -4.737 2.197 -1.219 1.00 85.44 671 VAL A O 1
ATOM 5442 N N . PHE A 1 672 ? -2.691 1.618 -1.931 1.00 84.50 672 PHE A N 1
ATOM 5443 C CA . PHE A 1 672 ? -2.533 2.818 -2.759 1.00 84.50 672 PHE A CA 1
ATOM 5444 C C . PHE A 1 672 ? -3.498 2.841 -3.948 1.00 84.50 672 PHE A C 1
ATOM 5446 O O . PHE A 1 672 ? -3.992 3.912 -4.296 1.00 84.50 672 PHE A O 1
ATOM 5453 N N . ASN A 1 673 ? -3.804 1.691 -4.556 1.00 84.12 673 ASN A N 1
ATOM 5454 C CA . ASN A 1 673 ? -4.786 1.625 -5.636 1.00 84.12 673 ASN A CA 1
ATOM 5455 C C . ASN A 1 673 ? -6.188 2.025 -5.156 1.00 84.12 673 ASN A C 1
ATOM 5457 O O . ASN A 1 673 ? -6.826 2.840 -5.821 1.00 84.12 673 ASN A O 1
ATOM 5461 N N . GLU A 1 674 ? -6.637 1.520 -4.005 1.00 82.75 674 GLU A N 1
ATOM 5462 C CA . GLU A 1 674 ? -7.944 1.858 -3.418 1.00 82.75 674 GLU A CA 1
ATOM 5463 C C . GLU A 1 674 ? -8.002 3.310 -2.916 1.00 82.75 674 GLU A C 1
ATOM 5465 O O . GLU A 1 674 ? -8.977 4.011 -3.178 1.00 82.75 674 GLU A O 1
ATOM 5470 N N . LEU A 1 675 ? -6.925 3.829 -2.305 1.00 79.06 675 LEU A N 1
ATOM 5471 C CA . LEU A 1 675 ? -6.820 5.250 -1.926 1.00 79.06 675 LEU A CA 1
ATOM 5472 C C . LEU A 1 675 ? -7.043 6.196 -3.118 1.00 79.06 675 LEU A C 1
ATOM 5474 O O . LEU A 1 675 ? -7.562 7.301 -2.951 1.00 79.06 675 LEU A O 1
ATOM 5478 N N . ILE A 1 676 ? -6.640 5.774 -4.317 1.00 75.88 676 ILE A N 1
ATOM 5479 C CA . ILE A 1 676 ? -6.682 6.569 -5.551 1.00 75.88 676 ILE A CA 1
ATOM 5480 C C . ILE A 1 676 ? -7.946 6.266 -6.383 1.00 75.88 676 ILE A C 1
ATOM 5482 O O . ILE A 1 676 ? -8.279 7.024 -7.303 1.00 75.88 676 ILE A O 1
ATOM 5486 N N . TYR A 1 677 ? -8.680 5.191 -6.077 1.00 66.69 677 TYR A N 1
ATOM 5487 C CA . TYR A 1 677 ? -9.883 4.780 -6.800 1.00 66.69 677 TYR A CA 1
ATOM 5488 C C . TYR A 1 677 ? -11.100 5.609 -6.360 1.00 66.69 677 TYR A C 1
ATOM 5490 O O . TYR A 1 677 ? -11.868 5.226 -5.486 1.00 66.69 677 TYR A O 1
ATOM 5498 N N . ASN A 1 678 ? -11.285 6.776 -6.983 1.00 60.91 678 ASN A N 1
ATOM 5499 C CA . ASN A 1 678 ? -12.511 7.572 -6.861 1.00 60.91 678 ASN A CA 1
ATOM 5500 C C . ASN A 1 678 ? -12.812 8.349 -8.159 1.00 60.91 678 ASN A C 1
ATOM 5502 O O . ASN A 1 678 ? -12.024 8.282 -9.108 1.00 60.91 678 ASN A O 1
ATOM 5506 N N . ASP A 1 679 ? -13.948 9.060 -8.221 1.00 59.34 679 ASP A N 1
ATOM 5507 C CA . ASP A 1 679 ? -14.403 9.860 -9.377 1.00 59.34 679 ASP A CA 1
ATOM 5508 C C . ASP A 1 679 ? -13.252 10.566 -10.131 1.00 59.34 679 ASP A C 1
ATOM 5510 O O . ASP A 1 679 ? -12.356 11.166 -9.527 1.00 59.34 679 ASP A O 1
ATOM 5514 N N . ASN A 1 680 ? -13.297 10.539 -11.474 1.00 60.38 680 ASN A N 1
ATOM 5515 C CA . ASN A 1 680 ? -12.195 10.951 -12.367 1.00 60.38 680 ASN A CA 1
ATOM 5516 C C . ASN A 1 680 ? -11.553 12.318 -12.033 1.00 60.38 680 ASN A C 1
ATOM 5518 O O . ASN A 1 680 ? -10.375 12.517 -12.324 1.00 60.38 680 ASN A O 1
ATOM 5522 N N . SER A 1 681 ? -12.290 13.266 -11.440 1.00 63.78 681 SER A N 1
ATOM 5523 C CA . SER A 1 681 ? -11.759 14.584 -11.059 1.00 63.78 681 SER A CA 1
ATOM 5524 C C . SER A 1 681 ? -10.910 14.576 -9.784 1.00 63.78 681 SER A C 1
ATOM 5526 O O . SER A 1 681 ? -9.920 15.302 -9.718 1.00 63.78 681 SER A O 1
ATOM 5528 N N . GLN A 1 682 ? -11.277 13.778 -8.776 1.00 69.50 682 GLN A N 1
ATOM 5529 C CA . GLN A 1 682 ? -10.551 13.702 -7.500 1.00 69.50 682 GLN A CA 1
ATOM 5530 C C . GLN A 1 682 ? -9.313 12.808 -7.616 1.00 69.50 682 GLN A C 1
ATOM 5532 O O . GLN A 1 682 ? -8.260 13.140 -7.072 1.00 69.50 682 GLN A O 1
ATOM 5537 N N . LYS A 1 683 ? -9.399 11.738 -8.419 1.00 75.94 683 LYS A N 1
ATOM 5538 C CA . LYS A 1 683 ? -8.276 10.839 -8.723 1.00 75.94 683 LYS A CA 1
ATOM 5539 C C . LYS A 1 683 ? -7.029 11.587 -9.201 1.00 75.94 683 LYS A C 1
ATOM 5541 O O . LYS A 1 683 ? -5.924 11.315 -8.739 1.00 75.94 683 LYS A O 1
ATOM 5546 N N . GLN A 1 684 ? -7.202 12.559 -10.098 1.00 74.12 684 GLN A N 1
ATOM 5547 C CA . GLN A 1 684 ? -6.083 13.346 -10.618 1.00 74.12 684 GLN A CA 1
ATOM 5548 C C . GLN A 1 684 ? -5.406 14.181 -9.518 1.00 74.12 684 GLN A C 1
ATOM 5550 O O . GLN A 1 684 ? -4.184 14.296 -9.504 1.00 74.12 684 GLN A O 1
ATOM 5555 N N . GLN A 1 685 ? -6.175 14.756 -8.589 1.00 74.25 685 GLN A N 1
ATOM 5556 C CA . GLN A 1 685 ? -5.633 15.580 -7.503 1.00 74.25 685 GLN A CA 1
ATOM 5557 C C . GLN A 1 685 ? -4.895 14.739 -6.452 1.00 74.25 685 GLN A C 1
ATOM 5559 O O . GLN A 1 685 ? -3.810 15.129 -6.025 1.00 74.25 685 GLN A O 1
ATOM 5564 N N . LEU A 1 686 ? -5.426 13.560 -6.109 1.00 78.19 686 LEU A N 1
ATOM 5565 C CA . LEU A 1 686 ? -4.758 12.603 -5.218 1.00 78.19 686 LEU A CA 1
ATOM 5566 C C . LEU A 1 686 ? -3.440 12.100 -5.822 1.00 78.19 686 LEU A C 1
ATOM 5568 O O . LEU A 1 686 ? -2.424 12.061 -5.132 1.00 78.19 686 LEU A O 1
ATOM 5572 N N . LEU A 1 687 ? -3.423 11.804 -7.128 1.00 80.12 687 LEU A N 1
ATOM 5573 C CA . LEU A 1 687 ? -2.197 11.442 -7.845 1.00 80.12 687 LEU A CA 1
ATOM 5574 C C . LEU A 1 687 ? -1.178 12.587 -7.870 1.00 80.12 687 LEU A C 1
ATOM 5576 O O . LEU A 1 687 ? 0.007 12.342 -7.674 1.00 80.12 687 LEU A O 1
ATOM 5580 N N . ILE A 1 688 ? -1.614 13.835 -8.072 1.00 76.75 688 ILE A N 1
ATOM 5581 C CA . ILE A 1 688 ? -0.718 14.999 -7.996 1.00 76.75 688 ILE A CA 1
ATOM 5582 C C . ILE A 1 688 ? -0.110 15.115 -6.594 1.00 76.75 688 ILE A C 1
ATOM 5584 O O . ILE A 1 688 ? 1.100 15.304 -6.490 1.00 76.75 688 ILE A O 1
ATOM 5588 N N . CYS A 1 689 ? -0.914 14.959 -5.536 1.00 77.19 689 CYS A N 1
ATOM 5589 C CA . CYS A 1 689 ? -0.419 14.994 -4.161 1.00 77.19 689 CYS A CA 1
ATOM 5590 C C . CYS A 1 689 ? 0.622 13.896 -3.908 1.00 77.19 689 CYS A C 1
ATOM 5592 O O . CYS A 1 689 ? 1.730 14.212 -3.474 1.00 77.19 689 CYS A O 1
ATOM 5594 N N . LEU A 1 690 ? 0.313 12.651 -4.289 1.00 80.94 690 LEU A N 1
ATOM 5595 C CA . LEU A 1 690 ? 1.228 11.512 -4.195 1.00 80.94 690 LEU A CA 1
ATOM 5596 C C . LEU A 1 690 ? 2.566 11.799 -4.890 1.00 80.94 690 LEU A C 1
ATOM 5598 O O . LEU A 1 690 ? 3.630 11.504 -4.349 1.00 80.94 690 LEU A O 1
ATOM 5602 N N . VAL A 1 691 ? 2.529 12.390 -6.088 1.00 81.31 691 VAL A N 1
ATOM 5603 C CA . VAL A 1 691 ? 3.747 12.744 -6.826 1.00 81.31 691 VAL A CA 1
ATOM 5604 C C . VAL A 1 691 ? 4.535 13.829 -6.101 1.00 81.31 691 VAL A C 1
ATOM 5606 O O . VAL A 1 691 ? 5.751 13.708 -5.984 1.00 81.31 691 VAL A O 1
ATOM 5609 N N . THR A 1 692 ? 3.874 14.878 -5.605 1.00 76.81 692 THR A N 1
ATOM 5610 C CA . THR A 1 692 ? 4.558 15.962 -4.887 1.00 76.81 692 THR A CA 1
ATOM 5611 C C . THR A 1 692 ? 5.224 15.467 -3.606 1.00 76.81 692 THR A C 1
ATOM 5613 O O . THR A 1 692 ? 6.412 15.714 -3.425 1.00 76.81 692 THR A O 1
ATOM 5616 N N . THR A 1 693 ? 4.536 14.658 -2.794 1.00 76.56 693 THR A N 1
ATOM 5617 C CA . THR A 1 693 ? 5.102 14.072 -1.567 1.00 76.56 693 THR A CA 1
ATOM 5618 C C . THR A 1 693 ? 6.240 13.102 -1.872 1.00 76.56 693 THR A C 1
ATOM 5620 O O . THR A 1 693 ? 7.236 13.048 -1.151 1.00 76.56 693 THR A O 1
ATOM 5623 N N . LEU A 1 694 ? 6.129 12.336 -2.962 1.00 80.62 694 LEU A N 1
ATOM 5624 C CA . LEU A 1 694 ? 7.186 11.437 -3.417 1.00 80.62 694 LEU A CA 1
ATOM 5625 C C . LEU A 1 694 ? 8.427 12.223 -3.873 1.00 80.62 694 LEU A C 1
ATOM 5627 O O . LEU A 1 694 ? 9.552 11.852 -3.541 1.00 80.62 694 LEU A O 1
ATOM 5631 N N . ILE A 1 695 ? 8.244 13.325 -4.603 1.00 75.62 695 ILE A N 1
ATOM 5632 C CA . ILE A 1 695 ? 9.344 14.199 -5.026 1.00 75.62 695 ILE A CA 1
ATOM 5633 C C . ILE A 1 695 ? 9.994 14.875 -3.821 1.00 75.62 695 ILE A C 1
ATOM 5635 O O . ILE A 1 695 ? 11.219 14.880 -3.758 1.00 75.62 695 ILE A O 1
ATOM 5639 N N . ASP A 1 696 ? 9.222 15.375 -2.858 1.00 73.06 696 ASP A N 1
ATOM 5640 C CA . ASP A 1 696 ? 9.758 16.033 -1.662 1.00 73.06 696 ASP A CA 1
ATOM 5641 C C . ASP A 1 696 ? 10.607 15.068 -0.819 1.00 73.06 696 ASP A C 1
ATOM 5643 O O . ASP A 1 696 ? 11.709 15.411 -0.383 1.00 73.06 696 ASP A O 1
ATOM 5647 N N . ASN A 1 697 ? 10.163 13.815 -0.672 1.00 73.06 697 ASN A N 1
ATOM 5648 C CA . ASN A 1 697 ? 10.898 12.794 0.077 1.00 73.06 697 ASN A CA 1
ATOM 5649 C C . ASN A 1 697 ? 12.147 12.274 -0.666 1.00 73.06 697 ASN A C 1
ATOM 5651 O O . ASN A 1 697 ? 13.190 12.002 -0.055 1.00 73.06 697 ASN A O 1
ATOM 5655 N N . ILE A 1 698 ? 12.085 12.136 -1.994 1.00 73.81 698 ILE A N 1
ATOM 5656 C CA . ILE A 1 698 ? 13.181 11.562 -2.791 1.00 73.81 698 ILE A CA 1
ATOM 5657 C C . ILE A 1 698 ? 14.181 12.634 -3.262 1.00 73.81 698 ILE A C 1
ATOM 5659 O O . ILE A 1 698 ? 15.383 12.355 -3.342 1.00 73.81 698 ILE A O 1
ATOM 5663 N N . LEU A 1 699 ? 13.723 13.851 -3.562 1.00 72.00 699 LEU A N 1
ATOM 5664 C CA . LEU A 1 699 ? 14.473 14.957 -4.172 1.00 72.00 699 LEU A CA 1
ATOM 5665 C C . LEU A 1 699 ? 14.110 16.336 -3.548 1.00 72.00 699 LEU A C 1
ATOM 5667 O O . LEU A 1 699 ? 13.619 17.206 -4.268 1.00 72.00 699 LEU A O 1
ATOM 5671 N N . PRO A 1 700 ? 14.431 16.590 -2.264 1.00 62.50 700 PRO A N 1
ATOM 5672 C CA . PRO A 1 700 ? 13.992 17.792 -1.532 1.00 62.50 700 PRO A CA 1
ATOM 5673 C C . PRO A 1 700 ? 14.553 19.141 -2.044 1.00 62.50 700 PRO A C 1
ATOM 5675 O O . PRO A 1 700 ? 13.966 20.186 -1.787 1.00 62.50 700 PRO A O 1
ATOM 5678 N N . ASP A 1 701 ? 15.669 19.147 -2.786 1.00 56.03 701 ASP A N 1
ATOM 5679 C CA . ASP A 1 701 ? 16.444 20.364 -3.105 1.00 56.03 701 ASP A CA 1
ATOM 5680 C C . ASP A 1 701 ? 16.321 20.847 -4.570 1.00 56.03 701 ASP A C 1
ATOM 5682 O O . ASP A 1 701 ? 17.336 21.137 -5.210 1.00 56.03 701 ASP A O 1
ATOM 5686 N N . SER A 1 702 ? 15.130 20.927 -5.185 1.00 52.75 702 SER A N 1
ATOM 5687 C CA . SER A 1 702 ? 15.082 21.398 -6.585 1.00 52.75 702 SER A CA 1
ATOM 5688 C C . SER A 1 702 ? 13.949 22.311 -7.009 1.00 52.75 702 SER A C 1
ATOM 5690 O O . SER A 1 702 ? 12.787 21.923 -7.031 1.00 52.75 702 SER A O 1
ATOM 5692 N N . THR A 1 703 ? 14.351 23.462 -7.551 1.00 50.84 703 THR A N 1
ATOM 5693 C CA . THR A 1 703 ? 13.672 24.100 -8.678 1.00 50.84 703 THR A CA 1
ATOM 5694 C C . THR A 1 703 ? 13.467 23.048 -9.771 1.00 50.84 703 THR A C 1
ATOM 5696 O O . THR A 1 703 ? 14.425 22.453 -10.270 1.00 50.84 703 THR A O 1
ATOM 5699 N N . VAL A 1 704 ? 12.209 22.734 -10.064 1.00 53.72 704 VAL A N 1
ATOM 5700 C CA . VAL A 1 704 ? 11.812 21.635 -10.948 1.00 53.72 704 VAL A CA 1
ATOM 5701 C C . VAL A 1 704 ? 12.114 22.005 -12.405 1.00 53.72 704 VAL A C 1
ATOM 5703 O O . VAL A 1 704 ? 11.253 22.503 -13.125 1.00 53.72 704 VAL A O 1
ATOM 5706 N N . ASP A 1 705 ? 13.350 21.777 -12.853 1.00 57.97 705 ASP A N 1
ATOM 5707 C CA . ASP A 1 705 ? 13.698 21.870 -14.273 1.00 57.97 705 ASP A CA 1
ATOM 5708 C C . ASP A 1 705 ? 13.213 20.606 -14.997 1.00 57.97 705 ASP A C 1
ATOM 5710 O O . ASP A 1 705 ? 13.743 19.504 -14.817 1.00 57.97 705 ASP A O 1
ATOM 5714 N N . VAL A 1 706 ? 12.173 20.778 -15.816 1.00 63.88 706 VAL A N 1
ATOM 5715 C CA . VAL A 1 706 ? 11.512 19.715 -16.600 1.00 63.88 706 VAL A CA 1
ATOM 5716 C C . VAL A 1 706 ? 12.271 19.409 -17.907 1.00 63.88 706 VAL A C 1
ATOM 5718 O O . VAL A 1 706 ? 11.927 18.470 -18.620 1.00 63.88 706 VAL A O 1
ATOM 5721 N N . GLN A 1 707 ? 13.303 20.193 -18.247 1.00 71.31 707 GLN A N 1
ATOM 5722 C CA . GLN A 1 707 ? 13.959 20.143 -19.559 1.00 71.31 707 GLN A CA 1
ATOM 5723 C C . GLN A 1 707 ? 15.081 19.093 -19.647 1.00 71.31 707 GLN A C 1
ATOM 5725 O O . GLN A 1 707 ? 15.823 18.882 -18.688 1.00 71.31 707 GLN A O 1
ATOM 5730 N N . PHE A 1 708 ? 15.198 18.427 -20.801 1.00 75.88 708 PHE A N 1
ATOM 5731 C CA . PHE A 1 708 ? 16.265 17.461 -21.092 1.00 75.88 708 PHE A CA 1
ATOM 5732 C C . PHE A 1 708 ? 17.417 18.142 -21.850 1.00 75.88 708 PHE A C 1
ATOM 5734 O O . PHE A 1 708 ? 17.301 18.399 -23.046 1.00 75.88 708 PHE A O 1
ATOM 5741 N N . ASP A 1 709 ? 18.558 18.361 -21.188 1.00 75.31 709 ASP A N 1
ATOM 5742 C CA . ASP A 1 709 ? 19.725 19.047 -21.774 1.00 75.31 709 ASP A CA 1
ATOM 5743 C C . ASP A 1 709 ? 21.001 18.189 -21.808 1.00 75.31 709 ASP A C 1
ATOM 5745 O O . ASP A 1 709 ? 21.250 17.364 -20.928 1.00 75.31 709 ASP A O 1
ATOM 5749 N N . ASP A 1 710 ? 21.863 18.417 -22.807 1.00 70.31 710 ASP A N 1
ATOM 5750 C CA . ASP A 1 710 ? 23.080 17.607 -23.018 1.00 70.31 710 ASP A CA 1
ATOM 5751 C C . ASP A 1 710 ? 24.121 17.789 -21.909 1.00 70.31 710 ASP A C 1
ATOM 5753 O O . ASP A 1 710 ? 24.817 16.834 -21.554 1.00 70.31 710 ASP A O 1
ATOM 5757 N N . ASP A 1 711 ? 24.219 18.993 -21.343 1.00 61.66 711 ASP A N 1
ATOM 5758 C CA . ASP A 1 711 ? 25.155 19.296 -20.256 1.00 61.66 711 ASP A CA 1
ATOM 5759 C C . ASP A 1 711 ? 24.776 18.538 -18.977 1.00 61.66 711 ASP A C 1
ATOM 5761 O O . ASP A 1 711 ? 25.638 18.023 -18.268 1.00 61.66 711 ASP A O 1
ATOM 5765 N N . GLN A 1 712 ? 23.473 18.367 -18.733 1.00 61.22 712 GLN A N 1
ATOM 5766 C CA . GLN A 1 712 ? 22.952 17.628 -17.582 1.00 61.22 712 GLN A CA 1
ATOM 5767 C C . GLN A 1 712 ? 23.091 16.106 -17.733 1.00 61.22 712 GLN A C 1
ATOM 5769 O O . GLN A 1 712 ? 23.148 15.394 -16.732 1.00 61.22 712 GLN A O 1
ATOM 5774 N N . CYS A 1 713 ? 23.157 15.597 -18.968 1.00 62.38 713 CYS A N 1
ATOM 5775 C CA . CYS A 1 713 ? 23.368 14.174 -19.239 1.00 62.38 713 CYS A CA 1
ATOM 5776 C C . CYS A 1 713 ? 24.808 13.725 -18.938 1.00 62.38 713 CYS A C 1
ATOM 5778 O O . CYS A 1 713 ? 25.023 12.582 -18.542 1.00 62.38 713 CYS A O 1
ATOM 5780 N N . LYS A 1 714 ? 25.800 14.604 -19.142 1.00 63.03 714 LYS A N 1
ATOM 5781 C CA . LYS A 1 714 ? 27.234 14.257 -19.080 1.00 63.03 714 LYS A CA 1
ATOM 5782 C C . LYS A 1 714 ? 27.844 14.354 -17.683 1.00 63.03 714 LYS A C 1
ATOM 5784 O O . LYS A 1 714 ? 28.847 13.699 -17.414 1.00 63.03 714 LYS A O 1
ATOM 5789 N N . THR A 1 715 ? 27.265 15.153 -16.791 1.00 59.66 715 THR A N 1
ATOM 5790 C CA . THR A 1 715 ? 27.726 15.281 -15.402 1.00 59.66 715 THR A CA 1
ATOM 5791 C C . THR A 1 715 ? 26.602 14.880 -14.450 1.00 59.66 715 THR A C 1
ATOM 5793 O O . THR A 1 715 ? 25.769 15.722 -14.105 1.00 59.66 715 THR A O 1
ATOM 5796 N N . PRO A 1 716 ? 26.532 13.607 -14.015 1.00 60.38 716 PRO A N 1
ATOM 5797 C CA . PRO A 1 716 ? 25.534 13.214 -13.041 1.00 60.38 716 PRO A CA 1
ATOM 5798 C C . PRO A 1 716 ? 25.927 13.824 -11.696 1.00 60.38 716 PRO A C 1
ATOM 5800 O O . PRO A 1 716 ? 26.989 13.533 -11.145 1.00 60.38 716 PRO A O 1
ATOM 5803 N N . ASN A 1 717 ? 25.071 14.693 -11.168 1.00 65.69 717 ASN A N 1
ATOM 5804 C CA . ASN A 1 717 ? 25.274 15.268 -9.843 1.00 65.69 717 ASN A CA 1
ATOM 5805 C C . ASN A 1 717 ? 25.199 14.161 -8.776 1.00 65.69 717 ASN A C 1
ATOM 5807 O O . ASN A 1 717 ? 24.544 13.138 -8.985 1.00 65.69 717 ASN A O 1
ATOM 5811 N N . GLU A 1 718 ? 25.804 14.380 -7.603 1.00 70.19 718 GLU A N 1
ATOM 5812 C CA . GLU A 1 718 ? 25.703 13.478 -6.436 1.00 70.19 718 GLU A CA 1
ATOM 5813 C C . GLU A 1 718 ? 24.243 13.081 -6.136 1.00 70.19 718 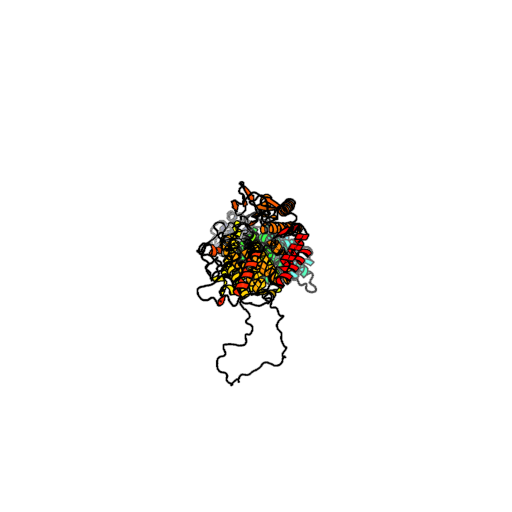GLU A C 1
ATOM 5815 O O . GLU A 1 718 ? 23.951 11.932 -5.806 1.00 70.19 718 GLU A O 1
ATOM 5820 N N . ARG A 1 719 ? 23.311 14.003 -6.406 1.00 71.06 719 ARG A N 1
ATOM 5821 C CA . ARG A 1 719 ? 21.857 13.800 -6.410 1.00 71.06 719 ARG A CA 1
ATOM 5822 C C . ARG A 1 719 ? 21.387 12.608 -7.253 1.00 71.06 719 ARG A C 1
ATOM 5824 O O . ARG A 1 719 ? 20.566 11.828 -6.784 1.00 71.06 719 ARG A O 1
ATOM 5831 N N . ASN A 1 720 ? 21.871 12.458 -8.485 1.00 75.44 720 ASN A N 1
ATOM 5832 C CA . ASN A 1 720 ? 21.401 11.405 -9.391 1.00 75.44 720 ASN A CA 1
ATOM 5833 C C . ASN A 1 720 ? 21.850 10.019 -8.894 1.00 75.44 720 ASN A C 1
ATOM 5835 O O . ASN A 1 720 ? 21.116 9.042 -9.010 1.00 75.44 720 ASN A O 1
ATOM 5839 N N . LEU A 1 721 ? 23.036 9.941 -8.282 1.00 75.94 721 LEU A N 1
ATOM 5840 C CA . LEU A 1 721 ? 23.532 8.713 -7.656 1.00 75.94 721 LEU A CA 1
ATOM 5841 C C . LEU A 1 721 ? 22.812 8.410 -6.336 1.00 75.94 721 LEU A C 1
ATOM 5843 O O . LEU A 1 721 ? 22.540 7.245 -6.053 1.00 75.94 721 LEU A O 1
ATOM 5847 N N . ALA A 1 722 ? 22.478 9.433 -5.545 1.00 74.25 722 ALA A N 1
ATOM 5848 C CA . ALA A 1 722 ? 21.661 9.279 -4.342 1.00 74.25 722 ALA A CA 1
ATOM 5849 C C . ALA A 1 722 ? 20.248 8.764 -4.670 1.00 74.25 722 ALA A C 1
ATOM 5851 O O . ALA A 1 722 ? 19.730 7.914 -3.950 1.00 74.25 722 ALA A O 1
ATOM 5852 N N . LEU A 1 723 ? 19.664 9.213 -5.788 1.00 79.19 723 LEU A N 1
ATOM 5853 C CA . LEU A 1 723 ? 18.390 8.707 -6.298 1.00 79.19 723 LEU A CA 1
ATOM 5854 C C . LEU A 1 723 ? 18.461 7.212 -6.637 1.00 79.19 723 LEU A C 1
ATOM 5856 O O . LEU A 1 723 ? 17.598 6.460 -6.199 1.00 79.19 723 LEU A O 1
ATOM 5860 N N . ILE A 1 724 ? 19.486 6.776 -7.380 1.00 77.56 724 ILE A N 1
ATOM 5861 C CA . ILE A 1 724 ? 19.660 5.350 -7.708 1.00 77.56 724 ILE A CA 1
ATOM 5862 C C . ILE A 1 724 ? 19.783 4.512 -6.436 1.00 77.56 724 ILE A C 1
ATOM 5864 O O . ILE A 1 724 ? 19.104 3.500 -6.321 1.00 77.56 724 ILE A O 1
ATOM 5868 N N . ARG A 1 725 ? 20.585 4.957 -5.459 1.00 77.31 725 ARG A N 1
ATOM 5869 C CA . ARG A 1 725 ? 20.711 4.248 -4.176 1.00 77.31 725 ARG A CA 1
ATOM 5870 C C . ARG A 1 725 ? 19.361 4.118 -3.473 1.00 77.31 725 ARG A C 1
ATOM 5872 O O . ARG A 1 725 ? 19.021 3.029 -3.046 1.00 77.31 725 ARG A O 1
ATOM 5879 N N . ARG A 1 726 ? 18.558 5.185 -3.425 1.00 74.69 726 ARG A N 1
ATOM 5880 C CA . ARG A 1 726 ? 17.212 5.133 -2.832 1.00 74.69 726 ARG A CA 1
ATOM 5881 C C . ARG A 1 726 ? 16.266 4.186 -3.573 1.00 74.69 726 ARG A C 1
ATOM 5883 O O . ARG A 1 726 ? 15.526 3.462 -2.924 1.00 74.69 726 ARG A O 1
ATOM 5890 N N . LEU A 1 727 ? 16.294 4.176 -4.906 1.00 77.38 727 LEU A N 1
ATOM 5891 C CA . LEU A 1 727 ? 15.469 3.276 -5.725 1.00 77.38 727 LEU A CA 1
ATOM 5892 C C . LEU A 1 727 ? 15.887 1.805 -5.604 1.00 77.38 727 LEU A C 1
ATOM 5894 O O . LEU A 1 727 ? 15.032 0.929 -5.692 1.00 77.38 727 LEU A O 1
ATOM 5898 N N . ASP A 1 728 ? 17.181 1.543 -5.411 1.00 72.62 728 ASP A N 1
ATOM 5899 C CA . ASP A 1 728 ? 17.709 0.203 -5.135 1.00 72.62 728 ASP A CA 1
ATOM 5900 C C . ASP A 1 728 ? 17.317 -0.272 -3.732 1.00 72.62 728 ASP A C 1
ATOM 5902 O O . ASP A 1 728 ? 16.952 -1.429 -3.541 1.00 72.62 728 ASP A O 1
ATOM 5906 N N . GLU A 1 729 ? 17.390 0.618 -2.743 1.00 71.75 729 GLU A N 1
ATOM 5907 C CA . GLU A 1 729 ? 17.070 0.305 -1.351 1.00 71.75 729 GLU A CA 1
ATOM 5908 C C . GLU A 1 729 ? 15.550 0.137 -1.143 1.00 71.75 729 GLU A C 1
ATOM 5910 O O . GLU A 1 729 ? 15.130 -0.652 -0.294 1.00 71.75 729 GLU A O 1
ATOM 5915 N N . GLN A 1 730 ? 14.712 0.822 -1.933 1.00 75.31 730 GLN A N 1
ATOM 5916 C CA . GLN A 1 730 ? 13.258 0.857 -1.749 1.00 75.31 730 GLN A CA 1
ATOM 5917 C C . GLN A 1 730 ? 12.454 0.495 -3.022 1.00 75.31 730 GLN A C 1
ATOM 5919 O O . GLN A 1 730 ? 12.102 1.376 -3.812 1.00 75.31 730 GLN A O 1
ATOM 5924 N N . PRO A 1 731 ? 12.042 -0.779 -3.195 1.00 74.00 731 PRO A N 1
ATOM 5925 C CA . PRO A 1 731 ? 11.258 -1.240 -4.339 1.00 74.00 731 PRO A CA 1
ATOM 5926 C C . PRO A 1 731 ? 9.828 -0.674 -4.360 1.00 74.00 731 PRO A C 1
ATOM 5928 O O . PRO A 1 731 ? 9.233 -0.570 -5.429 1.00 74.00 731 PRO A O 1
ATOM 5931 N N . LEU A 1 732 ? 9.288 -0.236 -3.214 1.00 78.81 732 LEU A N 1
ATOM 5932 C CA . LEU A 1 732 ? 7.980 0.433 -3.131 1.00 78.81 732 LEU A CA 1
ATOM 5933 C C . LEU A 1 732 ? 7.910 1.689 -4.005 1.00 78.81 732 LEU A C 1
ATOM 5935 O O . LEU A 1 732 ? 6.861 1.991 -4.565 1.00 78.81 732 LEU A O 1
ATOM 5939 N N . VAL A 1 733 ? 9.027 2.400 -4.175 1.00 83.31 733 VAL A N 1
ATOM 5940 C CA . VAL A 1 733 ? 9.075 3.600 -5.016 1.00 83.31 733 VAL A CA 1
ATOM 5941 C C . VAL A 1 733 ? 8.745 3.266 -6.474 1.00 83.31 733 VAL A C 1
ATOM 5943 O O . VAL A 1 733 ? 8.061 4.043 -7.136 1.00 83.31 733 VAL A O 1
ATOM 5946 N N . TRP A 1 734 ? 9.162 2.097 -6.973 1.00 85.62 734 TRP A N 1
ATOM 5947 C CA . TRP A 1 734 ? 8.820 1.649 -8.326 1.00 85.62 734 TRP A CA 1
ATOM 5948 C C . TRP A 1 734 ? 7.322 1.404 -8.491 1.00 85.62 734 TRP A C 1
ATOM 5950 O O . TRP A 1 734 ? 6.747 1.834 -9.487 1.00 85.62 734 TRP A O 1
ATOM 5960 N N . ILE A 1 735 ? 6.686 0.794 -7.489 1.00 83.56 735 ILE A N 1
ATOM 5961 C CA . ILE A 1 735 ? 5.236 0.562 -7.463 1.00 83.56 735 ILE A CA 1
ATOM 5962 C C . ILE A 1 735 ? 4.484 1.896 -7.489 1.00 83.56 735 ILE A C 1
ATOM 5964 O O . ILE A 1 735 ? 3.561 2.075 -8.280 1.00 83.56 735 ILE A O 1
ATOM 5968 N N . LEU A 1 736 ? 4.909 2.868 -6.679 1.00 85.12 736 LEU A N 1
ATOM 5969 C CA . LEU A 1 736 ? 4.297 4.198 -6.652 1.00 85.12 736 LEU A CA 1
ATOM 5970 C C . LEU A 1 736 ? 4.430 4.907 -8.003 1.00 85.12 736 LEU A C 1
ATOM 5972 O O . LEU A 1 736 ? 3.444 5.417 -8.533 1.00 85.12 736 LEU A O 1
ATOM 5976 N N . LEU A 1 737 ? 5.625 4.890 -8.601 1.00 87.44 737 LEU A N 1
ATOM 5977 C CA . LEU A 1 737 ? 5.855 5.448 -9.936 1.00 87.44 737 LEU A CA 1
ATOM 5978 C C . LEU A 1 737 ? 4.999 4.743 -11.002 1.00 87.44 737 LEU A C 1
ATOM 5980 O O . LEU A 1 737 ? 4.505 5.392 -11.922 1.00 87.44 737 LEU A O 1
ATOM 5984 N N . GLU A 1 738 ? 4.785 3.435 -10.875 1.00 86.62 738 GLU A N 1
ATOM 5985 C CA . GLU A 1 738 ? 3.908 2.662 -11.750 1.00 86.62 738 GLU A CA 1
ATOM 5986 C C . GLU A 1 738 ? 2.423 3.020 -11.613 1.00 86.62 738 GLU A C 1
ATOM 5988 O O . GLU A 1 738 ? 1.712 3.028 -12.623 1.00 86.62 738 GLU A O 1
ATOM 5993 N N . ILE A 1 739 ? 1.951 3.298 -10.396 1.00 84.69 739 ILE A N 1
ATOM 5994 C CA . ILE A 1 739 ? 0.590 3.787 -10.133 1.00 84.69 739 ILE A CA 1
ATOM 5995 C C . ILE A 1 739 ? 0.425 5.182 -10.746 1.00 84.69 739 ILE A C 1
ATOM 5997 O O . ILE A 1 739 ? -0.548 5.437 -11.458 1.00 84.69 739 ILE A O 1
ATOM 6001 N N . ILE A 1 740 ? 1.416 6.058 -10.567 1.00 85.44 740 ILE A N 1
ATOM 6002 C CA . ILE A 1 740 ? 1.443 7.399 -11.164 1.00 85.44 740 ILE A CA 1
ATOM 6003 C C . ILE A 1 740 ? 1.434 7.323 -12.697 1.00 85.44 740 ILE A C 1
ATOM 6005 O O . ILE A 1 740 ? 0.725 8.090 -13.345 1.00 85.44 740 ILE A O 1
ATOM 6009 N N . ALA A 1 741 ? 2.159 6.367 -13.289 1.00 84.25 741 ALA A N 1
ATOM 6010 C CA . ALA A 1 741 ? 2.226 6.163 -14.738 1.00 84.25 741 ALA A CA 1
ATOM 6011 C C . ALA A 1 741 ? 0.876 5.797 -15.388 1.00 84.25 741 ALA A C 1
ATOM 6013 O O . ALA A 1 741 ? 0.789 5.761 -16.614 1.00 84.25 741 ALA A O 1
ATOM 6014 N N . THR A 1 742 ? -0.176 5.527 -14.603 1.00 82.81 742 THR A N 1
ATOM 6015 C CA . THR A 1 742 ? -1.536 5.326 -15.128 1.00 82.81 742 THR A CA 1
ATOM 6016 C C . THR A 1 742 ? -2.198 6.621 -15.612 1.00 82.81 742 THR A C 1
ATOM 6018 O O . THR A 1 742 ? -3.089 6.553 -16.461 1.00 82.81 742 THR A O 1
ATOM 6021 N N . ASP A 1 743 ? -1.757 7.788 -15.123 1.00 79.44 743 ASP A N 1
ATOM 6022 C CA . ASP A 1 743 ? -2.236 9.107 -15.543 1.00 79.44 743 ASP A CA 1
ATOM 6023 C C . ASP A 1 743 ? -1.083 9.961 -16.087 1.00 79.44 743 ASP A C 1
ATOM 6025 O O . ASP A 1 743 ? -0.148 10.330 -15.374 1.00 79.44 743 ASP A O 1
ATOM 6029 N N . ASN A 1 744 ? -1.169 10.326 -17.367 1.00 76.00 744 ASN A N 1
ATOM 6030 C CA . ASN A 1 744 ? -0.113 11.077 -18.047 1.00 76.00 744 ASN A CA 1
ATOM 6031 C C . ASN A 1 744 ? 0.138 12.465 -17.429 1.00 76.00 744 ASN A C 1
ATOM 6033 O O . ASN A 1 744 ? 1.274 12.936 -17.428 1.00 76.00 744 ASN A O 1
ATOM 6037 N N . ASN A 1 745 ? -0.896 13.132 -16.902 1.00 74.44 745 ASN A N 1
ATOM 6038 C CA . ASN A 1 745 ? -0.749 14.474 -16.335 1.00 74.44 745 ASN A CA 1
ATOM 6039 C C . ASN A 1 745 ? -0.029 14.425 -14.985 1.00 74.44 745 ASN A C 1
ATOM 6041 O O . ASN A 1 745 ? 0.807 15.282 -14.708 1.00 74.44 745 ASN A O 1
ATOM 6045 N N . ALA A 1 746 ? -0.338 13.427 -14.152 1.00 76.25 746 ALA A N 1
ATOM 6046 C CA . ALA A 1 746 ? 0.383 13.209 -12.901 1.00 76.25 746 ALA A CA 1
ATOM 6047 C C . ALA A 1 746 ? 1.835 12.780 -13.173 1.00 76.25 746 ALA A C 1
ATOM 6049 O O . ALA A 1 746 ? 2.767 13.311 -12.571 1.00 76.25 746 ALA A O 1
ATOM 6050 N N . PHE A 1 747 ? 2.048 11.894 -14.151 1.00 82.19 747 PHE A N 1
ATOM 6051 C CA . PHE A 1 747 ? 3.376 11.401 -14.516 1.00 82.19 747 PHE A CA 1
ATOM 6052 C C . PHE A 1 747 ? 4.319 12.483 -15.064 1.00 82.19 747 PHE A C 1
ATOM 6054 O O . PHE A 1 747 ? 5.533 12.398 -14.872 1.00 82.19 747 PHE A O 1
ATOM 6061 N N . GLN A 1 748 ? 3.791 13.547 -15.681 1.00 78.25 748 GLN A N 1
ATOM 6062 C CA . GLN A 1 748 ? 4.589 14.705 -16.096 1.00 78.25 748 GLN A CA 1
ATOM 6063 C C . GLN A 1 748 ? 5.374 15.321 -14.925 1.00 78.25 748 GLN A C 1
ATOM 6065 O O . GLN A 1 748 ? 6.517 15.744 -15.106 1.00 78.25 748 GLN A O 1
ATOM 6070 N N . LEU A 1 749 ? 4.802 15.331 -13.719 1.00 77.38 749 LEU A N 1
ATOM 6071 C CA . LEU A 1 749 ? 5.474 15.847 -12.528 1.00 77.38 749 LEU A CA 1
ATOM 6072 C C . LEU A 1 749 ? 6.658 14.955 -12.101 1.00 77.38 749 LEU A C 1
ATOM 6074 O O . LEU A 1 749 ? 7.605 15.464 -11.512 1.00 77.38 749 LEU A O 1
ATOM 6078 N N . CYS A 1 750 ? 6.680 13.669 -12.481 1.00 82.44 750 CYS A N 1
ATOM 6079 C CA . CYS A 1 750 ? 7.791 12.737 -12.234 1.00 82.44 750 CYS A CA 1
ATOM 6080 C C . CYS A 1 750 ? 8.952 12.837 -13.241 1.00 82.44 750 CYS A C 1
ATOM 6082 O O . CYS A 1 750 ? 9.978 12.177 -13.049 1.00 82.44 750 CYS A O 1
ATOM 6084 N N . LEU A 1 751 ? 8.854 13.668 -14.287 1.00 80.81 751 LEU A N 1
ATOM 6085 C CA . LEU A 1 751 ? 9.936 13.874 -15.264 1.00 80.81 751 LEU A CA 1
ATOM 6086 C C . LEU A 1 751 ? 11.317 14.186 -14.644 1.00 80.81 751 LEU A C 1
ATOM 6088 O O . LEU A 1 751 ? 12.308 13.659 -15.154 1.00 80.81 751 LEU A O 1
ATOM 6092 N N . PRO A 1 752 ? 11.443 14.951 -13.539 1.00 79.44 752 PRO A N 1
ATOM 6093 C CA . PRO A 1 752 ? 12.727 15.165 -12.870 1.00 79.44 752 PRO A CA 1
ATOM 6094 C C . PRO A 1 752 ? 13.360 13.873 -12.339 1.00 79.44 752 PRO A C 1
ATOM 6096 O O . PRO A 1 752 ? 14.572 13.699 -12.461 1.00 79.44 752 PRO A O 1
ATOM 6099 N N . ILE A 1 753 ? 12.555 12.954 -11.791 1.00 83.56 753 ILE A N 1
ATOM 6100 C CA . ILE A 1 753 ? 13.017 11.645 -11.302 1.00 83.56 753 ILE A CA 1
ATOM 6101 C C . ILE A 1 753 ? 13.522 10.814 -12.483 1.00 83.56 753 ILE A C 1
ATOM 6103 O O . ILE A 1 753 ? 14.639 10.301 -12.446 1.00 83.56 753 ILE A O 1
ATOM 6107 N N . ILE A 1 754 ? 12.738 10.750 -13.562 1.00 87.12 754 ILE A N 1
ATOM 6108 C CA . ILE A 1 754 ? 13.074 10.019 -14.793 1.00 87.12 754 ILE A CA 1
ATOM 6109 C C . ILE A 1 754 ? 14.366 10.560 -15.408 1.00 87.12 754 ILE A C 1
ATOM 6111 O O . ILE A 1 754 ? 15.247 9.786 -15.773 1.00 87.12 754 ILE A O 1
ATOM 6115 N N . ARG A 1 755 ? 14.518 11.886 -15.483 1.00 84.12 755 ARG A N 1
ATOM 6116 C CA . ARG A 1 755 ? 15.717 12.554 -16.004 1.00 84.12 755 ARG A CA 1
ATOM 6117 C C . ARG A 1 755 ? 16.953 12.235 -15.161 1.00 84.12 755 ARG A C 1
ATOM 6119 O O . ARG A 1 755 ? 17.997 11.866 -15.706 1.00 84.12 755 ARG A O 1
ATOM 6126 N N . CYS A 1 756 ? 16.854 12.352 -13.836 1.00 82.12 756 CYS A N 1
ATOM 6127 C CA . CYS A 1 756 ? 17.947 12.022 -12.919 1.00 82.12 756 CYS A CA 1
ATOM 6128 C C . CYS A 1 756 ? 18.347 10.543 -13.020 1.00 82.12 756 CYS A C 1
ATOM 6130 O O . CYS A 1 756 ? 19.537 10.235 -13.075 1.00 82.12 756 CYS A O 1
ATOM 6132 N N . LEU A 1 757 ? 17.369 9.641 -13.097 1.00 87.31 757 LEU A N 1
ATOM 6133 C CA . LEU A 1 757 ? 17.609 8.208 -13.221 1.00 87.31 757 LEU A CA 1
ATOM 6134 C C . LEU A 1 757 ? 18.243 7.852 -14.572 1.00 87.31 757 LEU A C 1
ATOM 6136 O O . LEU A 1 757 ? 19.274 7.185 -14.607 1.00 87.31 757 LEU A O 1
ATOM 6140 N N . LEU A 1 758 ? 17.676 8.342 -15.679 1.00 88.56 758 LEU A N 1
ATOM 6141 C CA . LEU A 1 758 ? 18.168 8.065 -17.029 1.00 88.56 758 LEU A CA 1
ATOM 6142 C C . LEU A 1 758 ? 19.594 8.596 -17.227 1.00 88.56 758 LEU A C 1
ATOM 6144 O O . LEU A 1 758 ? 20.445 7.871 -17.732 1.00 88.56 758 LEU A O 1
ATOM 6148 N N . SER A 1 759 ? 19.887 9.819 -16.771 1.00 86.31 759 SER A N 1
ATOM 6149 C CA . SER A 1 759 ? 21.244 10.386 -16.853 1.00 86.31 759 SER A CA 1
ATOM 6150 C C . SER A 1 759 ? 22.263 9.596 -16.027 1.00 86.31 759 SER A C 1
ATOM 6152 O O . SER A 1 759 ? 23.356 9.310 -16.515 1.00 86.31 759 SER A O 1
ATOM 6154 N N . ALA A 1 760 ? 21.924 9.186 -14.800 1.00 86.12 760 ALA A N 1
ATOM 6155 C CA . ALA A 1 760 ? 22.839 8.377 -13.999 1.00 86.12 760 ALA A CA 1
ATOM 6156 C C . ALA A 1 760 ? 23.046 6.969 -14.574 1.00 86.12 760 ALA A C 1
ATOM 6158 O O . ALA A 1 760 ? 24.180 6.494 -14.565 1.00 86.12 760 ALA A O 1
ATOM 6159 N N . LEU A 1 761 ? 22.008 6.330 -15.125 1.00 88.44 761 LEU A N 1
ATOM 6160 C CA . LEU A 1 761 ? 22.147 5.041 -15.809 1.00 88.44 761 LEU A CA 1
ATOM 6161 C C . LEU A 1 761 ? 23.018 5.157 -17.063 1.00 88.44 761 LEU A C 1
ATOM 6163 O O . LEU A 1 761 ? 23.910 4.332 -17.249 1.00 88.44 761 LEU A O 1
ATOM 6167 N N . ILE A 1 762 ? 22.828 6.197 -17.886 1.00 88.81 762 ILE A N 1
ATOM 6168 C CA . ILE A 1 762 ? 23.674 6.458 -19.062 1.00 88.81 762 ILE A CA 1
ATOM 6169 C C . ILE A 1 762 ? 25.145 6.543 -18.643 1.00 88.81 762 ILE A C 1
ATOM 6171 O O . ILE A 1 762 ? 25.979 5.851 -19.217 1.00 88.81 762 ILE A O 1
ATOM 6175 N N . VAL A 1 763 ? 25.466 7.308 -17.598 1.00 85.94 763 VAL A N 1
ATOM 6176 C CA . VAL A 1 763 ? 26.856 7.478 -17.146 1.00 85.94 763 VAL A CA 1
ATOM 6177 C C . VAL A 1 763 ? 27.411 6.211 -16.486 1.00 85.94 763 VAL A C 1
ATOM 6179 O O . VAL A 1 763 ? 28.588 5.891 -16.650 1.00 85.94 763 VAL A O 1
ATOM 6182 N N . GLN A 1 764 ? 26.591 5.447 -15.759 1.00 86.62 764 GLN A N 1
ATOM 6183 C CA . GLN A 1 764 ? 27.005 4.149 -15.219 1.00 86.62 764 GLN A CA 1
ATOM 6184 C C . GLN A 1 764 ? 27.362 3.171 -16.343 1.00 86.62 764 GLN A C 1
ATOM 6186 O O . GLN A 1 764 ? 28.448 2.594 -16.309 1.00 86.62 764 GLN A O 1
ATOM 6191 N N . TRP A 1 765 ? 26.513 3.036 -17.365 1.00 88.12 765 TRP A N 1
ATOM 6192 C CA . TRP A 1 765 ? 26.806 2.202 -18.532 1.00 88.12 765 TRP A CA 1
ATOM 6193 C C . TRP A 1 765 ? 27.981 2.739 -19.359 1.00 88.12 765 TRP A C 1
ATOM 6195 O O . TRP A 1 765 ? 28.765 1.951 -19.884 1.00 88.12 765 TRP A O 1
ATOM 6205 N N . GLU A 1 766 ? 28.164 4.062 -19.422 1.00 85.94 766 GLU A N 1
ATOM 6206 C CA . GLU A 1 766 ? 29.322 4.680 -20.074 1.00 85.94 766 GLU A CA 1
ATOM 6207 C C . GLU A 1 766 ? 30.637 4.361 -19.354 1.00 85.94 766 GLU A C 1
ATOM 6209 O O . GLU A 1 766 ? 31.664 4.221 -20.012 1.00 85.94 766 GLU A O 1
ATOM 6214 N N . ASN A 1 767 ? 30.631 4.245 -18.023 1.00 82.19 767 ASN A N 1
ATOM 6215 C CA . ASN A 1 767 ? 31.827 3.958 -17.224 1.00 82.19 767 ASN A CA 1
ATOM 6216 C C . ASN A 1 767 ? 32.209 2.471 -17.228 1.00 82.19 767 ASN A C 1
ATOM 6218 O O . ASN A 1 767 ? 33.375 2.128 -17.031 1.00 82.19 767 ASN A O 1
ATOM 6222 N N . VAL A 1 768 ? 31.255 1.582 -17.502 1.00 79.62 768 VAL A N 1
ATOM 6223 C CA . VAL A 1 768 ? 31.449 0.126 -17.574 1.00 79.62 768 VAL A CA 1
ATOM 6224 C C . VAL A 1 768 ? 31.910 -0.277 -18.990 1.00 79.62 768 VAL A C 1
ATOM 6226 O O . VAL A 1 768 ? 31.345 -1.163 -19.622 1.00 79.62 768 VAL A O 1
ATOM 6229 N N . ARG A 1 769 ? 32.939 0.397 -19.539 1.00 61.38 769 ARG A N 1
ATOM 6230 C CA . ARG A 1 769 ? 33.447 0.200 -20.922 1.00 61.38 769 ARG A CA 1
ATOM 6231 C C . ARG A 1 769 ? 34.144 -1.157 -21.129 1.00 61.38 769 ARG A C 1
ATOM 6233 O O . ARG A 1 769 ? 35.352 -1.202 -21.352 1.00 61.38 769 ARG A O 1
ATOM 6240 N N . GLY A 1 770 ? 33.392 -2.252 -21.070 1.00 63.66 770 GLY A N 1
ATOM 6241 C CA . GLY A 1 770 ? 33.853 -3.616 -21.331 1.00 63.66 770 GLY A CA 1
ATOM 6242 C C . GLY A 1 770 ? 33.076 -4.308 -22.455 1.00 63.66 770 GLY A C 1
ATOM 6243 O O . GLY A 1 770 ? 31.975 -3.894 -22.817 1.00 63.66 770 GLY A O 1
ATOM 6244 N N . GLU A 1 771 ? 33.646 -5.394 -22.988 1.00 64.81 771 GLU A N 1
ATOM 6245 C CA . GLU A 1 771 ? 32.942 -6.348 -23.869 1.00 64.81 771 GLU A CA 1
ATOM 6246 C C . GLU A 1 771 ? 31.979 -7.266 -23.092 1.00 64.81 771 GLU A C 1
ATOM 6248 O O . GLU A 1 771 ? 31.274 -8.085 -23.684 1.00 64.81 771 GLU A O 1
ATOM 6253 N N . ASP A 1 772 ? 31.938 -7.120 -21.765 1.00 77.75 772 ASP A N 1
ATOM 6254 C CA . ASP A 1 772 ? 31.064 -7.886 -20.892 1.00 77.75 772 ASP A CA 1
ATOM 6255 C C . ASP A 1 772 ? 29.587 -7.655 -21.239 1.00 77.75 772 ASP A C 1
ATOM 6257 O O . ASP A 1 772 ? 29.146 -6.566 -21.637 1.00 77.75 772 ASP A O 1
ATOM 6261 N N . ARG A 1 773 ? 28.798 -8.719 -21.080 1.00 80.19 773 ARG A N 1
ATOM 6262 C CA . ARG A 1 773 ? 27.345 -8.669 -21.259 1.00 80.19 773 ARG A CA 1
ATOM 6263 C C . ARG A 1 773 ? 26.702 -7.865 -20.137 1.00 80.19 773 ARG A C 1
ATOM 6265 O O . ARG A 1 773 ? 27.151 -7.916 -18.992 1.00 80.19 773 ARG A O 1
ATOM 6272 N N . ALA A 1 774 ? 25.588 -7.208 -20.445 1.00 80.75 774 ALA A N 1
ATOM 6273 C CA . ALA A 1 774 ? 24.831 -6.449 -19.451 1.00 80.75 774 ALA A CA 1
ATOM 6274 C C . ALA A 1 774 ? 24.354 -7.314 -18.263 1.00 80.75 774 ALA A C 1
ATOM 6276 O O . ALA A 1 774 ? 24.210 -6.807 -17.154 1.00 80.75 774 ALA A O 1
ATOM 6277 N N . THR A 1 775 ? 24.190 -8.631 -18.452 1.00 82.94 775 THR A N 1
ATOM 6278 C CA . THR A 1 775 ? 23.829 -9.594 -17.391 1.00 82.94 775 THR A CA 1
ATOM 6279 C C . THR A 1 775 ? 24.849 -9.695 -16.260 1.00 82.94 775 THR A C 1
ATOM 6281 O O . THR A 1 775 ? 24.498 -10.136 -15.172 1.00 82.94 775 THR A O 1
ATOM 6284 N N . THR A 1 776 ? 26.103 -9.294 -16.484 1.00 83.81 776 THR A N 1
ATOM 6285 C CA . THR A 1 776 ? 27.120 -9.223 -15.420 1.00 83.81 776 THR A CA 1
ATOM 6286 C C . THR A 1 776 ? 26.769 -8.147 -14.382 1.00 83.81 776 THR A C 1
ATOM 6288 O O . THR A 1 776 ? 27.166 -8.240 -13.223 1.00 83.81 776 THR A O 1
ATOM 6291 N N . TYR A 1 777 ? 25.970 -7.154 -14.781 1.00 85.31 777 TYR A N 1
ATOM 6292 C CA . TYR A 1 777 ? 25.574 -5.988 -13.998 1.00 85.31 777 TYR A CA 1
ATOM 6293 C C . TYR A 1 777 ? 24.058 -5.994 -13.759 1.00 85.31 777 TYR A C 1
ATOM 6295 O O . TYR A 1 777 ? 23.327 -5.113 -14.214 1.00 85.31 777 TYR A O 1
ATOM 6303 N N . LEU A 1 778 ? 23.582 -7.021 -13.041 1.00 83.75 778 LEU A N 1
ATOM 6304 C CA . LEU A 1 778 ? 22.156 -7.274 -12.784 1.00 83.75 778 LEU A CA 1
ATOM 6305 C C . LEU A 1 778 ? 21.410 -6.056 -12.222 1.00 83.75 778 LEU A C 1
ATOM 6307 O O . LEU A 1 778 ? 20.307 -5.784 -12.676 1.00 83.75 778 LEU A O 1
ATOM 6311 N N . LYS A 1 779 ? 22.013 -5.295 -11.300 1.00 82.25 779 LYS A N 1
ATOM 6312 C CA . LYS A 1 779 ? 21.373 -4.114 -10.691 1.00 82.25 779 LYS A CA 1
ATOM 6313 C C . LYS A 1 779 ? 21.118 -2.999 -11.711 1.00 82.25 779 LYS A C 1
ATOM 6315 O O . LYS A 1 779 ? 20.011 -2.492 -11.836 1.00 82.25 779 LYS A O 1
ATOM 6320 N N . GLN A 1 780 ? 22.128 -2.640 -12.500 1.00 86.94 780 GLN A N 1
ATOM 6321 C CA . GLN A 1 780 ? 21.983 -1.626 -13.547 1.00 86.94 780 GLN A CA 1
ATOM 6322 C C . GLN A 1 780 ? 21.004 -2.087 -14.633 1.00 86.94 780 GLN A C 1
ATOM 6324 O O . GLN A 1 780 ? 20.245 -1.280 -15.176 1.00 86.94 780 GLN A O 1
ATOM 6329 N N . LEU A 1 781 ? 21.006 -3.387 -14.941 1.00 88.69 781 LEU A N 1
ATOM 6330 C CA . LEU A 1 781 ? 20.113 -4.006 -15.915 1.00 88.69 781 LEU A CA 1
ATOM 6331 C C . LEU A 1 781 ? 18.645 -3.959 -15.465 1.00 88.69 781 LEU A C 1
ATOM 6333 O O . LEU A 1 781 ? 17.790 -3.569 -16.262 1.00 88.69 781 LEU A O 1
ATOM 6337 N N . THR A 1 782 ? 18.346 -4.307 -14.210 1.00 87.62 782 THR A N 1
ATOM 6338 C CA . THR A 1 782 ? 16.979 -4.257 -13.664 1.00 87.62 782 THR A CA 1
ATOM 6339 C C . THR A 1 782 ? 16.460 -2.825 -13.598 1.00 87.62 782 THR A C 1
ATOM 6341 O O . THR A 1 782 ? 15.366 -2.564 -14.088 1.00 87.62 782 THR A O 1
ATOM 6344 N N . LEU A 1 783 ? 17.266 -1.872 -13.114 1.00 87.69 783 LEU A N 1
ATOM 6345 C CA . LEU A 1 783 ? 16.901 -0.449 -13.094 1.00 87.69 783 LEU A CA 1
ATOM 6346 C C . LEU A 1 783 ? 16.612 0.099 -14.498 1.00 87.69 783 LEU A C 1
ATOM 6348 O O . LEU A 1 783 ? 15.630 0.813 -14.701 1.00 87.69 783 LEU A O 1
ATOM 6352 N N . SER A 1 784 ? 17.451 -0.254 -15.478 1.00 90.69 784 SER A N 1
ATOM 6353 C CA . SER A 1 784 ? 17.260 0.166 -16.873 1.00 90.69 784 SER A CA 1
ATOM 6354 C C . SER A 1 784 ? 15.985 -0.436 -17.461 1.00 90.69 784 SER A C 1
ATOM 6356 O O . SER A 1 784 ? 15.237 0.261 -18.135 1.00 90.69 784 SER A O 1
ATOM 6358 N N . THR A 1 785 ? 15.705 -1.707 -17.172 1.00 91.25 785 THR A N 1
ATOM 6359 C CA . THR A 1 785 ? 14.499 -2.412 -17.633 1.00 91.25 785 THR A CA 1
ATOM 6360 C C . THR A 1 785 ? 13.232 -1.796 -17.038 1.00 91.25 785 THR A C 1
ATOM 6362 O O . THR A 1 785 ? 12.324 -1.427 -17.784 1.00 91.25 785 THR A O 1
ATOM 6365 N N . ASN A 1 786 ? 13.204 -1.589 -15.717 1.00 89.94 786 ASN A N 1
ATOM 6366 C CA . ASN A 1 786 ? 12.070 -0.991 -15.011 1.00 89.94 786 ASN A CA 1
ATOM 6367 C C . ASN A 1 786 ? 11.778 0.430 -15.509 1.00 89.94 786 ASN A C 1
ATOM 6369 O O . ASN A 1 786 ? 10.619 0.786 -15.703 1.00 89.94 786 ASN A O 1
ATOM 6373 N N . LEU A 1 787 ? 12.813 1.225 -15.802 1.00 91.62 787 LEU A N 1
ATOM 6374 C CA . LEU A 1 787 ? 12.652 2.563 -16.374 1.00 91.62 787 LEU A CA 1
ATOM 6375 C C . LEU A 1 787 ? 11.941 2.542 -17.737 1.00 91.62 787 LEU A C 1
ATOM 6377 O O . LEU A 1 787 ? 11.068 3.374 -17.986 1.00 91.62 787 LEU A O 1
ATOM 6381 N N . ILE A 1 788 ? 12.289 1.610 -18.629 1.00 91.19 788 ILE A N 1
ATOM 6382 C CA . ILE A 1 788 ? 11.633 1.529 -19.945 1.00 91.19 788 ILE A CA 1
ATOM 6383 C C . ILE A 1 788 ? 10.199 1.021 -19.809 1.00 91.19 788 ILE A C 1
ATOM 6385 O O . ILE A 1 788 ? 9.308 1.575 -20.451 1.00 91.19 788 ILE A O 1
ATOM 6389 N N . ILE A 1 789 ? 9.953 0.032 -18.945 1.00 89.50 789 ILE A N 1
ATOM 6390 C CA . ILE A 1 789 ? 8.599 -0.464 -18.654 1.00 89.50 789 ILE A CA 1
ATOM 6391 C C . ILE A 1 789 ? 7.718 0.670 -18.108 1.00 89.50 789 ILE A C 1
ATOM 6393 O O . ILE A 1 789 ? 6.585 0.846 -18.559 1.00 89.50 789 ILE A O 1
ATOM 6397 N N . LEU A 1 790 ? 8.260 1.495 -17.210 1.00 89.56 790 LEU A N 1
ATOM 6398 C CA . LEU A 1 790 ? 7.595 2.679 -16.672 1.00 89.56 790 LEU A CA 1
ATOM 6399 C C . LEU A 1 790 ? 7.224 3.679 -17.783 1.00 89.56 790 LEU A C 1
ATOM 6401 O O . LEU A 1 790 ? 6.072 4.098 -17.894 1.00 89.56 790 LEU A O 1
ATOM 6405 N N . LEU A 1 791 ? 8.181 4.026 -18.650 1.00 87.62 791 LEU A N 1
ATOM 6406 C CA . LEU A 1 791 ? 7.958 4.941 -19.777 1.00 87.62 791 LEU A CA 1
ATOM 6407 C C . LEU A 1 791 ? 6.985 4.373 -20.826 1.00 87.62 791 LEU A C 1
ATOM 6409 O O . LEU A 1 791 ? 6.230 5.131 -21.443 1.00 87.62 791 LEU A O 1
ATOM 6413 N N . LYS A 1 792 ? 6.973 3.048 -21.016 1.00 86.81 792 LYS A N 1
ATOM 6414 C CA . LYS A 1 792 ? 5.997 2.321 -21.841 1.00 86.81 792 LYS A CA 1
ATOM 6415 C C . LYS A 1 792 ? 4.593 2.440 -21.249 1.00 86.81 792 LYS A C 1
ATOM 6417 O O . LYS A 1 792 ? 3.665 2.781 -21.982 1.00 86.81 792 LYS A O 1
ATOM 6422 N N . LYS A 1 793 ? 4.436 2.221 -19.938 1.00 84.00 793 LYS A N 1
ATOM 6423 C CA . LYS A 1 793 ? 3.152 2.329 -19.220 1.00 84.00 793 LYS A CA 1
ATOM 6424 C C . LYS A 1 793 ? 2.575 3.746 -19.304 1.00 84.00 793 LYS A C 1
ATOM 6426 O O . LYS A 1 793 ? 1.407 3.893 -19.653 1.00 84.00 793 LYS A O 1
ATOM 6431 N N . ALA A 1 794 ? 3.425 4.763 -19.146 1.00 80.69 794 ALA A N 1
ATOM 6432 C CA . ALA A 1 794 ? 3.070 6.175 -19.319 1.00 80.69 794 ALA A CA 1
ATOM 6433 C C . ALA A 1 794 ? 2.855 6.613 -20.785 1.00 80.69 794 ALA A C 1
ATOM 6435 O O . ALA A 1 794 ? 2.518 7.764 -21.049 1.00 80.69 794 ALA A O 1
ATOM 6436 N N . ARG A 1 795 ? 3.051 5.719 -21.768 1.00 79.31 795 ARG A N 1
ATOM 6437 C CA . ARG A 1 795 ? 2.923 5.993 -23.216 1.00 79.31 795 ARG A CA 1
ATOM 6438 C C . ARG A 1 795 ? 3.855 7.099 -23.734 1.00 79.31 795 ARG A C 1
ATOM 6440 O O . ARG A 1 795 ? 3.521 7.788 -24.696 1.00 79.31 795 ARG A O 1
ATOM 6447 N N . TYR A 1 796 ? 5.029 7.255 -23.121 1.00 80.25 796 TYR A N 1
ATOM 6448 C CA . TYR A 1 796 ? 6.022 8.267 -23.512 1.00 80.25 796 TYR A CA 1
ATOM 6449 C C . TYR A 1 796 ? 6.969 7.774 -24.613 1.00 80.25 796 TYR A C 1
ATOM 6451 O O . TYR A 1 796 ? 7.601 8.591 -25.278 1.00 80.25 796 TYR A O 1
ATOM 6459 N N . LEU A 1 797 ? 7.058 6.457 -24.837 1.00 81.19 797 LEU A N 1
ATOM 6460 C CA . LEU A 1 797 ? 7.884 5.851 -25.885 1.00 81.19 797 LEU A CA 1
ATOM 6461 C C . LEU A 1 797 ? 7.018 5.215 -26.990 1.00 81.19 797 LEU A C 1
ATOM 6463 O O . LEU A 1 797 ? 6.084 4.475 -26.674 1.00 81.19 797 LEU A O 1
ATOM 6467 N N . PRO A 1 798 ? 7.321 5.457 -28.279 1.00 76.75 798 PRO A N 1
ATOM 6468 C CA . PRO A 1 798 ? 6.654 4.813 -29.406 1.00 76.75 798 PRO A CA 1
ATOM 6469 C C . PRO A 1 798 ? 7.233 3.418 -29.683 1.00 76.75 798 PRO A C 1
ATOM 6471 O O . PRO A 1 798 ? 8.319 3.079 -29.216 1.00 76.75 798 PRO A O 1
ATOM 6474 N N . LEU A 1 799 ? 6.544 2.616 -30.499 1.00 73.06 799 LEU A N 1
ATOM 6475 C CA . LEU A 1 799 ? 7.113 1.376 -31.041 1.00 73.06 799 LEU A CA 1
ATOM 6476 C C . LEU A 1 799 ? 8.229 1.704 -32.055 1.00 73.06 799 LEU A C 1
ATOM 6478 O O . LEU A 1 799 ? 8.035 2.601 -32.878 1.00 73.06 799 LEU A O 1
ATOM 6482 N N . PRO A 1 800 ? 9.389 1.016 -32.025 1.00 76.12 800 PRO A N 1
ATOM 6483 C CA . PRO A 1 800 ? 9.782 -0.080 -31.141 1.00 76.12 800 PRO A CA 1
ATOM 6484 C C . PRO A 1 800 ? 10.606 0.363 -29.908 1.00 76.12 800 PRO A C 1
ATOM 6486 O O . PRO A 1 800 ? 11.136 -0.489 -29.199 1.00 76.12 800 PRO A O 1
ATOM 6489 N N . LEU A 1 801 ? 10.751 1.672 -29.638 1.00 82.56 801 LEU A N 1
ATOM 6490 C CA . LEU A 1 801 ? 11.517 2.196 -28.491 1.00 82.56 801 LEU A CA 1
ATOM 6491 C C . LEU A 1 801 ? 10.990 1.677 -27.141 1.00 82.56 801 LEU A C 1
ATOM 6493 O O . LEU A 1 801 ? 11.770 1.447 -26.220 1.00 82.56 801 LEU A O 1
ATOM 6497 N N . ASN A 1 802 ? 9.677 1.483 -27.024 1.00 83.81 802 ASN A N 1
ATOM 6498 C CA . ASN A 1 802 ? 9.027 0.967 -25.819 1.00 83.81 802 ASN A CA 1
ATOM 6499 C C . ASN A 1 802 ? 9.358 -0.505 -25.500 1.00 83.81 802 ASN A C 1
ATOM 6501 O O . ASN A 1 802 ? 9.233 -0.881 -24.340 1.00 83.81 802 ASN A O 1
ATOM 6505 N N . GLU A 1 803 ? 9.787 -1.314 -26.475 1.00 85.44 803 GLU A N 1
ATOM 6506 C CA . GLU A 1 803 ? 10.137 -2.733 -26.276 1.00 85.44 803 GLU A CA 1
ATOM 6507 C C . GLU A 1 803 ? 11.649 -2.964 -26.115 1.00 85.44 803 GLU A C 1
ATOM 6509 O O . GLU A 1 803 ? 12.080 -4.080 -25.846 1.00 85.44 803 GLU A O 1
ATOM 6514 N N . ILE A 1 804 ? 12.487 -1.921 -26.223 1.00 88.56 804 ILE A N 1
ATOM 6515 C CA . ILE A 1 804 ? 13.963 -2.034 -26.196 1.00 88.56 804 ILE A CA 1
ATOM 6516 C C . ILE A 1 804 ? 14.505 -2.812 -24.991 1.00 88.56 804 ILE A C 1
ATOM 6518 O O . ILE A 1 804 ? 15.572 -3.419 -25.092 1.00 88.56 804 ILE A O 1
ATOM 6522 N N . TYR A 1 805 ? 13.799 -2.806 -23.861 1.00 88.44 805 TYR A N 1
ATOM 6523 C CA . TYR A 1 805 ? 14.234 -3.514 -22.662 1.00 88.44 805 TYR A CA 1
ATOM 6524 C C . TYR A 1 805 ? 14.428 -5.022 -22.883 1.00 88.44 805 TYR A C 1
ATOM 6526 O O . TYR A 1 805 ? 15.286 -5.618 -22.235 1.00 88.44 805 TYR A O 1
ATOM 6534 N N . GLU A 1 806 ? 13.716 -5.628 -23.840 1.00 88.06 806 GLU A N 1
ATOM 6535 C CA . GLU A 1 806 ? 13.887 -7.038 -24.216 1.00 88.06 806 GLU A CA 1
ATOM 6536 C C . GLU A 1 806 ? 15.272 -7.330 -24.812 1.00 88.06 806 GLU A C 1
ATOM 6538 O O . GLU A 1 806 ? 15.758 -8.460 -24.752 1.00 88.06 806 GLU A O 1
ATOM 6543 N N . LEU A 1 807 ? 15.943 -6.310 -25.359 1.00 88.50 807 LEU A N 1
ATOM 6544 C CA . LEU A 1 807 ? 17.286 -6.432 -25.921 1.00 88.50 807 LEU A CA 1
ATOM 6545 C C . LEU A 1 807 ? 18.369 -6.420 -24.839 1.00 88.50 807 LEU A C 1
ATOM 6547 O O . LEU A 1 807 ? 19.418 -7.037 -25.035 1.00 88.50 807 LEU A O 1
ATOM 6551 N N . PHE A 1 808 ? 18.143 -5.741 -23.708 1.00 89.12 808 PHE A N 1
ATOM 6552 C CA . PHE A 1 808 ? 19.185 -5.496 -22.708 1.00 89.12 808 PHE A CA 1
ATOM 6553 C C . PHE A 1 808 ? 19.898 -6.765 -22.196 1.00 89.12 808 PHE A C 1
ATOM 6555 O O . PHE A 1 808 ? 21.125 -6.732 -22.110 1.00 89.12 808 PHE A O 1
ATOM 6562 N N . PRO A 1 809 ? 19.227 -7.906 -21.929 1.00 87.75 809 PRO A N 1
ATOM 6563 C CA . PRO A 1 809 ? 19.905 -9.121 -21.461 1.00 87.75 809 PRO A CA 1
ATOM 6564 C C . PRO A 1 809 ? 20.892 -9.734 -22.471 1.00 87.75 809 PRO A C 1
ATOM 6566 O O . PRO A 1 809 ? 21.775 -10.503 -22.092 1.00 87.75 809 PRO A O 1
ATOM 6569 N N . PHE A 1 810 ? 20.755 -9.422 -23.762 1.00 86.62 810 PHE A N 1
ATOM 6570 C CA . PHE A 1 810 ? 21.487 -10.091 -24.844 1.00 86.62 810 PHE A CA 1
ATOM 6571 C C . PHE A 1 810 ? 22.601 -9.243 -25.465 1.00 86.62 810 PHE A C 1
ATOM 6573 O O . PHE A 1 810 ? 23.351 -9.742 -26.312 1.00 86.62 810 PHE A O 1
ATOM 6580 N N . VAL A 1 811 ? 22.713 -7.977 -25.062 1.00 87.50 811 VAL A N 1
ATOM 6581 C CA . VAL A 1 811 ? 23.633 -6.995 -25.648 1.00 87.50 811 VAL A CA 1
ATOM 6582 C C . VAL A 1 811 ? 24.780 -6.636 -24.694 1.00 87.50 811 VAL A C 1
ATOM 6584 O O . VAL A 1 811 ? 24.787 -6.988 -23.510 1.00 87.50 811 VAL A O 1
ATOM 6587 N N . THR A 1 812 ? 25.806 -5.976 -25.232 1.00 88.69 812 THR A N 1
ATOM 6588 C CA . THR A 1 812 ? 26.968 -5.531 -24.442 1.00 88.69 812 THR A CA 1
ATOM 6589 C C . THR A 1 812 ? 26.639 -4.291 -23.608 1.00 88.69 812 THR A C 1
ATOM 6591 O O . THR A 1 812 ? 25.717 -3.542 -23.935 1.00 88.69 812 THR A O 1
ATOM 6594 N N . CYS A 1 813 ? 27.424 -4.023 -22.560 1.00 87.38 813 CYS A N 1
ATOM 6595 C CA . CYS A 1 813 ? 27.257 -2.829 -21.715 1.00 87.38 813 CYS A CA 1
ATOM 6596 C C . CYS A 1 813 ? 27.261 -1.518 -22.533 1.00 87.38 813 CYS A C 1
ATOM 6598 O O . CYS A 1 813 ? 26.460 -0.614 -22.290 1.00 87.38 813 CYS A O 1
ATOM 6600 N N . TYR A 1 814 ? 28.111 -1.439 -23.563 1.00 87.44 814 TYR A N 1
ATOM 6601 C CA . TYR A 1 814 ? 28.174 -0.291 -24.474 1.00 87.44 814 TYR A CA 1
ATOM 6602 C C . TYR A 1 814 ? 26.934 -0.159 -25.377 1.00 87.44 814 TYR A C 1
ATOM 6604 O O . TYR A 1 814 ? 26.499 0.948 -25.709 1.00 87.44 814 TYR A O 1
ATOM 6612 N N . ASP A 1 815 ? 26.338 -1.282 -25.773 1.00 88.81 815 ASP A N 1
ATOM 6613 C CA . ASP A 1 815 ? 25.104 -1.265 -26.555 1.00 88.81 815 ASP A CA 1
ATOM 6614 C C . ASP A 1 815 ? 23.923 -0.776 -25.688 1.00 88.81 815 ASP A C 1
ATOM 6616 O O . ASP A 1 815 ? 23.120 0.022 -26.168 1.00 88.81 815 ASP A O 1
ATOM 6620 N N . CYS A 1 816 ? 23.866 -1.137 -24.394 1.00 88.81 816 CYS A N 1
ATOM 6621 C CA . CYS A 1 816 ? 22.905 -0.565 -23.434 1.00 88.81 816 CYS A CA 1
ATOM 6622 C C . CYS A 1 816 ? 23.051 0.960 -23.309 1.00 88.81 816 CYS A C 1
ATOM 6624 O O . CYS A 1 816 ? 22.055 1.680 -23.386 1.00 88.81 816 CYS A O 1
ATOM 6626 N N . PHE A 1 817 ? 24.285 1.466 -23.194 1.00 90.38 817 PHE A N 1
ATOM 6627 C CA . PHE A 1 817 ? 24.565 2.909 -23.222 1.00 90.38 817 PHE A CA 1
ATOM 6628 C C . PHE A 1 817 ? 24.024 3.573 -24.496 1.00 90.38 817 PHE A C 1
ATOM 6630 O O . PHE A 1 817 ? 23.378 4.622 -24.430 1.00 90.38 817 PHE A O 1
ATOM 6637 N N . THR A 1 818 ? 24.251 2.951 -25.655 1.00 89.00 818 THR A N 1
ATOM 6638 C CA . THR A 1 818 ? 23.805 3.474 -26.955 1.00 89.00 818 THR A CA 1
ATOM 6639 C C . THR A 1 818 ? 22.278 3.550 -27.032 1.00 89.00 818 THR A C 1
ATOM 6641 O O . THR A 1 818 ? 21.730 4.560 -27.470 1.00 89.00 818 THR A O 1
ATOM 6644 N N . LEU A 1 819 ? 21.583 2.511 -26.562 1.00 90.62 819 LEU A N 1
ATOM 6645 C CA . LEU A 1 819 ? 20.121 2.444 -26.545 1.00 90.62 819 LEU A CA 1
ATOM 6646 C C . LEU A 1 819 ? 19.501 3.469 -25.580 1.00 90.62 819 LEU A C 1
ATOM 6648 O O . LEU A 1 819 ? 18.564 4.171 -25.957 1.00 90.62 819 LEU A O 1
ATOM 6652 N N . LEU A 1 820 ? 20.044 3.620 -24.369 1.00 90.88 820 LEU A N 1
ATOM 6653 C CA . LEU A 1 820 ? 19.564 4.618 -23.404 1.00 90.88 820 LEU A CA 1
ATOM 6654 C C . LEU A 1 820 ? 19.848 6.056 -23.861 1.00 90.88 820 LEU A C 1
ATOM 6656 O O . LEU A 1 820 ? 18.994 6.928 -23.710 1.00 90.88 820 LEU A O 1
ATOM 6660 N N . SER A 1 821 ? 21.002 6.301 -24.488 1.00 90.06 821 SER A N 1
ATOM 6661 C CA . SER A 1 821 ? 21.326 7.603 -25.092 1.00 90.06 821 SER A CA 1
ATOM 6662 C C . SER A 1 821 ? 20.372 7.951 -26.237 1.00 90.06 821 SER A C 1
ATOM 6664 O O . SER A 1 821 ? 19.976 9.103 -26.404 1.00 90.06 821 SER A O 1
ATOM 6666 N N . ASN A 1 822 ? 19.955 6.948 -27.014 1.00 89.50 822 ASN A N 1
ATOM 6667 C CA . ASN A 1 822 ? 18.958 7.112 -28.066 1.00 89.50 822 ASN A CA 1
ATOM 6668 C C . ASN A 1 822 ? 17.588 7.527 -27.493 1.00 89.50 822 ASN A C 1
ATOM 6670 O O . ASN A 1 822 ? 16.950 8.440 -28.012 1.00 89.50 822 ASN A O 1
ATOM 6674 N N . ILE A 1 823 ? 17.181 6.924 -26.371 1.00 89.25 823 ILE A N 1
ATOM 6675 C CA . ILE A 1 823 ? 15.957 7.294 -25.643 1.00 89.25 823 ILE A CA 1
ATOM 6676 C C . ILE A 1 823 ? 16.049 8.713 -25.067 1.00 89.25 823 ILE A C 1
ATOM 6678 O O . ILE A 1 823 ? 15.095 9.480 -25.192 1.00 89.25 823 ILE A O 1
ATOM 6682 N N . TRP A 1 824 ? 17.195 9.099 -24.497 1.00 89.25 824 TRP A N 1
ATOM 6683 C CA . TRP A 1 824 ? 17.428 10.472 -24.032 1.00 89.25 824 TRP A CA 1
ATOM 6684 C C . TRP A 1 824 ? 17.221 11.490 -25.160 1.00 89.25 824 TRP A C 1
ATOM 6686 O O . TRP A 1 824 ? 16.475 12.457 -25.006 1.00 89.25 824 TRP A O 1
ATOM 6696 N N . ASN A 1 825 ? 17.821 11.236 -26.325 1.00 87.19 825 ASN A N 1
ATOM 6697 C CA . ASN A 1 825 ? 17.684 12.101 -27.496 1.00 87.19 825 ASN A CA 1
ATOM 6698 C C . ASN A 1 825 ? 16.244 12.158 -28.023 1.00 87.19 825 ASN A C 1
ATOM 6700 O O . ASN A 1 825 ? 15.819 13.203 -28.519 1.00 87.19 825 ASN A O 1
ATOM 6704 N N . TYR A 1 826 ? 15.491 11.059 -27.923 1.00 86.31 826 TYR A N 1
ATOM 6705 C CA . TYR A 1 826 ? 14.074 11.028 -28.282 1.00 86.31 826 TYR A CA 1
ATOM 6706 C C . TYR A 1 826 ? 13.236 11.907 -27.345 1.00 86.31 826 TYR A C 1
ATOM 6708 O O . TYR A 1 826 ? 12.490 12.769 -27.813 1.00 86.31 826 TYR A O 1
ATOM 6716 N N . LEU A 1 827 ? 13.393 11.740 -26.028 1.00 84.88 827 LEU A N 1
ATOM 6717 C CA . LEU A 1 827 ? 12.660 12.523 -25.026 1.00 84.88 827 LEU A CA 1
ATOM 6718 C C . LEU A 1 827 ? 12.995 14.018 -25.114 1.00 84.88 827 LEU A C 1
ATOM 6720 O O . LEU A 1 827 ? 12.101 14.855 -25.002 1.00 84.88 827 LEU A O 1
ATOM 6724 N N . LYS A 1 828 ? 14.260 14.348 -25.396 1.00 85.06 828 LYS A N 1
ATOM 6725 C CA . LYS A 1 828 ? 14.725 15.722 -25.604 1.00 85.06 828 LYS A CA 1
ATOM 6726 C C . LYS A 1 828 ? 14.049 16.413 -26.787 1.00 85.06 828 LYS A C 1
ATOM 6728 O O . LYS A 1 828 ? 13.561 17.530 -26.641 1.00 85.06 828 LYS A O 1
ATOM 6733 N N . GLN A 1 829 ? 14.005 15.776 -27.959 1.00 81.31 829 GLN A N 1
ATOM 6734 C CA . GLN A 1 829 ? 13.393 16.397 -29.142 1.00 81.31 829 GLN A CA 1
ATOM 6735 C C . GLN A 1 829 ? 11.863 16.499 -29.015 1.00 81.31 829 GLN A C 1
ATOM 6737 O O . GLN A 1 829 ? 11.272 17.456 -29.507 1.00 81.31 829 GLN A O 1
ATOM 6742 N N . ASN A 1 830 ? 11.225 15.572 -28.290 1.00 77.31 830 ASN A N 1
ATOM 6743 C CA . ASN A 1 830 ? 9.767 15.512 -28.136 1.00 77.31 830 ASN A CA 1
ATOM 6744 C C . ASN A 1 830 ? 9.231 16.195 -26.860 1.00 77.31 830 ASN A C 1
ATOM 6746 O O . ASN A 1 830 ? 8.079 15.999 -26.477 1.00 77.31 830 ASN A O 1
ATOM 6750 N N . GLN A 1 831 ? 10.022 17.046 -26.203 1.00 74.00 831 GLN A N 1
ATOM 6751 C CA . GLN A 1 831 ? 9.677 17.654 -24.910 1.00 74.00 831 GLN A CA 1
ATOM 6752 C C . GLN A 1 831 ? 8.385 18.504 -24.917 1.00 74.00 831 GLN A C 1
ATOM 6754 O O . GLN A 1 831 ? 7.673 18.576 -23.914 1.00 74.00 831 GLN A O 1
ATOM 6759 N N . GLN A 1 832 ? 8.038 19.125 -26.049 1.00 65.25 832 GLN A N 1
ATOM 6760 C CA . GLN A 1 832 ? 6.794 19.901 -26.204 1.00 65.25 832 GLN A CA 1
ATOM 6761 C C . GLN A 1 832 ? 5.539 19.008 -26.250 1.00 65.25 832 GLN A C 1
ATOM 6763 O O . GLN A 1 832 ? 4.476 19.389 -25.759 1.00 65.25 832 GLN A O 1
ATOM 6768 N N . LEU A 1 833 ? 5.664 17.791 -26.784 1.00 63.50 833 LEU A N 1
ATOM 6769 C CA . LEU A 1 833 ? 4.589 16.792 -26.800 1.00 63.50 833 LEU A CA 1
ATOM 6770 C C . LEU A 1 833 ? 4.377 16.198 -25.402 1.00 63.50 833 LEU A C 1
ATOM 6772 O O . LEU A 1 833 ? 3.246 15.952 -25.002 1.00 63.50 833 LEU A O 1
ATOM 6776 N N . LEU A 1 834 ? 5.457 16.051 -24.628 1.00 63.16 834 LEU A N 1
ATOM 6777 C CA . LEU A 1 834 ? 5.425 15.560 -23.245 1.00 63.16 834 LEU A CA 1
ATOM 6778 C C . LEU A 1 834 ? 4.777 16.542 -22.248 1.00 63.16 834 LEU A C 1
ATOM 6780 O O . LEU A 1 834 ? 4.458 16.152 -21.130 1.00 63.16 834 LEU A O 1
ATOM 6784 N N . THR A 1 835 ? 4.610 17.816 -22.622 1.00 59.28 835 THR A N 1
ATOM 6785 C CA . THR A 1 835 ? 4.127 18.890 -21.729 1.00 59.28 835 THR A CA 1
ATOM 6786 C C . THR A 1 835 ? 2.743 19.439 -22.087 1.00 59.28 835 THR A C 1
ATOM 6788 O O . THR A 1 835 ? 2.183 20.238 -21.334 1.00 59.28 835 THR A O 1
ATOM 6791 N N . THR A 1 836 ? 2.154 19.023 -23.212 1.00 54.84 836 THR A N 1
ATOM 6792 C CA . THR A 1 836 ? 0.838 19.495 -23.666 1.00 54.84 836 THR A CA 1
ATOM 6793 C C . THR A 1 836 ? -0.281 18.528 -23.251 1.00 54.84 836 THR A C 1
ATOM 6795 O O . THR A 1 836 ? -0.215 17.331 -23.505 1.00 54.84 836 THR A O 1
ATOM 6798 N N . LYS A 1 837 ? -1.373 19.057 -22.664 1.00 48.72 837 LYS A N 1
ATOM 6799 C CA . LYS A 1 837 ? -2.595 18.323 -22.227 1.00 48.72 837 LYS A CA 1
ATOM 6800 C C . LYS A 1 837 ? -3.364 17.587 -23.352 1.00 48.72 837 LYS A C 1
ATOM 6802 O O . LYS A 1 837 ? -4.464 17.092 -23.130 1.00 48.72 837 LYS A O 1
ATOM 6807 N N . LEU A 1 838 ? -2.817 17.536 -24.566 1.00 41.06 838 LEU A N 1
ATOM 6808 C CA . LEU A 1 838 ? -3.447 17.067 -25.806 1.00 41.06 838 LEU A CA 1
ATOM 6809 C C . LEU A 1 838 ? -3.139 15.597 -26.145 1.00 41.06 838 LEU A C 1
ATOM 6811 O O . LEU A 1 838 ? -3.388 15.156 -27.261 1.00 41.06 838 LEU A O 1
ATOM 6815 N N . LEU A 1 839 ? -2.678 14.801 -25.177 1.00 45.16 839 LEU A N 1
ATOM 6816 C CA . LEU A 1 839 ? -2.470 13.351 -25.335 1.00 45.16 839 LEU A CA 1
ATOM 6817 C C . LEU A 1 839 ? -3.769 12.540 -25.562 1.00 45.16 839 LEU A C 1
ATOM 6819 O O . LEU A 1 839 ? -3.711 11.324 -25.733 1.00 45.16 839 LEU A O 1
ATOM 6823 N N . THR A 1 840 ? -4.942 13.185 -25.596 1.00 40.56 840 THR A N 1
ATOM 6824 C CA . THR A 1 840 ? -6.231 12.565 -25.952 1.00 40.56 840 THR A CA 1
ATOM 6825 C C . THR A 1 840 ? -6.498 12.494 -27.456 1.00 40.56 840 THR A C 1
ATOM 6827 O O . THR A 1 840 ? -7.423 11.793 -27.864 1.00 40.56 840 THR A O 1
ATOM 6830 N N . GLN A 1 841 ? -5.692 13.139 -28.305 1.00 37.59 841 GLN A N 1
ATOM 6831 C CA . GLN A 1 841 ? -5.799 12.984 -29.754 1.00 37.59 841 GLN A CA 1
ATOM 6832 C C . GLN A 1 841 ? -4.595 12.228 -30.306 1.00 37.59 841 GLN A C 1
ATOM 6834 O O . GLN A 1 841 ? -3.486 12.738 -30.348 1.00 37.59 841 GLN A O 1
ATOM 6839 N N . GLN A 1 842 ? -4.884 10.988 -30.710 1.00 39.72 842 GLN A N 1
ATOM 6840 C CA . GLN A 1 842 ? -4.298 10.296 -31.855 1.00 39.72 842 GLN A CA 1
ATOM 6841 C C . GLN A 1 842 ? -2.789 10.486 -32.014 1.00 39.72 842 GLN A C 1
ATOM 6843 O O . GLN A 1 842 ? -2.321 11.443 -32.619 1.00 39.72 842 GLN A O 1
ATOM 6848 N N . GLN A 1 843 ? -2.046 9.491 -31.532 1.00 40.12 843 GLN A N 1
ATOM 6849 C CA . GLN A 1 843 ? -0.675 9.213 -31.933 1.00 40.12 843 GLN A CA 1
ATOM 6850 C C . GLN A 1 843 ? -0.524 9.239 -33.472 1.00 40.12 843 GLN A C 1
ATOM 6852 O O . GLN A 1 843 ? -0.555 8.202 -34.133 1.00 40.12 843 GLN A O 1
ATOM 6857 N N . THR A 1 844 ? -0.269 10.407 -34.056 1.00 41.12 844 THR A N 1
ATOM 6858 C CA . THR A 1 844 ? 0.616 10.512 -35.213 1.00 41.12 844 THR A CA 1
ATOM 6859 C C . THR A 1 844 ? 2.016 10.293 -34.664 1.00 41.12 844 THR A C 1
ATOM 6861 O O . THR A 1 844 ? 2.717 11.234 -34.297 1.00 41.12 844 THR A O 1
ATOM 6864 N N . ILE A 1 845 ? 2.372 9.018 -34.485 1.00 48.44 845 ILE A N 1
ATOM 6865 C CA . ILE A 1 845 ? 3.724 8.603 -34.125 1.00 48.44 845 ILE A CA 1
ATOM 6866 C C . ILE A 1 845 ? 4.636 9.163 -35.211 1.00 48.44 845 ILE A C 1
ATOM 6868 O O . ILE A 1 845 ? 4.594 8.691 -36.348 1.00 48.44 845 ILE A O 1
ATOM 6872 N N . ILE A 1 846 ? 5.438 10.171 -34.874 1.00 47.69 846 ILE A N 1
ATOM 6873 C CA . ILE A 1 846 ? 6.535 10.614 -35.727 1.00 47.69 846 ILE A CA 1
ATOM 6874 C C . ILE A 1 846 ? 7.508 9.430 -35.777 1.00 47.69 846 ILE A C 1
ATOM 6876 O O . ILE A 1 846 ? 8.283 9.193 -34.850 1.00 47.69 846 ILE A O 1
ATOM 6880 N N . ARG A 1 847 ? 7.398 8.606 -36.825 1.00 51.00 847 ARG A N 1
ATOM 6881 C CA . ARG A 1 847 ? 8.356 7.541 -37.131 1.00 51.00 847 ARG A CA 1
ATOM 6882 C C . ARG A 1 847 ? 9.599 8.195 -37.729 1.00 51.00 847 ARG A C 1
ATOM 6884 O O . ARG A 1 847 ? 9.838 8.072 -38.925 1.00 51.00 847 ARG A O 1
ATOM 6891 N N . ASP A 1 848 ? 10.367 8.907 -36.908 1.00 55.25 848 ASP A N 1
ATOM 6892 C CA . ASP A 1 848 ? 11.628 9.486 -37.360 1.00 55.25 848 ASP A CA 1
ATOM 6893 C C . ASP A 1 848 ? 12.684 8.377 -37.512 1.00 55.25 848 ASP A C 1
ATOM 6895 O O . ASP A 1 848 ? 13.028 7.722 -36.521 1.00 55.25 848 ASP A O 1
ATOM 6899 N N . PRO A 1 849 ? 13.247 8.165 -38.722 1.00 58.47 849 PRO A N 1
ATOM 6900 C CA . PRO A 1 849 ? 14.249 7.123 -38.979 1.00 58.47 849 PRO A CA 1
ATOM 6901 C C . PRO A 1 849 ? 15.467 7.208 -38.048 1.00 58.47 849 PRO A C 1
ATOM 6903 O O . PRO A 1 849 ? 16.085 6.193 -37.723 1.00 58.47 849 PRO A O 1
ATOM 6906 N N . LEU A 1 850 ? 15.766 8.426 -37.582 1.00 66.00 850 LEU A N 1
ATOM 6907 C CA . LEU A 1 850 ? 16.910 8.780 -36.742 1.00 66.00 850 LEU A CA 1
ATOM 6908 C C . LEU A 1 850 ? 17.020 7.932 -35.469 1.00 66.00 850 LEU A C 1
ATOM 6910 O O . LEU A 1 850 ? 18.129 7.614 -35.043 1.00 66.00 850 LEU A O 1
ATOM 6914 N N . TYR A 1 851 ? 15.891 7.540 -34.876 1.00 72.44 851 TYR A N 1
ATOM 6915 C CA . TYR A 1 851 ? 15.873 6.797 -33.613 1.00 72.44 851 TYR A CA 1
ATOM 6916 C C . TYR A 1 851 ? 15.846 5.279 -33.796 1.00 72.44 851 TYR A C 1
ATOM 6918 O O . TYR A 1 851 ? 16.040 4.541 -32.831 1.00 72.44 851 TYR A O 1
ATOM 6926 N N . PHE A 1 852 ? 15.640 4.783 -35.016 1.00 75.62 852 PHE A N 1
ATOM 6927 C CA . PHE A 1 852 ? 15.594 3.344 -35.288 1.00 75.62 852 PHE A CA 1
ATOM 6928 C C . PHE A 1 852 ? 16.953 2.790 -35.724 1.00 75.62 852 PHE A C 1
ATOM 6930 O O . PHE A 1 852 ? 17.267 1.633 -35.437 1.00 75.62 852 PHE A O 1
ATOM 6937 N N . ASP A 1 853 ? 17.793 3.618 -36.347 1.00 77.00 853 ASP A N 1
ATOM 6938 C CA . ASP A 1 853 ? 19.127 3.221 -36.803 1.00 77.00 853 ASP A CA 1
ATOM 6939 C C . ASP A 1 853 ? 20.037 2.685 -35.678 1.00 77.00 853 ASP A C 1
ATOM 6941 O O . ASP A 1 853 ? 20.661 1.636 -35.886 1.00 77.00 853 ASP A O 1
ATOM 6945 N N . PRO A 1 854 ? 20.094 3.290 -34.470 1.00 81.88 854 PRO A N 1
ATOM 6946 C CA . PRO A 1 854 ? 20.891 2.750 -33.368 1.00 81.88 854 PRO A CA 1
ATOM 6947 C C . PRO A 1 854 ? 20.403 1.375 -32.895 1.00 81.88 854 PRO A C 1
ATOM 6949 O O . PRO A 1 854 ? 21.215 0.482 -32.660 1.00 81.88 854 PRO A O 1
ATOM 6952 N N . ILE A 1 855 ? 19.083 1.172 -32.814 1.00 83.81 855 ILE A N 1
ATOM 6953 C CA . ILE A 1 855 ? 18.474 -0.112 -32.421 1.00 83.81 855 ILE A CA 1
ATOM 6954 C C . ILE A 1 855 ? 18.844 -1.183 -33.445 1.00 83.81 855 ILE A C 1
ATOM 6956 O O . ILE A 1 855 ? 19.345 -2.255 -33.101 1.00 83.81 855 ILE A O 1
ATOM 6960 N N . ARG A 1 856 ? 18.662 -0.865 -34.728 1.00 78.88 856 ARG A N 1
ATOM 6961 C CA . ARG A 1 856 ? 18.983 -1.758 -35.837 1.00 78.88 856 ARG A CA 1
ATOM 6962 C C . ARG A 1 856 ? 20.458 -2.130 -35.855 1.00 78.88 856 ARG A C 1
ATOM 6964 O O . ARG A 1 856 ? 20.795 -3.290 -36.088 1.00 78.88 856 ARG A O 1
ATOM 6971 N N . PHE A 1 857 ? 21.336 -1.158 -35.625 1.00 82.50 857 PHE A N 1
ATOM 6972 C CA . PHE A 1 857 ? 22.771 -1.388 -35.551 1.00 82.50 857 PHE A CA 1
ATOM 6973 C C . PHE A 1 857 ? 23.121 -2.353 -34.413 1.00 82.50 857 PHE A C 1
ATOM 6975 O O . PHE A 1 857 ? 23.861 -3.311 -34.642 1.00 82.50 857 PHE A O 1
ATOM 6982 N N . VAL A 1 858 ? 22.543 -2.162 -33.222 1.00 84.69 858 VAL A N 1
ATOM 6983 C CA . VAL A 1 858 ? 22.745 -3.058 -32.071 1.00 84.69 858 VAL A CA 1
ATOM 6984 C C . VAL A 1 858 ? 22.241 -4.476 -32.364 1.00 84.69 858 VAL A C 1
ATOM 6986 O O . VAL A 1 858 ? 22.951 -5.442 -32.074 1.00 84.69 858 VAL A O 1
ATOM 6989 N N . ILE A 1 859 ? 21.070 -4.618 -32.997 1.00 83.25 859 ILE A N 1
ATOM 6990 C CA . ILE A 1 859 ? 20.521 -5.922 -33.405 1.00 83.25 859 ILE A CA 1
ATOM 6991 C C . ILE A 1 859 ? 21.424 -6.592 -34.452 1.00 83.25 859 ILE A C 1
ATOM 6993 O O . ILE A 1 859 ? 21.758 -7.766 -34.309 1.00 83.25 859 ILE A O 1
ATOM 6997 N N . GLN A 1 860 ? 21.874 -5.860 -35.480 1.00 80.38 860 GLN A N 1
ATOM 6998 C CA . GLN A 1 860 ? 22.765 -6.389 -36.525 1.00 80.38 860 GLN A CA 1
ATOM 6999 C C . GLN A 1 860 ? 24.118 -6.827 -35.954 1.00 80.38 860 GLN A C 1
ATOM 7001 O O . GLN A 1 860 ? 24.622 -7.892 -36.312 1.00 80.38 860 GLN A O 1
ATOM 7006 N N . LYS A 1 861 ? 24.695 -6.033 -35.046 1.00 81.00 861 LYS A N 1
ATOM 7007 C CA . LYS A 1 861 ? 25.949 -6.354 -34.354 1.00 81.00 861 LYS A CA 1
ATOM 7008 C C . LYS A 1 861 ? 25.819 -7.624 -33.504 1.00 81.00 861 LYS A C 1
ATOM 7010 O O . LYS A 1 861 ? 26.754 -8.418 -33.467 1.00 81.00 861 LYS A O 1
ATOM 7015 N N . ASN A 1 862 ? 24.661 -7.841 -32.874 1.00 81.25 862 ASN A N 1
ATOM 7016 C CA . ASN A 1 862 ? 24.403 -8.957 -31.959 1.00 81.25 862 ASN A CA 1
ATOM 7017 C C . ASN A 1 862 ? 23.487 -10.050 -32.548 1.00 81.25 862 ASN A C 1
ATOM 7019 O O . ASN A 1 862 ? 22.863 -10.804 -31.798 1.00 81.25 862 ASN A O 1
ATOM 7023 N N . ILE A 1 863 ? 23.428 -10.183 -33.880 1.00 78.69 863 ILE A N 1
ATOM 7024 C CA . ILE A 1 863 ? 22.464 -11.058 -34.574 1.00 78.69 863 ILE A CA 1
ATOM 7025 C C . ILE A 1 863 ? 22.544 -12.531 -34.139 1.00 78.69 863 ILE A C 1
ATOM 7027 O O . ILE A 1 863 ? 21.534 -13.226 -34.123 1.00 78.69 863 ILE A O 1
ATOM 7031 N N . ALA A 1 864 ? 23.725 -13.002 -33.724 1.00 76.00 864 ALA A N 1
ATOM 7032 C CA . ALA A 1 864 ? 23.919 -14.368 -33.235 1.00 76.00 864 ALA A CA 1
ATOM 7033 C C . ALA A 1 864 ? 23.153 -14.661 -31.929 1.00 76.00 864 ALA A C 1
ATOM 7035 O O . ALA A 1 864 ? 22.728 -15.792 -31.722 1.00 76.00 864 ALA A O 1
ATOM 7036 N N . ASN A 1 865 ? 22.959 -13.652 -31.071 1.00 79.94 865 ASN A N 1
ATOM 7037 C CA . ASN A 1 865 ? 22.275 -13.798 -29.780 1.00 79.94 865 ASN A CA 1
ATOM 7038 C C . ASN A 1 865 ? 20.824 -13.303 -29.853 1.00 79.94 865 ASN A C 1
ATOM 7040 O O . ASN A 1 865 ? 19.931 -13.908 -29.271 1.00 79.94 865 ASN A O 1
ATOM 7044 N N . VAL A 1 866 ? 20.591 -12.217 -30.594 1.00 80.44 866 VAL A N 1
ATOM 7045 C CA . VAL A 1 866 ? 19.306 -11.502 -30.661 1.00 80.44 866 VAL A CA 1
ATOM 7046 C C . VAL A 1 866 ? 18.467 -11.941 -31.866 1.00 80.44 866 VAL A C 1
ATOM 7048 O O . VAL A 1 866 ? 17.326 -11.526 -31.997 1.00 80.44 866 VAL A O 1
ATOM 7051 N N . GLY A 1 867 ? 18.971 -12.814 -32.745 1.00 71.94 867 GLY A N 1
ATOM 7052 C CA . GLY A 1 867 ? 18.303 -13.185 -34.003 1.00 71.94 867 GLY A CA 1
ATOM 7053 C C . GLY A 1 867 ? 16.856 -13.677 -33.864 1.00 71.94 867 GLY A C 1
ATOM 7054 O O . GLY A 1 867 ? 16.043 -13.393 -34.734 1.00 71.94 867 GLY A O 1
ATOM 7055 N N . HIS A 1 868 ? 16.516 -14.336 -32.752 1.00 76.31 868 HIS A N 1
ATOM 7056 C CA . HIS A 1 868 ? 15.152 -14.793 -32.456 1.00 76.31 868 HIS A CA 1
ATOM 7057 C C . HIS A 1 868 ? 14.184 -13.653 -32.079 1.00 76.31 868 HIS A C 1
ATOM 7059 O O . HIS A 1 868 ? 12.987 -13.773 -32.310 1.00 76.31 868 HIS A O 1
ATOM 7065 N N . ILE A 1 869 ? 14.695 -12.542 -31.535 1.00 74.44 869 ILE A N 1
ATOM 7066 C CA . ILE A 1 869 ? 13.930 -11.326 -31.193 1.00 74.44 869 ILE A CA 1
ATOM 7067 C C . ILE A 1 869 ? 14.038 -10.288 -32.320 1.00 74.44 869 ILE A C 1
ATOM 7069 O O . ILE A 1 869 ? 13.185 -9.419 -32.468 1.00 74.44 869 ILE A O 1
ATOM 7073 N N . ALA A 1 870 ? 15.067 -10.385 -33.165 1.00 70.81 870 ALA A N 1
ATOM 7074 C CA . ALA A 1 870 ? 15.267 -9.494 -34.299 1.00 70.81 870 ALA A CA 1
ATOM 7075 C C . ALA A 1 870 ? 14.041 -9.484 -35.221 1.00 70.81 870 ALA A C 1
ATOM 7077 O O . ALA A 1 870 ? 13.664 -8.416 -35.685 1.00 70.81 870 ALA A O 1
ATOM 7078 N N . GLU A 1 871 ? 13.392 -10.636 -35.426 1.00 66.38 871 GLU A N 1
ATOM 7079 C CA . GLU A 1 871 ? 12.134 -10.745 -36.174 1.00 66.38 871 GLU A CA 1
ATOM 7080 C C . GLU A 1 871 ? 10.987 -9.977 -35.503 1.00 66.38 871 GLU A C 1
ATOM 7082 O O . GLU A 1 871 ? 10.243 -9.290 -36.194 1.00 66.38 871 GLU A O 1
ATOM 7087 N N . HIS A 1 872 ? 10.885 -10.005 -34.168 1.00 70.00 872 HIS A N 1
ATOM 7088 C CA . HIS A 1 872 ? 9.902 -9.219 -33.419 1.00 70.00 872 HIS A CA 1
ATOM 7089 C C . HIS A 1 872 ? 10.114 -7.713 -33.632 1.00 70.00 872 HIS A C 1
ATOM 7091 O O . HIS A 1 872 ? 9.191 -7.017 -34.044 1.00 70.00 872 HIS A O 1
ATOM 7097 N N . PHE A 1 873 ? 11.342 -7.211 -33.459 1.00 68.94 873 PHE A N 1
ATOM 7098 C CA . PHE A 1 873 ? 11.663 -5.793 -33.685 1.00 68.94 873 PHE A CA 1
ATOM 7099 C C . PHE A 1 873 ? 11.537 -5.375 -35.150 1.00 68.94 873 PHE A C 1
ATOM 7101 O O . PHE A 1 873 ? 11.053 -4.280 -35.430 1.00 68.94 873 PHE A O 1
ATOM 7108 N N . LEU A 1 874 ? 11.931 -6.248 -36.082 1.00 63.53 874 LEU A N 1
ATOM 7109 C CA . LEU A 1 874 ? 11.720 -6.048 -37.512 1.00 63.53 874 LEU A CA 1
ATOM 7110 C C . LEU A 1 874 ? 10.232 -5.979 -37.815 1.00 63.53 874 LEU A C 1
ATOM 7112 O O . LEU A 1 874 ? 9.840 -5.067 -38.514 1.00 63.53 874 LEU A O 1
ATOM 7116 N N . HIS A 1 875 ? 9.397 -6.847 -37.246 1.00 62.81 875 HIS A N 1
ATOM 7117 C CA . HIS A 1 875 ? 7.945 -6.807 -37.409 1.00 62.81 875 HIS A CA 1
ATOM 7118 C C . HIS A 1 875 ? 7.319 -5.550 -36.784 1.00 62.81 875 HIS A C 1
ATOM 7120 O O . HIS A 1 875 ? 6.413 -4.968 -37.372 1.00 62.81 875 HIS A O 1
ATOM 7126 N N . LEU A 1 876 ? 7.803 -5.081 -35.629 1.00 59.84 876 LEU A N 1
ATOM 7127 C CA . LEU A 1 876 ? 7.360 -3.818 -35.020 1.00 59.84 876 LEU A CA 1
ATOM 7128 C C . LEU A 1 876 ? 7.760 -2.590 -35.853 1.00 59.84 876 LEU A C 1
ATOM 7130 O O . LEU A 1 876 ? 7.006 -1.621 -35.924 1.00 59.84 876 LEU A O 1
ATOM 7134 N N . GLN A 1 877 ? 8.930 -2.636 -36.494 1.00 56.72 877 GLN A N 1
ATOM 7135 C CA . GLN A 1 877 ? 9.430 -1.592 -37.390 1.00 56.72 877 GLN A CA 1
ATOM 7136 C C . GLN A 1 877 ? 8.724 -1.627 -38.755 1.00 56.72 877 GLN A C 1
ATOM 7138 O O . GLN A 1 877 ? 8.348 -0.584 -39.294 1.00 56.72 877 GLN A O 1
ATOM 7143 N N . LEU A 1 878 ? 8.521 -2.835 -39.280 1.00 49.38 878 LEU A N 1
ATOM 7144 C CA . LEU A 1 878 ? 7.894 -3.131 -40.560 1.00 49.38 878 LEU A CA 1
ATOM 7145 C C . LEU A 1 878 ? 6.393 -3.023 -40.514 1.00 49.38 878 LEU A C 1
ATOM 7147 O O . LEU A 1 878 ? 5.856 -2.879 -41.604 1.00 49.38 878 LEU A O 1
ATOM 7151 N N . GLN A 1 879 ? 5.748 -3.102 -39.333 1.00 49.12 879 GLN A N 1
ATOM 7152 C CA . GLN A 1 879 ? 4.298 -3.008 -39.160 1.00 49.12 879 GLN A CA 1
ATOM 7153 C C . GLN A 1 879 ? 3.819 -1.851 -40.027 1.00 49.12 879 GLN A C 1
ATOM 7155 O O . GLN A 1 879 ? 4.006 -0.672 -39.664 1.00 49.12 879 GLN A O 1
ATOM 7160 N N . PRO A 1 880 ? 3.300 -2.169 -41.227 1.00 44.03 880 PRO A N 1
ATOM 7161 C CA . PRO A 1 880 ? 3.045 -1.137 -42.182 1.00 44.03 880 PRO A CA 1
ATOM 7162 C C . PRO A 1 880 ? 1.860 -0.390 -41.608 1.00 44.03 880 PRO A C 1
ATOM 7164 O O . PRO A 1 880 ? 0.888 -0.979 -41.128 1.00 44.03 880 PRO A O 1
ATOM 7167 N N . THR A 1 881 ? 1.917 0.924 -41.722 1.00 45.06 881 THR A N 1
ATOM 7168 C CA . THR A 1 881 ? 0.727 1.769 -41.771 1.00 45.06 881 THR A CA 1
ATOM 7169 C C . THR A 1 881 ? -0.420 1.060 -42.533 1.00 45.06 881 THR A C 1
ATOM 7171 O O . THR A 1 881 ? -1.567 1.114 -42.112 1.00 45.06 881 THR A O 1
ATOM 7174 N N . GLY A 1 882 ? -0.116 0.245 -43.553 1.00 38.97 882 GLY A N 1
ATOM 7175 C CA . GLY A 1 882 ? -1.072 -0.567 -44.311 1.00 38.97 882 GLY A CA 1
ATOM 7176 C C . GLY A 1 882 ? -1.780 -1.764 -43.638 1.00 38.97 882 GLY A C 1
ATOM 7177 O O . GLY A 1 882 ? -2.835 -2.127 -44.156 1.00 38.97 882 GLY A O 1
ATOM 7178 N N . SER A 1 883 ? -1.300 -2.382 -42.550 1.00 39.97 883 SER A N 1
ATOM 7179 C CA . SER A 1 883 ? -2.009 -3.506 -41.876 1.00 39.97 883 SER A CA 1
ATOM 7180 C C . SER A 1 883 ? -2.738 -3.086 -40.598 1.00 39.97 883 SER A C 1
ATOM 7182 O O . SER A 1 883 ? -3.338 -3.902 -39.901 1.00 39.97 883 SER A O 1
ATOM 7184 N N . ILE A 1 884 ? -2.715 -1.790 -40.305 1.00 40.56 884 ILE A N 1
ATOM 7185 C CA . ILE A 1 884 ? -3.566 -1.167 -39.305 1.00 40.56 884 ILE A CA 1
ATOM 7186 C C . ILE A 1 884 ? -4.962 -1.050 -39.931 1.00 40.56 884 ILE A C 1
ATOM 7188 O O . ILE A 1 884 ? -5.113 -0.493 -41.018 1.00 40.56 884 ILE A O 1
ATOM 7192 N N . ALA A 1 885 ? -5.995 -1.552 -39.253 1.00 41.75 885 ALA A N 1
ATOM 7193 C CA . ALA A 1 885 ? -7.395 -1.553 -39.702 1.00 41.75 885 ALA A CA 1
ATOM 7194 C C . ALA A 1 885 ? -8.021 -0.147 -39.921 1.00 41.75 885 ALA A C 1
ATOM 7196 O O . ALA A 1 885 ? -9.235 -0.030 -40.063 1.00 41.75 885 ALA A O 1
ATOM 7197 N N . PHE A 1 886 ? -7.208 0.915 -39.942 1.00 44.34 886 PHE A N 1
ATOM 7198 C CA . PHE A 1 886 ? -7.618 2.319 -39.925 1.00 44.34 886 PHE A CA 1
ATOM 7199 C C . PHE A 1 886 ? -7.126 3.149 -41.130 1.00 44.34 886 PHE A C 1
ATOM 7201 O O . PHE A 1 886 ? -7.452 4.330 -41.191 1.00 44.34 886 PHE A O 1
ATOM 7208 N N . ILE A 1 887 ? -6.387 2.573 -42.093 1.00 56.59 887 ILE A N 1
ATOM 7209 C CA . ILE A 1 887 ? -5.978 3.281 -43.327 1.00 56.59 887 ILE A CA 1
ATOM 7210 C C . ILE A 1 887 ? -6.924 2.950 -44.483 1.00 56.59 887 ILE A C 1
ATOM 7212 O O . ILE A 1 887 ? -7.258 1.786 -44.711 1.00 56.59 887 ILE A O 1
ATOM 7216 N N . SER A 1 888 ? -7.345 3.982 -45.220 1.00 68.06 888 SER A N 1
ATOM 7217 C CA . SER A 1 888 ? -8.207 3.826 -46.395 1.00 68.06 888 SER A CA 1
ATOM 7218 C C . SER A 1 888 ? -7.500 3.057 -47.519 1.00 68.06 888 SER A C 1
ATOM 7220 O O . SER A 1 888 ? -6.287 3.166 -47.710 1.00 68.06 888 SER A O 1
ATOM 7222 N N . ASP A 1 889 ? -8.254 2.292 -48.312 1.00 72.81 889 ASP A N 1
ATOM 7223 C CA . ASP A 1 889 ? -7.679 1.522 -49.425 1.00 72.81 889 ASP A CA 1
ATOM 7224 C C . ASP A 1 889 ? -6.957 2.404 -50.457 1.00 72.81 889 ASP A C 1
ATOM 7226 O O . ASP A 1 889 ? -6.047 1.933 -51.140 1.00 72.81 889 ASP A O 1
ATOM 7230 N N . ASP A 1 890 ? -7.333 3.677 -50.577 1.00 75.94 890 ASP A N 1
ATOM 7231 C CA . ASP A 1 890 ? -6.719 4.608 -51.525 1.00 75.94 890 ASP A CA 1
ATOM 7232 C C . ASP A 1 890 ? -5.373 5.142 -51.029 1.00 75.94 890 ASP A C 1
ATOM 7234 O O . ASP A 1 890 ? -4.420 5.226 -51.805 1.00 75.94 890 ASP A O 1
ATOM 7238 N N . GLU A 1 891 ? -5.247 5.393 -49.728 1.00 74.38 891 GLU A N 1
ATOM 7239 C CA . GLU A 1 891 ? -3.977 5.764 -49.103 1.00 74.38 891 GLU A CA 1
ATOM 7240 C C . GLU A 1 891 ? -2.990 4.587 -49.106 1.00 74.38 891 GLU A C 1
ATOM 7242 O O . GLU A 1 891 ? -1.813 4.753 -49.438 1.00 74.38 891 GLU A O 1
ATOM 7247 N N . ARG A 1 892 ? -3.481 3.358 -48.881 1.00 69.56 892 ARG A N 1
ATOM 7248 C CA . ARG A 1 892 ? -2.671 2.138 -49.027 1.00 69.56 892 ARG A CA 1
ATOM 7249 C C . ARG A 1 892 ? -2.111 2.000 -50.449 1.00 69.56 892 ARG A C 1
ATOM 7251 O O . ARG A 1 892 ? -0.925 1.725 -50.603 1.00 69.56 892 ARG A O 1
ATOM 7258 N N . LYS A 1 893 ? -2.931 2.225 -51.484 1.00 80.56 893 LYS A N 1
ATOM 7259 C CA . LYS A 1 893 ? -2.491 2.187 -52.897 1.00 80.56 893 LYS A CA 1
ATOM 7260 C C . LYS A 1 893 ? -1.479 3.283 -53.236 1.00 80.56 893 LYS A C 1
ATOM 7262 O O . LYS A 1 893 ? -0.610 3.061 -54.083 1.00 80.56 893 LYS A O 1
ATOM 7267 N N . ALA A 1 894 ? -1.610 4.467 -52.637 1.00 80.50 894 ALA A N 1
ATOM 7268 C CA . ALA A 1 894 ? -0.666 5.561 -52.843 1.00 80.50 894 ALA A CA 1
ATOM 7269 C C . ALA A 1 894 ? 0.719 5.181 -52.298 1.00 80.50 894 ALA A C 1
ATOM 7271 O O . ALA A 1 894 ? 1.694 5.207 -53.048 1.00 80.50 894 ALA A O 1
ATOM 7272 N N . LEU A 1 895 ? 0.789 4.710 -51.048 1.00 81.81 895 LEU A N 1
ATOM 7273 C CA . LEU A 1 895 ? 2.038 4.291 -50.399 1.00 81.81 895 LEU A CA 1
ATOM 7274 C C . LEU A 1 895 ? 2.739 3.131 -51.121 1.00 81.81 895 LEU A C 1
ATOM 7276 O O . LEU A 1 895 ? 3.964 3.051 -51.112 1.00 81.81 895 LEU A O 1
ATOM 7280 N N . THR A 1 896 ? 1.981 2.253 -51.785 1.00 84.88 896 THR A N 1
ATOM 7281 C CA . THR A 1 896 ? 2.521 1.114 -52.547 1.00 84.88 896 THR A CA 1
ATOM 7282 C C . THR A 1 896 ? 2.732 1.404 -54.040 1.00 84.88 896 THR A C 1
ATOM 7284 O O . THR A 1 896 ? 3.024 0.485 -54.815 1.00 84.88 896 THR A O 1
ATOM 7287 N N . THR A 1 897 ? 2.596 2.665 -54.468 1.00 90.62 897 THR A N 1
ATOM 7288 C CA . THR A 1 897 ? 2.921 3.111 -55.830 1.00 90.62 897 THR A CA 1
ATOM 7289 C C . THR A 1 897 ? 4.336 3.705 -55.882 1.00 90.62 897 THR A C 1
ATOM 7291 O O . THR A 1 897 ? 4.658 4.644 -55.157 1.00 90.62 897 THR A O 1
ATOM 7294 N N . PHE A 1 898 ? 5.154 3.192 -56.800 1.00 93.06 898 PHE A N 1
ATOM 7295 C CA . PHE A 1 898 ? 6.535 3.587 -57.072 1.00 93.06 898 PHE A CA 1
ATOM 7296 C C . PHE A 1 898 ? 6.628 4.303 -58.419 1.00 93.06 898 PHE A C 1
ATOM 7298 O O . PHE A 1 898 ? 6.277 3.720 -59.444 1.00 93.06 898 PHE A O 1
ATOM 7305 N N . VAL A 1 899 ? 7.122 5.541 -58.448 1.00 95.19 899 VAL A N 1
ATOM 7306 C CA . VAL A 1 899 ? 7.300 6.316 -59.687 1.00 95.19 899 VAL A CA 1
ATOM 7307 C C . VAL A 1 899 ? 8.783 6.406 -60.032 1.00 95.19 899 VAL A C 1
ATOM 7309 O O . VAL A 1 899 ? 9.575 6.970 -59.288 1.00 95.19 899 VAL A O 1
ATOM 7312 N N . ILE A 1 900 ? 9.176 5.861 -61.177 1.00 95.44 900 ILE A N 1
ATOM 7313 C CA . ILE A 1 900 ? 10.551 5.847 -61.676 1.00 95.44 900 ILE A CA 1
ATOM 7314 C C . ILE A 1 900 ? 10.629 6.802 -62.863 1.00 95.44 900 ILE A C 1
ATOM 7316 O O . ILE A 1 900 ? 9.954 6.617 -63.874 1.00 95.44 900 ILE A O 1
ATOM 7320 N N . VAL A 1 901 ? 11.449 7.841 -62.741 1.00 94.69 901 VAL A N 1
ATOM 7321 C CA . VAL A 1 901 ? 11.574 8.896 -63.749 1.00 94.69 901 VAL A CA 1
ATOM 7322 C C . VAL A 1 901 ? 12.804 8.648 -64.618 1.00 94.69 901 VAL A C 1
ATOM 7324 O O . VAL A 1 901 ? 13.939 8.628 -64.124 1.00 94.69 901 VAL A O 1
ATOM 7327 N N . GLY A 1 902 ? 12.556 8.494 -65.918 1.00 92.25 902 GLY A N 1
ATOM 7328 C CA . GLY A 1 902 ? 13.520 8.137 -66.953 1.00 92.25 902 GLY A CA 1
ATOM 7329 C C . GLY A 1 902 ? 13.265 6.745 -67.538 1.00 92.25 902 GLY A C 1
ATOM 7330 O O . GLY A 1 902 ? 12.857 5.820 -66.846 1.00 92.25 902 GLY A O 1
ATOM 7331 N N . GLY A 1 903 ? 13.543 6.591 -68.828 1.00 91.25 903 GLY A N 1
ATOM 7332 C CA . GLY A 1 903 ? 13.520 5.335 -69.575 1.00 91.25 903 GLY A CA 1
ATOM 7333 C C . GLY A 1 903 ? 14.918 4.854 -69.963 1.00 91.25 903 GLY A C 1
ATOM 7334 O O . GLY A 1 903 ? 15.051 4.057 -70.885 1.00 91.25 903 GLY A O 1
ATOM 7335 N N . GLY A 1 904 ? 15.974 5.355 -69.317 1.00 91.69 904 GLY A N 1
ATOM 7336 C CA . GLY A 1 904 ? 17.352 4.926 -69.565 1.00 91.69 904 GLY A CA 1
ATOM 7337 C C . GLY A 1 904 ? 17.669 3.547 -68.964 1.00 91.69 904 GLY A C 1
ATOM 7338 O O . GLY A 1 904 ? 16.847 2.987 -68.238 1.00 91.69 904 GLY A O 1
ATOM 7339 N N . PRO A 1 905 ? 18.875 2.997 -69.211 1.00 90.88 905 PRO A N 1
ATOM 7340 C CA . PRO A 1 905 ? 19.275 1.683 -68.697 1.00 90.88 905 PRO A CA 1
ATOM 7341 C C . PRO A 1 905 ? 19.089 1.557 -67.184 1.00 90.88 905 PRO A C 1
ATOM 7343 O O . PRO A 1 905 ? 18.429 0.632 -66.736 1.00 90.88 905 PRO A O 1
ATOM 7346 N N . THR A 1 906 ? 19.557 2.541 -66.412 1.00 90.75 906 THR A N 1
ATOM 7347 C CA . THR A 1 906 ? 19.434 2.564 -64.947 1.00 90.75 906 THR A CA 1
ATOM 7348 C C . THR A 1 906 ? 17.986 2.442 -64.478 1.00 90.75 906 THR A C 1
ATOM 7350 O O . THR A 1 906 ? 17.684 1.658 -63.584 1.00 90.75 906 THR A O 1
ATOM 7353 N N . SER A 1 907 ? 17.085 3.212 -65.087 1.00 91.44 907 SER A N 1
ATOM 7354 C CA . SER A 1 907 ? 15.671 3.254 -64.718 1.00 91.44 907 SER A CA 1
ATOM 7355 C C . SER A 1 907 ? 14.986 1.923 -65.010 1.00 91.44 907 SER A C 1
ATOM 7357 O O . SER A 1 907 ? 14.222 1.420 -64.189 1.00 91.44 907 SER A O 1
ATOM 7359 N N . ILE A 1 908 ? 15.290 1.327 -66.165 1.00 93.81 908 ILE A N 1
ATOM 7360 C CA . ILE A 1 908 ? 14.723 0.046 -66.587 1.00 93.81 908 ILE A CA 1
ATOM 7361 C C . ILE A 1 908 ? 15.284 -1.120 -65.767 1.00 93.81 908 ILE A C 1
ATOM 7363 O O . ILE A 1 908 ? 14.510 -1.974 -65.339 1.00 93.81 908 ILE A O 1
ATOM 7367 N N . GLU A 1 909 ? 16.586 -1.126 -65.478 1.00 93.38 909 GLU A N 1
ATOM 7368 C CA . GLU A 1 909 ? 17.210 -2.122 -64.601 1.00 93.38 909 GLU A CA 1
ATOM 7369 C C . GLU A 1 909 ? 16.625 -2.058 -63.189 1.00 93.38 909 GLU A C 1
ATOM 7371 O O . GLU A 1 909 ? 16.247 -3.089 -62.636 1.00 93.38 909 GLU A O 1
ATOM 7376 N N . PHE A 1 910 ? 16.473 -0.851 -62.633 1.00 93.12 910 PHE A N 1
ATOM 7377 C CA . PHE A 1 910 ? 15.860 -0.657 -61.320 1.00 93.12 910 PHE A CA 1
ATOM 7378 C C . PHE A 1 910 ? 14.393 -1.096 -61.305 1.00 93.12 910 PHE A C 1
ATOM 7380 O O . PHE A 1 910 ? 13.971 -1.787 -60.384 1.00 93.12 910 PHE A O 1
ATOM 7387 N N . SER A 1 911 ? 13.626 -0.754 -62.345 1.00 92.19 911 SER A N 1
ATOM 7388 C CA . SER A 1 911 ? 12.233 -1.203 -62.490 1.00 92.19 911 SER A CA 1
ATOM 7389 C C . SER A 1 911 ? 12.134 -2.729 -62.536 1.00 92.19 911 SER A C 1
ATOM 7391 O O . SER A 1 911 ? 11.228 -3.308 -61.941 1.00 92.19 911 SER A O 1
ATOM 7393 N N . GLY A 1 912 ? 13.068 -3.379 -63.236 1.00 91.00 912 GLY A N 1
ATOM 7394 C CA . GLY A 1 912 ? 13.162 -4.832 -63.327 1.00 91.00 912 GLY A CA 1
ATOM 7395 C C . GLY A 1 912 ? 13.511 -5.491 -61.993 1.00 91.00 912 GLY A C 1
ATOM 7396 O O . GLY A 1 912 ? 12.817 -6.413 -61.583 1.00 91.00 912 GLY A O 1
ATOM 7397 N N . GLU A 1 913 ? 14.536 -5.000 -61.292 1.00 91.00 913 GLU A N 1
ATOM 7398 C CA . GLU A 1 913 ? 14.921 -5.521 -59.969 1.00 91.00 913 GLU A CA 1
ATOM 7399 C C . GLU A 1 913 ? 13.839 -5.282 -58.912 1.00 91.00 913 GLU A C 1
ATOM 7401 O O . GLU A 1 913 ? 13.580 -6.160 -58.092 1.00 91.00 913 GLU A O 1
ATOM 7406 N N . LEU A 1 914 ? 13.176 -4.121 -58.940 1.00 90.06 914 LEU A N 1
ATOM 7407 C CA . LEU A 1 914 ? 12.076 -3.817 -58.027 1.00 90.06 914 LEU A CA 1
ATOM 7408 C C . LEU A 1 914 ? 10.878 -4.737 -58.279 1.00 90.06 914 LEU A C 1
ATOM 7410 O O . LEU A 1 914 ? 10.276 -5.231 -57.331 1.00 90.06 914 LEU A O 1
ATOM 7414 N N . HIS A 1 915 ? 10.548 -4.998 -59.545 1.00 90.50 915 HIS A N 1
ATOM 7415 C CA . HIS A 1 915 ? 9.515 -5.965 -59.901 1.00 90.50 915 HIS A CA 1
ATOM 7416 C C . HIS A 1 915 ? 9.858 -7.374 -59.403 1.00 90.50 915 HIS A C 1
ATOM 7418 O O . HIS A 1 915 ? 9.016 -8.000 -58.763 1.00 90.50 915 HIS A O 1
ATOM 7424 N N . ASP A 1 916 ? 11.085 -7.850 -59.631 1.00 89.75 916 ASP A N 1
ATOM 7425 C CA . ASP A 1 916 ? 11.514 -9.171 -59.157 1.00 89.75 916 ASP A CA 1
ATOM 7426 C C . ASP A 1 916 ? 11.443 -9.257 -57.631 1.00 89.75 916 ASP A C 1
ATOM 7428 O O . ASP A 1 916 ? 10.916 -10.220 -57.087 1.00 89.75 916 ASP A O 1
ATOM 7432 N N . PHE A 1 917 ? 11.898 -8.219 -56.930 1.00 88.44 917 PHE A N 1
ATOM 7433 C CA . PHE A 1 917 ? 11.797 -8.134 -55.478 1.00 88.44 917 PHE A CA 1
ATOM 7434 C C . PHE A 1 917 ? 10.344 -8.201 -54.987 1.00 88.44 917 PHE A C 1
ATOM 7436 O O . PHE A 1 917 ? 10.026 -8.949 -54.062 1.00 88.44 917 PHE A O 1
ATOM 7443 N N . ILE A 1 918 ? 9.442 -7.452 -55.624 1.00 87.38 918 ILE A N 1
ATOM 7444 C CA . ILE A 1 918 ? 8.019 -7.436 -55.280 1.00 87.38 918 ILE A CA 1
ATOM 7445 C C . ILE A 1 918 ? 7.392 -8.822 -55.476 1.00 87.38 918 ILE A C 1
ATOM 7447 O O . ILE A 1 918 ? 6.709 -9.328 -54.586 1.00 87.38 918 ILE A O 1
ATOM 7451 N N . VAL A 1 919 ? 7.606 -9.429 -56.643 1.00 87.00 919 VAL A N 1
ATOM 7452 C CA . VAL A 1 919 ? 6.905 -10.653 -57.051 1.00 87.00 919 VAL A CA 1
ATOM 7453 C C . VAL A 1 919 ? 7.514 -11.901 -56.411 1.00 87.00 919 VAL A C 1
ATOM 7455 O O . VAL A 1 919 ? 6.784 -12.815 -56.034 1.00 87.00 919 VAL A O 1
ATOM 7458 N N . GLU A 1 920 ? 8.839 -11.963 -56.274 1.00 86.06 920 GLU A N 1
ATOM 7459 C CA . GLU A 1 920 ? 9.534 -13.152 -55.771 1.00 86.06 920 GLU A CA 1
ATOM 7460 C C . GLU A 1 920 ? 9.685 -13.157 -54.249 1.00 86.06 920 GLU A C 1
ATOM 7462 O O . GLU A 1 920 ? 9.664 -14.237 -53.649 1.00 86.06 920 GLU A O 1
ATOM 7467 N N . ASP A 1 921 ? 9.867 -11.989 -53.628 1.00 85.31 921 ASP A N 1
ATOM 7468 C CA . ASP A 1 921 ? 10.210 -11.873 -52.210 1.00 85.31 921 ASP A CA 1
ATOM 7469 C C . ASP A 1 921 ? 9.049 -11.257 -51.409 1.00 85.31 921 ASP A C 1
ATOM 7471 O O . ASP A 1 921 ? 8.510 -11.920 -50.524 1.00 85.31 921 ASP A O 1
ATOM 7475 N N . VAL A 1 922 ? 8.590 -10.044 -51.741 1.00 82.19 922 VAL A N 1
ATOM 7476 C CA . VAL A 1 922 ? 7.538 -9.344 -50.968 1.00 82.19 922 VAL A CA 1
ATOM 7477 C C . VAL A 1 922 ? 6.215 -10.108 -50.986 1.00 82.19 922 VAL A C 1
ATOM 7479 O O . VAL A 1 922 ? 5.619 -10.295 -49.930 1.00 82.19 922 VAL A O 1
ATOM 7482 N N . ALA A 1 923 ? 5.781 -10.619 -52.140 1.00 82.62 923 ALA A N 1
ATOM 7483 C CA . ALA A 1 923 ? 4.518 -11.349 -52.264 1.00 82.62 923 ALA A CA 1
ATOM 7484 C C . ALA A 1 923 ? 4.455 -12.636 -51.415 1.00 82.62 923 ALA A C 1
ATOM 7486 O O . ALA A 1 923 ? 3.362 -13.078 -51.064 1.00 82.62 923 ALA A O 1
ATOM 7487 N N . LYS A 1 924 ? 5.604 -13.238 -51.059 1.00 80.62 924 LYS A N 1
ATOM 7488 C CA . LYS A 1 924 ? 5.650 -14.412 -50.166 1.00 80.62 924 LYS A CA 1
ATOM 7489 C C . LYS A 1 924 ? 5.322 -14.051 -48.720 1.00 80.62 924 LYS A C 1
ATOM 7491 O O . LYS A 1 924 ? 4.673 -14.836 -48.037 1.00 80.62 924 LYS A O 1
ATOM 7496 N N . TRP A 1 925 ? 5.794 -12.894 -48.264 1.00 73.94 925 TRP A N 1
ATOM 7497 C CA . TRP A 1 925 ? 5.661 -12.447 -46.875 1.00 73.94 925 TRP A CA 1
ATOM 7498 C C . TRP A 1 925 ? 4.438 -11.548 -46.661 1.00 73.94 925 TRP A C 1
ATOM 7500 O O . TRP A 1 925 ? 3.845 -11.561 -45.587 1.00 73.94 925 TRP A O 1
ATOM 7510 N N . PHE A 1 926 ? 4.027 -10.809 -47.693 1.00 76.62 926 PHE A N 1
ATOM 7511 C CA . PHE A 1 926 ? 2.937 -9.833 -47.662 1.00 76.62 926 PHE A CA 1
ATOM 7512 C C . PHE A 1 926 ? 1.985 -10.027 -48.858 1.00 76.62 926 PHE A C 1
ATOM 7514 O O . PHE A 1 926 ? 1.929 -9.175 -49.749 1.00 76.62 926 PHE A O 1
ATOM 7521 N N . PRO A 1 927 ? 1.221 -11.135 -48.904 1.00 76.31 927 PRO A N 1
ATOM 7522 C CA . PRO A 1 927 ? 0.388 -11.482 -50.060 1.00 76.31 927 PRO A CA 1
ATOM 7523 C C . PRO A 1 927 ? -0.742 -10.474 -50.335 1.00 76.31 927 PRO A C 1
ATOM 7525 O O . PRO A 1 927 ? -1.185 -10.337 -51.476 1.00 76.31 927 PRO A O 1
ATOM 7528 N N . ASP A 1 928 ? -1.188 -9.740 -49.313 1.00 73.88 928 ASP A N 1
ATOM 7529 C CA . ASP A 1 928 ? -2.287 -8.771 -49.414 1.00 73.88 928 ASP A CA 1
ATOM 7530 C C . ASP A 1 928 ? -1.844 -7.401 -49.962 1.00 73.88 928 ASP A C 1
ATOM 7532 O O . ASP A 1 928 ? -2.675 -6.566 -50.337 1.00 73.88 928 ASP A O 1
ATOM 7536 N N . VAL A 1 929 ? -0.533 -7.147 -50.034 1.00 74.56 929 VAL A N 1
ATOM 7537 C CA . VAL A 1 929 ? 0.017 -5.860 -50.466 1.00 74.56 929 VAL A CA 1
ATOM 7538 C C . VAL A 1 929 ? 0.183 -5.851 -51.984 1.00 74.56 929 VAL A C 1
ATOM 7540 O O . VAL A 1 929 ? 1.125 -6.412 -52.537 1.00 74.56 929 VAL A O 1
ATOM 7543 N N . LYS A 1 930 ? -0.723 -5.155 -52.677 1.00 79.75 930 LYS A N 1
ATOM 7544 C CA . LYS A 1 930 ? -0.603 -4.898 -54.119 1.00 79.75 930 LYS A CA 1
ATOM 7545 C C . LYS A 1 930 ? 0.212 -3.631 -54.361 1.00 79.75 930 LYS A C 1
ATOM 7547 O O . LYS A 1 930 ? -0.160 -2.551 -53.897 1.00 79.75 930 LYS A O 1
ATOM 7552 N N . THR A 1 931 ? 1.300 -3.761 -55.108 1.00 85.44 931 THR A N 1
ATOM 7553 C CA . THR A 1 931 ? 2.216 -2.668 -55.456 1.00 85.44 931 THR A CA 1
ATOM 7554 C C . THR A 1 931 ? 2.123 -2.327 -56.942 1.00 85.44 931 THR A C 1
ATOM 7556 O O . THR A 1 931 ? 1.704 -3.140 -57.769 1.00 85.44 931 THR A O 1
ATOM 7559 N N . ARG A 1 932 ? 2.501 -1.095 -57.291 1.00 89.25 932 ARG A N 1
ATOM 7560 C CA . ARG A 1 932 ? 2.485 -0.601 -58.672 1.00 89.25 932 ARG A CA 1
ATOM 7561 C C . ARG A 1 932 ? 3.766 0.164 -58.969 1.00 89.25 932 ARG A C 1
ATOM 7563 O O . ARG A 1 932 ? 4.114 1.073 -58.232 1.00 89.25 932 ARG A O 1
ATOM 7570 N N . VAL A 1 933 ? 4.433 -0.157 -60.069 1.00 93.62 933 VAL A N 1
ATOM 7571 C CA . VAL A 1 933 ? 5.653 0.496 -60.552 1.00 93.62 933 VAL A CA 1
ATOM 7572 C C . VAL A 1 933 ? 5.323 1.264 -61.828 1.00 93.62 933 VAL A C 1
ATOM 7574 O O . VAL A 1 933 ? 4.856 0.688 -62.804 1.00 93.62 933 VAL A O 1
ATOM 7577 N N . ILE A 1 934 ? 5.548 2.572 -61.849 1.00 95.00 934 ILE A N 1
ATOM 7578 C CA . ILE A 1 934 ? 5.259 3.440 -62.992 1.00 95.00 934 ILE A CA 1
ATOM 7579 C C . ILE A 1 934 ? 6.569 4.015 -63.502 1.00 95.00 934 ILE A C 1
ATOM 7581 O O . ILE A 1 934 ? 7.228 4.760 -62.787 1.00 95.00 934 ILE A O 1
ATOM 7585 N N . VAL A 1 935 ? 6.924 3.715 -64.746 1.00 95.56 935 VAL A N 1
ATOM 7586 C CA . VAL A 1 935 ? 8.100 4.291 -65.406 1.00 95.56 935 VAL A CA 1
ATOM 7587 C C . VAL A 1 935 ? 7.647 5.423 -66.313 1.00 95.56 935 VAL A C 1
ATOM 7589 O O . VAL A 1 935 ? 6.835 5.205 -67.212 1.00 95.56 935 VAL A O 1
ATOM 7592 N N . VAL A 1 936 ? 8.163 6.626 -66.086 1.00 95.25 936 VAL A N 1
ATOM 7593 C CA . VAL A 1 936 ? 7.823 7.831 -66.850 1.00 95.25 936 VAL A CA 1
ATOM 7594 C C . VAL A 1 936 ? 8.990 8.196 -67.760 1.00 95.25 936 VAL A C 1
ATOM 7596 O O . VAL A 1 936 ? 10.088 8.460 -67.275 1.00 95.25 936 VAL A O 1
ATOM 7599 N N . GLU A 1 937 ? 8.753 8.240 -69.070 1.00 94.12 937 GLU A N 1
ATOM 7600 C CA . GLU A 1 937 ? 9.758 8.584 -70.078 1.00 94.12 937 GLU A CA 1
ATOM 7601 C C . GLU A 1 937 ? 9.239 9.658 -71.043 1.00 94.12 937 GLU A C 1
ATOM 7603 O O . GLU A 1 937 ? 8.130 9.587 -71.576 1.00 94.12 937 GLU A O 1
ATOM 7608 N N . SER A 1 938 ? 10.085 10.662 -71.275 1.00 90.75 938 SER A N 1
ATOM 7609 C CA . SER A 1 938 ? 9.789 11.825 -72.113 1.00 90.75 938 SER A CA 1
ATOM 7610 C C . SER A 1 938 ? 9.649 11.507 -73.605 1.00 90.75 938 SER A C 1
ATOM 7612 O O . SER A 1 938 ? 8.897 12.186 -74.302 1.00 90.75 938 SER A O 1
ATOM 7614 N N . THR A 1 939 ? 10.368 10.496 -74.088 1.00 90.38 939 THR A N 1
ATOM 7615 C CA . THR A 1 939 ? 10.368 10.030 -75.481 1.00 90.38 939 THR A CA 1
ATOM 7616 C C . THR A 1 939 ? 9.339 8.920 -75.707 1.00 90.38 939 THR A C 1
ATOM 7618 O O . THR A 1 939 ? 8.713 8.434 -74.764 1.00 90.38 939 THR A O 1
ATOM 7621 N N . ASP A 1 940 ? 9.119 8.526 -76.962 1.00 89.62 940 ASP A N 1
ATOM 7622 C CA . ASP A 1 940 ? 8.143 7.500 -77.347 1.00 89.62 940 ASP A CA 1
ATOM 7623 C C . ASP A 1 940 ? 8.600 6.065 -77.027 1.00 89.62 940 ASP A C 1
ATOM 7625 O O . ASP A 1 940 ? 7.771 5.151 -76.999 1.00 89.62 940 ASP A O 1
ATOM 7629 N N . HIS A 1 941 ? 9.885 5.870 -76.723 1.00 90.81 941 HIS A N 1
ATOM 7630 C CA . HIS A 1 941 ? 10.491 4.573 -76.448 1.00 90.81 941 HIS A CA 1
ATOM 7631 C C . HIS A 1 941 ? 11.488 4.628 -75.279 1.00 90.81 941 HIS A C 1
ATOM 7633 O O . HIS A 1 941 ? 12.154 5.628 -75.041 1.00 90.81 941 HIS A O 1
ATOM 7639 N N . ILE A 1 942 ? 11.616 3.522 -74.546 1.00 92.75 942 ILE A N 1
ATOM 7640 C CA . ILE A 1 942 ? 12.653 3.357 -73.513 1.00 92.75 942 ILE A CA 1
ATOM 7641 C C . ILE A 1 942 ? 13.979 2.936 -74.155 1.00 92.75 942 ILE A C 1
ATOM 7643 O O . ILE A 1 942 ? 14.003 2.477 -75.290 1.00 92.75 942 ILE A O 1
ATOM 7647 N N . LEU A 1 943 ? 15.087 3.034 -73.425 1.00 91.19 943 LEU A N 1
ATOM 7648 C CA . LEU A 1 943 ? 16.402 2.560 -73.857 1.00 91.19 943 LEU A CA 1
ATOM 7649 C C . LEU A 1 943 ? 16.824 3.125 -75.225 1.00 91.19 943 LEU A C 1
ATOM 7651 O O . LEU A 1 943 ? 17.392 2.407 -76.038 1.00 91.19 943 LEU A O 1
ATOM 7655 N N . GLY A 1 944 ? 16.579 4.414 -75.487 1.00 85.56 944 GLY A N 1
ATOM 7656 C CA . GLY A 1 944 ? 16.768 5.024 -76.816 1.00 85.56 944 GLY A CA 1
ATOM 7657 C C . GLY A 1 944 ? 18.189 5.016 -77.394 1.00 85.56 944 GLY A C 1
ATOM 7658 O O . GLY A 1 944 ? 18.391 5.399 -78.541 1.00 85.56 944 GLY A O 1
ATOM 7659 N N . THR A 1 945 ? 19.189 4.568 -76.633 1.00 85.56 945 THR A N 1
ATOM 7660 C CA . THR A 1 945 ? 20.547 4.313 -77.132 1.00 85.56 945 THR A CA 1
ATOM 7661 C C . THR A 1 945 ? 20.741 2.903 -77.708 1.00 85.56 945 THR A C 1
ATOM 7663 O O . THR A 1 945 ? 21.783 2.650 -78.311 1.00 85.56 945 THR A O 1
ATOM 7666 N N . PHE A 1 946 ? 19.789 1.986 -77.505 1.00 90.19 946 PHE A N 1
ATOM 7667 C CA . PHE A 1 946 ? 19.795 0.618 -78.034 1.00 90.19 946 PHE A CA 1
ATOM 7668 C C . PHE A 1 946 ? 19.156 0.552 -79.427 1.00 90.19 946 PHE A C 1
ATOM 7670 O O . PHE A 1 946 ? 18.383 1.421 -79.826 1.00 90.19 946 PHE A O 1
ATOM 7677 N N . ASP A 1 947 ? 19.445 -0.521 -80.165 1.00 91.44 947 ASP A N 1
ATOM 7678 C CA . ASP A 1 947 ? 18.735 -0.833 -81.407 1.00 91.44 947 ASP A CA 1
ATOM 7679 C C . ASP A 1 947 ? 17.212 -0.947 -81.228 1.00 91.44 947 ASP A C 1
ATOM 7681 O O . ASP A 1 947 ? 16.735 -1.587 -80.288 1.00 91.44 947 ASP A O 1
ATOM 7685 N N . SER A 1 948 ? 16.451 -0.436 -82.202 1.00 89.00 948 SER A N 1
ATOM 7686 C CA . SER A 1 948 ? 14.982 -0.390 -82.149 1.00 89.00 948 SER A CA 1
ATOM 7687 C C . SER A 1 948 ? 14.338 -1.750 -81.870 1.00 89.00 948 SER A C 1
ATOM 7689 O O . SER A 1 948 ? 13.416 -1.832 -81.066 1.00 89.00 948 SER A O 1
ATOM 7691 N N . LYS A 1 949 ? 14.876 -2.844 -82.426 1.00 90.38 949 LYS A N 1
ATOM 7692 C CA . LYS A 1 949 ? 14.357 -4.200 -82.174 1.00 90.38 949 LYS A CA 1
ATOM 7693 C C . LYS A 1 949 ? 14.515 -4.646 -80.718 1.00 90.38 949 LYS A C 1
ATOM 7695 O O . LYS A 1 949 ? 13.666 -5.373 -80.206 1.00 90.38 949 LYS A O 1
ATOM 7700 N N . LEU A 1 950 ? 15.610 -4.256 -80.061 1.00 91.75 950 LEU A N 1
ATOM 7701 C CA . LEU A 1 950 ? 15.857 -4.572 -78.650 1.00 91.75 950 LEU A CA 1
ATOM 7702 C C . LEU A 1 950 ? 14.972 -3.715 -77.745 1.00 91.75 950 LEU A C 1
ATOM 7704 O O . LEU A 1 950 ? 14.430 -4.218 -76.762 1.00 91.75 950 LEU A O 1
ATOM 7708 N N . THR A 1 951 ? 14.779 -2.455 -78.119 1.00 92.56 951 THR A N 1
ATOM 7709 C CA . THR A 1 951 ? 13.864 -1.528 -77.457 1.00 92.56 951 THR A CA 1
ATOM 7710 C C . THR A 1 951 ? 12.408 -1.996 -77.536 1.00 92.56 951 THR A C 1
ATOM 7712 O O . THR A 1 951 ? 11.728 -2.044 -76.510 1.00 92.56 951 THR A O 1
ATOM 7715 N N . ASP A 1 952 ? 11.943 -2.438 -78.707 1.00 92.06 952 ASP A N 1
ATOM 7716 C CA . ASP A 1 952 ? 10.599 -2.999 -78.893 1.00 92.06 952 ASP A CA 1
ATOM 7717 C C . ASP A 1 952 ? 10.394 -4.256 -78.039 1.00 92.06 952 ASP A C 1
ATOM 7719 O O . ASP A 1 952 ? 9.372 -4.417 -77.369 1.00 92.06 952 ASP A O 1
ATOM 7723 N N . TYR A 1 953 ? 11.399 -5.138 -78.009 1.00 92.19 953 TYR A N 1
ATOM 7724 C CA . TYR A 1 953 ? 11.393 -6.322 -77.153 1.00 92.19 953 TYR A CA 1
ATOM 7725 C C . TYR A 1 953 ? 11.288 -5.951 -75.665 1.00 92.19 953 TYR A C 1
ATOM 7727 O O . TYR A 1 953 ? 10.468 -6.523 -74.945 1.00 92.19 953 TYR A O 1
ATOM 7735 N N . ALA A 1 954 ? 12.070 -4.968 -75.210 1.00 92.75 954 ALA A N 1
ATOM 7736 C CA . ALA A 1 954 ? 12.048 -4.489 -73.831 1.00 92.75 954 ALA A CA 1
ATOM 7737 C C . ALA A 1 954 ? 10.684 -3.907 -73.446 1.00 92.75 954 ALA A C 1
ATOM 7739 O O . ALA A 1 954 ? 10.128 -4.261 -72.405 1.00 92.75 954 ALA A O 1
ATOM 7740 N N . MET A 1 955 ? 10.115 -3.061 -74.311 1.00 92.44 955 MET A N 1
ATOM 7741 C CA . MET A 1 955 ? 8.790 -2.482 -74.099 1.00 92.44 955 MET A CA 1
ATOM 7742 C C . MET A 1 955 ? 7.708 -3.556 -74.012 1.00 92.44 955 MET A C 1
ATOM 7744 O O . MET A 1 955 ? 6.850 -3.469 -73.137 1.00 92.44 955 MET A O 1
ATOM 7748 N N . ASN A 1 956 ? 7.749 -4.571 -74.877 1.00 91.62 956 ASN A N 1
ATOM 7749 C CA . ASN A 1 956 ? 6.769 -5.656 -74.864 1.00 91.62 956 ASN A CA 1
ATOM 7750 C C . ASN A 1 956 ? 6.851 -6.491 -73.580 1.00 91.62 956 ASN A C 1
ATOM 7752 O O . ASN A 1 956 ? 5.814 -6.809 -73.000 1.00 91.62 956 ASN A O 1
ATOM 7756 N N . ILE A 1 957 ? 8.059 -6.794 -73.093 1.00 91.00 957 ILE A N 1
ATOM 7757 C CA . ILE A 1 957 ? 8.236 -7.522 -71.828 1.00 91.00 957 ILE A CA 1
ATOM 7758 C C . ILE A 1 957 ? 7.725 -6.712 -70.645 1.00 91.00 957 ILE A C 1
ATOM 7760 O O . ILE A 1 957 ? 6.951 -7.231 -69.844 1.00 91.00 957 ILE A O 1
ATOM 7764 N N . LEU A 1 958 ? 8.123 -5.447 -70.526 1.00 90.94 958 LEU A N 1
ATOM 7765 C CA . LEU A 1 958 ? 7.708 -4.629 -69.388 1.00 90.94 958 LEU A CA 1
ATOM 7766 C C . LEU A 1 958 ? 6.195 -4.384 -69.393 1.00 90.94 958 LEU A C 1
ATOM 7768 O O . LEU A 1 958 ? 5.579 -4.476 -68.340 1.00 90.94 958 LEU A O 1
ATOM 7772 N N . LYS A 1 959 ? 5.578 -4.174 -70.566 1.00 90.00 959 LYS A N 1
ATOM 7773 C CA . LYS A 1 959 ? 4.113 -4.054 -70.704 1.00 90.00 959 LYS A CA 1
ATOM 7774 C C . LYS A 1 959 ? 3.359 -5.350 -70.398 1.00 90.00 959 LYS A C 1
ATOM 7776 O O . LYS A 1 959 ? 2.180 -5.287 -70.074 1.00 90.00 959 LYS A O 1
ATOM 7781 N N . SER A 1 960 ? 4.001 -6.514 -70.528 1.00 89.00 960 SER A N 1
ATOM 7782 C CA . SER A 1 960 ? 3.374 -7.803 -70.200 1.00 89.00 960 SER A CA 1
ATOM 7783 C C . SER A 1 960 ? 3.245 -8.059 -68.693 1.00 89.00 960 SER A C 1
ATOM 7785 O O . SER A 1 960 ? 2.535 -8.981 -68.299 1.00 89.00 960 SER A O 1
ATOM 7787 N N . ARG A 1 961 ? 3.905 -7.253 -67.850 1.00 89.88 961 ARG A N 1
ATOM 7788 C CA . ARG A 1 961 ? 3.888 -7.380 -66.386 1.00 89.88 961 ARG A CA 1
ATOM 7789 C C . ARG A 1 961 ? 2.811 -6.485 -65.785 1.00 89.88 961 ARG A C 1
ATOM 7791 O O . ARG A 1 961 ? 2.810 -5.283 -66.031 1.00 89.88 961 ARG A O 1
ATOM 7798 N N . SER A 1 962 ? 1.924 -7.056 -64.971 1.00 83.69 962 SER A N 1
ATOM 7799 C CA . SER A 1 962 ? 0.792 -6.348 -64.351 1.00 83.69 962 SER A CA 1
ATOM 7800 C C . SER A 1 962 ? 1.212 -5.217 -63.414 1.00 83.69 962 SER A C 1
ATOM 7802 O O . SER A 1 962 ? 0.483 -4.240 -63.257 1.00 83.69 962 SER A O 1
ATOM 7804 N N . GLU A 1 963 ? 2.383 -5.340 -62.798 1.00 88.06 963 GLU A N 1
ATOM 7805 C CA . GLU A 1 963 ? 2.890 -4.415 -61.790 1.00 88.06 963 GLU A CA 1
ATOM 7806 C C . GLU A 1 963 ? 3.551 -3.192 -62.435 1.00 88.06 963 GLU A C 1
ATOM 7808 O O . GLU A 1 963 ? 3.653 -2.161 -61.778 1.00 88.06 963 GLU A O 1
ATOM 7813 N N . ILE A 1 964 ? 3.991 -3.275 -63.701 1.00 93.25 964 ILE A N 1
ATOM 7814 C CA . ILE A 1 964 ? 4.753 -2.213 -64.374 1.00 93.25 964 ILE A CA 1
ATOM 7815 C C . ILE A 1 964 ? 3.876 -1.464 -65.383 1.00 93.25 964 ILE A C 1
ATOM 7817 O O . ILE A 1 964 ? 3.381 -2.019 -66.358 1.00 93.25 964 ILE A O 1
ATOM 7821 N N . THR A 1 965 ? 3.753 -0.151 -65.206 1.00 94.56 965 THR A N 1
ATOM 7822 C CA . THR A 1 965 ? 3.095 0.758 -66.150 1.00 94.56 965 THR A CA 1
ATOM 7823 C C . THR A 1 965 ? 4.131 1.656 -66.820 1.00 94.56 965 THR A C 1
ATOM 7825 O O . THR A 1 965 ? 4.776 2.463 -66.156 1.00 94.56 965 THR A O 1
ATOM 7828 N N . LEU A 1 966 ? 4.270 1.564 -68.145 1.00 94.19 966 LEU A N 1
ATOM 7829 C CA . LEU A 1 966 ? 5.117 2.477 -68.920 1.00 94.19 966 LEU A CA 1
ATOM 7830 C C . LEU A 1 966 ? 4.307 3.690 -69.401 1.00 94.19 966 LEU A C 1
ATOM 7832 O O . LEU A 1 966 ? 3.352 3.533 -70.163 1.00 94.19 966 LEU A O 1
ATOM 7836 N N . LYS A 1 967 ? 4.719 4.897 -69.009 1.00 93.94 967 LYS A N 1
ATOM 7837 C CA . LYS A 1 967 ? 4.186 6.180 -69.486 1.00 93.94 967 LYS A CA 1
ATOM 7838 C C . LYS A 1 967 ? 5.228 6.885 -70.356 1.00 93.94 967 LYS A C 1
ATOM 7840 O O . LYS A 1 967 ? 6.031 7.666 -69.853 1.00 93.94 967 LYS A O 1
ATOM 7845 N N . THR A 1 968 ? 5.219 6.586 -71.655 1.00 92.81 968 THR A N 1
ATOM 7846 C CA . THR A 1 968 ? 6.055 7.267 -72.660 1.00 92.81 968 THR A CA 1
ATOM 7847 C C . THR A 1 968 ? 5.410 8.579 -73.127 1.00 92.81 968 THR A C 1
ATOM 7849 O O . THR A 1 968 ? 4.257 8.868 -72.790 1.00 92.81 968 THR A O 1
ATOM 7852 N N . ASN A 1 969 ? 6.144 9.401 -73.885 1.00 92.31 969 ASN A N 1
ATOM 7853 C CA . ASN A 1 969 ? 5.709 10.722 -74.366 1.00 92.31 969 ASN A CA 1
ATOM 7854 C C . ASN A 1 969 ? 5.232 11.675 -73.253 1.00 92.31 969 ASN A C 1
ATOM 7856 O O . ASN A 1 969 ? 4.428 12.577 -73.496 1.00 92.31 969 ASN A O 1
ATOM 7860 N N . THR A 1 970 ? 5.691 11.466 -72.018 1.00 91.31 970 THR A N 1
ATOM 7861 C CA . THR A 1 970 ? 5.225 12.206 -70.844 1.00 91.31 970 THR A CA 1
ATOM 7862 C C . THR A 1 970 ? 6.407 12.492 -69.930 1.00 91.31 970 THR A C 1
ATOM 7864 O O . THR A 1 970 ? 7.218 11.611 -69.672 1.00 91.31 970 THR A O 1
ATOM 7867 N N . HIS A 1 971 ? 6.526 13.717 -69.421 1.00 91.69 971 HIS A N 1
ATOM 7868 C CA . HIS A 1 971 ? 7.584 14.069 -68.472 1.00 91.69 971 HIS A CA 1
ATOM 7869 C C . HIS A 1 971 ? 6.998 14.560 -67.152 1.00 91.69 971 HIS A C 1
ATOM 7871 O O . HIS A 1 971 ? 5.869 15.047 -67.095 1.00 91.69 971 HIS A O 1
ATOM 7877 N N . VAL A 1 972 ? 7.776 14.428 -66.080 1.00 94.81 972 VAL A N 1
ATOM 7878 C CA . VAL A 1 972 ? 7.404 14.950 -64.764 1.00 94.81 972 VAL A CA 1
ATOM 7879 C C . VAL A 1 972 ? 7.545 16.470 -64.765 1.00 94.81 972 VAL A C 1
ATOM 7881 O O . VAL A 1 972 ? 8.587 17.000 -65.148 1.00 94.81 972 VAL A O 1
ATOM 7884 N N . LYS A 1 973 ? 6.486 17.167 -64.344 1.00 93.81 973 LYS A N 1
ATOM 7885 C CA . LYS A 1 973 ? 6.434 18.629 -64.224 1.00 93.81 973 LYS A CA 1
ATOM 7886 C C . LYS A 1 973 ? 6.776 19.096 -62.809 1.00 93.81 973 LYS A C 1
ATOM 7888 O O . LYS A 1 973 ? 7.453 20.108 -62.659 1.00 93.81 973 LYS A O 1
ATOM 7893 N N . ARG A 1 974 ? 6.289 18.383 -61.787 1.00 93.19 974 ARG A N 1
ATOM 7894 C CA . ARG A 1 974 ? 6.522 18.677 -60.364 1.00 93.19 974 ARG A CA 1
ATOM 7895 C C . ARG A 1 974 ? 6.463 17.384 -59.548 1.00 93.19 974 ARG A C 1
ATOM 7897 O O . ARG A 1 974 ? 5.688 16.492 -59.884 1.00 93.19 974 ARG A O 1
ATOM 7904 N N . VAL A 1 975 ? 7.277 17.304 -58.502 1.00 93.06 975 VAL A N 1
ATOM 7905 C CA . VAL A 1 975 ? 7.231 16.253 -57.477 1.00 93.06 975 VAL A CA 1
ATOM 7906 C C . VAL A 1 975 ? 6.877 16.941 -56.163 1.00 93.06 975 VAL A C 1
ATOM 7908 O O . VAL A 1 975 ? 7.584 17.868 -55.768 1.00 93.06 975 VAL A O 1
ATOM 7911 N N . ASP A 1 976 ? 5.778 16.525 -55.545 1.00 89.62 976 ASP A N 1
ATOM 7912 C CA . ASP A 1 976 ? 5.326 16.965 -54.224 1.00 89.62 976 ASP A CA 1
ATOM 7913 C C . ASP A 1 976 ? 5.551 15.829 -53.200 1.00 89.62 976 ASP A C 1
ATOM 7915 O O . ASP A 1 976 ? 6.049 14.761 -53.556 1.00 89.62 976 ASP A O 1
ATOM 7919 N N . GLU A 1 977 ? 5.217 16.045 -51.924 1.00 81.50 977 GLU A N 1
ATOM 7920 C CA . GLU A 1 977 ? 5.525 15.101 -50.830 1.00 81.50 977 GLU A CA 1
ATOM 7921 C C . GLU A 1 977 ? 4.894 13.710 -51.026 1.00 81.50 977 GLU A C 1
ATOM 7923 O O . GLU A 1 977 ? 5.562 12.703 -50.811 1.00 81.50 977 GLU A O 1
ATOM 7928 N N . ASN A 1 978 ? 3.643 13.654 -51.502 1.00 82.00 978 ASN A N 1
ATOM 7929 C CA . ASN A 1 978 ? 2.872 12.411 -51.651 1.00 82.00 978 ASN A CA 1
ATOM 7930 C C . ASN A 1 978 ? 2.398 12.142 -53.093 1.00 82.00 978 ASN A C 1
ATOM 7932 O O . ASN A 1 978 ? 1.650 11.191 -53.338 1.00 82.00 978 ASN A O 1
ATOM 7936 N N . GLU A 1 979 ? 2.782 12.982 -54.061 1.00 91.62 979 GLU A N 1
ATOM 7937 C CA . GLU A 1 979 ? 2.289 12.893 -55.438 1.00 91.62 979 GLU A CA 1
ATOM 7938 C C . GLU A 1 979 ? 3.261 13.446 -56.492 1.00 91.62 979 GLU A C 1
ATOM 7940 O O . GLU A 1 979 ? 4.110 14.295 -56.225 1.00 91.62 979 GLU A O 1
ATOM 7945 N N . VAL A 1 980 ? 3.110 12.973 -57.732 1.00 94.38 980 VAL A N 1
ATOM 7946 C CA . VAL A 1 980 ? 3.875 13.418 -58.904 1.00 94.38 980 VAL A CA 1
ATOM 7947 C C . VAL A 1 980 ? 2.928 13.971 -59.966 1.00 94.38 980 VAL A C 1
ATOM 7949 O O . VAL A 1 980 ? 2.037 13.267 -60.443 1.00 94.38 980 VAL A O 1
ATOM 7952 N N . LEU A 1 981 ? 3.157 15.219 -60.387 1.00 95.62 981 LEU A N 1
ATOM 7953 C CA . LEU A 1 981 ? 2.416 15.886 -61.459 1.00 95.62 981 LEU A CA 1
ATOM 7954 C C . LEU A 1 981 ? 3.131 15.707 -62.802 1.00 95.62 981 LEU A C 1
ATOM 7956 O O . LEU A 1 981 ? 4.280 16.127 -62.980 1.00 95.62 981 LEU A O 1
ATOM 7960 N N . LEU A 1 982 ? 2.423 15.152 -63.781 1.00 95.69 982 LEU A N 1
ATOM 7961 C CA . LEU A 1 982 ? 2.905 14.931 -65.141 1.00 95.69 982 LEU A CA 1
ATOM 7962 C C . LEU A 1 982 ? 2.572 16.094 -66.090 1.00 95.69 982 LEU A C 1
ATOM 7964 O O . LEU A 1 982 ? 1.685 16.915 -65.851 1.00 95.69 982 LEU A O 1
ATOM 7968 N N . SER A 1 983 ? 3.281 16.158 -67.218 1.00 92.38 983 SER A N 1
ATOM 7969 C CA . SER A 1 983 ? 3.135 17.207 -68.236 1.00 92.38 983 SER A CA 1
ATOM 7970 C C . SER A 1 983 ? 1.767 17.234 -68.922 1.00 92.38 983 SER A C 1
ATOM 7972 O O . SER A 1 983 ? 1.360 18.274 -69.432 1.00 92.38 983 SER A O 1
ATOM 7974 N N . ASN A 1 984 ? 1.056 16.106 -68.929 1.00 91.38 984 ASN A N 1
ATOM 7975 C CA . ASN A 1 984 ? -0.306 15.964 -69.451 1.00 91.38 984 ASN A CA 1
ATOM 7976 C C . ASN A 1 984 ? -1.396 16.388 -68.436 1.00 91.38 984 ASN A C 1
ATOM 7978 O O . ASN A 1 984 ? -2.577 16.310 -68.763 1.00 91.38 984 ASN A O 1
ATOM 7982 N N . GLY A 1 985 ? -1.015 16.832 -67.230 1.00 90.44 985 GLY A N 1
ATOM 7983 C CA . GLY A 1 985 ? -1.930 17.222 -66.151 1.00 90.44 985 GLY A CA 1
ATOM 7984 C C . GLY A 1 985 ? -2.349 16.082 -65.215 1.00 90.44 985 GLY A C 1
ATOM 7985 O O . GLY A 1 985 ? -3.090 16.329 -64.270 1.00 90.44 985 GLY A O 1
ATOM 7986 N N . GLU A 1 986 ? -1.884 14.853 -65.450 1.00 94.00 986 GLU A N 1
ATOM 7987 C CA . GLU A 1 986 ? -2.150 13.704 -64.580 1.00 94.00 986 GLU A CA 1
ATOM 7988 C C . GLU A 1 986 ? -1.373 13.817 -63.260 1.00 94.00 986 GLU A C 1
ATOM 7990 O O . GLU A 1 986 ? -0.174 14.104 -63.264 1.00 94.00 986 GLU A O 1
ATOM 7995 N N . VAL A 1 987 ? -2.055 13.567 -62.141 1.00 93.69 987 VAL A N 1
ATOM 7996 C CA . VAL A 1 987 ? -1.471 13.536 -60.793 1.00 93.69 987 VAL A CA 1
ATOM 7997 C C . VAL A 1 987 ? -1.424 12.090 -60.315 1.00 93.69 987 VAL A C 1
ATOM 7999 O O . VAL A 1 987 ? -2.436 11.389 -60.343 1.00 93.69 987 VAL A O 1
ATOM 8002 N N . ILE A 1 988 ? -0.245 11.633 -59.902 1.00 94.06 988 ILE A N 1
ATOM 8003 C CA . ILE A 1 988 ? -0.001 10.258 -59.464 1.00 94.06 988 ILE A CA 1
ATOM 8004 C C . ILE A 1 988 ? 0.381 10.267 -57.982 1.00 94.06 988 ILE A C 1
ATOM 8006 O O . ILE A 1 988 ? 1.518 10.623 -57.674 1.00 94.06 988 ILE A O 1
ATOM 8010 N N . PRO A 1 989 ? -0.509 9.828 -57.076 1.00 91.50 989 PRO A N 1
ATOM 8011 C CA . PRO A 1 989 ? -0.151 9.569 -55.685 1.00 91.50 989 PRO A CA 1
ATOM 8012 C C . PRO A 1 989 ? 0.874 8.435 -55.599 1.00 91.50 989 PRO A C 1
ATOM 8014 O O . PRO A 1 989 ? 0.687 7.385 -56.229 1.00 91.50 989 PRO A O 1
ATOM 8017 N N . CYS A 1 990 ? 1.952 8.634 -54.844 1.00 85.50 990 CYS A N 1
ATOM 8018 C CA . CYS A 1 990 ? 3.034 7.657 -54.729 1.00 85.50 990 CYS A CA 1
ATOM 8019 C C . CYS A 1 990 ? 3.767 7.738 -53.388 1.00 85.50 990 CYS A C 1
ATOM 8021 O O . CYS A 1 990 ? 3.948 8.823 -52.846 1.00 85.50 990 CYS A O 1
ATOM 8023 N N . GLY A 1 991 ? 4.249 6.593 -52.900 1.00 81.75 991 GLY A N 1
ATOM 8024 C CA . GLY A 1 991 ? 5.062 6.506 -51.684 1.00 81.75 991 GLY A CA 1
ATOM 8025 C C . GLY A 1 991 ? 6.563 6.672 -51.933 1.00 81.75 991 GLY A C 1
ATOM 8026 O O . GLY A 1 991 ? 7.305 7.002 -51.015 1.00 81.75 991 GLY A O 1
ATOM 8027 N N . LEU A 1 992 ? 7.036 6.448 -53.165 1.00 86.00 992 LEU A N 1
ATOM 8028 C CA . LEU A 1 992 ? 8.448 6.613 -53.515 1.00 86.00 992 LEU A CA 1
ATOM 8029 C C . LEU A 1 992 ? 8.606 7.062 -54.969 1.00 86.00 992 LEU A C 1
ATOM 8031 O O . LEU A 1 992 ? 8.067 6.450 -55.894 1.00 86.00 992 LEU A O 1
ATOM 8035 N N . THR A 1 993 ? 9.426 8.098 -55.152 1.00 91.75 993 THR A N 1
ATOM 8036 C CA . THR A 1 993 ? 9.863 8.591 -56.460 1.00 91.75 993 THR A CA 1
ATOM 8037 C C . THR A 1 993 ? 11.364 8.370 -56.633 1.00 91.75 993 THR A C 1
ATOM 8039 O O . THR A 1 993 ? 12.164 8.808 -55.811 1.00 91.75 993 THR A O 1
ATOM 8042 N N . VAL A 1 994 ? 11.760 7.713 -57.723 1.00 91.06 994 VAL A N 1
ATOM 8043 C CA . VAL A 1 994 ? 13.158 7.433 -58.073 1.00 91.06 994 VAL A CA 1
ATOM 8044 C C . VAL A 1 994 ? 13.536 8.225 -59.316 1.00 91.06 994 VAL A C 1
ATOM 8046 O O . VAL A 1 994 ? 13.043 7.960 -60.412 1.00 91.06 994 VAL A O 1
ATOM 8049 N N . TRP A 1 995 ? 14.438 9.192 -59.160 1.00 91.81 995 TRP A N 1
ATOM 8050 C CA . TRP A 1 995 ? 14.892 10.047 -60.254 1.00 91.81 995 TRP A CA 1
ATOM 8051 C C . TRP A 1 995 ? 16.237 9.571 -60.802 1.00 91.81 995 TRP A C 1
ATOM 8053 O O . TRP A 1 995 ? 17.246 9.594 -60.102 1.00 91.81 995 TRP A O 1
ATOM 8063 N N . SER A 1 996 ? 16.266 9.140 -62.064 1.00 85.81 996 SER A N 1
ATOM 8064 C CA . SER A 1 996 ? 17.465 8.540 -62.681 1.00 85.81 996 SER A CA 1
ATOM 8065 C C . SER A 1 996 ? 17.785 9.108 -64.067 1.00 85.81 996 SER A C 1
ATOM 8067 O O . SER A 1 996 ? 18.511 8.496 -64.850 1.00 85.81 996 SER A O 1
ATOM 8069 N N . THR A 1 997 ? 17.254 10.294 -64.370 1.00 82.62 997 THR A N 1
ATOM 8070 C CA . THR A 1 997 ? 17.427 10.985 -65.652 1.00 82.62 997 THR A CA 1
ATOM 8071 C C . THR A 1 997 ? 18.011 12.385 -65.472 1.00 82.62 997 THR A C 1
ATOM 8073 O O . THR A 1 997 ? 17.770 13.047 -64.466 1.00 82.62 997 THR A O 1
ATOM 8076 N N . GLY A 1 998 ? 18.760 12.851 -66.471 1.00 79.00 998 GLY A N 1
ATOM 8077 C CA . GLY A 1 998 ? 19.405 14.164 -66.468 1.00 79.00 998 GLY A CA 1
ATOM 8078 C C . GLY A 1 998 ? 20.715 14.184 -65.677 1.00 79.00 998 GLY A C 1
ATOM 8079 O O . GLY A 1 998 ? 20.744 13.957 -64.472 1.00 79.00 998 GLY A O 1
ATOM 8080 N N . LEU A 1 999 ? 21.814 14.491 -66.367 1.00 83.50 999 LEU A N 1
ATOM 8081 C CA . LEU A 1 999 ? 23.088 14.830 -65.736 1.00 83.50 999 LEU A CA 1
ATOM 8082 C C . LEU A 1 999 ? 23.229 16.352 -65.720 1.00 83.50 999 LEU A C 1
ATOM 8084 O O . LEU A 1 999 ? 22.929 17.011 -66.714 1.00 83.50 999 LEU A O 1
ATOM 8088 N N . SER A 1 1000 ? 23.711 16.890 -64.604 1.00 84.75 1000 SER A N 1
ATOM 8089 C CA . SER A 1 1000 ? 24.033 18.307 -64.444 1.00 84.75 1000 SER A CA 1
ATOM 8090 C C . SER A 1 1000 ? 25.498 18.450 -64.032 1.00 84.75 1000 SER A C 1
ATOM 8092 O O . SER A 1 1000 ? 26.005 17.586 -63.307 1.00 84.75 1000 SER A O 1
ATOM 8094 N N . PRO A 1 1001 ? 26.196 19.521 -64.451 1.00 87.19 1001 PRO A N 1
ATOM 8095 C CA . PRO A 1 1001 ? 27.511 19.836 -63.911 1.00 87.19 1001 PRO A CA 1
ATOM 8096 C C . PRO A 1 1001 ? 27.440 20.001 -62.388 1.00 87.19 1001 PRO A C 1
ATOM 8098 O O . PRO A 1 1001 ? 26.464 20.526 -61.847 1.00 87.19 1001 PRO A O 1
ATOM 8101 N N . THR A 1 1002 ? 28.497 19.573 -61.701 1.00 90.31 1002 THR A N 1
ATOM 8102 C CA . THR A 1 1002 ? 28.697 19.861 -60.275 1.00 90.31 1002 THR A CA 1
ATOM 8103 C C . THR A 1 1002 ? 29.020 21.341 -60.077 1.00 90.31 1002 THR A C 1
ATOM 8105 O O . THR A 1 1002 ? 29.519 21.988 -61.000 1.00 90.31 1002 THR A O 1
ATOM 8108 N N . GLU A 1 1003 ? 28.815 21.866 -58.866 1.00 89.88 1003 GLU A N 1
ATOM 8109 C CA . GLU A 1 1003 ? 29.105 23.268 -58.517 1.00 89.88 1003 GLU A CA 1
ATOM 8110 C C . GLU A 1 1003 ? 30.545 23.691 -58.865 1.00 89.88 1003 GLU A C 1
ATOM 8112 O O . GLU A 1 1003 ? 30.787 24.765 -59.413 1.00 89.88 1003 GLU A O 1
ATOM 8117 N N . LEU A 1 1004 ? 31.521 22.804 -58.648 1.00 91.00 1004 LEU A N 1
ATOM 8118 C CA . LEU A 1 1004 ? 32.903 23.049 -59.062 1.00 91.00 1004 LEU A CA 1
ATOM 8119 C C . LEU A 1 1004 ? 33.006 23.219 -60.584 1.00 91.00 1004 LEU A C 1
ATOM 8121 O O . LEU A 1 1004 ? 33.576 24.183 -61.082 1.00 91.00 1004 LEU A O 1
ATOM 8125 N N . THR A 1 1005 ? 32.439 22.289 -61.352 1.00 88.94 1005 THR A N 1
ATOM 8126 C CA . THR A 1 1005 ? 32.525 22.353 -62.818 1.00 88.94 1005 THR A CA 1
ATOM 8127 C C . THR A 1 1005 ? 31.704 23.493 -63.406 1.00 88.94 1005 THR A C 1
ATOM 8129 O O . THR A 1 1005 ? 32.071 23.997 -64.462 1.00 88.94 1005 THR A O 1
ATOM 8132 N N . SER A 1 1006 ? 30.641 23.954 -62.737 1.00 87.25 1006 SER A N 1
ATOM 8133 C CA . SER A 1 1006 ? 29.824 25.086 -63.183 1.00 87.25 1006 SER A CA 1
ATOM 8134 C C . SER A 1 1006 ? 30.491 26.439 -62.906 1.00 87.25 1006 SER A C 1
ATOM 8136 O O . SER A 1 1006 ? 30.399 27.323 -63.756 1.00 87.25 1006 SER A O 1
ATOM 8138 N N . THR A 1 1007 ? 31.247 26.575 -61.812 1.00 90.06 1007 THR A N 1
ATOM 8139 C CA . THR A 1 1007 ? 31.929 27.826 -61.414 1.00 90.06 1007 THR A CA 1
ATOM 8140 C C . THR A 1 1007 ? 33.236 28.102 -62.163 1.00 90.06 1007 THR A C 1
ATOM 8142 O O . THR A 1 1007 ? 33.599 29.262 -62.349 1.00 90.06 1007 THR A O 1
ATOM 8145 N N . LEU A 1 1008 ? 33.938 27.070 -62.644 1.00 88.81 1008 LEU A N 1
ATOM 8146 C CA . LEU A 1 1008 ? 35.213 27.235 -63.360 1.00 88.81 1008 LEU A CA 1
ATOM 8147 C C . LEU A 1 1008 ? 35.054 28.010 -64.680 1.00 88.81 1008 LEU A C 1
ATOM 8149 O O . LEU A 1 1008 ? 34.186 27.691 -65.488 1.00 88.81 1008 LEU A O 1
ATOM 8153 N N . SER A 1 1009 ? 35.929 28.973 -64.962 1.00 87.62 1009 SER A N 1
ATOM 8154 C CA . SER A 1 1009 ? 35.884 29.809 -66.173 1.00 87.62 1009 SER A CA 1
ATOM 8155 C C . SER A 1 1009 ? 36.564 29.155 -67.390 1.00 87.62 1009 SER A C 1
ATOM 8157 O O . SER A 1 1009 ? 37.372 29.786 -68.066 1.00 87.62 1009 SER A O 1
ATOM 8159 N N . PHE A 1 1010 ? 36.294 27.870 -67.630 1.00 91.00 1010 PHE A N 1
ATOM 8160 C CA . PHE A 1 1010 ? 36.766 27.129 -68.809 1.00 91.00 1010 PHE A CA 1
ATOM 8161 C C . PHE A 1 1010 ? 35.690 27.076 -69.898 1.00 91.00 1010 PHE A C 1
ATOM 8163 O O . PHE A 1 1010 ? 34.506 27.271 -69.605 1.00 91.00 1010 PHE A O 1
ATOM 8170 N N . LEU A 1 1011 ? 36.083 26.760 -71.136 1.00 90.75 1011 LEU A N 1
ATOM 8171 C CA . LEU A 1 1011 ? 35.144 26.558 -72.238 1.00 90.75 1011 LEU A CA 1
ATOM 8172 C C . LEU A 1 1011 ? 34.249 25.339 -71.953 1.00 90.75 1011 LEU A C 1
ATOM 8174 O O . LEU A 1 1011 ? 34.742 24.263 -71.605 1.00 90.75 1011 LEU A O 1
ATOM 8178 N N . LYS A 1 1012 ? 32.927 25.490 -72.102 1.00 91.00 1012 LYS A N 1
ATOM 8179 C CA . LYS A 1 1012 ? 31.934 24.448 -71.781 1.00 91.00 1012 LYS A CA 1
ATOM 8180 C C . LYS A 1 1012 ? 30.885 24.280 -72.871 1.00 91.00 1012 LYS A C 1
ATOM 8182 O O . LYS A 1 1012 ? 30.525 25.227 -73.571 1.00 91.00 1012 LYS A O 1
ATOM 8187 N N . GLU A 1 1013 ? 30.334 23.076 -72.966 1.00 88.69 1013 GLU A N 1
ATOM 8188 C CA . GLU A 1 1013 ? 29.213 22.756 -73.840 1.00 88.69 1013 GLU A CA 1
ATOM 8189 C C . GLU A 1 1013 ? 27.923 23.425 -73.337 1.00 88.69 1013 GLU A C 1
ATOM 8191 O O . GLU A 1 1013 ? 27.480 23.187 -72.215 1.00 88.69 1013 GLU A O 1
ATOM 8196 N N . LYS A 1 1014 ? 27.274 24.232 -74.189 1.00 84.50 1014 LYS A N 1
ATOM 8197 C CA . LYS A 1 1014 ? 26.083 25.026 -73.820 1.00 84.50 1014 LYS A CA 1
ATOM 8198 C C . LYS A 1 1014 ? 24.895 24.189 -73.330 1.00 84.50 1014 LYS A C 1
ATOM 8200 O O . LYS A 1 1014 ? 24.101 24.684 -72.541 1.00 84.50 1014 LYS A O 1
ATOM 8205 N N . ARG A 1 1015 ? 24.746 22.953 -73.823 1.00 81.19 1015 ARG A N 1
ATOM 8206 C CA . ARG A 1 1015 ? 23.603 22.079 -73.505 1.00 81.19 1015 ARG A CA 1
ATOM 8207 C C . ARG A 1 1015 ? 23.813 21.266 -72.228 1.00 81.19 1015 ARG A C 1
ATOM 8209 O O . ARG A 1 1015 ? 22.881 21.136 -71.448 1.00 81.19 1015 ARG A O 1
ATOM 8216 N N . SER A 1 1016 ? 24.998 20.685 -72.048 1.00 81.44 1016 SER A N 1
ATOM 8217 C CA . SER A 1 1016 ? 25.287 19.741 -70.958 1.00 81.44 1016 SER A CA 1
ATOM 8218 C C . SER A 1 1016 ? 26.090 20.359 -69.809 1.00 81.44 1016 SER A C 1
ATOM 8220 O O . SER A 1 1016 ? 26.187 19.759 -68.744 1.00 81.44 1016 SER A O 1
ATOM 8222 N N . GLY A 1 1017 ? 26.712 21.524 -70.021 1.00 86.81 1017 GLY A N 1
ATOM 8223 C CA . GLY A 1 1017 ? 27.623 22.153 -69.065 1.00 86.81 1017 GLY A CA 1
ATOM 8224 C C . GLY A 1 1017 ? 28.980 21.453 -68.917 1.00 86.81 1017 GLY A C 1
ATOM 8225 O O . GLY A 1 1017 ? 29.763 21.841 -68.050 1.00 86.81 1017 GLY A O 1
ATOM 8226 N N . ARG A 1 1018 ? 29.278 20.437 -69.740 1.00 91.19 1018 ARG A N 1
ATOM 8227 C CA . ARG A 1 1018 ? 30.542 19.682 -69.699 1.00 91.19 1018 ARG A CA 1
ATOM 8228 C C . ARG A 1 1018 ? 31.709 20.533 -70.193 1.00 91.19 1018 ARG A C 1
ATOM 8230 O O . ARG A 1 1018 ? 31.567 21.289 -71.150 1.00 91.19 1018 ARG A O 1
ATOM 8237 N N . ILE A 1 1019 ? 32.868 20.383 -69.560 1.00 93.25 1019 ILE A N 1
ATOM 8238 C CA . ILE A 1 1019 ? 34.100 21.098 -69.909 1.00 93.25 1019 ILE A CA 1
ATOM 8239 C C . ILE A 1 1019 ? 34.640 20.564 -71.237 1.00 93.25 1019 ILE A C 1
ATOM 8241 O O . ILE A 1 1019 ? 34.773 19.350 -71.417 1.00 93.25 1019 ILE A O 1
ATOM 8245 N N . TYR A 1 1020 ? 34.978 21.461 -72.160 1.00 93.12 1020 TYR A N 1
ATOM 8246 C CA . TYR A 1 1020 ? 35.603 21.059 -73.408 1.00 93.12 1020 TYR A CA 1
ATOM 8247 C C . TYR A 1 1020 ? 37.074 20.714 -73.221 1.00 93.12 1020 TYR A C 1
ATOM 8249 O O . TYR A 1 1020 ? 37.823 21.374 -72.495 1.00 93.12 1020 TYR A O 1
ATOM 8257 N N . THR A 1 1021 ? 37.484 19.669 -73.927 1.00 92.00 1021 THR A N 1
ATOM 8258 C CA . THR A 1 1021 ? 38.868 19.211 -73.982 1.00 92.00 1021 THR A CA 1
ATOM 8259 C C . THR A 1 1021 ? 39.343 19.073 -75.424 1.00 92.00 1021 THR A C 1
ATOM 8261 O O . THR A 1 1021 ? 38.530 18.980 -76.346 1.00 92.00 1021 THR A O 1
ATOM 8264 N N . ASN A 1 1022 ? 40.659 19.060 -75.632 1.00 89.44 1022 ASN A N 1
ATOM 8265 C CA . ASN A 1 1022 ? 41.233 18.604 -76.900 1.00 89.44 1022 ASN A CA 1
ATOM 8266 C C . ASN A 1 1022 ? 41.247 17.065 -76.986 1.00 89.44 1022 ASN A C 1
ATOM 8268 O O . ASN A 1 1022 ? 40.934 16.365 -76.019 1.00 89.44 1022 ASN A O 1
ATOM 8272 N N . ASP A 1 1023 ? 41.705 16.525 -78.114 1.00 88.88 1023 ASP A N 1
ATOM 8273 C CA . ASP A 1 1023 ? 41.804 15.075 -78.349 1.00 88.88 1023 ASP A CA 1
ATOM 8274 C C . ASP A 1 1023 ? 42.771 14.341 -77.413 1.00 88.88 1023 ASP A C 1
ATOM 8276 O O . ASP A 1 1023 ? 42.806 13.109 -77.363 1.00 88.88 1023 ASP A O 1
ATOM 8280 N N . HIS A 1 1024 ? 43.558 15.077 -76.630 1.00 87.81 1024 HIS A N 1
ATOM 8281 C CA . HIS A 1 1024 ? 44.417 14.514 -75.602 1.00 87.81 1024 HIS A CA 1
ATOM 8282 C C . HIS A 1 1024 ? 43.912 14.758 -74.172 1.00 87.81 1024 HIS A C 1
ATOM 8284 O O . HIS A 1 1024 ? 44.676 14.550 -73.221 1.00 87.81 1024 HIS A O 1
ATOM 8290 N N . LEU A 1 1025 ? 42.633 15.124 -74.029 1.00 90.88 1025 LEU A N 1
ATOM 8291 C CA . LEU A 1 1025 ? 41.898 15.318 -72.775 1.00 90.88 1025 LEU A CA 1
ATOM 8292 C C . LEU A 1 1025 ? 42.395 16.492 -71.913 1.00 90.88 1025 LEU A C 1
ATOM 8294 O O . LEU A 1 1025 ? 42.181 16.508 -70.700 1.00 90.88 1025 LEU A O 1
ATOM 8298 N N . GLN A 1 1026 ? 43.063 17.474 -72.523 1.00 90.81 1026 GLN A N 1
ATOM 8299 C CA . GLN A 1 1026 ? 43.463 18.724 -71.866 1.00 90.81 1026 GLN A CA 1
ATOM 8300 C C . GLN A 1 1026 ? 42.333 19.742 -71.930 1.00 90.81 1026 GLN A C 1
ATOM 8302 O O . GLN A 1 1026 ? 41.688 19.870 -72.967 1.00 90.81 1026 GLN A O 1
ATOM 8307 N N . VAL A 1 1027 ? 42.120 20.478 -70.841 1.00 92.94 1027 VAL A N 1
ATOM 8308 C CA . VAL A 1 1027 ? 41.051 21.482 -70.730 1.00 92.94 1027 VAL A CA 1
ATOM 8309 C C . VAL A 1 1027 ? 41.310 22.676 -71.651 1.00 92.94 1027 VAL A C 1
ATOM 8311 O O . VAL A 1 1027 ? 42.434 23.175 -71.713 1.00 92.94 1027 VAL A O 1
ATOM 8314 N N . LEU A 1 1028 ? 40.262 23.142 -72.336 1.00 90.38 1028 LEU A N 1
ATOM 8315 C CA . LEU A 1 1028 ? 40.298 24.319 -73.207 1.00 90.38 1028 LEU A CA 1
ATOM 8316 C C . LEU A 1 1028 ? 39.877 25.595 -72.457 1.00 90.38 1028 LEU A C 1
ATOM 8318 O O . LEU A 1 1028 ? 38.880 25.596 -71.730 1.00 90.38 1028 LEU A O 1
ATOM 8322 N N . ILE A 1 1029 ? 40.630 26.683 -72.649 1.00 85.75 1029 ILE A N 1
ATOM 8323 C CA . ILE A 1 1029 ? 40.241 28.033 -72.195 1.00 85.75 1029 ILE A CA 1
ATOM 8324 C C . ILE A 1 1029 ? 39.319 28.659 -73.241 1.00 85.75 1029 ILE A C 1
ATOM 8326 O O . ILE A 1 1029 ? 38.202 29.036 -72.908 1.00 85.75 1029 ILE A O 1
ATOM 8330 N N . ASP A 1 1030 ? 39.774 28.666 -74.496 1.00 81.62 1030 ASP A N 1
ATOM 8331 C CA . ASP A 1 1030 ? 39.034 29.107 -75.681 1.00 81.62 1030 ASP A CA 1
ATOM 8332 C C . ASP A 1 1030 ? 39.153 28.040 -76.788 1.00 81.62 1030 ASP A C 1
ATOM 8334 O O . ASP A 1 1030 ? 39.922 27.085 -76.656 1.00 81.62 1030 ASP A O 1
ATOM 8338 N N . ASP A 1 1031 ? 38.457 28.216 -77.918 1.00 75.00 1031 ASP A N 1
ATOM 8339 C CA . ASP A 1 1031 ? 38.332 27.231 -79.016 1.00 75.00 1031 ASP A CA 1
ATOM 8340 C C . ASP A 1 1031 ? 39.661 26.684 -79.588 1.00 75.00 1031 ASP A C 1
ATOM 8342 O O . ASP A 1 1031 ? 39.657 25.700 -80.326 1.00 75.00 1031 ASP A O 1
ATOM 8346 N N . LYS A 1 1032 ? 40.807 27.316 -79.297 1.00 72.25 1032 LYS A N 1
ATOM 8347 C CA . LYS A 1 1032 ? 42.128 26.942 -79.841 1.00 72.25 1032 LYS A CA 1
ATOM 8348 C C . LYS A 1 1032 ? 43.228 26.758 -78.792 1.00 72.25 1032 LYS A C 1
ATOM 8350 O O . LYS A 1 1032 ? 44.332 26.356 -79.153 1.00 72.25 1032 LYS A O 1
ATOM 8355 N N . THR A 1 1033 ? 42.976 27.066 -77.518 1.00 81.31 1033 THR A N 1
ATOM 8356 C CA . THR A 1 1033 ? 44.013 27.128 -76.473 1.00 81.31 1033 THR A CA 1
ATOM 8357 C C . THR A 1 1033 ? 43.746 26.108 -75.368 1.00 81.31 1033 THR A C 1
ATOM 8359 O O . THR A 1 1033 ? 42.775 26.206 -74.620 1.00 81.31 1033 THR A O 1
ATOM 8362 N N . ALA A 1 1034 ? 44.636 25.119 -75.249 1.00 83.50 1034 ALA A N 1
ATOM 8363 C CA . ALA A 1 1034 ? 44.586 24.095 -74.205 1.00 83.50 1034 ALA A CA 1
ATOM 8364 C C . ALA A 1 1034 ? 45.542 24.416 -73.045 1.00 83.50 1034 ALA A C 1
ATOM 8366 O O . ALA A 1 1034 ? 46.644 24.925 -73.258 1.00 83.50 1034 ALA A O 1
ATOM 8367 N N . ILE A 1 1035 ? 45.150 24.068 -71.818 1.00 83.81 1035 ILE A N 1
ATOM 8368 C CA . ILE A 1 1035 ? 46.010 24.170 -70.634 1.00 83.81 1035 ILE A CA 1
ATOM 8369 C C . ILE A 1 1035 ? 46.815 22.882 -70.487 1.00 83.81 1035 ILE A C 1
ATOM 8371 O O . ILE A 1 1035 ? 46.263 21.806 -70.268 1.00 83.81 1035 ILE A O 1
ATOM 8375 N N . ASN A 1 1036 ? 48.141 22.994 -70.530 1.00 76.19 1036 ASN A N 1
ATOM 8376 C CA . ASN A 1 1036 ? 49.018 21.821 -70.568 1.00 76.19 1036 ASN A CA 1
ATOM 8377 C C . ASN A 1 1036 ? 48.946 20.934 -69.315 1.00 76.19 1036 ASN A C 1
ATOM 8379 O O . ASN A 1 1036 ? 49.112 19.720 -69.425 1.00 76.19 1036 ASN A O 1
ATOM 8383 N N . ASN A 1 1037 ? 48.663 21.526 -68.152 1.00 83.31 1037 ASN A N 1
ATOM 8384 C CA . ASN A 1 1037 ? 48.732 20.849 -66.853 1.00 83.31 1037 ASN A CA 1
ATOM 8385 C C . ASN A 1 1037 ? 47.356 20.488 -66.273 1.00 83.31 1037 ASN A C 1
ATOM 8387 O O . ASN A 1 1037 ? 47.288 19.972 -65.160 1.00 83.31 1037 ASN A O 1
ATOM 8391 N N . ILE A 1 1038 ? 46.265 20.766 -66.995 1.00 90.38 1038 ILE A N 1
ATOM 8392 C CA . ILE A 1 1038 ? 44.904 20.485 -66.530 1.00 90.38 1038 ILE A CA 1
ATOM 8393 C C . ILE A 1 1038 ? 44.237 19.527 -67.508 1.00 90.38 1038 ILE A C 1
ATOM 8395 O O . ILE A 1 1038 ? 44.089 19.817 -68.694 1.00 90.38 1038 ILE A O 1
ATOM 8399 N N . PHE A 1 1039 ? 43.805 18.388 -66.977 1.00 91.94 1039 PHE A N 1
ATOM 8400 C CA . PHE A 1 1039 ? 43.134 17.333 -67.723 1.00 91.94 1039 PHE A CA 1
ATOM 8401 C C . PHE A 1 1039 ? 41.759 17.081 -67.124 1.00 91.94 1039 PHE A C 1
ATOM 8403 O O . PHE A 1 1039 ? 41.597 17.125 -65.904 1.00 91.94 1039 PHE A O 1
ATOM 8410 N N . ALA A 1 1040 ? 40.786 16.780 -67.977 1.00 93.00 1040 ALA A N 1
ATOM 8411 C CA . ALA A 1 1040 ? 39.444 16.414 -67.551 1.00 93.00 1040 ALA A CA 1
ATOM 8412 C C . ALA A 1 1040 ? 38.961 15.189 -68.339 1.00 93.00 1040 ALA A C 1
ATOM 8414 O O . ALA A 1 1040 ? 39.240 15.046 -69.527 1.00 93.00 1040 ALA A O 1
ATOM 8415 N N . LEU A 1 1041 ? 38.275 14.271 -67.660 1.00 94.38 1041 LEU A N 1
ATOM 8416 C CA . LEU A 1 1041 ? 37.786 13.015 -68.229 1.00 94.38 1041 LEU A CA 1
ATOM 8417 C C . LEU A 1 1041 ? 36.468 12.607 -67.572 1.00 94.38 1041 LEU A C 1
ATOM 8419 O O . LEU A 1 1041 ? 36.128 13.091 -66.495 1.00 94.38 1041 LEU A O 1
ATOM 8423 N N . GLY A 1 1042 ? 35.771 11.654 -68.180 1.00 94.00 1042 GLY A N 1
ATOM 8424 C CA . GLY A 1 1042 ? 34.507 11.132 -67.682 1.00 94.00 1042 GLY A CA 1
ATOM 8425 C C . GLY A 1 1042 ? 33.354 12.096 -67.928 1.00 94.00 1042 GLY A C 1
ATOM 8426 O O . GLY A 1 1042 ? 33.329 12.829 -68.917 1.00 94.00 1042 GLY A O 1
ATOM 8427 N N . ASP A 1 1043 ? 32.379 12.079 -67.029 1.00 92.94 1043 ASP A N 1
ATOM 8428 C CA . ASP A 1 1043 ? 31.094 12.735 -67.267 1.00 92.94 1043 ASP A CA 1
ATOM 8429 C C . ASP A 1 1043 ? 31.202 14.265 -67.251 1.00 92.94 1043 ASP A C 1
ATOM 8431 O O . ASP A 1 1043 ? 30.434 14.937 -67.934 1.00 92.94 1043 ASP A O 1
ATOM 8435 N N . CYS A 1 1044 ? 32.201 14.831 -66.564 1.00 92.25 1044 CYS A N 1
ATOM 8436 C CA . CYS A 1 1044 ? 32.393 16.280 -66.470 1.00 92.25 1044 CYS A CA 1
ATOM 8437 C C . CYS A 1 1044 ? 33.009 16.925 -67.719 1.00 92.25 1044 CYS A C 1
ATOM 8439 O O . CYS A 1 1044 ? 33.032 18.153 -67.802 1.00 92.25 1044 CYS A O 1
ATOM 8441 N N . ALA A 1 1045 ? 33.512 16.137 -68.675 1.00 91.56 1045 ALA A N 1
ATOM 8442 C CA . ALA A 1 1045 ? 34.252 16.660 -69.818 1.00 91.56 1045 ALA A CA 1
ATOM 8443 C C . ALA A 1 1045 ? 33.966 15.917 -71.121 1.00 91.56 1045 ALA A C 1
ATOM 8445 O O . ALA A 1 1045 ? 33.660 14.726 -71.123 1.00 91.56 1045 ALA A O 1
ATOM 8446 N N . THR A 1 1046 ? 34.095 16.618 -72.243 1.00 91.31 1046 THR A N 1
ATOM 8447 C CA . THR A 1 1046 ? 33.979 16.039 -73.586 1.00 91.31 1046 THR A CA 1
ATOM 8448 C C . THR A 1 1046 ? 34.982 16.688 -74.543 1.00 91.31 1046 THR A C 1
ATOM 8450 O O . THR A 1 1046 ? 35.265 17.878 -74.400 1.00 91.31 1046 THR A O 1
ATOM 8453 N N . PRO A 1 1047 ? 35.554 15.956 -75.513 1.00 89.56 1047 PRO A N 1
ATOM 8454 C CA . PRO A 1 1047 ? 36.319 16.571 -76.590 1.00 89.56 1047 PRO A CA 1
ATOM 8455 C C . PRO A 1 1047 ? 35.439 17.506 -77.423 1.00 89.56 1047 PRO A C 1
ATOM 8457 O O . PRO A 1 1047 ? 34.246 17.239 -77.594 1.00 89.56 1047 PRO A O 1
ATOM 8460 N N . ILE A 1 1048 ? 36.019 18.600 -77.919 1.00 86.62 1048 ILE A N 1
ATOM 8461 C CA . ILE A 1 1048 ? 35.289 19.610 -78.701 1.00 86.62 1048 ILE A CA 1
ATOM 8462 C C . ILE A 1 1048 ? 34.891 19.111 -80.097 1.00 86.62 1048 ILE A C 1
ATOM 8464 O O . ILE A 1 1048 ? 33.806 19.432 -80.572 1.00 86.62 1048 ILE A O 1
ATOM 8468 N N . GLU A 1 1049 ? 35.729 18.288 -80.735 1.00 80.06 1049 GLU A N 1
ATOM 8469 C CA . GLU A 1 1049 ? 35.480 17.798 -82.099 1.00 80.06 1049 GLU A CA 1
ATOM 8470 C C . GLU A 1 1049 ? 34.498 16.620 -82.130 1.00 80.06 1049 GLU A C 1
ATOM 8472 O O . GLU A 1 1049 ? 33.699 16.479 -83.061 1.00 80.06 1049 GLU A O 1
ATOM 8477 N N . HIS A 1 1050 ? 34.522 15.774 -81.097 1.00 83.31 1050 HIS A N 1
ATOM 8478 C CA . HIS A 1 1050 ? 33.722 14.554 -81.027 1.00 83.31 1050 HIS A CA 1
ATOM 8479 C C . HIS A 1 1050 ? 33.134 14.358 -79.628 1.00 83.31 1050 HIS A C 1
ATOM 8481 O O . HIS A 1 1050 ? 33.855 14.152 -78.651 1.00 83.31 1050 HIS A O 1
ATOM 8487 N N . SER A 1 1051 ? 31.801 14.370 -79.537 1.00 82.56 1051 SER A N 1
ATOM 8488 C CA . SER A 1 1051 ? 31.105 14.149 -78.269 1.00 82.56 1051 SER A CA 1
ATOM 8489 C C . SER A 1 1051 ? 31.183 12.683 -77.843 1.00 82.56 1051 SER A C 1
ATOM 8491 O O . SER A 1 1051 ? 30.819 11.778 -78.598 1.00 82.56 1051 SER A O 1
ATOM 8493 N N . ILE A 1 1052 ? 31.656 12.447 -76.619 1.00 87.75 1052 ILE A N 1
ATOM 8494 C CA . ILE A 1 1052 ? 31.767 11.107 -76.033 1.00 87.75 1052 ILE A CA 1
ATOM 8495 C C . ILE A 1 1052 ? 30.635 10.913 -75.016 1.00 87.75 1052 ILE A C 1
ATOM 8497 O O . ILE A 1 1052 ? 30.425 11.792 -74.168 1.00 87.75 1052 ILE A O 1
ATOM 8501 N N . PRO A 1 1053 ? 29.931 9.764 -75.034 1.00 87.56 1053 PRO A N 1
ATOM 8502 C CA . PRO A 1 1053 ? 28.860 9.495 -74.081 1.00 87.56 1053 PRO A CA 1
ATOM 8503 C C . PRO A 1 1053 ? 29.386 9.433 -72.638 1.00 87.56 1053 PRO A C 1
ATOM 8505 O O . PRO A 1 1053 ? 30.415 8.809 -72.369 1.00 87.56 1053 PRO A O 1
ATOM 8508 N N . ALA A 1 1054 ? 28.646 10.051 -71.712 1.00 87.75 1054 ALA A N 1
ATOM 8509 C CA . ALA A 1 1054 ? 28.905 10.042 -70.270 1.00 87.75 1054 ALA A CA 1
ATOM 8510 C C . ALA A 1 1054 ? 28.628 8.644 -69.688 1.00 87.75 1054 ALA A C 1
ATOM 8512 O O . ALA A 1 1054 ? 27.516 8.319 -69.280 1.00 87.75 1054 ALA A O 1
ATOM 8513 N N . THR A 1 1055 ? 29.620 7.759 -69.789 1.00 89.88 1055 THR A N 1
ATOM 8514 C CA . THR A 1 1055 ? 29.517 6.355 -69.383 1.00 89.88 1055 THR A CA 1
ATOM 8515 C C . THR A 1 1055 ? 30.774 5.923 -68.645 1.00 89.88 1055 THR A C 1
ATOM 8517 O O . THR A 1 1055 ? 31.891 6.326 -68.986 1.00 89.88 1055 THR A O 1
ATOM 8520 N N . ALA A 1 1056 ? 30.619 4.987 -67.706 1.00 90.31 1056 ALA A N 1
ATOM 8521 C CA . ALA A 1 1056 ? 31.751 4.373 -67.012 1.00 90.31 1056 ALA A CA 1
ATOM 8522 C C . ALA A 1 1056 ? 32.759 3.735 -67.988 1.00 90.31 1056 ALA A C 1
ATOM 8524 O O . ALA A 1 1056 ? 33.965 3.725 -67.734 1.00 90.31 1056 ALA A O 1
ATOM 8525 N N . GLN A 1 1057 ? 32.288 3.235 -69.136 1.00 90.62 1057 GLN A N 1
ATOM 8526 C CA . GLN A 1 1057 ? 33.157 2.691 -70.172 1.00 90.62 1057 GLN A CA 1
ATOM 8527 C C . GLN A 1 1057 ? 34.056 3.767 -70.799 1.00 90.62 1057 GLN A C 1
ATOM 8529 O O . GLN A 1 1057 ? 35.260 3.535 -70.944 1.00 90.62 1057 GLN A O 1
ATOM 8534 N N . ALA A 1 1058 ? 33.491 4.921 -71.163 1.00 91.06 1058 ALA A N 1
ATOM 8535 C CA . ALA A 1 1058 ? 34.249 6.048 -71.694 1.00 91.06 1058 ALA A CA 1
ATOM 8536 C C . ALA A 1 1058 ? 35.267 6.555 -70.666 1.00 91.06 1058 ALA A C 1
ATOM 8538 O O . ALA A 1 1058 ? 36.460 6.604 -70.970 1.00 91.06 1058 ALA A O 1
ATOM 8539 N N . ALA A 1 1059 ? 34.825 6.795 -69.428 1.00 94.00 1059 ALA A N 1
ATOM 8540 C CA . ALA A 1 1059 ? 35.686 7.247 -68.338 1.00 94.00 1059 ALA A CA 1
ATOM 8541 C C . ALA A 1 1059 ? 36.854 6.278 -68.082 1.00 94.00 1059 ALA A C 1
ATOM 8543 O O . ALA A 1 1059 ? 38.007 6.694 -67.986 1.00 94.00 1059 ALA A O 1
ATOM 8544 N N . ALA A 1 1060 ? 36.595 4.965 -68.050 1.00 92.31 1060 ALA A N 1
ATOM 8545 C CA . ALA A 1 1060 ? 37.637 3.959 -67.850 1.00 92.31 1060 ALA A CA 1
ATOM 8546 C C . ALA A 1 1060 ? 38.645 3.902 -69.011 1.00 92.31 1060 ALA A C 1
ATOM 8548 O O . ALA A 1 1060 ? 39.832 3.655 -68.782 1.00 92.31 1060 ALA A O 1
ATOM 8549 N N . GLN A 1 1061 ? 38.204 4.109 -70.258 1.00 93.44 1061 GLN A N 1
ATOM 8550 C CA . GLN A 1 1061 ? 39.107 4.185 -71.412 1.00 93.44 1061 GLN A CA 1
ATOM 8551 C C . GLN A 1 1061 ? 39.949 5.464 -71.377 1.00 93.44 1061 GLN A C 1
ATOM 8553 O O . GLN A 1 1061 ? 41.165 5.383 -71.552 1.00 93.44 1061 GLN A O 1
ATOM 8558 N N . GLN A 1 1062 ? 39.332 6.611 -71.085 1.00 94.00 1062 GLN A N 1
ATOM 8559 C CA . GLN A 1 1062 ? 40.009 7.902 -70.942 1.00 94.00 1062 GLN A CA 1
ATOM 8560 C C . GLN A 1 1062 ? 41.047 7.875 -69.812 1.00 94.00 1062 GLN A C 1
ATOM 8562 O O . GLN A 1 1062 ? 42.191 8.279 -70.011 1.00 94.00 1062 GLN A O 1
ATOM 8567 N N . ALA A 1 1063 ? 40.697 7.310 -68.654 1.00 94.75 1063 ALA A N 1
ATOM 8568 C CA . ALA A 1 1063 ? 41.607 7.157 -67.523 1.00 94.75 1063 ALA A CA 1
ATOM 8569 C C . ALA A 1 1063 ? 42.795 6.244 -67.857 1.00 94.75 1063 ALA A C 1
ATOM 8571 O O . ALA A 1 1063 ? 43.938 6.581 -67.558 1.00 94.75 1063 ALA A O 1
ATOM 8572 N N . LYS A 1 1064 ? 42.561 5.107 -68.533 1.00 92.88 1064 LYS A N 1
ATOM 8573 C CA . LYS A 1 1064 ? 43.648 4.223 -68.994 1.00 92.88 1064 LYS A CA 1
ATOM 8574 C C . LYS A 1 1064 ? 44.560 4.912 -70.003 1.00 92.88 1064 LYS A C 1
ATOM 8576 O O . LYS A 1 1064 ? 45.769 4.694 -69.963 1.00 92.88 1064 LYS A O 1
ATOM 8581 N N . TYR A 1 1065 ? 43.992 5.704 -70.907 1.00 92.25 1065 TYR A N 1
ATOM 8582 C CA . TYR A 1 1065 ? 44.749 6.497 -71.868 1.00 92.25 1065 TYR A CA 1
ATOM 8583 C C . TYR A 1 1065 ? 45.634 7.535 -71.160 1.00 92.25 1065 TYR A C 1
ATOM 8585 O O . TYR A 1 1065 ? 46.846 7.532 -71.368 1.00 92.25 1065 TYR A O 1
ATOM 8593 N N . LEU A 1 1066 ? 45.070 8.339 -70.251 1.00 91.56 1066 LEU A N 1
ATOM 8594 C CA . LEU A 1 1066 ? 45.829 9.345 -69.500 1.00 91.56 1066 LEU A CA 1
ATOM 8595 C C . LEU A 1 1066 ? 46.884 8.725 -68.588 1.00 91.56 1066 LEU A C 1
ATOM 8597 O O . LEU A 1 1066 ? 48.016 9.192 -68.578 1.00 91.56 1066 LEU A O 1
ATOM 8601 N N . ALA A 1 1067 ? 46.569 7.632 -67.890 1.00 92.38 1067 ALA A N 1
ATOM 8602 C CA . ALA A 1 1067 ? 47.540 6.931 -67.053 1.00 92.38 1067 ALA A CA 1
ATOM 8603 C C . ALA A 1 1067 ? 48.727 6.406 -67.876 1.00 92.38 1067 ALA A C 1
ATOM 8605 O O . ALA A 1 1067 ? 49.881 6.547 -67.473 1.00 92.38 1067 ALA A O 1
ATOM 8606 N N . LYS A 1 1068 ? 48.468 5.834 -69.062 1.00 89.56 1068 LYS A N 1
ATOM 8607 C CA . LYS A 1 1068 ? 49.538 5.419 -69.979 1.00 89.56 1068 LYS A CA 1
ATOM 8608 C C . LYS A 1 1068 ? 50.362 6.607 -70.465 1.00 89.56 1068 LYS A C 1
ATOM 8610 O O . LYS A 1 1068 ? 51.574 6.456 -70.580 1.00 89.56 1068 LYS A O 1
ATOM 8615 N N . ARG A 1 1069 ? 49.725 7.750 -70.736 1.00 85.75 1069 ARG A N 1
ATOM 8616 C CA . ARG A 1 1069 ? 50.397 8.986 -71.157 1.00 85.75 1069 ARG A CA 1
ATOM 8617 C C . ARG A 1 1069 ? 51.293 9.542 -70.048 1.00 85.75 1069 ARG A C 1
ATOM 8619 O O . ARG A 1 1069 ? 52.465 9.794 -70.300 1.00 85.75 1069 ARG A O 1
ATOM 8626 N N . PHE A 1 1070 ? 50.786 9.651 -68.821 1.00 85.75 1070 PHE A N 1
ATOM 8627 C CA . PHE A 1 1070 ? 51.548 10.131 -67.662 1.00 85.75 1070 PHE A CA 1
ATOM 8628 C C . PHE A 1 1070 ? 52.732 9.226 -67.313 1.00 85.75 1070 PHE A C 1
ATOM 8630 O O . PHE A 1 1070 ? 53.787 9.717 -66.932 1.00 85.75 1070 PHE A O 1
ATOM 8637 N N . ASN A 1 1071 ? 52.606 7.911 -67.504 1.00 85.69 1071 ASN A N 1
ATOM 8638 C CA . ASN A 1 1071 ? 53.690 6.964 -67.223 1.00 85.69 1071 ASN A CA 1
ATOM 8639 C C . ASN A 1 1071 ? 54.813 6.959 -68.279 1.00 85.69 1071 ASN A C 1
ATOM 8641 O O . ASN A 1 1071 ? 55.789 6.216 -68.137 1.00 85.69 1071 ASN A O 1
ATOM 8645 N N . GLN A 1 1072 ? 54.717 7.759 -69.346 1.00 79.56 1072 GLN A N 1
ATOM 8646 C CA . GLN A 1 1072 ? 55.811 7.895 -70.302 1.00 79.56 1072 GLN A CA 1
ATOM 8647 C C . GLN A 1 1072 ? 56.921 8.785 -69.741 1.00 79.56 1072 GLN A C 1
ATOM 8649 O O . GLN A 1 1072 ? 56.688 9.932 -69.375 1.00 79.56 1072 GLN A O 1
ATOM 8654 N N . LYS A 1 1073 ? 58.167 8.288 -69.754 1.00 61.69 1073 LYS A N 1
ATOM 8655 C CA . LYS A 1 1073 ? 59.355 9.017 -69.260 1.00 61.69 1073 LYS A CA 1
ATOM 8656 C C . LYS A 1 1073 ? 59.545 10.402 -69.897 1.00 61.69 1073 LYS A C 1
ATOM 8658 O O . LYS A 1 1073 ? 60.128 11.281 -69.276 1.00 61.69 1073 LYS A O 1
ATOM 8663 N N . THR A 1 1074 ? 59.059 10.599 -71.120 1.00 61.22 1074 THR A N 1
ATOM 8664 C CA . THR A 1 1074 ? 59.144 11.864 -71.862 1.00 61.22 1074 THR A CA 1
ATOM 8665 C C . THR A 1 1074 ? 58.091 12.894 -71.456 1.00 61.22 1074 THR A C 1
ATOM 8667 O O . THR A 1 1074 ? 58.257 14.060 -71.792 1.00 61.22 1074 THR A O 1
ATOM 8670 N N . PHE A 1 1075 ? 57.031 12.504 -70.736 1.00 65.75 1075 PHE A N 1
ATOM 8671 C CA . PHE A 1 1075 ? 55.933 13.406 -70.373 1.00 65.75 1075 PHE A CA 1
ATOM 8672 C C . PHE A 1 1075 ? 56.383 14.506 -69.395 1.00 65.75 1075 PHE A C 1
ATOM 8674 O O . PHE A 1 1075 ? 56.053 15.669 -69.589 1.00 65.75 1075 PHE A O 1
ATOM 8681 N N . PHE A 1 1076 ? 57.208 14.164 -68.397 1.00 59.53 1076 PHE A N 1
ATOM 8682 C CA . PHE A 1 1076 ? 57.691 15.108 -67.373 1.00 59.53 1076 PHE A CA 1
ATOM 8683 C C . PHE A 1 1076 ? 59.004 15.827 -67.728 1.00 59.53 1076 PHE A C 1
ATOM 8685 O O . PHE A 1 1076 ? 59.400 16.756 -67.030 1.00 59.53 1076 PHE A O 1
ATOM 8692 N N . LEU A 1 1077 ? 59.692 15.414 -68.801 1.00 52.66 1077 LEU A N 1
ATOM 8693 C CA . LEU A 1 1077 ? 60.929 16.060 -69.268 1.00 52.66 1077 LEU A CA 1
ATOM 8694 C C . LEU A 1 1077 ? 60.664 17.274 -70.173 1.00 52.66 1077 LEU A C 1
ATOM 8696 O O . LEU A 1 1077 ? 61.580 18.047 -70.440 1.00 52.66 1077 LEU A O 1
ATOM 8700 N N . ALA A 1 1078 ? 59.420 17.479 -70.609 1.00 53.66 1078 ALA A N 1
ATOM 8701 C CA . ALA A 1 1078 ? 58.999 18.623 -71.413 1.00 53.66 1078 ALA A CA 1
ATOM 8702 C C . ALA A 1 1078 ? 58.697 19.864 -70.544 1.00 53.66 1078 ALA A C 1
ATOM 8704 O O . ALA A 1 1078 ? 57.643 20.481 -70.659 1.00 53.66 1078 ALA A O 1
ATOM 8705 N N . ASN A 1 1079 ? 59.625 20.244 -69.661 1.00 48.12 1079 ASN A N 1
ATOM 8706 C CA . ASN A 1 1079 ? 59.604 21.542 -68.983 1.00 48.12 1079 ASN A CA 1
ATOM 8707 C C . ASN A 1 1079 ? 60.412 22.553 -69.807 1.00 48.12 1079 ASN A C 1
ATOM 8709 O O . ASN A 1 1079 ? 61.571 22.810 -69.494 1.00 48.12 1079 ASN A O 1
ATOM 8713 N N . SER A 1 1080 ? 59.829 23.078 -70.891 1.00 50.66 1080 SER A N 1
ATOM 8714 C CA . SER A 1 1080 ? 60.073 24.436 -71.429 1.00 50.66 1080 SER A CA 1
ATOM 8715 C C . SER A 1 1080 ? 59.416 24.614 -72.808 1.00 50.66 1080 SER A C 1
ATOM 8717 O O . SER A 1 1080 ? 59.916 24.158 -73.827 1.00 50.66 1080 SER A O 1
ATOM 8719 N N . ASN A 1 1081 ? 58.281 25.312 -72.813 1.00 48.41 1081 ASN A N 1
ATOM 8720 C CA . ASN A 1 1081 ? 57.699 26.124 -73.893 1.00 48.41 1081 ASN A CA 1
ATOM 8721 C C . ASN A 1 1081 ? 57.359 25.538 -75.279 1.00 48.41 1081 ASN A C 1
ATOM 8723 O O . ASN A 1 1081 ? 56.620 26.206 -75.992 1.00 48.41 1081 ASN A O 1
ATOM 8727 N N . GLU A 1 1082 ? 57.734 24.314 -75.643 1.00 51.09 1082 GLU A N 1
ATOM 8728 C CA . GLU A 1 1082 ? 57.205 23.649 -76.847 1.00 51.09 1082 GLU A CA 1
ATOM 8729 C C . GLU A 1 1082 ? 56.894 22.177 -76.565 1.00 51.09 1082 GLU A C 1
ATOM 8731 O O . GLU A 1 1082 ? 57.669 21.264 -76.853 1.00 51.09 1082 GLU A O 1
ATOM 8736 N N . ILE A 1 1083 ? 55.706 21.926 -76.008 1.00 52.47 1083 ILE A N 1
ATOM 8737 C CA . ILE A 1 1083 ? 55.090 20.603 -76.120 1.00 52.47 1083 ILE A CA 1
ATOM 8738 C C . ILE A 1 1083 ? 54.606 20.499 -77.564 1.00 52.47 1083 ILE A C 1
ATOM 8740 O O . ILE A 1 1083 ? 53.500 20.911 -77.903 1.00 52.47 1083 ILE A O 1
ATOM 8744 N N . THR A 1 1084 ? 55.452 19.958 -78.437 1.00 48.31 1084 THR A N 1
ATOM 8745 C CA . THR A 1 1084 ? 54.961 19.381 -79.686 1.00 48.31 1084 THR A CA 1
ATOM 8746 C C . THR A 1 1084 ? 54.061 18.207 -79.293 1.00 48.31 1084 THR A C 1
ATOM 8748 O O . THR A 1 1084 ? 54.526 17.136 -78.904 1.00 48.31 1084 THR A O 1
ATOM 8751 N N . ASN A 1 1085 ? 52.744 18.430 -79.331 1.00 52.53 1085 ASN A N 1
ATOM 8752 C CA . ASN A 1 1085 ? 51.706 17.428 -79.055 1.00 52.53 1085 ASN A CA 1
ATOM 8753 C C . ASN A 1 1085 ? 51.749 16.223 -80.033 1.00 52.53 1085 ASN A C 1
ATOM 8755 O O . ASN A 1 1085 ? 50.998 15.268 -79.866 1.00 52.53 1085 ASN A O 1
ATOM 8759 N N . ASP A 1 1086 ? 52.674 16.201 -80.995 1.00 51.41 1086 ASP A N 1
ATOM 8760 C CA . ASP A 1 1086 ? 52.630 15.358 -82.194 1.00 51.41 1086 ASP A CA 1
ATOM 8761 C C . ASP A 1 1086 ? 53.108 13.902 -82.047 1.00 51.41 1086 ASP A C 1
ATOM 8763 O O . ASP A 1 1086 ? 53.072 13.155 -83.023 1.00 51.41 1086 ASP A O 1
ATOM 8767 N N . LYS A 1 1087 ? 53.571 13.442 -80.874 1.00 61.09 1087 LYS A N 1
ATOM 8768 C CA . LYS A 1 1087 ? 54.100 12.059 -80.742 1.00 61.09 1087 LYS A CA 1
ATOM 8769 C C . LYS A 1 1087 ? 53.229 11.067 -79.971 1.00 61.09 1087 LYS A C 1
ATOM 8771 O O . LYS A 1 1087 ? 53.492 9.869 -80.077 1.00 61.09 1087 LYS A O 1
ATOM 8776 N N . TYR A 1 1088 ? 52.212 11.500 -79.220 1.00 72.12 1088 TYR A N 1
ATOM 8777 C CA . TYR A 1 1088 ? 51.293 10.570 -78.544 1.00 72.12 1088 TYR A CA 1
ATOM 8778 C C . TYR A 1 1088 ? 49.959 10.511 -79.293 1.00 72.12 1088 TYR A C 1
ATOM 8780 O O . TYR A 1 1088 ? 49.426 11.567 -79.621 1.00 72.12 1088 TYR A O 1
ATOM 8788 N N . PRO A 1 1089 ? 49.404 9.320 -79.580 1.00 82.75 1089 PRO A N 1
ATOM 8789 C CA . PRO A 1 1089 ? 48.165 9.217 -80.346 1.00 82.75 1089 PRO A CA 1
ATOM 8790 C C . PRO A 1 1089 ? 47.011 9.936 -79.638 1.00 82.75 1089 PRO A C 1
ATOM 8792 O O . PRO A 1 1089 ? 46.937 9.912 -78.413 1.00 82.75 1089 PRO A O 1
ATOM 8795 N N . ALA A 1 1090 ? 46.107 10.541 -80.409 1.00 86.81 1090 ALA A N 1
ATOM 8796 C CA . ALA A 1 1090 ? 44.847 11.093 -79.911 1.00 86.81 1090 ALA A CA 1
ATOM 8797 C C . ALA A 1 1090 ? 43.994 10.020 -79.207 1.00 86.81 1090 ALA A C 1
ATOM 8799 O O . ALA A 1 1090 ? 44.049 8.830 -79.545 1.00 86.81 1090 ALA A O 1
ATOM 8800 N N . PHE A 1 1091 ? 43.187 10.431 -78.227 1.00 90.00 1091 PHE A N 1
ATOM 8801 C CA . PHE A 1 1091 ? 42.234 9.537 -77.582 1.00 90.00 1091 PHE A CA 1
ATOM 8802 C C . PHE A 1 1091 ? 41.103 9.183 -78.553 1.00 90.00 1091 PHE A C 1
ATOM 8804 O O . PHE A 1 1091 ? 40.387 10.057 -79.028 1.00 90.00 1091 PHE A O 1
ATOM 8811 N N . ASN A 1 1092 ? 40.893 7.888 -78.792 1.00 89.06 1092 ASN A N 1
ATOM 8812 C CA . ASN A 1 1092 ? 39.770 7.401 -79.585 1.00 89.06 1092 ASN A CA 1
ATOM 8813 C C . ASN A 1 1092 ? 38.885 6.474 -78.743 1.00 89.06 1092 ASN A C 1
ATOM 8815 O O . ASN A 1 1092 ? 39.348 5.449 -78.227 1.00 89.06 1092 ASN A O 1
ATOM 8819 N N . PHE A 1 1093 ? 37.608 6.834 -78.600 1.00 89.44 1093 PHE A N 1
ATOM 8820 C CA . PHE A 1 1093 ? 36.643 6.044 -77.848 1.00 89.44 1093 PHE A CA 1
ATOM 8821 C C . PHE A 1 1093 ? 36.194 4.820 -78.649 1.00 89.44 1093 PHE A C 1
ATOM 8823 O O . PHE A 1 1093 ? 35.606 4.916 -79.724 1.00 89.44 1093 PHE A O 1
ATOM 8830 N N . SER A 1 1094 ? 36.394 3.639 -78.070 1.00 89.12 1094 SER A N 1
ATOM 8831 C CA . SER A 1 1094 ? 35.884 2.392 -78.631 1.00 89.12 1094 SER A CA 1
ATOM 8832 C C . SER A 1 1094 ? 34.631 1.953 -77.875 1.00 89.12 1094 SER A C 1
ATOM 8834 O O . SER A 1 1094 ? 34.737 1.381 -76.794 1.00 89.12 1094 SER A O 1
ATOM 8836 N N . ASN A 1 1095 ? 33.434 2.183 -78.428 1.00 86.56 1095 ASN A N 1
ATOM 8837 C CA . ASN A 1 1095 ? 32.197 1.628 -77.856 1.00 86.56 1095 ASN A CA 1
ATOM 8838 C C . ASN A 1 1095 ? 32.298 0.087 -77.824 1.00 86.56 1095 ASN A C 1
ATOM 8840 O O . ASN A 1 1095 ? 32.700 -0.494 -78.821 1.00 86.56 1095 ASN A O 1
ATOM 8844 N N . LEU A 1 1096 ? 32.005 -0.588 -76.711 1.00 87.62 1096 LEU A N 1
ATOM 8845 C CA . LEU A 1 1096 ? 32.141 -2.052 -76.591 1.00 87.62 1096 LEU A CA 1
ATOM 8846 C C . LEU A 1 1096 ? 30.776 -2.748 -76.654 1.00 87.62 1096 LEU A C 1
ATOM 8848 O O . LEU A 1 1096 ? 30.717 -3.974 -76.600 1.00 87.62 1096 LEU A O 1
ATOM 8852 N N . GLY A 1 1097 ? 29.714 -1.965 -76.826 1.00 89.50 1097 GLY A N 1
ATOM 8853 C CA . GLY A 1 1097 ? 28.336 -2.401 -76.721 1.00 89.50 1097 GLY A CA 1
ATOM 8854 C C . GLY A 1 1097 ? 27.710 -1.990 -75.394 1.00 89.50 1097 GLY A C 1
ATOM 8855 O O . GLY A 1 1097 ? 28.372 -1.430 -74.519 1.00 89.50 1097 GLY A O 1
ATOM 8856 N N . MET A 1 1098 ? 26.422 -2.275 -75.262 1.00 89.44 1098 MET A N 1
ATOM 8857 C CA . MET A 1 1098 ? 25.622 -1.947 -74.089 1.00 89.44 1098 MET A CA 1
ATOM 8858 C C . MET A 1 1098 ? 24.857 -3.168 -73.599 1.00 89.44 1098 MET A C 1
ATOM 8860 O O . MET A 1 1098 ? 24.477 -4.044 -74.377 1.00 89.44 1098 MET A O 1
ATOM 8864 N N . LEU A 1 1099 ? 24.635 -3.209 -72.291 1.00 92.25 1099 LEU A N 1
ATOM 8865 C CA . LEU A 1 1099 ? 23.914 -4.271 -71.611 1.00 92.25 1099 LEU A CA 1
ATOM 8866 C C . LEU A 1 1099 ? 22.865 -3.629 -70.710 1.00 92.25 1099 LEU A C 1
ATOM 8868 O O . LEU A 1 1099 ? 23.131 -2.576 -70.134 1.00 92.25 1099 LEU A O 1
ATOM 8872 N N . ALA A 1 1100 ? 21.697 -4.251 -70.606 1.00 91.56 1100 ALA A N 1
ATOM 8873 C CA . ALA A 1 1100 ? 20.670 -3.844 -69.656 1.00 91.56 1100 ALA A CA 1
ATOM 8874 C C . ALA A 1 1100 ? 19.930 -5.073 -69.130 1.00 91.56 1100 ALA A C 1
ATOM 8876 O O . ALA A 1 1100 ? 19.561 -5.963 -69.903 1.00 91.56 1100 ALA A O 1
ATOM 8877 N N . TYR A 1 1101 ? 19.714 -5.122 -67.822 1.00 92.62 1101 TYR A N 1
ATOM 8878 C CA . TYR A 1 1101 ? 18.795 -6.062 -67.194 1.00 92.62 1101 TYR A CA 1
ATOM 8879 C C . TYR A 1 1101 ? 17.340 -5.588 -67.318 1.00 92.62 1101 TYR A C 1
ATOM 8881 O O . TYR A 1 1101 ? 17.052 -4.398 -67.228 1.00 92.62 1101 TYR A O 1
ATOM 8889 N N . LEU A 1 1102 ? 16.412 -6.521 -67.542 1.00 91.00 1102 LEU A N 1
ATOM 8890 C CA . LEU A 1 1102 ? 14.985 -6.226 -67.691 1.00 91.00 1102 LEU A CA 1
ATOM 8891 C C . LEU A 1 1102 ? 14.132 -6.773 -66.540 1.00 91.00 1102 LEU A C 1
ATOM 8893 O O . LEU A 1 1102 ? 12.918 -6.628 -66.607 1.00 91.00 1102 LEU A O 1
ATOM 8897 N N . GLY A 1 1103 ? 14.692 -7.423 -65.517 1.00 86.94 1103 GLY A N 1
ATOM 8898 C CA . GLY A 1 1103 ? 13.907 -8.224 -64.560 1.00 86.94 1103 GLY A CA 1
ATOM 8899 C C . GLY A 1 1103 ? 13.562 -9.616 -65.108 1.00 86.94 1103 GLY A C 1
ATOM 8900 O O . GLY A 1 1103 ? 13.613 -9.840 -66.324 1.00 86.94 1103 GLY A O 1
ATOM 8901 N N . GLY A 1 1104 ? 13.174 -10.546 -64.242 1.00 84.38 1104 GLY A N 1
ATOM 8902 C CA . GLY A 1 1104 ? 12.663 -11.874 -64.584 1.00 84.38 1104 GLY A CA 1
ATOM 8903 C C . GLY A 1 1104 ? 13.646 -12.720 -65.390 1.00 84.38 1104 GLY A C 1
ATOM 8904 O O . GLY A 1 1104 ? 13.251 -13.367 -66.360 1.00 84.38 1104 GLY A O 1
ATOM 8905 N N . TYR A 1 1105 ? 14.939 -12.659 -65.056 1.00 86.25 1105 TYR A N 1
ATOM 8906 C CA . TYR A 1 1105 ? 16.022 -13.340 -65.785 1.00 86.25 1105 TYR A CA 1
ATOM 8907 C C . TYR A 1 1105 ? 16.151 -12.928 -67.270 1.00 86.25 1105 TYR A C 1
ATOM 8909 O O . TYR A 1 1105 ? 16.798 -13.619 -68.062 1.00 86.25 1105 TYR A O 1
ATOM 8917 N N . GLY A 1 1106 ? 15.558 -11.799 -67.672 1.00 89.12 1106 GLY A N 1
ATOM 8918 C CA . GLY A 1 1106 ? 15.659 -11.238 -69.017 1.00 89.12 1106 GLY A CA 1
ATOM 8919 C C . GLY A 1 1106 ? 16.734 -10.155 -69.114 1.00 89.12 1106 GLY A C 1
ATOM 8920 O O . GLY A 1 1106 ? 16.843 -9.299 -68.241 1.00 89.12 1106 GLY A O 1
ATOM 8921 N N . GLY A 1 1107 ? 17.516 -10.152 -70.195 1.00 91.38 1107 GLY A N 1
ATOM 8922 C CA . GLY A 1 1107 ? 18.487 -9.091 -70.469 1.00 91.38 1107 GLY A CA 1
ATOM 8923 C C . GLY A 1 1107 ? 18.517 -8.662 -71.932 1.00 91.38 1107 GLY A C 1
ATOM 8924 O O . GLY A 1 1107 ? 17.950 -9.316 -72.812 1.00 91.38 1107 GLY A O 1
ATOM 8925 N N . LEU A 1 1108 ? 19.232 -7.573 -72.191 1.00 93.12 1108 LEU A N 1
ATOM 8926 C CA . LEU A 1 1108 ? 19.544 -7.051 -73.516 1.00 93.12 1108 LEU A CA 1
ATOM 8927 C C . LEU A 1 1108 ? 21.052 -6.938 -73.677 1.00 93.12 1108 LEU A C 1
ATOM 8929 O O . LEU A 1 1108 ? 21.743 -6.492 -72.762 1.00 93.12 1108 LEU A O 1
ATOM 8933 N N . ALA A 1 1109 ? 21.545 -7.308 -74.854 1.00 92.75 1109 ALA A N 1
ATOM 8934 C CA . ALA A 1 1109 ? 22.927 -7.104 -75.240 1.00 92.75 1109 ALA A CA 1
ATOM 8935 C C . ALA A 1 1109 ? 23.009 -6.548 -76.659 1.00 92.75 1109 ALA A C 1
ATOM 8937 O O . ALA A 1 1109 ? 22.706 -7.244 -77.630 1.00 92.75 1109 ALA A O 1
ATOM 8938 N N . ASP A 1 1110 ? 23.441 -5.294 -76.760 1.00 92.38 1110 ASP A N 1
ATOM 8939 C CA . ASP A 1 1110 ? 23.707 -4.606 -78.018 1.00 92.38 1110 ASP A CA 1
ATOM 8940 C C . ASP A 1 1110 ? 25.221 -4.531 -78.228 1.00 92.38 1110 ASP A C 1
ATOM 8942 O O . ASP A 1 1110 ? 25.894 -3.632 -77.723 1.00 92.38 1110 ASP A O 1
ATOM 8946 N N . LEU A 1 1111 ? 25.786 -5.540 -78.895 1.00 89.00 1111 LEU A N 1
ATOM 8947 C CA . LEU A 1 1111 ? 27.208 -5.605 -79.229 1.00 89.00 1111 LEU A CA 1
ATOM 8948 C C . LEU A 1 1111 ? 27.401 -5.183 -80.688 1.00 89.00 1111 LEU A C 1
ATOM 8950 O O . LEU A 1 1111 ? 26.543 -5.432 -81.530 1.00 89.00 1111 LEU A O 1
ATOM 8954 N N . LYS A 1 1112 ? 28.579 -4.642 -81.033 1.00 81.88 1112 LYS A N 1
ATOM 8955 C CA . LYS A 1 1112 ? 28.863 -4.116 -82.388 1.00 81.88 1112 LYS A CA 1
ATOM 8956 C C . LYS A 1 1112 ? 28.481 -5.045 -83.550 1.00 81.88 1112 LYS A C 1
ATOM 8958 O O . LYS A 1 1112 ? 28.170 -4.553 -84.627 1.00 81.88 1112 LYS A O 1
ATOM 8963 N N . GLN A 1 1113 ? 28.591 -6.361 -83.364 1.00 81.75 1113 GLN A N 1
ATOM 8964 C CA . GLN A 1 1113 ? 28.346 -7.363 -84.410 1.00 81.75 1113 GLN A CA 1
ATOM 8965 C C . GLN A 1 1113 ? 27.088 -8.206 -84.166 1.00 81.75 1113 GLN A C 1
ATOM 8967 O O . GLN A 1 1113 ? 26.610 -8.857 -85.091 1.00 81.75 1113 GLN A O 1
ATOM 8972 N N . THR A 1 1114 ? 26.549 -8.223 -82.944 1.00 85.81 1114 THR A N 1
ATOM 8973 C CA . THR A 1 1114 ? 25.484 -9.153 -82.545 1.00 85.81 1114 THR A CA 1
ATOM 8974 C C . THR A 1 1114 ? 24.538 -8.503 -81.549 1.00 85.81 1114 THR A C 1
ATOM 8976 O O . THR A 1 1114 ? 24.978 -7.965 -80.533 1.00 85.81 1114 THR A O 1
ATOM 8979 N N . LYS A 1 1115 ? 23.238 -8.635 -81.802 1.00 90.81 1115 LYS A N 1
ATOM 8980 C CA . LYS A 1 1115 ? 22.165 -8.172 -80.919 1.00 90.81 1115 LYS A CA 1
ATOM 8981 C C . LYS A 1 1115 ? 21.473 -9.391 -80.335 1.00 90.81 1115 LYS A C 1
ATOM 8983 O O . LYS A 1 1115 ? 21.001 -10.237 -81.091 1.00 90.81 1115 LYS A O 1
ATOM 8988 N N . ILE A 1 1116 ? 21.461 -9.505 -79.013 1.00 90.44 1116 ILE A N 1
ATOM 8989 C CA . ILE A 1 1116 ? 20.927 -10.670 -78.301 1.00 90.44 1116 ILE A CA 1
ATOM 8990 C C . ILE A 1 1116 ? 19.921 -10.162 -77.268 1.00 90.44 1116 ILE A C 1
ATOM 8992 O O . ILE A 1 1116 ? 20.182 -9.179 -76.567 1.00 90.44 1116 ILE A O 1
ATOM 8996 N N . SER A 1 1117 ? 18.790 -10.845 -77.118 1.00 90.38 1117 SER A N 1
ATOM 8997 C CA . SER A 1 1117 ? 17.798 -10.568 -76.076 1.00 90.38 1117 SER A CA 1
ATOM 8998 C C . SER A 1 1117 ? 17.400 -11.840 -75.317 1.00 90.38 1117 SER A C 1
ATOM 9000 O O . SER A 1 1117 ? 17.605 -12.959 -75.789 1.00 90.38 1117 SER A O 1
ATOM 9002 N N . GLY A 1 1118 ? 16.854 -11.669 -74.110 1.00 90.81 1118 GLY A N 1
ATOM 9003 C CA . GLY A 1 1118 ? 16.332 -12.759 -73.281 1.00 90.81 1118 GLY A CA 1
ATOM 9004 C C . GLY A 1 1118 ? 17.357 -13.349 -72.309 1.00 90.81 1118 GLY A C 1
ATOM 9005 O O . GLY A 1 1118 ? 18.265 -12.659 -71.845 1.00 90.81 1118 GLY A O 1
ATOM 9006 N N . PHE A 1 1119 ? 17.193 -14.629 -71.974 1.00 90.25 1119 PHE A N 1
ATOM 9007 C CA . PHE A 1 1119 ? 17.974 -15.302 -70.927 1.00 90.25 1119 PHE A CA 1
ATOM 9008 C C . PHE A 1 1119 ? 19.475 -15.402 -71.244 1.00 90.25 1119 PHE A C 1
ATOM 9010 O O . PHE A 1 1119 ? 20.321 -15.209 -70.371 1.00 90.25 1119 PHE A O 1
ATOM 9017 N N . LEU A 1 1120 ? 19.832 -15.646 -72.511 1.00 89.06 1120 LEU A N 1
ATOM 9018 C CA . LEU A 1 1120 ? 21.237 -15.682 -72.940 1.00 89.06 1120 LEU A CA 1
ATOM 9019 C C . LEU A 1 1120 ? 21.927 -14.326 -72.730 1.00 89.06 1120 LEU A C 1
ATOM 9021 O O . LEU A 1 1120 ? 23.085 -14.280 -72.314 1.00 89.06 1120 LEU A O 1
ATOM 9025 N N . SER A 1 1121 ? 21.206 -13.224 -72.945 1.00 90.25 1121 SER A N 1
ATOM 9026 C CA . SER A 1 1121 ? 21.709 -11.879 -72.659 1.00 90.25 1121 SER A CA 1
ATOM 9027 C C . SER A 1 1121 ? 21.848 -11.609 -71.167 1.00 90.25 1121 SER A C 1
ATOM 9029 O O . SER A 1 1121 ? 22.791 -10.934 -70.772 1.00 90.25 1121 SER A O 1
ATOM 9031 N N . TRP A 1 1122 ? 20.968 -12.157 -70.324 1.00 92.44 1122 TRP A N 1
ATOM 9032 C CA . TRP A 1 1122 ? 21.100 -12.072 -68.866 1.00 92.44 1122 TRP A CA 1
ATOM 9033 C C . TRP A 1 1122 ? 22.343 -12.813 -68.342 1.00 92.44 1122 TRP A C 1
ATOM 9035 O O . TRP A 1 1122 ? 23.093 -12.268 -67.528 1.00 92.44 1122 TRP A O 1
ATOM 9045 N N . LEU A 1 1123 ? 22.629 -14.015 -68.858 1.00 90.12 1123 LEU A N 1
ATOM 9046 C CA . LEU A 1 1123 ? 23.871 -14.731 -68.538 1.00 90.12 1123 LEU A CA 1
ATOM 9047 C C . LEU A 1 1123 ? 25.108 -13.935 -68.971 1.00 90.12 1123 LEU A C 1
ATOM 9049 O O . LEU A 1 1123 ? 26.075 -13.811 -68.212 1.00 90.12 1123 LEU A O 1
ATOM 9053 N N . LEU A 1 1124 ? 25.067 -13.361 -70.177 1.00 90.31 1124 LEU A N 1
ATOM 9054 C CA . LEU A 1 1124 ? 26.135 -12.507 -70.688 1.00 90.31 1124 LEU A CA 1
ATOM 9055 C C . LEU A 1 1124 ? 26.318 -11.263 -69.807 1.00 90.31 1124 LEU A C 1
ATOM 9057 O O . LEU A 1 1124 ? 27.453 -10.941 -69.456 1.00 90.31 1124 LEU A O 1
ATOM 9061 N N . TRP A 1 1125 ? 25.225 -10.620 -69.387 1.00 91.12 1125 TRP A N 1
ATOM 9062 C CA . TRP A 1 1125 ? 25.227 -9.494 -68.451 1.00 91.12 1125 TRP A CA 1
ATOM 9063 C C . TRP A 1 1125 ? 25.943 -9.870 -67.145 1.00 91.12 1125 TRP A C 1
ATOM 9065 O O . TRP A 1 1125 ? 26.949 -9.240 -66.807 1.00 91.12 1125 TRP A O 1
ATOM 9075 N N . ARG A 1 1126 ? 25.552 -10.965 -66.472 1.00 90.06 1126 ARG A N 1
ATOM 9076 C CA . ARG A 1 1126 ? 26.208 -11.406 -65.222 1.00 90.06 1126 ARG A CA 1
ATOM 9077 C C . ARG A 1 1126 ? 27.698 -11.684 -65.416 1.00 90.06 1126 ARG A C 1
ATOM 9079 O O . ARG A 1 1126 ? 28.518 -11.251 -64.606 1.00 90.06 1126 ARG A O 1
ATOM 9086 N N . SER A 1 1127 ? 28.061 -12.356 -66.508 1.00 89.75 1127 SER A N 1
ATOM 9087 C CA . SER A 1 1127 ? 29.459 -12.661 -66.831 1.00 89.75 1127 SER A CA 1
ATOM 9088 C C . SER A 1 1127 ? 30.298 -11.390 -67.044 1.00 89.75 1127 SER A C 1
ATOM 9090 O O . SER A 1 1127 ? 31.398 -11.252 -66.495 1.00 89.75 1127 SER A O 1
ATOM 9092 N N . VAL A 1 1128 ? 29.784 -10.418 -67.804 1.00 88.69 1128 VAL A N 1
ATOM 9093 C CA . VAL A 1 1128 ? 30.500 -9.164 -68.079 1.00 88.69 1128 VAL A CA 1
ATOM 9094 C C . VAL A 1 1128 ? 30.661 -8.335 -66.806 1.00 88.69 1128 VAL A C 1
ATOM 9096 O O . VAL A 1 1128 ? 31.778 -7.914 -66.506 1.00 88.69 1128 VAL A O 1
ATOM 9099 N N . TYR A 1 1129 ? 29.606 -8.140 -66.014 1.00 87.69 1129 TYR A N 1
ATOM 9100 C CA . TYR A 1 1129 ? 29.715 -7.364 -64.776 1.00 87.69 1129 TYR A CA 1
ATOM 9101 C C . TYR A 1 1129 ? 30.629 -8.043 -63.750 1.00 87.69 1129 TYR A C 1
ATOM 9103 O O . TYR A 1 1129 ? 31.490 -7.372 -63.182 1.00 87.69 1129 TYR A O 1
ATOM 9111 N N . MET A 1 1130 ? 30.563 -9.371 -63.594 1.00 87.62 1130 MET A N 1
ATOM 9112 C CA . MET A 1 1130 ? 31.469 -10.100 -62.698 1.00 87.62 1130 MET A CA 1
ATOM 9113 C C . MET A 1 1130 ? 32.940 -9.941 -63.113 1.00 87.62 1130 MET A C 1
ATOM 9115 O O . MET A 1 1130 ? 33.803 -9.705 -62.272 1.00 87.62 1130 MET A O 1
ATOM 9119 N N . THR A 1 1131 ? 33.254 -10.016 -64.409 1.00 86.19 1131 THR A N 1
ATOM 9120 C CA . THR A 1 1131 ? 34.640 -9.866 -64.894 1.00 86.19 1131 THR A CA 1
ATOM 9121 C C . THR A 1 1131 ? 35.148 -8.422 -64.834 1.00 86.19 1131 THR A C 1
ATOM 9123 O O . THR A 1 1131 ? 36.353 -8.201 -64.679 1.00 86.19 1131 THR A O 1
ATOM 9126 N N . ARG A 1 1132 ? 34.251 -7.430 -64.915 1.00 84.94 1132 ARG A N 1
ATOM 9127 C CA . ARG A 1 1132 ? 34.582 -5.994 -64.902 1.00 84.94 1132 ARG A CA 1
ATOM 9128 C C . ARG A 1 1132 ? 34.797 -5.407 -63.508 1.00 84.94 1132 ARG A C 1
ATOM 9130 O O . ARG A 1 1132 ? 35.395 -4.336 -63.413 1.00 84.94 1132 ARG A O 1
ATOM 9137 N N . LEU A 1 1133 ? 34.386 -6.093 -62.441 1.00 86.94 1133 LEU A N 1
ATOM 9138 C CA . LEU A 1 1133 ? 34.677 -5.669 -61.069 1.00 86.94 1133 LEU A CA 1
ATOM 9139 C C . LEU A 1 1133 ? 36.195 -5.609 -60.823 1.00 86.94 1133 LEU A C 1
ATOM 9141 O O . LEU A 1 1133 ? 36.943 -6.524 -61.186 1.00 86.94 1133 LEU A O 1
ATOM 9145 N N . VAL A 1 1134 ? 36.641 -4.522 -60.187 1.00 81.50 1134 VAL A N 1
ATOM 9146 C CA . VAL A 1 1134 ? 38.067 -4.179 -60.025 1.00 81.50 1134 VAL A CA 1
ATOM 9147 C C . VAL A 1 1134 ? 38.801 -5.138 -59.079 1.00 81.50 1134 VAL A C 1
ATOM 9149 O O . VAL A 1 1134 ? 39.953 -5.476 -59.329 1.00 81.50 1134 VAL A O 1
ATOM 9152 N N . SER A 1 1135 ? 38.141 -5.608 -58.016 1.00 88.81 1135 SER A N 1
ATOM 9153 C CA . SER A 1 1135 ? 38.753 -6.430 -56.961 1.00 88.81 1135 SER A CA 1
ATOM 9154 C C . SER A 1 1135 ? 38.278 -7.880 -57.004 1.00 88.81 1135 SER A C 1
ATOM 9156 O O . SER A 1 1135 ? 37.079 -8.129 -57.129 1.00 88.81 1135 SER A O 1
ATOM 9158 N N . PHE A 1 1136 ? 39.197 -8.836 -56.808 1.00 87.00 1136 PHE A N 1
ATOM 9159 C CA . PHE A 1 1136 ? 38.860 -10.259 -56.661 1.00 87.00 1136 PHE A CA 1
ATOM 9160 C C . PHE A 1 1136 ? 37.879 -10.501 -55.507 1.00 87.00 1136 PHE A C 1
ATOM 9162 O O . PHE A 1 1136 ? 36.925 -11.260 -55.665 1.00 87.00 1136 PHE A O 1
ATOM 9169 N N . LYS A 1 1137 ? 38.046 -9.780 -54.388 1.00 89.00 1137 LYS A N 1
ATOM 9170 C CA . LYS A 1 1137 ? 37.107 -9.816 -53.259 1.00 89.00 1137 LYS A CA 1
ATOM 9171 C C . LYS A 1 1137 ? 35.688 -9.475 -53.717 1.00 89.00 1137 LYS A C 1
ATOM 9173 O O . LYS A 1 1137 ? 34.759 -10.209 -53.410 1.00 89.00 1137 LYS A O 1
ATOM 9178 N N . ASN A 1 1138 ? 35.525 -8.405 -54.496 1.00 86.12 1138 ASN A N 1
ATOM 9179 C CA . ASN A 1 1138 ? 34.206 -7.978 -54.969 1.00 86.12 1138 ASN A CA 1
ATOM 9180 C C . ASN A 1 1138 ? 33.603 -8.984 -55.956 1.00 86.12 1138 ASN A C 1
ATOM 9182 O O . ASN A 1 1138 ? 32.400 -9.211 -55.918 1.00 86.12 1138 ASN A O 1
ATOM 9186 N N . ARG A 1 1139 ? 34.426 -9.628 -56.796 1.00 89.12 1139 ARG A N 1
ATOM 9187 C CA . ARG A 1 1139 ? 33.964 -10.695 -57.701 1.00 89.12 1139 ARG A CA 1
ATOM 9188 C C . ARG A 1 1139 ? 33.388 -11.877 -56.932 1.00 89.12 1139 ARG A C 1
ATOM 9190 O O . ARG A 1 1139 ? 32.295 -12.328 -57.254 1.00 89.12 1139 ARG A O 1
ATOM 9197 N N . LEU A 1 1140 ? 34.105 -12.340 -55.905 1.00 89.56 1140 LEU A N 1
ATOM 9198 C CA . LEU A 1 1140 ? 33.648 -13.440 -55.060 1.00 89.56 1140 LEU A CA 1
ATOM 9199 C C . LEU A 1 1140 ? 32.395 -13.048 -54.265 1.00 89.56 1140 LEU A C 1
ATOM 9201 O O . LEU A 1 1140 ? 31.443 -13.817 -54.225 1.00 89.56 1140 LEU A O 1
ATOM 9205 N N . LEU A 1 1141 ? 32.367 -11.846 -53.678 1.00 88.31 1141 LEU A N 1
ATOM 9206 C CA . LEU A 1 1141 ? 31.217 -11.365 -52.906 1.00 88.31 1141 LEU A CA 1
ATOM 9207 C C . LEU A 1 1141 ? 29.949 -11.262 -53.754 1.00 88.31 1141 LEU A C 1
ATOM 9209 O O . LEU A 1 1141 ? 28.909 -11.752 -53.334 1.00 88.31 1141 LEU A O 1
ATOM 9213 N N . VAL A 1 1142 ? 30.027 -10.681 -54.954 1.00 89.12 1142 VAL A N 1
ATOM 9214 C CA . VAL A 1 1142 ? 28.864 -10.571 -55.848 1.00 89.12 1142 VAL A CA 1
ATOM 9215 C C . VAL A 1 1142 ? 28.376 -11.952 -56.289 1.00 89.12 1142 VAL A C 1
ATOM 9217 O O . VAL A 1 1142 ? 27.173 -12.197 -56.272 1.00 89.12 1142 VAL A O 1
ATOM 9220 N N . ALA A 1 1143 ? 29.284 -12.884 -56.599 1.00 88.19 1143 ALA A N 1
ATOM 9221 C CA . ALA A 1 1143 ? 28.908 -14.264 -56.907 1.00 88.19 1143 ALA A CA 1
ATOM 9222 C C . ALA A 1 1143 ? 28.210 -14.953 -55.719 1.00 88.19 1143 ALA A C 1
ATOM 9224 O O . ALA A 1 1143 ? 27.180 -15.600 -55.904 1.00 88.19 1143 ALA A O 1
ATOM 9225 N N . MET A 1 1144 ? 28.724 -14.764 -54.499 1.00 88.38 1144 MET A N 1
ATOM 9226 C CA . MET A 1 1144 ? 28.106 -15.285 -53.276 1.00 88.38 1144 MET A CA 1
ATOM 9227 C C . MET A 1 1144 ? 26.751 -14.634 -52.990 1.00 88.38 1144 MET A C 1
ATOM 9229 O O . MET A 1 1144 ? 25.840 -15.329 -52.555 1.00 88.38 1144 MET A O 1
ATOM 9233 N N . PHE A 1 1145 ? 26.576 -13.338 -53.263 1.00 87.44 1145 PHE A N 1
ATOM 9234 C CA . PHE A 1 1145 ? 25.281 -12.672 -53.118 1.00 87.44 1145 PHE A CA 1
ATOM 9235 C C . PHE A 1 1145 ? 24.267 -13.174 -54.135 1.00 87.44 1145 PHE A C 1
ATOM 9237 O O . PHE A 1 1145 ? 23.154 -13.499 -53.747 1.00 87.44 1145 PHE A O 1
ATOM 9244 N N . TRP A 1 1146 ? 24.647 -13.337 -55.403 1.00 88.88 1146 TRP A N 1
ATOM 9245 C CA . TRP A 1 1146 ? 23.761 -13.945 -56.394 1.00 88.88 1146 TRP A CA 1
ATOM 9246 C C . TRP A 1 1146 ? 23.375 -15.377 -56.023 1.00 88.88 1146 TRP A C 1
ATOM 9248 O O . TRP A 1 1146 ? 22.220 -15.751 -56.208 1.00 88.88 1146 TRP A O 1
ATOM 9258 N N . PHE A 1 1147 ? 24.308 -16.161 -55.476 1.00 88.00 1147 PHE A N 1
ATOM 9259 C CA . PHE A 1 1147 ? 24.020 -17.505 -54.978 1.00 88.00 1147 PHE A CA 1
ATOM 9260 C C . PHE A 1 1147 ? 23.087 -17.478 -53.760 1.00 88.00 1147 PHE A C 1
ATOM 9262 O O . PHE A 1 1147 ? 22.083 -18.185 -53.752 1.00 88.00 1147 PHE A O 1
ATOM 9269 N N . LYS A 1 1148 ? 23.364 -16.625 -52.763 1.00 88.12 1148 LYS A N 1
ATOM 9270 C CA . LYS A 1 1148 ? 22.513 -16.441 -51.576 1.00 88.12 1148 LYS A CA 1
ATOM 9271 C C . LYS A 1 1148 ? 21.099 -16.040 -51.991 1.00 88.12 1148 LYS A C 1
ATOM 9273 O O . LYS A 1 1148 ? 20.153 -16.675 -51.547 1.00 88.12 1148 LYS A O 1
ATOM 9278 N N . SER A 1 1149 ? 20.964 -15.045 -52.866 1.00 85.88 1149 SER A N 1
ATOM 9279 C CA . SER A 1 1149 ? 19.670 -14.573 -53.363 1.00 85.88 1149 SER A CA 1
ATOM 9280 C C . SER A 1 1149 ? 18.912 -15.638 -54.146 1.00 85.88 1149 SER A C 1
ATOM 9282 O O . SER A 1 1149 ? 17.699 -15.724 -54.028 1.00 85.88 1149 SER A O 1
ATOM 9284 N N . PHE A 1 1150 ? 19.613 -16.487 -54.898 1.00 84.38 1150 PHE A N 1
ATOM 9285 C CA . PHE A 1 1150 ? 18.987 -17.596 -55.611 1.00 84.38 1150 PHE A CA 1
ATOM 9286 C C . PHE A 1 1150 ? 18.464 -18.695 -54.669 1.00 84.38 1150 PHE A C 1
ATOM 9288 O O . PHE A 1 1150 ? 17.392 -19.238 -54.912 1.00 84.38 1150 PHE A O 1
ATOM 9295 N N . VAL A 1 1151 ? 19.201 -19.028 -53.601 1.00 85.00 1151 VAL A N 1
ATOM 9296 C CA . VAL A 1 1151 ? 18.820 -20.103 -52.662 1.00 85.00 1151 VAL A CA 1
ATOM 9297 C C . VAL A 1 1151 ? 17.803 -19.635 -51.618 1.00 85.00 1151 VAL A C 1
ATOM 9299 O O . VAL A 1 1151 ? 16.869 -20.368 -51.307 1.00 85.00 1151 VAL A O 1
ATOM 9302 N N . PHE A 1 1152 ? 17.987 -18.436 -51.064 1.00 83.12 1152 PHE A N 1
ATOM 9303 C CA . PHE A 1 1152 ? 17.247 -17.950 -49.893 1.00 83.12 1152 PHE A CA 1
ATOM 9304 C C . PHE A 1 1152 ? 16.308 -16.772 -50.188 1.00 83.12 1152 PHE A C 1
ATOM 9306 O O . PHE A 1 1152 ? 15.583 -16.353 -49.292 1.00 83.12 1152 PHE A O 1
ATOM 9313 N N . GLY A 1 1153 ? 16.305 -16.236 -51.412 1.00 82.88 1153 GLY A N 1
ATOM 9314 C CA . GLY A 1 1153 ? 15.642 -14.966 -51.719 1.00 82.88 1153 GLY A CA 1
ATOM 9315 C C . GLY A 1 1153 ? 16.482 -13.749 -51.319 1.00 82.88 1153 GLY A C 1
ATOM 9316 O O . GLY A 1 1153 ? 17.586 -13.866 -50.766 1.00 82.88 1153 GLY A O 1
ATOM 9317 N N . ARG A 1 1154 ? 15.995 -12.552 -51.653 1.00 82.38 1154 ARG A N 1
ATOM 9318 C CA . ARG A 1 1154 ? 16.685 -11.297 -51.305 1.00 82.38 1154 ARG A CA 1
ATOM 9319 C C . ARG A 1 1154 ? 16.563 -11.008 -49.808 1.00 82.38 1154 ARG A C 1
ATOM 9321 O O . ARG A 1 1154 ? 15.612 -11.399 -49.141 1.00 82.38 1154 ARG A O 1
ATOM 9328 N N . ASP A 1 1155 ? 17.565 -10.317 -49.272 1.00 76.31 1155 ASP A N 1
ATOM 9329 C CA . ASP A 1 1155 ? 17.612 -9.977 -47.852 1.00 76.31 1155 ASP A CA 1
ATOM 9330 C C . ASP A 1 1155 ? 16.672 -8.800 -47.548 1.00 76.31 1155 ASP A C 1
ATOM 9332 O O . ASP A 1 1155 ? 16.974 -7.655 -47.886 1.00 76.31 1155 ASP A O 1
ATOM 9336 N N . ILE A 1 1156 ? 15.527 -9.097 -46.931 1.00 68.31 1156 ILE A N 1
ATOM 9337 C CA . ILE A 1 1156 ? 14.491 -8.123 -46.545 1.00 68.31 1156 ILE A CA 1
ATOM 9338 C C . ILE A 1 1156 ? 14.675 -7.547 -45.139 1.00 68.31 1156 ILE A C 1
ATOM 9340 O O . ILE A 1 1156 ? 13.957 -6.629 -44.770 1.00 68.31 1156 ILE A O 1
ATOM 9344 N N . SER A 1 1157 ? 15.676 -7.995 -44.371 1.00 53.75 1157 SER A N 1
ATOM 9345 C CA . SER A 1 1157 ? 15.928 -7.508 -43.000 1.00 53.75 1157 SER A CA 1
ATOM 9346 C C . SER A 1 1157 ? 16.295 -6.015 -42.921 1.00 53.75 1157 SER A C 1
ATOM 9348 O O . SER A 1 1157 ? 16.436 -5.450 -41.829 1.00 53.75 1157 SER A O 1
ATOM 9350 N N . ARG A 1 1158 ? 16.508 -5.369 -44.081 1.00 40.16 1158 ARG A N 1
ATOM 9351 C CA . ARG A 1 1158 ? 16.810 -3.941 -44.189 1.00 40.16 1158 ARG A CA 1
ATOM 9352 C C . ARG A 1 1158 ? 15.633 -3.018 -44.537 1.00 40.16 1158 ARG A C 1
ATOM 9354 O O . ARG A 1 1158 ? 15.821 -1.800 -44.450 1.00 40.16 1158 ARG A O 1
ATOM 9361 N N . PHE A 1 1159 ? 14.460 -3.565 -44.829 1.00 38.38 1159 PHE A N 1
ATOM 9362 C CA . PHE A 1 1159 ? 13.243 -2.787 -45.052 1.00 38.38 1159 PHE A CA 1
ATOM 9363 C C . PHE A 1 1159 ? 12.342 -2.797 -43.831 1.00 38.38 1159 PHE A C 1
ATOM 9365 O O . PHE A 1 1159 ? 12.459 -3.764 -43.047 1.00 38.38 1159 PHE A O 1
#

Secondary structure (DSSP, 8-state):
--HHHHHHHHHHHHHHHHHHS-TTSTT-HHHHHHHHHHHHHHHHH-GGGHHHHHHHHHHHHHHHHHHHHTT----HHHHHHHHHHHHHHHHHHTT-HHHHHHHHHHHHHHHHHHHHHHTTSTTTTT--SHHHHHHHHHT-HHHHHHHHHHHHHHHH-HHHHHHHHHHHHHHHHHSTTTTHHHHHHHHHHHTHHHHHHHHHHHHH---TTTHHHHHHHHHHHHHHHHHHHHH-HHHHHHHHHHHHHHHHH---HHHHHHHHHHHHHHHHH--STHHHHHHHHHHHH--HHHHHHHHHHHHHH----HHHHHHHHHHHHTT--S-HHHHHHHHHTT--S---SS--HHHHHHHHHHHHHHHHHHHHHHHHHHT--SSS----HHHHHHGGGHHHHHHHHHH---HHHHHHHHHHHHHHHHHH-HHHHHHHHHHHHHS---HHHHHHIIIIIHHHSTTHHHHHHHHHHHT--HHHHHHHHHHHHHHHHH-------SS--HHHHHHHTHHHHHHHHHTT-TTHHHHHHHHHH----S-PPPHHHHHHHHHHHHHHHHHHHHH--TTHHHHHHHHHHHHHHHHTT--HHHHHHHHHHHHHHHHHHBPP-----GGG------------------------S---S-S-------TTSBPPPTTTHHHHHHHHHHHHHHHH-S-HHHHHHHHHHHHHHHHHHH--S--------HHHHHS--HHHHHHHHHHHH-THHHHHHHHHTTSHHHHHHTHHHHHHHHHHHHHHHHH--SS-BGGG-HHHHHHHHHHHHHHHHTT-S-TTGGGGGGGGGGSBHHHHHHHHHHHHHHHHHTTTTTTSTTTTS-------GGGTHHHHHHHHHTHHHHHHHHHHHHHHHH--GGGSTTS-HHHHHHHTEEEEE--SHHHHHHHHHHHHIIIIIIHHH-TT---EEEEE-SSSSSSTTS-HHHHHHHHHHHHTSTTEEEE-S--EEEE-SSEEEETTS-EEE-SEEEE-------HHHHHS-S-B-TTT-PEEE-TT-EEEEETTEEEEEEE--GGGEEESSSPPP--HHHHHHHHHHHHHHHTSTTTTT--SS---GGGSPPP------EEEEEETTEEEEEETTEEEEEHHHHHHHHHHHHHH-S-HHHHHHHHHHHHHHHHH----TT-